Protein AF-0000000085929470 (afdb_homodimer)

InterPro domains:
  IPR002510 Metalloprotease TldD/E, N-terminal domain [PF01523] (22-83)
  IPR025502 TldD [PIRSF004919] (3-453)
  IPR035068 Metalloprotease TldD/PmbA, N-terminal [G3DSA:3.30.2290.10] (1-217)
  IPR036059 Metalloprotease TldD/PmbA superfamily [SSF111283] (1-449)
  IPR045569 Metalloprotease TldD/E, C-terminal domain [PF19289] (222-448)
  IPR045570 Metalloprotease TldD/E, central domain [PF19290] (109-215)
  IPR051463 Peptidase U62 metalloprotease [PTHR30624] (4-451)

Foldseek 3Di:
DDPVVLVVLLVVLCVVLVFQKKKKKKKWKWKWKWKDKLNRTPDTDTDIFIKMKMWTAQQDIFIFMDRDVVCSSVRSNRRSVRNVVPHHNFFFALDDADEEEEEQDAPAACVPPDPVNVVVVVSVLSVLLDDPQWPMKMKMWMKMWMWMWMDMSSHHTYIYIFIKIKIKMKIWGDDDHDIAMFMDMFMFRYHCVRVVPDPSNVVSVVRNVLRVQQSVFAWDDFWKFKEKEAFQVQFQLCCFLPVVLQALVCLVVLQAPCNPQAFHQLFAQQKWKKFAQCDRGHFLHDQAAPNRHGAGIDTCDHRRGRHHGQDHGRSCVVVVHHHRGQFHAQDNRGGTGRHTGEMEIAADADDPLNLLQVGAWHKYFYHWPDKHHRRRQQKIKTAGSWMFTRHNSDTDTIHGQKMWMDGSSQFRHFWDDGHNDWDWTDWDWDDDPHIGIHITTGHITIGMTTIDTPD/DDPVVLVVLLVVLCVVLVFQKKKKKKKWKWKWKWKDKLNRTPDTDTDIFIKMKMWTAQQDIFIFMDRDVVCSSVRSNRRSVRNVVPHHNFFFALDDADEEEEEQDAPAACVPPDPVNVVVVVSVLSVLLDDPQWPMKMKMWMKMWMWMWMDMSSHHTYIYIWIKIKIKMKIWGDDDHDIAMFMDMFMFRYHCVRVVPDPSNVVSVVRNVLRVQQSVFAWDDFWKFKEKEAFQVQFQLCCFLPVVLQALVCLVVLQAPCNPQAFHQLFAQQKWKKFFQCDRGHFLHDQAAPNRHGAGIDTCDHRRGRHHGQDHGRSCVVVVHHHRGQFHAQDNRGGTGRHTGEMEIAADADDPLNLLQVGAWHKYFYHWPDKHARRRQQKIKTAGSWMFTRHNSDTDTIHGQKMWMDGSSQFRHFWDDGHNDWDWTDWDWDDDPHIDIHITTGHITIGMTTIDTPD

Structure (mmCIF, N/CA/C/O backbone):
data_AF-0000000085929470-model_v1
#
loop_
_entity.id
_entity.type
_entity.pdbx_description
1 polymer 'TldD/PmbA family protein'
#
loop_
_atom_site.group_PDB
_atom_site.id
_atom_site.type_symbol
_atom_site.label_atom_id
_atom_site.label_alt_id
_atom_site.label_comp_id
_atom_site.label_asym_id
_atom_site.label_entity_id
_atom_site.label_seq_id
_atom_site.pdbx_PDB_ins_code
_atom_site.Cartn_x
_atom_site.Cartn_y
_atom_site.Cartn_z
_atom_site.occupancy
_atom_site.B_iso_or_equiv
_atom_site.auth_seq_id
_atom_site.auth_comp_id
_atom_site.auth_asym_id
_atom_site.auth_atom_id
_atom_site.pdbx_PDB_model_num
ATOM 1 N N . MET A 1 1 ? 0.248 8.227 -33.75 1 55.25 1 MET A N 1
ATOM 2 C CA . MET A 1 1 ? 0.555 6.98 -34.438 1 55.25 1 MET A CA 1
ATOM 3 C C . MET A 1 1 ? -0.706 6.152 -34.656 1 55.25 1 MET A C 1
ATOM 5 O O . MET A 1 1 ? -1.513 5.992 -33.719 1 55.25 1 MET A O 1
ATOM 9 N N . GLU A 1 2 ? -0.896 5.797 -35.781 1 75.62 2 GLU A N 1
ATOM 10 C CA . GLU A 1 2 ? -2.043 4.988 -36.188 1 75.62 2 GLU A CA 1
ATOM 11 C C . GLU A 1 2 ? -1.924 3.562 -35.656 1 75.62 2 GLU A C 1
ATOM 13 O O . GLU A 1 2 ? -0.854 2.955 -35.719 1 75.62 2 GLU A O 1
ATOM 18 N N . ILE A 1 3 ? -2.883 3.08 -34.938 1 83.31 3 ILE A N 1
ATOM 19 C CA . ILE A 1 3 ? -2.967 1.756 -34.312 1 83.31 3 ILE A CA 1
ATOM 20 C C . ILE A 1 3 ? -2.602 0.69 -35.344 1 83.31 3 ILE A C 1
ATOM 22 O O . ILE A 1 3 ? -1.865 -0.251 -35.062 1 83.31 3 ILE A O 1
ATOM 26 N N . GLU A 1 4 ? -3.012 0.877 -36.531 1 87.19 4 GLU A N 1
ATOM 27 C CA . GLU A 1 4 ? -2.748 -0.082 -37.625 1 87.19 4 GLU A CA 1
ATOM 28 C C . GLU A 1 4 ? -1.253 -0.187 -37.906 1 87.19 4 GLU A C 1
ATOM 30 O O . GLU A 1 4 ? -0.737 -1.281 -38.156 1 87.19 4 GLU A O 1
ATOM 35 N N . THR A 1 5 ? -0.691 0.941 -37.875 1 90.44 5 THR A N 1
ATOM 36 C CA . THR A 1 5 ? 0.749 0.977 -38.094 1 90.44 5 THR A CA 1
ATOM 37 C C . THR A 1 5 ? 1.491 0.246 -36.969 1 90.44 5 THR A C 1
ATOM 39 O O . THR A 1 5 ? 2.457 -0.476 -37.25 1 90.44 5 THR A O 1
ATOM 42 N N . LEU A 1 6 ? 1.005 0.439 -35.844 1 91.25 6 LEU A N 1
ATOM 43 C CA . LEU A 1 6 ? 1.645 -0.2 -34.688 1 91.25 6 LEU A CA 1
ATOM 44 C C . LEU A 1 6 ? 1.482 -1.716 -34.75 1 91.25 6 LEU A C 1
ATOM 46 O O . LEU A 1 6 ? 2.414 -2.457 -34.438 1 91.25 6 LEU A O 1
ATOM 50 N N . VAL A 1 7 ? 0.384 -2.17 -35.188 1 92.44 7 VAL A N 1
ATOM 51 C CA . VAL A 1 7 ? 0.115 -3.6 -35.312 1 92.44 7 VAL A CA 1
ATOM 52 C C . VAL A 1 7 ? 1.059 -4.215 -36.344 1 92.44 7 VAL A C 1
ATOM 54 O O . VAL A 1 7 ? 1.65 -5.27 -36.094 1 92.44 7 VAL A O 1
ATOM 57 N N . ARG A 1 8 ? 1.237 -3.578 -37.375 1 92.88 8 ARG A N 1
ATOM 58 C CA . ARG A 1 8 ? 2.117 -4.059 -38.438 1 92.88 8 ARG A CA 1
ATOM 59 C C . ARG A 1 8 ? 3.566 -4.109 -37.969 1 92.88 8 ARG A C 1
ATOM 61 O O . ARG A 1 8 ? 4.297 -5.051 -38.281 1 92.88 8 ARG A O 1
ATOM 68 N N . LYS A 1 9 ? 3.855 -3.074 -37.312 1 93.12 9 LYS A N 1
ATOM 69 C CA . LYS A 1 9 ? 5.215 -3.025 -36.781 1 93.12 9 LYS A CA 1
ATOM 70 C C . LYS A 1 9 ? 5.461 -4.164 -35.781 1 93.12 9 LYS A C 1
ATOM 72 O O . LYS A 1 9 ? 6.539 -4.766 -35.781 1 93.12 9 LYS A O 1
ATOM 77 N N . ALA A 1 10 ? 4.5 -4.383 -34.969 1 94.69 10 ALA A N 1
ATOM 78 C CA . ALA A 1 10 ? 4.613 -5.473 -34 1 94.69 10 ALA A CA 1
ATOM 79 C C . ALA A 1 10 ? 4.777 -6.816 -34.719 1 94.69 10 ALA A C 1
ATOM 81 O O . ALA A 1 10 ? 5.598 -7.641 -34.312 1 94.69 10 ALA A O 1
ATOM 82 N N . GLU A 1 11 ? 4.098 -6.984 -35.75 1 94.56 11 GLU A N 1
ATOM 83 C CA . GLU A 1 11 ? 4.168 -8.227 -36.531 1 94.56 11 GLU A CA 1
ATOM 84 C C . GLU A 1 11 ? 5.539 -8.398 -37.188 1 94.56 11 GLU A C 1
ATOM 86 O O . GLU A 1 11 ? 6.109 -9.484 -37.156 1 94.56 11 GLU A O 1
ATOM 91 N N . LYS A 1 12 ? 5.992 -7.375 -37.719 1 94.94 12 LYS A N 1
ATOM 92 C CA . LYS A 1 12 ? 7.301 -7.402 -38.375 1 94.94 12 LYS A CA 1
ATOM 93 C C . LYS A 1 12 ? 8.406 -7.73 -37.375 1 94.94 12 LYS A C 1
ATOM 95 O O . LYS A 1 12 ? 9.281 -8.547 -37.656 1 94.94 12 LYS A O 1
ATOM 100 N N . LEU A 1 13 ? 8.312 -7.027 -36.312 1 94.25 13 LEU A N 1
ATOM 101 C CA . LEU A 1 13 ? 9.328 -7.258 -35.281 1 94.25 13 LEU A CA 1
ATOM 102 C C . LEU A 1 13 ? 9.234 -8.68 -34.719 1 94.25 13 LEU A C 1
ATOM 104 O O . LEU A 1 13 ? 10.258 -9.305 -34.438 1 94.25 13 LEU A O 1
ATOM 108 N N . ALA A 1 14 ? 8.023 -9.141 -34.531 1 94.5 14 ALA A N 1
ATOM 109 C CA . ALA A 1 14 ? 7.832 -10.508 -34.062 1 94.5 14 ALA A CA 1
ATOM 110 C C . ALA A 1 14 ? 8.461 -11.523 -35 1 94.5 14 ALA A C 1
ATOM 112 O O . ALA A 1 14 ? 9.023 -12.523 -34.562 1 94.5 14 ALA A O 1
ATOM 113 N N . THR A 1 15 ? 8.367 -11.266 -36.219 1 94 15 THR A N 1
ATOM 114 C CA . THR A 1 15 ? 8.977 -12.133 -37.219 1 94 15 THR A CA 1
ATOM 115 C C . THR A 1 15 ? 10.5 -12.055 -37.156 1 94 15 THR A C 1
ATOM 117 O O . THR A 1 15 ? 11.18 -13.078 -37.188 1 94 15 THR A O 1
ATOM 120 N N . LYS A 1 16 ? 10.922 -10.875 -37.031 1 93.44 16 LYS A N 1
ATOM 121 C CA . LYS A 1 16 ? 12.359 -10.641 -36.969 1 93.44 16 LYS A CA 1
ATOM 122 C C . LYS A 1 16 ? 12.984 -11.367 -35.781 1 93.44 16 LYS A C 1
ATOM 124 O O . LYS A 1 16 ? 14.047 -11.984 -35.906 1 93.44 16 LYS A O 1
ATOM 129 N N . TYR A 1 17 ? 12.328 -11.312 -34.688 1 92 17 TYR A N 1
ATOM 130 C CA . TYR A 1 17 ? 12.891 -11.867 -33.438 1 92 17 TYR A CA 1
ATOM 131 C C . TYR A 1 17 ? 12.383 -13.281 -33.219 1 92 17 TYR A C 1
ATOM 133 O O . TYR A 1 17 ? 12.727 -13.906 -32.219 1 92 17 TYR A O 1
ATOM 141 N N . LYS A 1 18 ? 11.508 -13.805 -34.062 1 92.06 18 LYS A N 1
ATOM 142 C CA . LYS A 1 18 ? 10.961 -15.164 -34 1 92.06 18 LYS A CA 1
ATOM 143 C C . LYS A 1 18 ? 10.195 -15.383 -32.719 1 92.06 18 LYS A C 1
ATOM 145 O O . LYS A 1 18 ? 10.438 -16.359 -31.984 1 92.06 18 LYS A O 1
ATOM 150 N N . VAL A 1 19 ? 9.367 -14.438 -32.438 1 91.12 19 VAL A N 1
ATOM 151 C CA . VAL A 1 19 ? 8.5 -14.516 -31.266 1 91.12 19 VAL A CA 1
ATOM 152 C C . VAL A 1 19 ? 7.113 -14.992 -31.672 1 91.12 19 VAL A C 1
ATOM 154 O O . VAL A 1 19 ? 6.551 -14.516 -32.656 1 91.12 19 VAL A O 1
ATOM 157 N N . LYS A 1 20 ? 6.625 -15.906 -30.875 1 90.19 20 LYS A N 1
ATOM 158 C CA . LYS A 1 20 ? 5.336 -16.484 -31.234 1 90.19 20 LYS A CA 1
ATOM 159 C C . LYS A 1 20 ? 4.188 -15.719 -30.578 1 90.19 20 LYS A C 1
ATOM 161 O O . LYS A 1 20 ? 3.074 -15.688 -31.094 1 90.19 20 LYS A O 1
ATOM 166 N N . TYR A 1 21 ? 4.434 -15.18 -29.391 1 96.31 21 TYR A N 1
ATOM 167 C CA . TYR A 1 21 ? 3.352 -14.5 -28.688 1 96.31 21 TYR A CA 1
ATOM 168 C C . TYR A 1 21 ? 3.799 -13.125 -28.203 1 96.31 21 TYR A C 1
ATOM 170 O O . TYR A 1 21 ? 4.871 -12.992 -27.609 1 96.31 21 TYR A O 1
ATOM 178 N N . TYR A 1 22 ? 3.002 -12.133 -28.453 1 97.31 22 TYR A N 1
ATOM 179 C CA . TYR A 1 22 ? 3.131 -10.797 -27.875 1 97.31 22 TYR A CA 1
ATOM 180 C C . TYR A 1 22 ? 1.761 -10.188 -27.609 1 97.31 22 TYR A C 1
ATOM 182 O O . TYR A 1 22 ? 0.767 -10.586 -28.219 1 97.31 22 TYR A O 1
ATOM 190 N N . GLU A 1 23 ? 1.671 -9.336 -26.703 1 97.81 23 GLU A N 1
ATOM 191 C CA . GLU A 1 23 ? 0.482 -8.531 -26.438 1 97.81 23 GLU A CA 1
ATOM 192 C C . GLU A 1 23 ? 0.854 -7.086 -26.125 1 97.81 23 GLU A C 1
ATOM 194 O O . GLU A 1 23 ? 1.905 -6.824 -25.531 1 97.81 23 GLU A O 1
ATOM 199 N N . VAL A 1 24 ? -0.003 -6.191 -26.547 1 97.62 24 VAL A N 1
ATOM 200 C CA . VAL A 1 24 ? 0.227 -4.758 -26.406 1 97.62 24 VAL A CA 1
ATOM 201 C C . VAL A 1 24 ? -1.009 -4.094 -25.797 1 97.62 24 VAL A C 1
ATOM 203 O O . VAL A 1 24 ? -2.137 -4.379 -26.203 1 97.62 24 VAL A O 1
ATOM 206 N N . ARG A 1 25 ? -0.779 -3.312 -24.812 1 97.56 25 ARG A N 1
ATOM 207 C CA . ARG A 1 25 ? -1.811 -2.461 -24.234 1 97.56 25 ARG A CA 1
ATOM 208 C C . ARG A 1 25 ? -1.469 -0.986 -24.406 1 97.56 25 ARG A C 1
ATOM 210 O O . ARG A 1 25 ? -0.392 -0.54 -24 1 97.56 25 ARG A O 1
ATOM 217 N N . ILE A 1 26 ? -2.328 -0.277 -24.984 1 96.5 26 ILE A N 1
ATOM 218 C CA . ILE A 1 26 ? -2.258 1.179 -25.062 1 96.5 26 ILE A CA 1
ATOM 219 C C . ILE A 1 26 ? -3.389 1.79 -24.234 1 96.5 26 ILE A C 1
ATOM 221 O O . ILE A 1 26 ? -4.566 1.567 -24.531 1 96.5 26 ILE A O 1
ATOM 225 N N . ALA A 1 27 ? -2.975 2.537 -23.281 1 95.69 27 ALA A N 1
ATOM 226 C CA . ALA A 1 27 ? -3.984 3.068 -22.375 1 95.69 27 ALA A CA 1
ATOM 227 C C . ALA A 1 27 ? -3.936 4.594 -22.328 1 95.69 27 ALA A C 1
ATOM 229 O O . ALA A 1 27 ? -2.854 5.188 -22.359 1 95.69 27 ALA A O 1
ATOM 230 N N . ARG A 1 28 ? -5.051 5.16 -22.375 1 93.81 28 ARG A N 1
ATOM 231 C CA . ARG A 1 28 ? -5.262 6.578 -22.109 1 93.81 28 ARG A CA 1
ATOM 232 C C . ARG A 1 28 ? -6.164 6.785 -20.891 1 93.81 28 ARG A C 1
ATOM 234 O O . ARG A 1 28 ? -7.277 6.254 -20.844 1 93.81 28 ARG A O 1
ATOM 241 N N . VAL A 1 29 ? -5.637 7.539 -19.953 1 93.25 29 VAL A N 1
ATOM 242 C CA . VAL A 1 29 ? -6.395 7.758 -18.719 1 93.25 29 VAL A CA 1
ATOM 243 C C . VAL A 1 29 ? -6.531 9.258 -18.453 1 93.25 29 VAL A C 1
ATOM 245 O O . VAL A 1 29 ? -5.543 9.992 -18.469 1 93.25 29 VAL A O 1
ATOM 248 N N . ASN A 1 30 ? -7.699 9.719 -18.297 1 91.38 30 ASN A N 1
ATOM 249 C CA . ASN A 1 30 ? -8.031 11.047 -17.797 1 91.38 30 ASN A CA 1
ATOM 250 C C . ASN A 1 30 ? -8.656 10.984 -16.406 1 91.38 30 ASN A C 1
ATOM 252 O O . ASN A 1 30 ? -9.68 10.312 -16.203 1 91.38 30 ASN A O 1
ATOM 256 N N . ALA A 1 31 ? -7.996 11.68 -15.508 1 93.5 31 ALA A N 1
ATOM 257 C CA . ALA A 1 31 ? -8.469 11.531 -14.133 1 93.5 31 ALA A CA 1
ATOM 258 C C . ALA A 1 31 ? -8.5 12.875 -13.414 1 93.5 31 ALA A C 1
ATOM 260 O O . ALA A 1 31 ? -7.711 13.773 -13.719 1 93.5 31 ALA A O 1
ATOM 261 N N . THR A 1 32 ? -9.438 13.07 -12.523 1 92.75 32 THR A N 1
ATOM 262 C CA . THR A 1 32 ? -9.562 14.203 -11.617 1 92.75 32 THR A CA 1
ATOM 263 C C . THR A 1 32 ? -9.484 13.75 -10.164 1 92.75 32 THR A C 1
ATOM 265 O O . THR A 1 32 ? -10.031 12.703 -9.805 1 92.75 32 THR A O 1
ATOM 268 N N . HIS A 1 33 ? -8.758 14.477 -9.398 1 94 33 HIS A N 1
ATOM 269 C CA . HIS A 1 33 ? -8.633 14.203 -7.973 1 94 33 HIS A CA 1
ATOM 270 C C .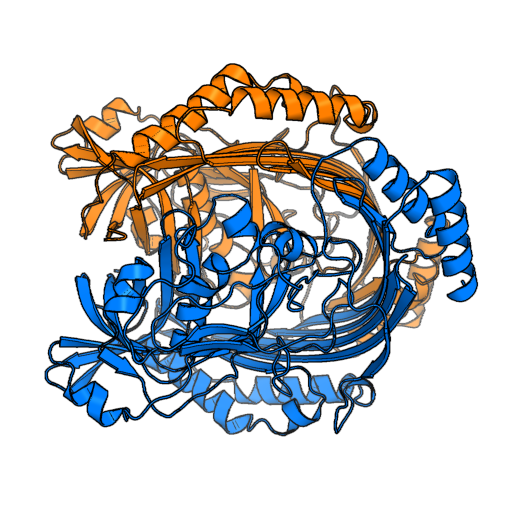 HIS A 1 33 ? -8.758 15.484 -7.156 1 94 33 HIS A C 1
ATOM 272 O O . HIS A 1 33 ? -8.172 16.516 -7.5 1 94 33 HIS A O 1
ATOM 278 N N . ILE A 1 34 ? -9.555 15.484 -6.164 1 93.69 34 ILE A N 1
ATOM 279 C CA . ILE A 1 34 ? -9.758 16.625 -5.277 1 93.69 34 ILE A CA 1
ATOM 280 C C . ILE A 1 34 ? -9.664 16.172 -3.822 1 93.69 34 ILE A C 1
ATOM 282 O O . ILE A 1 34 ? -10.297 15.18 -3.438 1 93.69 34 ILE A O 1
ATOM 286 N N . GLU A 1 35 ? -8.914 16.844 -3.064 1 93.5 35 GLU A N 1
ATOM 287 C CA . GLU A 1 35 ? -8.82 16.594 -1.628 1 93.5 35 GLU A CA 1
ATOM 288 C C . GLU A 1 35 ? -9.07 17.875 -0.835 1 93.5 35 GLU A C 1
ATOM 290 O O . GLU A 1 35 ? -8.43 18.891 -1.082 1 93.5 35 GLU A O 1
ATOM 295 N N . ILE A 1 36 ? -9.977 17.828 0.08 1 92.88 36 ILE A N 1
ATOM 296 C CA . ILE A 1 36 ? -10.305 18.938 0.968 1 92.88 36 ILE A CA 1
ATOM 297 C C . ILE A 1 36 ? -10.078 18.516 2.42 1 92.88 36 ILE A C 1
ATOM 299 O O . ILE A 1 36 ? -10.484 17.422 2.828 1 92.88 36 ILE A O 1
ATOM 303 N N . GLN A 1 37 ? -9.453 19.328 3.125 1 92.38 37 GLN A N 1
ATOM 304 C CA . GLN A 1 37 ? -9.297 19.141 4.562 1 92.38 37 GLN A CA 1
ATOM 305 C C . GLN A 1 37 ? -9.617 20.422 5.328 1 92.38 37 GLN A C 1
ATOM 307 O O . GLN A 1 37 ? -9 21.453 5.105 1 92.38 37 GLN A O 1
ATOM 312 N N . ASN A 1 38 ? -10.578 20.328 6.223 1 92.38 38 ASN A N 1
ATOM 313 C CA . ASN A 1 38 ? -10.992 21.469 7.027 1 92.38 38 ASN A CA 1
ATOM 314 C C . ASN A 1 38 ? -11.211 22.703 6.168 1 92.38 38 ASN A C 1
ATOM 316 O O . ASN A 1 38 ? -10.68 23.781 6.461 1 92.38 38 ASN A O 1
ATOM 320 N N . SER A 1 39 ? -11.891 22.531 5.098 1 90 39 SER A N 1
ATOM 321 C CA . SER A 1 39 ? -12.336 23.578 4.191 1 90 39 SER A CA 1
ATOM 322 C C . SER A 1 39 ? -11.18 24.125 3.354 1 90 39 SER A C 1
ATOM 324 O O . SER A 1 39 ? -11.312 25.156 2.695 1 90 39 SER A O 1
ATOM 326 N N . HIS A 1 40 ? -10.078 23.438 3.465 1 87.5 40 HIS A N 1
ATOM 327 C CA . HIS A 1 40 ? -8.922 23.812 2.66 1 87.5 40 HIS A CA 1
ATOM 328 C C . HIS A 1 40 ? -8.664 22.781 1.56 1 87.5 40 HIS A C 1
ATOM 330 O O . HIS A 1 40 ? -8.609 21.578 1.825 1 87.5 40 HIS A O 1
ATOM 336 N N . PHE A 1 41 ? -8.5 23.281 0.355 1 86.56 41 PHE A N 1
ATOM 337 C CA . PHE A 1 41 ? -8.156 22.406 -0.758 1 86.56 41 PHE A CA 1
ATOM 338 C C . PHE A 1 41 ? -6.68 22.016 -0.705 1 86.56 41 PHE A C 1
ATOM 340 O O . PHE A 1 41 ? -5.809 22.812 -1.04 1 86.56 41 PHE A O 1
ATOM 347 N N . GLU A 1 42 ? -6.48 20.766 -0.333 1 82.25 42 GLU A N 1
ATOM 348 C CA . GLU A 1 42 ? -5.113 20.266 -0.248 1 82.25 42 GLU A CA 1
ATOM 349 C C . GLU A 1 42 ? -4.586 19.859 -1.623 1 82.25 42 GLU A C 1
ATOM 351 O O . GLU A 1 42 ? -3.385 19.953 -1.883 1 82.25 42 GLU A O 1
ATOM 356 N N . ASP A 1 43 ? -5.504 19.344 -2.404 1 83.5 43 ASP A N 1
ATOM 357 C CA . ASP A 1 43 ? -5.125 18.875 -3.734 1 83.5 43 ASP A CA 1
ATOM 358 C C . ASP A 1 43 ? -6.285 19.016 -4.715 1 83.5 43 ASP A C 1
ATOM 360 O O . ASP A 1 43 ? -7.414 18.625 -4.414 1 83.5 43 ASP A O 1
ATOM 364 N N . ILE A 1 44 ? -6.055 19.688 -5.746 1 84.62 44 ILE A N 1
ATOM 365 C CA . ILE A 1 44 ? -6.887 19.609 -6.945 1 84.62 44 ILE A CA 1
ATOM 366 C C . ILE A 1 44 ? -6.012 19.312 -8.164 1 84.62 44 ILE A C 1
ATOM 368 O O . ILE A 1 44 ? -5.133 20.094 -8.516 1 84.62 44 ILE A O 1
ATOM 372 N N . SER A 1 45 ? -6.316 18.125 -8.711 1 87.75 45 SER A N 1
ATOM 373 C CA . SER A 1 45 ? -5.441 17.719 -9.805 1 87.75 45 SER A CA 1
ATOM 374 C C . SER A 1 45 ? -6.242 17.219 -11.008 1 87.75 45 SER A C 1
ATOM 376 O O . SER A 1 45 ? -7.324 16.656 -10.844 1 87.75 45 SER A O 1
ATOM 378 N N . SER A 1 46 ? -5.805 17.547 -12.141 1 84.25 46 SER A N 1
ATOM 379 C CA . SER A 1 46 ? -6.227 17 -13.422 1 84.25 46 SER A CA 1
ATOM 380 C C . SER A 1 46 ? -5.051 16.375 -14.172 1 84.25 46 SER A C 1
ATOM 382 O O . SER A 1 46 ? -4.078 17.078 -14.492 1 84.25 46 SER A O 1
ATOM 384 N N . ASN A 1 47 ? -5.148 15.086 -14.438 1 86.5 47 ASN A N 1
ATOM 385 C CA . ASN A 1 47 ? -4.023 14.367 -15.031 1 86.5 47 ASN A CA 1
ATOM 386 C C . ASN A 1 47 ? -4.43 13.641 -16.312 1 86.5 47 ASN A C 1
ATOM 388 O O . ASN A 1 47 ? -5.539 13.117 -16.406 1 86.5 47 ASN A O 1
ATOM 392 N N . MET A 1 48 ? -3.686 13.68 -17.281 1 84.56 48 MET A N 1
ATOM 393 C CA . MET A 1 48 ? -3.842 12.898 -18.516 1 84.56 48 MET A CA 1
ATOM 394 C C . MET A 1 48 ? -2.584 12.086 -18.797 1 84.56 48 MET A C 1
ATOM 396 O O . MET A 1 48 ? -1.484 12.641 -18.859 1 84.56 48 MET A O 1
ATOM 400 N N . GLU A 1 49 ? -2.795 10.844 -18.953 1 88.44 49 GLU A N 1
ATOM 401 C CA . GLU A 1 49 ? -1.665 9.953 -19.219 1 88.44 49 GLU A CA 1
ATOM 402 C C . GLU A 1 49 ? -1.949 9.031 -20.391 1 88.44 49 GLU A C 1
ATOM 404 O O . GLU A 1 49 ? -3.078 8.562 -20.562 1 88.44 49 GLU A O 1
ATOM 409 N N . ILE A 1 50 ? -1.007 8.883 -21.203 1 89.88 50 ILE A N 1
ATOM 410 C CA . ILE A 1 50 ? -1.042 7.891 -22.281 1 89.88 50 ILE A CA 1
ATOM 411 C C . ILE A 1 50 ? 0.228 7.043 -22.234 1 89.88 50 ILE A C 1
ATOM 413 O O . ILE A 1 50 ? 1.314 7.555 -21.953 1 89.88 50 ILE A O 1
ATOM 417 N N . GLY A 1 51 ? 0.058 5.785 -22.422 1 92.69 51 GLY A N 1
ATOM 418 C CA . GLY A 1 51 ? 1.231 4.926 -22.422 1 92.69 51 GLY A CA 1
ATOM 419 C C . GLY A 1 51 ? 0.997 3.594 -23.109 1 92.69 51 GLY A C 1
ATOM 420 O O . GLY A 1 51 ? -0.132 3.275 -23.484 1 92.69 51 GLY A O 1
ATOM 421 N N . ILE A 1 52 ? 2.104 2.953 -23.359 1 94.44 52 ILE A N 1
ATOM 422 C CA . ILE A 1 52 ? 2.08 1.649 -24.016 1 94.44 52 ILE A CA 1
ATOM 423 C C . ILE A 1 52 ? 2.848 0.634 -23.172 1 94.44 52 ILE A C 1
ATOM 425 O O . ILE A 1 52 ? 3.889 0.958 -22.594 1 94.44 52 ILE A O 1
ATOM 429 N N . GLY A 1 53 ? 2.232 -0.503 -22.938 1 95.81 53 GLY A N 1
ATOM 430 C CA . GLY A 1 53 ? 2.879 -1.669 -22.344 1 95.81 53 GLY A CA 1
ATOM 431 C C . GLY A 1 53 ? 2.928 -2.857 -23.297 1 95.81 53 GLY A C 1
ATOM 432 O O . GLY A 1 53 ? 1.945 -3.158 -23.969 1 95.81 53 GLY A O 1
ATOM 433 N N . VAL A 1 54 ? 4.137 -3.459 -23.391 1 96.56 54 VAL A N 1
ATOM 434 C CA . VAL A 1 54 ? 4.344 -4.598 -24.281 1 96.56 54 VAL A CA 1
ATOM 435 C C . VAL A 1 54 ? 4.836 -5.797 -23.469 1 96.56 54 VAL A C 1
ATOM 437 O O . VAL A 1 54 ? 5.785 -5.688 -22.703 1 96.56 54 VAL A O 1
ATOM 440 N N . ARG A 1 55 ? 4.16 -6.832 -23.625 1 96.12 55 ARG A N 1
ATOM 441 C CA . ARG A 1 55 ? 4.598 -8.094 -23.031 1 96.12 55 ARG A CA 1
ATOM 442 C C . ARG A 1 55 ? 4.816 -9.156 -24.094 1 96.12 55 ARG A C 1
ATOM 444 O O . ARG A 1 55 ? 4.027 -9.273 -25.031 1 96.12 55 ARG A O 1
ATOM 451 N N . VAL A 1 56 ? 5.898 -9.867 -24.031 1 95.56 56 VAL A N 1
ATOM 452 C CA . VAL A 1 56 ? 6.27 -10.914 -24.969 1 95.56 56 VAL A CA 1
ATOM 453 C C . VAL A 1 56 ? 6.562 -12.211 -24.203 1 95.56 56 VAL A C 1
ATOM 455 O O . VAL A 1 56 ? 7.129 -12.172 -23.109 1 95.56 56 VAL A O 1
ATOM 458 N N . PHE A 1 57 ? 6.113 -13.32 -24.812 1 94.81 57 PHE A N 1
ATOM 459 C CA . PHE A 1 57 ? 6.289 -14.586 -24.125 1 94.81 57 PHE A CA 1
ATOM 460 C C . PHE A 1 57 ? 7.121 -15.555 -24.953 1 94.81 57 PHE A C 1
ATOM 462 O O . PHE A 1 57 ? 6.805 -15.805 -26.125 1 94.81 57 PHE A O 1
ATOM 469 N N . ASP A 1 58 ? 8.172 -16.031 -24.453 1 92.38 58 ASP A N 1
ATOM 470 C CA . ASP A 1 58 ? 9 -17.094 -25.016 1 92.38 58 ASP A CA 1
ATOM 471 C C . ASP A 1 58 ? 9.492 -18.031 -23.922 1 92.38 58 ASP A C 1
ATOM 473 O O . ASP A 1 58 ? 10.703 -18.172 -23.703 1 92.38 58 ASP A O 1
ATOM 477 N N . GLY A 1 59 ? 8.516 -18.703 -23.344 1 91.69 59 GLY A N 1
ATOM 478 C CA . GLY A 1 59 ? 8.82 -19.531 -22.188 1 91.69 59 GLY A CA 1
ATOM 479 C C . GLY A 1 59 ? 8.93 -18.766 -20.891 1 91.69 59 GLY A C 1
ATOM 480 O O . GLY A 1 59 ? 8.891 -19.344 -19.812 1 91.69 59 GLY A O 1
ATOM 481 N N . SER A 1 60 ? 9.164 -17.547 -21.031 1 90.19 60 SER A N 1
ATOM 482 C CA . SER A 1 60 ? 9.133 -16.547 -19.953 1 90.19 60 SER A CA 1
ATOM 483 C C . SER A 1 60 ? 8.68 -15.188 -20.469 1 90.19 60 SER A C 1
ATOM 485 O O . SER A 1 60 ? 8.688 -14.945 -21.688 1 90.19 60 SER A O 1
ATOM 487 N N . TRP A 1 61 ? 8.289 -14.352 -19.562 1 92 61 TRP A N 1
ATOM 488 C CA . TRP A 1 61 ? 7.754 -13.062 -19.969 1 92 61 TRP A CA 1
ATOM 489 C C . TRP A 1 61 ? 8.867 -12.023 -20.094 1 92 61 TRP A C 1
ATOM 491 O O . TRP A 1 61 ? 9.766 -11.969 -19.25 1 92 61 TRP A O 1
ATOM 501 N N . GLY A 1 62 ? 8.891 -11.273 -21.141 1 92.25 62 GLY A N 1
ATOM 502 C CA . GLY A 1 62 ? 9.562 -9.984 -21.266 1 92.25 62 GLY A CA 1
ATOM 503 C C . GLY A 1 62 ? 8.594 -8.812 -21.312 1 92.25 62 GLY A C 1
ATOM 504 O O . GLY A 1 62 ? 7.562 -8.875 -21.984 1 92.25 62 GLY A O 1
ATOM 505 N N . PHE A 1 63 ? 8.883 -7.766 -20.625 1 94.25 63 PHE A N 1
ATOM 506 C CA . PHE A 1 63 ? 7.973 -6.633 -20.547 1 94.25 63 PHE A CA 1
ATOM 507 C C . PHE A 1 63 ? 8.727 -5.316 -20.719 1 94.25 63 PHE A C 1
ATOM 509 O O . PHE A 1 63 ? 9.844 -5.168 -20.219 1 94.25 63 PHE A O 1
ATOM 516 N N . SER A 1 64 ? 8.164 -4.41 -21.453 1 93.81 64 SER A N 1
ATOM 517 C CA . SER A 1 64 ? 8.664 -3.049 -21.609 1 93.81 64 SER A CA 1
ATOM 518 C C . SER A 1 64 ? 7.516 -2.053 -21.75 1 93.81 64 SER A C 1
ATOM 520 O O . SER A 1 64 ? 6.422 -2.418 -22.188 1 93.81 64 SER A O 1
ATOM 522 N N . SER A 1 65 ? 7.734 -0.865 -21.281 1 93.94 65 SER A N 1
ATOM 523 C CA . SER A 1 65 ? 6.707 0.165 -21.391 1 93.94 65 SER A CA 1
ATOM 524 C C . SER A 1 65 ? 7.316 1.52 -21.734 1 93.94 65 SER A C 1
ATOM 526 O O . SER A 1 65 ? 8.523 1.714 -21.609 1 93.94 65 SER A O 1
ATOM 528 N N . ALA A 1 66 ? 6.504 2.367 -22.312 1 89.94 66 ALA A N 1
ATOM 529 C CA . ALA A 1 66 ? 6.855 3.75 -22.625 1 89.94 66 ALA A CA 1
ATOM 530 C C . ALA A 1 66 ? 5.641 4.664 -22.5 1 89.94 66 ALA A C 1
ATOM 532 O O . ALA A 1 66 ? 4.504 4.238 -22.719 1 89.94 66 ALA A O 1
ATOM 533 N N . ASN A 1 67 ? 5.875 5.836 -22.109 1 88.12 67 ASN A N 1
ATOM 534 C CA . ASN A 1 67 ? 4.773 6.785 -21.984 1 88.12 67 ASN A CA 1
ATOM 535 C C . ASN A 1 67 ? 4.734 7.742 -23.172 1 88.12 67 ASN A C 1
ATOM 537 O O . ASN A 1 67 ? 4.195 8.852 -23.062 1 88.12 67 ASN A O 1
ATOM 541 N N . ASP A 1 68 ? 5.426 7.367 -24.203 1 82.94 68 ASP A N 1
ATOM 542 C CA . ASP A 1 68 ? 5.426 8.055 -25.484 1 82.94 68 ASP A CA 1
ATOM 543 C C . ASP A 1 68 ? 5.234 7.066 -26.641 1 82.94 68 ASP A C 1
ATOM 545 O O . ASP A 1 68 ? 6.086 6.203 -26.859 1 82.94 68 ASP A O 1
ATOM 549 N N . LEU A 1 69 ? 4.184 7.312 -27.312 1 86.25 69 LEU A N 1
ATOM 550 C CA . LEU A 1 69 ? 3.867 6.375 -28.375 1 86.25 69 LEU A CA 1
ATOM 551 C C . LEU A 1 69 ? 4.918 6.438 -29.484 1 86.25 69 LEU A C 1
ATOM 553 O O . LEU A 1 69 ? 5.027 5.516 -30.297 1 86.25 69 LEU A O 1
ATOM 557 N N . ARG A 1 70 ? 5.754 7.5 -29.578 1 84.31 70 ARG A N 1
ATOM 558 C CA . ARG A 1 70 ? 6.852 7.582 -30.531 1 84.31 70 ARG A CA 1
ATOM 559 C C . ARG A 1 70 ? 7.926 6.543 -30.219 1 84.31 70 ARG A C 1
ATOM 561 O O . ARG A 1 70 ? 8.742 6.211 -31.094 1 84.31 70 ARG A O 1
ATOM 568 N N . ARG A 1 71 ? 7.816 6.043 -28.938 1 87.94 71 ARG A N 1
ATOM 569 C CA . ARG A 1 71 ? 8.797 5.055 -28.5 1 87.94 71 ARG A CA 1
ATOM 570 C C . ARG A 1 71 ? 8.195 3.654 -28.484 1 87.94 71 ARG A C 1
ATOM 572 O O . ARG A 1 71 ? 8.781 2.729 -27.922 1 87.94 71 ARG A O 1
ATOM 579 N N . ALA A 1 72 ? 7.047 3.531 -29.094 1 91 72 ALA A N 1
ATOM 580 C CA . ALA A 1 72 ? 6.344 2.252 -29.094 1 91 72 ALA A CA 1
ATOM 581 C C . ALA A 1 72 ? 7.199 1.152 -29.719 1 91 72 ALA A C 1
ATOM 583 O O . ALA A 1 72 ? 7.27 0.04 -29.188 1 91 72 ALA A O 1
ATOM 584 N N . GLU A 1 73 ? 7.859 1.463 -30.766 1 91.12 73 GLU A N 1
ATOM 585 C CA . GLU A 1 73 ? 8.688 0.475 -31.453 1 91.12 73 GLU A CA 1
ATOM 586 C C . GLU A 1 73 ? 9.852 0.034 -30.562 1 91.12 73 GLU A C 1
ATOM 588 O O . GLU A 1 73 ? 10.211 -1.146 -30.547 1 91.12 73 GLU A O 1
ATOM 593 N N . LYS A 1 74 ? 10.43 0.976 -29.922 1 91.31 74 LYS A N 1
ATOM 594 C CA . LYS A 1 74 ? 11.531 0.658 -29.016 1 91.31 74 LYS A CA 1
ATOM 595 C C . LYS A 1 74 ? 11.055 -0.229 -27.875 1 91.31 74 LYS A C 1
ATOM 597 O O . LYS A 1 74 ? 11.781 -1.129 -27.438 1 91.31 74 LYS A O 1
ATOM 602 N N . ALA A 1 75 ? 9.867 0.087 -27.375 1 92.5 75 ALA A N 1
ATOM 603 C CA . ALA A 1 75 ? 9.289 -0.739 -26.328 1 92.5 75 ALA A CA 1
ATOM 604 C C . ALA A 1 75 ? 9.055 -2.166 -26.812 1 92.5 75 ALA A C 1
ATOM 606 O O . ALA A 1 75 ? 9.32 -3.127 -26.078 1 92.5 75 ALA A O 1
ATOM 607 N N . LEU A 1 76 ? 8.594 -2.279 -28.016 1 94.38 76 LEU A N 1
ATOM 608 C CA . LEU A 1 76 ? 8.375 -3.584 -28.625 1 94.38 76 LEU A CA 1
ATOM 609 C C . LEU A 1 76 ? 9.68 -4.363 -28.75 1 94.38 76 LEU A C 1
ATOM 611 O O . LEU A 1 76 ? 9.758 -5.52 -28.328 1 94.38 76 LEU A O 1
ATOM 615 N N . GLU A 1 77 ? 10.672 -3.709 -29.219 1 93.56 77 GLU A N 1
ATOM 616 C CA . GLU A 1 77 ? 11.969 -4.348 -29.422 1 93.56 77 GLU A CA 1
ATOM 617 C C . GLU A 1 77 ? 12.586 -4.766 -28.078 1 93.56 77 GLU A C 1
ATOM 619 O O . GLU A 1 77 ? 13.141 -5.859 -27.969 1 93.56 77 GLU A O 1
ATOM 624 N N . ALA A 1 78 ? 12.469 -3.889 -27.219 1 91.69 78 ALA A N 1
ATOM 625 C CA . ALA A 1 78 ? 13.023 -4.176 -25.891 1 91.69 78 ALA A CA 1
ATOM 626 C C . ALA A 1 78 ? 12.359 -5.402 -25.281 1 91.69 78 ALA A C 1
ATOM 628 O O . ALA A 1 78 ? 13.039 -6.285 -24.75 1 91.69 78 ALA A O 1
ATOM 629 N N . ALA A 1 79 ? 11.031 -5.457 -25.328 1 93.75 79 ALA A N 1
ATOM 630 C CA . ALA A 1 79 ? 10.305 -6.59 -24.766 1 93.75 79 ALA A CA 1
ATOM 631 C C . ALA A 1 79 ? 10.695 -7.891 -25.453 1 93.75 79 ALA A C 1
ATOM 633 O O . ALA A 1 79 ? 10.852 -8.93 -24.812 1 93.75 79 ALA A O 1
ATOM 634 N N . MET A 1 80 ? 10.891 -7.859 -26.719 1 93.69 80 MET A N 1
ATOM 635 C CA . MET A 1 80 ? 11.258 -9.047 -27.484 1 93.69 80 MET A CA 1
ATOM 636 C C . MET A 1 80 ? 12.664 -9.508 -27.125 1 93.69 80 MET A C 1
ATOM 638 O O . MET A 1 80 ? 12.898 -10.703 -26.938 1 93.69 80 MET A O 1
ATOM 642 N N . LYS A 1 81 ? 13.539 -8.586 -27.016 1 90.38 81 LYS A N 1
ATOM 643 C CA . LYS A 1 81 ? 14.914 -8.914 -26.656 1 90.38 81 LYS A CA 1
ATOM 644 C C . LYS A 1 81 ? 14.984 -9.531 -25.25 1 90.38 81 LYS A C 1
ATOM 646 O O . LYS A 1 81 ? 15.703 -10.5 -25.031 1 90.38 81 LYS A O 1
ATOM 651 N N . ILE A 1 82 ? 14.203 -9 -24.391 1 89.56 82 ILE A N 1
ATOM 652 C CA . ILE A 1 82 ? 14.172 -9.492 -23.016 1 89.56 82 ILE A CA 1
ATOM 653 C C . ILE A 1 82 ? 13.633 -10.914 -22.984 1 89.56 82 ILE A C 1
ATOM 655 O O . ILE A 1 82 ? 14.211 -11.797 -22.344 1 89.56 82 ILE A O 1
ATOM 659 N N . ALA A 1 83 ? 12.555 -11.141 -23.672 1 89.94 83 ALA A N 1
ATOM 660 C CA . ALA A 1 83 ? 11.945 -12.469 -23.703 1 89.94 83 ALA A CA 1
ATOM 661 C C . ALA A 1 83 ? 12.914 -13.492 -24.281 1 89.94 83 ALA A C 1
ATOM 663 O O . ALA A 1 83 ? 12.984 -14.625 -23.797 1 89.94 83 ALA A O 1
ATOM 664 N N . LYS A 1 84 ? 13.664 -13.094 -25.219 1 88.12 84 LYS A N 1
ATOM 665 C CA . LYS A 1 84 ? 14.602 -14 -25.891 1 88.12 84 LYS A CA 1
ATOM 666 C C . LYS A 1 84 ? 15.797 -14.305 -24.984 1 88.12 84 LYS A C 1
ATOM 668 O O . LYS A 1 84 ? 16.344 -15.406 -25.031 1 88.12 84 LYS A O 1
ATOM 673 N N . THR A 1 85 ? 16.141 -13.305 -24.25 1 83.19 85 THR A N 1
ATOM 674 C CA . THR A 1 85 ? 17.297 -13.461 -23.375 1 83.19 85 THR A CA 1
ATOM 675 C C . THR A 1 85 ? 16.938 -14.289 -22.141 1 83.19 85 THR A C 1
ATOM 677 O O . THR A 1 85 ? 17.797 -14.961 -21.578 1 83.19 85 THR A O 1
ATOM 680 N N . SER A 1 86 ? 15.664 -14.281 -21.734 1 80.81 86 SER A N 1
ATOM 681 C CA . SER A 1 86 ? 15.211 -14.953 -20.516 1 80.81 86 SER A CA 1
ATOM 682 C C . SER A 1 86 ? 14.453 -16.234 -20.859 1 80.81 86 SER A C 1
ATOM 684 O O . SER A 1 86 ? 13.43 -16.547 -20.234 1 80.81 86 SER A O 1
ATOM 686 N N . LYS A 1 87 ? 14.969 -16.922 -21.719 1 77.19 87 LYS A N 1
ATOM 687 C CA . LYS A 1 87 ? 14.266 -18.125 -22.156 1 77.19 87 LYS A CA 1
ATOM 688 C C . LYS A 1 87 ? 13.844 -18.984 -20.984 1 77.19 87 LYS A C 1
ATOM 690 O O . LYS A 1 87 ? 14.562 -19.078 -19.984 1 77.19 87 LYS A O 1
ATOM 695 N N . GLY A 1 88 ? 12.555 -19.406 -21.078 1 84.56 88 GLY A N 1
ATOM 696 C CA . GLY A 1 88 ? 11.984 -20.266 -20.062 1 84.56 88 GLY A CA 1
ATOM 697 C C . GLY A 1 88 ? 11.211 -21.438 -20.625 1 84.56 88 GLY A C 1
ATOM 698 O O . GLY A 1 88 ? 11.312 -21.734 -21.812 1 84.56 88 GLY A O 1
ATOM 699 N N . ASN A 1 89 ? 10.617 -22.203 -19.719 1 87.69 89 ASN A N 1
ATOM 700 C CA . ASN A 1 89 ? 9.914 -23.406 -20.172 1 87.69 89 ASN A CA 1
ATOM 701 C C . ASN A 1 89 ? 8.438 -23.359 -19.781 1 87.69 89 ASN A C 1
ATOM 703 O O . ASN A 1 89 ? 7.746 -24.375 -19.891 1 87.69 89 ASN A O 1
ATOM 707 N N . SER A 1 90 ? 7.961 -22.234 -19.484 1 91.5 90 SER A N 1
ATOM 708 C CA . SER A 1 90 ? 6.555 -22.094 -19.125 1 91.5 90 SER A CA 1
ATOM 709 C C . SER A 1 90 ? 5.668 -22.047 -20.359 1 91.5 90 SER A C 1
ATOM 711 O O . SER A 1 90 ? 6.164 -21.938 -21.484 1 91.5 90 SER A O 1
ATOM 713 N N . LYS A 1 91 ? 4.391 -22.266 -20.109 1 94.81 91 LYS A N 1
ATOM 714 C CA . LYS A 1 91 ? 3.375 -22.172 -21.156 1 94.81 91 LYS A CA 1
ATOM 715 C C . LYS A 1 91 ? 2.312 -21.141 -20.797 1 94.81 91 LYS A C 1
ATOM 717 O O . LYS A 1 91 ? 2.227 -20.703 -19.656 1 94.81 91 LYS A O 1
ATOM 722 N N . ILE A 1 92 ? 1.536 -20.703 -21.797 1 96.12 92 ILE A N 1
ATOM 723 C CA . ILE A 1 92 ? 0.429 -19.781 -21.562 1 96.12 92 ILE A CA 1
ATOM 724 C C . ILE A 1 92 ? -0.808 -20.25 -22.312 1 96.12 92 ILE A C 1
ATOM 726 O O . ILE A 1 92 ? -0.697 -20.984 -23.297 1 96.12 92 ILE A O 1
ATOM 730 N N . TYR A 1 93 ? -1.952 -19.953 -21.797 1 96.88 93 TYR A N 1
ATOM 731 C CA . TYR A 1 93 ? -3.223 -20.188 -22.469 1 96.88 93 TYR A CA 1
ATOM 732 C C . TYR A 1 93 ? -3.342 -19.312 -23.719 1 96.88 93 TYR A C 1
ATOM 734 O O . TYR A 1 93 ? -3.219 -18.094 -23.641 1 96.88 93 TYR A O 1
ATOM 742 N N . LEU A 1 94 ? -3.57 -19.859 -24.922 1 95.56 94 LEU A N 1
ATOM 743 C CA . LEU A 1 94 ? -3.549 -19.141 -26.188 1 95.56 94 LEU A CA 1
ATOM 744 C C . LEU A 1 94 ? -4.949 -19.047 -26.781 1 95.56 94 LEU A C 1
ATOM 746 O O . LEU A 1 94 ? -5.109 -18.719 -27.969 1 95.56 94 LEU A O 1
ATOM 750 N N . GLY A 1 95 ? -5.914 -19.25 -26 1 89.62 95 GLY A N 1
ATOM 751 C CA . GLY A 1 95 ? -7.27 -19.281 -26.531 1 89.62 95 GLY A CA 1
ATOM 752 C C . GLY A 1 95 ? -7.98 -17.938 -26.406 1 89.62 95 GLY A C 1
ATOM 753 O O . GLY A 1 95 ? -7.41 -16.969 -25.891 1 89.62 95 GLY A O 1
ATOM 754 N N . ASP A 1 96 ? -9.109 -17.906 -27.172 1 86.31 96 ASP A N 1
ATOM 755 C CA . ASP A 1 96 ? -10.133 -16.875 -27.047 1 86.31 96 ASP A CA 1
ATOM 756 C C . ASP A 1 96 ? -9.695 -15.57 -27.703 1 86.31 96 ASP A C 1
ATOM 758 O O . ASP A 1 96 ? -9.82 -14.492 -27.109 1 86.31 96 ASP A O 1
ATOM 762 N N . PRO A 1 97 ? -9.07 -15.703 -28.906 1 92.94 97 PRO A N 1
ATOM 763 C CA . PRO A 1 97 ? -8.859 -14.445 -29.625 1 92.94 97 PRO A CA 1
ATOM 764 C C . PRO A 1 97 ? -10.156 -13.828 -30.125 1 92.94 97 PRO A C 1
ATOM 766 O O . PRO A 1 97 ? -11.055 -14.547 -30.562 1 92.94 97 PRO A O 1
ATOM 769 N N . LEU A 1 98 ? -10.32 -12.547 -29.922 1 94.88 98 LEU A N 1
ATOM 770 C CA . LEU A 1 98 ? -11.555 -11.922 -30.391 1 94.88 98 LEU A CA 1
ATOM 771 C C . LEU A 1 98 ? -11.328 -10.438 -30.672 1 94.88 98 LEU A C 1
ATOM 773 O O . LEU A 1 98 ? -10.32 -9.859 -30.25 1 94.88 98 LEU A O 1
ATOM 777 N N . THR A 1 99 ? -12.188 -9.898 -31.5 1 97 99 THR A N 1
ATOM 778 C CA . THR A 1 99 ? -12.258 -8.461 -31.75 1 97 99 THR A CA 1
ATOM 779 C C . THR A 1 99 ? -13.523 -7.867 -31.141 1 97 99 THR A C 1
ATOM 781 O O . THR A 1 99 ? -14.625 -8.391 -31.344 1 97 99 THR A O 1
ATOM 784 N N . ASP A 1 100 ? -13.305 -6.871 -30.344 1 97.38 100 ASP A N 1
ATOM 785 C CA . ASP A 1 100 ? -14.461 -6.309 -29.656 1 97.38 100 ASP A CA 1
ATOM 786 C C . ASP A 1 100 ? -14.219 -4.848 -29.281 1 97.38 100 ASP A C 1
ATOM 788 O O . ASP A 1 100 ? -13.07 -4.395 -29.234 1 97.38 100 ASP A O 1
ATOM 792 N N . GLU A 1 101 ? -15.227 -4.082 -29.312 1 97.5 101 GLU A N 1
ATOM 793 C CA . GLU A 1 101 ? -15.289 -2.754 -28.703 1 97.5 101 GLU A CA 1
ATOM 794 C C . GLU A 1 101 ? -16.359 -2.693 -27.609 1 97.5 101 GLU A C 1
ATOM 796 O O . GLU A 1 101 ? -17.547 -2.877 -27.906 1 97.5 101 GLU A O 1
ATOM 801 N N . ALA A 1 102 ? -15.898 -2.518 -26.406 1 97.25 102 ALA A N 1
ATOM 802 C CA . ALA A 1 102 ? -16.828 -2.607 -25.281 1 97.25 102 ALA A CA 1
ATOM 803 C C . ALA A 1 102 ? -16.672 -1.414 -24.344 1 97.25 102 ALA A C 1
ATOM 805 O O . ALA A 1 102 ? -15.555 -0.92 -24.141 1 97.25 102 ALA A O 1
ATOM 806 N N . GLU A 1 103 ? -17.781 -0.962 -23.844 1 97.44 103 GLU A N 1
ATOM 807 C CA . GLU A 1 103 ? -17.812 0.182 -22.938 1 97.44 103 GLU A CA 1
ATOM 808 C C . GLU A 1 103 ? -18.781 -0.052 -21.781 1 97.44 103 GLU A C 1
ATOM 810 O O . GLU A 1 103 ? -19.859 -0.606 -21.969 1 97.44 103 GLU A O 1
ATOM 815 N N . ILE A 1 104 ? -18.344 0.261 -20.578 1 97.62 104 ILE A N 1
ATOM 816 C CA . ILE A 1 104 ? -19.297 0.36 -19.469 1 97.62 104 ILE A CA 1
ATOM 817 C C . ILE A 1 104 ? -20 1.714 -19.5 1 97.62 104 ILE A C 1
ATOM 819 O O . ILE A 1 104 ? -19.391 2.748 -19.219 1 97.62 104 ILE A O 1
ATOM 823 N N . LYS A 1 105 ? -21.219 1.679 -19.766 1 96.75 105 LYS A N 1
ATOM 824 C CA . LYS A 1 105 ? -22 2.896 -19.953 1 96.75 105 LYS A CA 1
ATOM 825 C C . LYS A 1 105 ? -22.453 3.473 -18.609 1 96.75 105 LYS A C 1
ATOM 827 O O . LYS A 1 105 ? -22.656 2.73 -17.656 1 96.75 105 LYS A O 1
ATOM 832 N N . VAL A 1 106 ? -22.547 4.766 -18.625 1 97.12 106 VAL A N 1
ATOM 833 C CA . VAL A 1 106 ? -23.016 5.461 -17.422 1 97.12 106 VAL A CA 1
ATOM 834 C C . VAL A 1 106 ? -24.234 6.309 -17.766 1 97.12 106 VAL A C 1
ATOM 836 O O . VAL A 1 106 ? -24.484 6.621 -18.938 1 97.12 106 VAL A O 1
ATOM 839 N N . LYS A 1 107 ? -25.031 6.645 -16.828 1 96.5 107 LYS A N 1
ATOM 840 C CA . LYS A 1 107 ? -26.203 7.484 -17.047 1 96.5 107 LYS A CA 1
ATOM 841 C C . LYS A 1 107 ? -25.812 8.953 -17.203 1 96.5 107 LYS A C 1
ATOM 843 O O . LYS A 1 107 ? -26.344 9.648 -18.078 1 96.5 107 LYS A O 1
ATOM 848 N N . LYS A 1 108 ? -24.906 9.438 -16.391 1 97 108 LYS A N 1
ATOM 849 C CA . LYS A 1 108 ? -24.375 10.797 -16.422 1 97 108 LYS A CA 1
ATOM 850 C C . LYS A 1 108 ? -22.859 10.797 -16.344 1 97 108 LYS A C 1
ATOM 852 O O . LYS A 1 108 ? -22.281 10.453 -15.305 1 97 108 LYS A O 1
ATOM 857 N N . SER A 1 109 ? -22.281 11.297 -17.391 1 96.81 109 SER A N 1
ATOM 858 C CA . SER A 1 109 ? -20.812 11.305 -17.422 1 96.81 109 SER A CA 1
ATOM 859 C C . SER A 1 109 ? -20.25 12.383 -16.516 1 96.81 109 SER A C 1
ATOM 861 O O . SER A 1 109 ? -20.719 13.523 -16.516 1 96.81 109 SER A O 1
ATOM 863 N N . PHE A 1 110 ? -19.234 12.008 -15.758 1 96 110 PHE A N 1
ATOM 864 C CA . PHE A 1 110 ? -18.578 13.016 -14.914 1 96 110 PHE A CA 1
ATOM 865 C C . PHE A 1 110 ? -17.719 13.938 -15.758 1 96 110 PHE A C 1
ATOM 867 O O . PHE A 1 110 ? -17.25 14.977 -15.273 1 96 110 PHE A O 1
ATOM 874 N N . LEU A 1 111 ? -17.5 13.641 -17 1 93.31 111 LEU A N 1
ATOM 875 C CA . LEU A 1 111 ? -16.797 14.523 -17.922 1 93.31 111 LEU A CA 1
ATOM 876 C C . LEU A 1 111 ? -17.656 15.734 -18.281 1 93.31 111 LEU A C 1
ATOM 878 O O . LEU A 1 111 ? -17.125 16.766 -18.703 1 93.31 111 LEU A O 1
ATOM 882 N N . ASP A 1 112 ? -18.906 15.578 -18.094 1 94.44 112 ASP A N 1
ATOM 883 C CA . ASP A 1 112 ? -19.859 16.641 -18.422 1 94.44 112 ASP A CA 1
ATOM 884 C C . ASP A 1 112 ? -20.125 17.531 -17.219 1 94.44 112 ASP A C 1
ATOM 886 O O . ASP A 1 112 ? -20.969 18.438 -17.281 1 94.44 112 ASP A O 1
ATOM 890 N N . VAL A 1 113 ? -19.5 17.25 -16.125 1 95.06 113 VAL A N 1
ATOM 891 C CA . VAL A 1 113 ? -19.641 18.031 -14.906 1 95.06 113 VAL A CA 1
ATOM 892 C C . VAL A 1 113 ? -18.422 18.938 -14.719 1 95.06 113 VAL A C 1
ATOM 894 O O . VAL A 1 113 ? -17.281 18.438 -14.625 1 95.06 113 VAL A O 1
ATOM 897 N N . ASP A 1 114 ? -18.688 20.188 -14.664 1 90.81 114 ASP A N 1
ATOM 898 C CA . ASP A 1 114 ? -17.578 21.125 -14.555 1 90.81 114 ASP A CA 1
ATOM 899 C C . ASP A 1 114 ? -16.906 21.016 -13.188 1 90.81 114 ASP A C 1
ATOM 901 O O . ASP A 1 114 ? -17.531 20.609 -12.203 1 90.81 114 ASP A O 1
ATOM 905 N N . LEU A 1 115 ? -15.68 21.391 -13.203 1 88.62 115 LEU A N 1
ATOM 906 C CA . LEU A 1 115 ? -14.891 21.344 -11.977 1 88.62 115 LEU A CA 1
ATOM 907 C C . LEU A 1 115 ? -15.539 22.172 -10.875 1 88.62 115 LEU A C 1
ATOM 909 O O . LEU A 1 115 ? -15.547 21.766 -9.711 1 88.62 115 LEU A O 1
ATOM 913 N N . GLU A 1 116 ? -16.094 23.266 -11.234 1 89.19 116 GLU A N 1
ATOM 914 C CA . GLU A 1 116 ? -16.75 24.141 -10.266 1 89.19 116 GLU A CA 1
ATOM 915 C C . GLU A 1 116 ? -17.906 23.438 -9.578 1 89.19 116 GLU A C 1
ATOM 917 O O . GLU A 1 116 ? -18.109 23.594 -8.367 1 89.19 116 GLU A O 1
ATOM 922 N N . GLU A 1 117 ? -18.641 22.703 -10.352 1 93.25 117 GLU A N 1
ATOM 923 C CA . GLU A 1 117 ? -19.766 21.953 -9.789 1 93.25 117 GLU A CA 1
ATOM 924 C C . GLU A 1 117 ? -19.281 20.891 -8.82 1 93.25 117 GLU A C 1
ATOM 926 O O . GLU A 1 117 ? -19.875 20.688 -7.758 1 93.25 117 GLU A O 1
ATOM 931 N N . LYS A 1 118 ? -18.281 20.156 -9.219 1 94.69 118 LYS A N 1
ATOM 932 C CA . LYS A 1 118 ? -17.688 19.172 -8.328 1 94.69 118 LYS A CA 1
ATOM 933 C C . LYS A 1 118 ? -17.219 19.812 -7.02 1 94.69 118 LYS A C 1
ATOM 935 O O . LYS A 1 118 ? -17.516 19.312 -5.938 1 94.69 118 LYS A O 1
ATOM 940 N N . ILE A 1 119 ? -16.594 20.922 -7.137 1 91.38 119 ILE A N 1
ATOM 941 C CA . ILE A 1 119 ? -16.062 21.656 -5.992 1 91.38 119 ILE A CA 1
ATOM 942 C C . ILE A 1 119 ? -17.203 22.094 -5.082 1 91.38 119 ILE A C 1
ATOM 944 O O . ILE A 1 119 ? -17.109 21.969 -3.857 1 91.38 119 ILE A O 1
ATOM 948 N N . GLU A 1 120 ? -18.281 22.609 -5.645 1 93.69 120 GLU A N 1
ATOM 949 C CA . GLU A 1 120 ? -19.422 23.062 -4.863 1 93.69 120 GLU A CA 1
ATOM 950 C C . GLU A 1 120 ? -20.047 21.922 -4.062 1 93.69 120 GLU A C 1
ATOM 952 O O . GLU A 1 120 ? -20.422 22.109 -2.9 1 93.69 120 GLU A O 1
ATOM 957 N N . LEU A 1 121 ? -20.141 20.844 -4.719 1 95.88 121 LEU A N 1
ATOM 958 C CA . LEU A 1 121 ? -20.672 19.672 -4.02 1 95.88 121 LEU A CA 1
ATOM 959 C C . LEU A 1 121 ? -19.797 19.297 -2.832 1 95.88 121 LEU A C 1
ATOM 961 O O . LEU A 1 121 ? -20.297 19.016 -1.745 1 95.88 121 LEU A O 1
ATOM 965 N N . LEU A 1 122 ? -18.547 19.281 -3.025 1 96.25 122 LEU A N 1
ATOM 966 C CA . LEU A 1 122 ? -17.609 18.891 -1.978 1 96.25 122 LEU A CA 1
ATOM 967 C C . LEU A 1 122 ? -17.578 19.922 -0.854 1 96.25 122 LEU A C 1
ATOM 969 O O . LEU A 1 122 ? -17.422 19.562 0.316 1 96.25 122 LEU A O 1
ATOM 973 N N . LYS A 1 123 ? -17.766 21.188 -1.222 1 94.62 123 LYS A N 1
ATOM 974 C CA . LYS A 1 123 ? -17.875 22.234 -0.208 1 94.62 123 LYS A CA 1
ATOM 975 C C . LYS A 1 123 ? -19.125 22.031 0.644 1 94.62 123 LYS A C 1
ATOM 977 O O . LYS A 1 123 ? -19.094 22.25 1.856 1 94.62 123 LYS A O 1
ATOM 982 N N . THR A 1 124 ? -20.172 21.719 -0.039 1 96.94 124 THR A N 1
ATOM 983 C CA . THR A 1 124 ? -21.406 21.422 0.682 1 96.94 124 THR A CA 1
ATOM 984 C C . THR A 1 124 ? -21.188 20.281 1.667 1 96.94 124 THR A C 1
ATOM 986 O O . THR A 1 124 ? -21.609 20.375 2.824 1 96.94 124 THR A O 1
ATOM 989 N N . LEU A 1 125 ? -20.594 19.203 1.194 1 98.06 125 LEU A N 1
ATOM 990 C CA . LEU A 1 125 ? -20.297 18.078 2.061 1 98.06 125 LEU A CA 1
ATOM 991 C C . LEU A 1 125 ? -19.422 18.5 3.232 1 98.06 125 LEU A C 1
ATOM 993 O O . LEU A 1 125 ? -19.656 18.109 4.375 1 98.06 125 LEU A O 1
ATOM 997 N N . ASP A 1 126 ? -18.453 19.281 2.957 1 97.31 126 ASP A N 1
ATOM 998 C CA . ASP A 1 126 ? -17.578 19.797 4 1 97.31 126 ASP A CA 1
ATOM 999 C C . ASP A 1 126 ? -18.359 20.562 5.066 1 97.31 126 ASP A C 1
ATOM 1001 O O . ASP A 1 126 ? -18.125 20.391 6.262 1 97.31 126 ASP A O 1
ATOM 1005 N N . SER A 1 127 ? -19.281 21.375 4.602 1 97.5 127 SER A N 1
ATOM 1006 C CA . SER A 1 127 ? -20.125 22.141 5.516 1 97.5 127 SER A CA 1
ATOM 1007 C C . SER A 1 127 ? -20.969 21.234 6.391 1 97.5 127 SER A C 1
ATOM 1009 O O . SER A 1 127 ? -21.172 21.516 7.574 1 97.5 127 SER A O 1
ATOM 1011 N N . LEU A 1 128 ? -21.453 20.203 5.758 1 98.25 128 LEU A N 1
ATOM 1012 C CA . LEU A 1 128 ? -22.297 19.25 6.488 1 98.25 128 LEU A CA 1
ATOM 1013 C C . LEU A 1 128 ? -21.484 18.516 7.543 1 98.25 128 LEU A C 1
ATOM 1015 O O . LEU A 1 128 ? -22.016 18.062 8.555 1 98.25 128 LEU A O 1
ATOM 1019 N N . LEU A 1 129 ? -20.172 18.344 7.375 1 98.31 129 LEU A N 1
ATOM 1020 C CA . LEU A 1 129 ? -19.312 17.562 8.258 1 98.31 129 LEU A CA 1
ATOM 1021 C C . LEU A 1 129 ? -18.812 18.422 9.422 1 98.31 129 LEU A C 1
ATOM 1023 O O . LEU A 1 129 ? -18.219 17.906 10.367 1 98.31 129 LEU A O 1
ATOM 1027 N N . LYS A 1 130 ? -19.078 19.656 9.344 1 96.56 130 LYS A N 1
ATOM 1028 C CA . LYS A 1 130 ? -18.672 20.547 10.438 1 96.56 130 LYS A CA 1
ATOM 1029 C C . LYS A 1 130 ? -19.406 20.188 11.727 1 96.56 130 LYS A C 1
ATOM 1031 O O . LYS A 1 130 ? -20.578 19.797 11.695 1 96.56 130 LYS A O 1
ATOM 1036 N N . GLY A 1 131 ? -18.734 20.25 12.773 1 93.38 131 GLY A N 1
ATOM 1037 C CA . GLY A 1 131 ? -19.328 20.016 14.086 1 93.38 131 GLY A CA 1
ATOM 1038 C C . GLY A 1 131 ? -18.406 20.422 15.227 1 93.38 131 GLY A C 1
ATOM 1039 O O . GLY A 1 131 ? -17.219 20.672 15.023 1 93.38 131 GLY A O 1
ATOM 1040 N N . ASP A 1 132 ? -19.094 20.406 16.406 1 90.69 132 ASP A N 1
ATOM 1041 C CA . ASP A 1 132 ? -18.328 20.688 17.609 1 90.69 132 ASP A CA 1
ATOM 1042 C C . ASP A 1 132 ? -17.375 19.547 17.938 1 90.69 132 ASP A C 1
ATOM 1044 O O . ASP A 1 132 ? -17.719 18.375 17.781 1 90.69 132 ASP A O 1
ATOM 1048 N N . HIS A 1 133 ? -16.203 19.812 18.328 1 93.38 133 HIS A N 1
ATOM 1049 C CA . HIS A 1 133 ? -15.195 18.844 18.75 1 93.38 133 HIS A CA 1
ATOM 1050 C C . HIS A 1 133 ? -14.734 17.969 17.594 1 93.38 133 HIS A C 1
ATOM 1052 O O . HIS A 1 133 ? -14.438 16.797 17.766 1 93.38 133 HIS A O 1
ATOM 1058 N N . ILE A 1 134 ? -14.891 18.469 16.406 1 95.75 134 ILE A N 1
ATOM 1059 C CA . ILE A 1 134 ? -14.398 17.812 15.203 1 95.75 134 ILE A CA 1
ATOM 1060 C C . ILE A 1 134 ? -13.234 18.609 14.609 1 95.75 134 ILE A C 1
ATOM 1062 O O . ILE A 1 134 ? -13.43 19.422 13.695 1 95.75 134 ILE A O 1
ATOM 1066 N N . PRO A 1 135 ? -12.078 18.344 15.055 1 93.31 135 PRO A N 1
ATOM 1067 C CA . PRO A 1 135 ? -10.93 19.125 14.602 1 93.31 135 PRO A CA 1
ATOM 1068 C C . PRO A 1 135 ? -10.523 18.812 13.164 1 93.31 135 PRO A C 1
ATOM 1070 O O . PRO A 1 135 ? -9.773 19.578 12.555 1 93.31 135 PRO A O 1
ATOM 1073 N N . ASN A 1 136 ? -11.008 17.719 12.633 1 95.19 136 ASN A N 1
ATOM 1074 C CA . ASN A 1 136 ? -10.586 17.375 11.281 1 95.19 136 ASN A CA 1
ATOM 1075 C C . ASN A 1 136 ? -11.742 16.828 10.453 1 95.19 136 ASN A C 1
ATOM 1077 O O . ASN A 1 136 ? -12.547 16.031 10.953 1 95.19 136 ASN A O 1
ATOM 1081 N N . ARG A 1 137 ? -11.82 17.266 9.289 1 97.25 137 ARG A N 1
ATOM 1082 C CA . ARG A 1 137 ? -12.688 16.781 8.227 1 97.25 137 ARG A CA 1
ATOM 1083 C C . ARG A 1 137 ? -11.906 16.578 6.93 1 97.25 137 ARG A C 1
ATOM 1085 O O . ARG A 1 137 ? -11.156 17.469 6.512 1 97.25 137 ARG A O 1
ATOM 1092 N N . LYS A 1 138 ? -12.047 15.414 6.355 1 96.81 138 LYS A N 1
ATOM 1093 C CA . LYS A 1 138 ? -11.328 15.117 5.117 1 96.81 138 LYS A CA 1
ATOM 1094 C C . LYS A 1 138 ? -12.273 14.594 4.047 1 96.81 138 LYS A C 1
ATOM 1096 O O . LYS A 1 138 ? -13.133 13.75 4.324 1 96.81 138 LYS A O 1
ATOM 1101 N N . ILE A 1 139 ? -12.188 15.117 2.908 1 97.75 139 ILE A N 1
ATOM 1102 C CA . ILE A 1 139 ? -12.953 14.672 1.75 1 97.75 139 ILE A CA 1
ATOM 1103 C C . ILE A 1 139 ? -12.008 14.383 0.585 1 97.75 139 ILE A C 1
ATOM 1105 O O . ILE A 1 139 ? -11.125 15.188 0.287 1 97.75 139 ILE A O 1
ATOM 1109 N N . THR A 1 140 ? -12.133 13.266 -0.024 1 97.06 140 THR A N 1
ATOM 1110 C CA . THR A 1 140 ? -11.375 12.906 -1.22 1 97.06 140 THR A CA 1
ATOM 1111 C C . THR A 1 140 ? -12.312 12.461 -2.338 1 97.06 140 THR A C 1
ATOM 1113 O O . THR A 1 140 ? -13.148 11.578 -2.141 1 97.06 140 THR A O 1
ATOM 1116 N N . TYR A 1 141 ? -12.164 13.117 -3.393 1 97.38 141 TYR A N 1
ATOM 1117 C CA . TYR A 1 141 ? -12.922 12.797 -4.598 1 97.38 141 TYR A CA 1
ATOM 1118 C C . TYR A 1 141 ? -11.992 12.43 -5.746 1 97.38 141 TYR A C 1
ATOM 1120 O O . TYR A 1 141 ? -10.938 13.047 -5.922 1 97.38 141 TYR A O 1
ATOM 1128 N N . GLY A 1 142 ? -12.43 11.375 -6.484 1 97.06 142 GLY A N 1
ATOM 1129 C CA . GLY A 1 142 ? -11.703 11.008 -7.688 1 97.06 142 GLY A CA 1
ATOM 1130 C C . GLY A 1 142 ? -12.594 10.43 -8.766 1 97.06 142 GLY A C 1
ATOM 1131 O O . GLY A 1 142 ? -13.539 9.695 -8.469 1 97.06 142 GLY A O 1
ATOM 1132 N N . ASP A 1 143 ? -12.32 10.82 -9.969 1 97.62 143 ASP A N 1
ATOM 1133 C CA . ASP A 1 143 ? -12.938 10.188 -11.125 1 97.62 143 ASP A CA 1
ATOM 1134 C C . ASP A 1 143 ? -11.93 9.984 -12.25 1 97.62 143 ASP A C 1
ATOM 1136 O O . ASP A 1 143 ? -10.875 10.625 -12.266 1 97.62 143 ASP A O 1
ATOM 1140 N N . GLY A 1 144 ? -12.242 8.984 -13.094 1 96.69 144 GLY A N 1
ATOM 1141 C CA . GLY A 1 144 ? -11.359 8.734 -14.219 1 96.69 144 GLY A CA 1
ATOM 1142 C C . GLY A 1 144 ? -11.984 7.82 -15.266 1 96.69 144 GLY A C 1
ATOM 1143 O O . GLY A 1 144 ? -12.859 7.016 -14.953 1 96.69 144 GLY A O 1
ATOM 1144 N N . ILE A 1 145 ? -11.5 8.055 -16.453 1 97.19 145 ILE A N 1
ATOM 1145 C CA . ILE A 1 145 ? -11.867 7.191 -17.562 1 97.19 145 ILE A CA 1
ATOM 1146 C C . ILE A 1 145 ? -10.609 6.547 -18.156 1 97.19 145 ILE A C 1
ATOM 1148 O O . ILE A 1 145 ? -9.648 7.242 -18.469 1 97.19 145 ILE A O 1
ATOM 1152 N N . LYS A 1 146 ? -10.664 5.254 -18.219 1 97.12 146 LYS A N 1
ATOM 1153 C CA . LYS A 1 146 ? -9.586 4.508 -18.859 1 97.12 146 LYS A CA 1
ATOM 1154 C C . LYS A 1 146 ? -10.031 3.977 -20.219 1 97.12 146 LYS A C 1
ATOM 1156 O O . LYS A 1 146 ? -10.953 3.17 -20.312 1 97.12 146 LYS A O 1
ATOM 1161 N N . GLU A 1 147 ? -9.406 4.453 -21.234 1 97.25 147 GLU A N 1
ATOM 1162 C CA . GLU A 1 147 ? -9.508 3.885 -22.578 1 97.25 147 GLU A CA 1
ATOM 1163 C C . GLU A 1 147 ? -8.312 2.996 -22.891 1 97.25 147 GLU A C 1
ATOM 1165 O O . GLU A 1 147 ? -7.164 3.434 -22.797 1 97.25 147 GLU A O 1
ATOM 1170 N N . GLN A 1 148 ? -8.617 1.781 -23.266 1 97.31 148 GLN A N 1
ATOM 1171 C CA . GLN A 1 148 ? -7.52 0.865 -23.547 1 97.31 148 GLN A CA 1
ATOM 1172 C C . GLN A 1 148 ? -7.723 0.142 -24.875 1 97.31 148 GLN A C 1
ATOM 1174 O O . GLN A 1 148 ? -8.836 -0.291 -25.188 1 97.31 148 GLN A O 1
ATOM 1179 N N . PHE A 1 149 ? -6.746 0.137 -25.688 1 97.12 149 PHE A N 1
ATOM 1180 C CA . PHE A 1 149 ? -6.664 -0.713 -26.859 1 97.12 149 PHE A CA 1
ATOM 1181 C C . PHE A 1 149 ? -5.676 -1.854 -26.641 1 97.12 149 PHE A C 1
ATOM 1183 O O . PHE A 1 149 ? -4.516 -1.62 -26.297 1 97.12 149 PHE A O 1
ATOM 1190 N N . TYR A 1 150 ? -6.18 -3.014 -26.797 1 97.69 150 TYR A N 1
ATOM 1191 C CA . TYR A 1 150 ? -5.398 -4.23 -26.594 1 97.69 150 TYR A CA 1
ATOM 1192 C C . TYR A 1 150 ? -5.344 -5.055 -27.875 1 97.69 150 TYR A C 1
ATOM 1194 O O . TYR A 1 150 ? -6.359 -5.23 -28.562 1 97.69 150 TYR A O 1
ATOM 1202 N N . PHE A 1 151 ? -4.152 -5.539 -28.188 1 97.56 151 PHE A N 1
ATOM 1203 C CA . PHE A 1 151 ? -4.059 -6.531 -29.25 1 97.56 151 PHE A CA 1
ATOM 1204 C C . PHE A 1 151 ? -2.938 -7.523 -28.969 1 97.56 151 PHE A C 1
ATOM 1206 O O . PHE A 1 151 ? -2.041 -7.246 -28.172 1 97.56 151 PHE A O 1
ATOM 1213 N N . ASN A 1 152 ? -3.07 -8.688 -29.531 1 97.5 152 ASN A N 1
ATOM 1214 C CA . ASN A 1 152 ? -2.033 -9.695 -29.328 1 97.5 152 ASN A CA 1
ATOM 1215 C C . ASN A 1 152 ? -1.766 -10.477 -30.625 1 97.5 152 ASN A C 1
ATOM 1217 O O . ASN A 1 152 ? -2.396 -10.227 -31.641 1 97.5 152 ASN A O 1
ATOM 1221 N N . SER A 1 153 ? -0.781 -11.336 -30.594 1 96.75 153 SER A N 1
ATOM 1222 C CA . SER A 1 153 ? -0.321 -12.07 -31.766 1 96.75 153 SER A CA 1
ATOM 1223 C C . SER A 1 153 ? -1.317 -13.156 -32.156 1 96.75 153 SER A C 1
ATOM 1225 O O . SER A 1 153 ? -1.188 -13.758 -33.219 1 96.75 153 SER A O 1
ATOM 1227 N N . LEU A 1 154 ? -2.334 -13.391 -31.328 1 96.06 154 LEU A N 1
ATOM 1228 C CA . LEU A 1 154 ? -3.326 -14.422 -31.609 1 96.06 154 LEU A CA 1
ATOM 1229 C C . LEU A 1 154 ? -4.473 -13.859 -32.438 1 96.06 154 LEU A C 1
ATOM 1231 O O . LEU A 1 154 ? -5.297 -14.617 -32.969 1 96.06 154 LEU A O 1
ATOM 1235 N N . GLY A 1 155 ? -4.516 -12.578 -32.531 1 94.94 155 GLY A N 1
ATOM 1236 C CA . GLY A 1 155 ? -5.535 -11.969 -33.344 1 94.94 155 GLY A CA 1
ATOM 1237 C C . GLY A 1 155 ? -6.551 -11.164 -32.562 1 94.94 155 GLY A C 1
ATOM 1238 O O . GLY A 1 155 ? -7.488 -10.609 -33.156 1 94.94 155 GLY A O 1
ATOM 1239 N N . SER A 1 156 ? -6.352 -11.039 -31.297 1 96.94 156 SER A N 1
ATOM 1240 C CA . SER A 1 156 ? -7.27 -10.227 -30.5 1 96.94 156 SER A CA 1
ATOM 1241 C C . SER A 1 156 ? -7.055 -8.742 -30.75 1 96.94 156 SER A C 1
ATOM 1243 O O . SER A 1 156 ? -5.918 -8.281 -30.891 1 96.94 156 SER A O 1
ATOM 1245 N N . GLU A 1 157 ? -8.086 -7.988 -30.875 1 97.06 157 GLU A N 1
ATOM 1246 C CA . GLU A 1 157 ? -8.148 -6.531 -30.906 1 97.06 157 GLU A CA 1
ATOM 1247 C C . GLU A 1 157 ? -9.344 -6.016 -30.125 1 97.06 157 GLU A C 1
ATOM 1249 O O . GLU A 1 157 ? -10.484 -6.082 -30.594 1 97.06 157 GLU A O 1
ATOM 1254 N N . ILE A 1 158 ? -9.062 -5.457 -28.984 1 97.88 158 ILE A N 1
ATOM 1255 C CA . ILE A 1 158 ? -10.141 -5.117 -28.062 1 97.88 158 ILE A CA 1
ATOM 1256 C C . ILE A 1 158 ? -10 -3.658 -27.625 1 97.88 158 ILE A C 1
ATOM 1258 O O . ILE A 1 158 ? -8.922 -3.225 -27.219 1 97.88 158 ILE A O 1
ATOM 1262 N N . LYS A 1 159 ? -11 -2.902 -27.766 1 97.75 159 LYS A N 1
ATOM 1263 C CA . LYS A 1 159 ? -11.094 -1.55 -27.219 1 97.75 159 LYS A CA 1
ATOM 1264 C C . LYS A 1 159 ? -12.078 -1.493 -26.062 1 97.75 159 LYS A C 1
ATOM 1266 O O . LYS A 1 159 ? -13.203 -1.987 -26.172 1 97.75 159 LYS A O 1
ATOM 1271 N N . THR A 1 160 ? -11.633 -0.987 -24.953 1 98.06 160 THR A N 1
ATOM 1272 C CA . THR A 1 160 ? -12.523 -0.872 -23.797 1 98.06 160 THR A CA 1
ATOM 1273 C C . THR A 1 160 ? -12.523 0.555 -23.266 1 98.06 160 THR A C 1
ATOM 1275 O O . THR A 1 160 ? -11.531 1.273 -23.375 1 98.06 160 THR A O 1
ATOM 1278 N N . ILE A 1 161 ? -13.602 1.021 -22.766 1 98 161 ILE A N 1
ATOM 1279 C CA . ILE A 1 161 ? -13.766 2.268 -22.031 1 98 161 ILE A CA 1
ATOM 1280 C C . ILE A 1 161 ? -14.398 1.982 -20.672 1 98 161 ILE A C 1
ATOM 1282 O O . ILE A 1 161 ? -15.531 1.49 -20.594 1 98 161 ILE A O 1
ATOM 1286 N N . VAL A 1 162 ? -13.719 2.254 -19.625 1 98.19 162 VAL A N 1
ATOM 1287 C CA . VAL A 1 162 ? -14.18 1.941 -18.266 1 98.19 162 VAL A CA 1
ATOM 1288 C C . VAL A 1 162 ? -14.109 3.189 -17.391 1 98.19 162 VAL A C 1
ATOM 1290 O O . VAL A 1 162 ? -13.023 3.727 -17.156 1 98.19 162 VAL A O 1
ATOM 1293 N N . PRO A 1 163 ? -15.25 3.703 -16.922 1 98.25 163 PRO A N 1
ATOM 1294 C CA . PRO A 1 163 ? -15.273 4.82 -15.969 1 98.25 163 PRO A CA 1
ATOM 1295 C C . PRO A 1 163 ? -15.219 4.359 -14.516 1 98.25 163 PRO A C 1
ATOM 1297 O O . PRO A 1 163 ? -15.781 3.316 -14.172 1 98.25 163 PRO A O 1
ATOM 1300 N N . LYS A 1 164 ? -14.57 5.102 -13.703 1 98.25 164 LYS A N 1
ATOM 1301 C CA . LYS A 1 164 ? -14.578 4.871 -12.266 1 98.25 164 LYS A CA 1
ATOM 1302 C C . LYS A 1 164 ? -14.703 6.184 -11.5 1 98.25 164 LYS A C 1
ATOM 1304 O O . LYS A 1 164 ? -14.148 7.207 -11.914 1 98.25 164 LYS A O 1
ATOM 1309 N N . ILE A 1 165 ? -15.406 6.16 -10.453 1 98.25 165 ILE A N 1
ATOM 1310 C CA . ILE A 1 165 ? -15.602 7.324 -9.594 1 98.25 165 ILE A CA 1
ATOM 1311 C C . ILE A 1 165 ? -15.617 6.895 -8.133 1 98.25 165 ILE A C 1
ATOM 1313 O O . ILE A 1 165 ? -16 5.766 -7.812 1 98.25 165 ILE A O 1
ATOM 1317 N N . ARG A 1 166 ? -15.117 7.723 -7.246 1 97.94 166 ARG A N 1
ATOM 1318 C CA . ARG A 1 166 ? -15.055 7.398 -5.824 1 97.94 166 ARG A CA 1
ATOM 1319 C C . ARG A 1 166 ? -15.133 8.664 -4.973 1 97.94 166 ARG A C 1
ATOM 1321 O O . ARG A 1 166 ? -14.57 9.695 -5.332 1 97.94 166 ARG A O 1
ATOM 1328 N N . LEU A 1 167 ? -15.844 8.617 -3.947 1 98.31 167 LEU A N 1
ATOM 1329 C CA . LEU A 1 167 ? -15.961 9.664 -2.936 1 98.31 167 LEU A CA 1
ATOM 1330 C C . LEU A 1 167 ? -15.773 9.086 -1.536 1 98.31 167 LEU A C 1
ATOM 1332 O O . LEU A 1 167 ? -16.438 8.117 -1.166 1 98.31 167 LEU A O 1
ATOM 1336 N N . SER A 1 168 ? -14.875 9.609 -0.889 1 98 168 SER A N 1
ATOM 1337 C CA . SER A 1 168 ? -14.664 9.227 0.502 1 98 168 SER A CA 1
ATOM 1338 C C . SER A 1 168 ? -14.602 10.445 1.411 1 98 168 SER A C 1
ATOM 1340 O O . SER A 1 168 ? -14.117 11.508 1.003 1 98 168 SER A O 1
ATOM 1342 N N . PHE A 1 169 ? -15.062 10.359 2.561 1 98.19 169 PHE A N 1
ATOM 1343 C CA . PHE A 1 169 ? -14.922 11.43 3.549 1 98.19 169 PHE A CA 1
ATOM 1344 C C . PHE A 1 169 ? -14.828 10.852 4.957 1 98.19 169 PHE A C 1
ATOM 1346 O O . PHE A 1 169 ? -15.289 9.734 5.207 1 98.19 169 PHE A O 1
ATOM 1353 N N . SER A 1 170 ? -14.195 11.562 5.809 1 97.56 170 SER A N 1
ATOM 1354 C CA . SER A 1 170 ? -13.961 11.148 7.188 1 97.56 170 SER A CA 1
ATOM 1355 C C . SER A 1 170 ? -13.953 12.344 8.133 1 97.56 170 SER A C 1
ATOM 1357 O O . SER A 1 170 ? -13.773 13.484 7.703 1 97.56 170 SER A O 1
ATOM 1359 N N . VAL A 1 171 ? -14.242 12.078 9.352 1 97.44 171 VAL A N 1
ATOM 1360 C CA . VAL A 1 171 ? -14.125 13.07 10.406 1 97.44 171 VAL A CA 1
ATOM 1361 C C . VAL A 1 171 ? -13.359 12.484 11.594 1 97.44 171 VAL A C 1
ATOM 1363 O O . VAL A 1 171 ? -13.406 11.273 11.828 1 97.44 171 VAL A O 1
ATOM 1366 N N . THR A 1 172 ? -12.617 13.297 12.219 1 96.44 172 THR A N 1
ATOM 1367 C CA . THR A 1 172 ? -11.977 12.984 13.484 1 96.44 172 THR A CA 1
ATOM 1368 C C . THR A 1 172 ? -12.602 13.789 14.625 1 96.44 172 THR A C 1
ATOM 1370 O O . THR A 1 172 ? -12.609 15.023 14.586 1 96.44 172 THR A O 1
ATOM 1373 N N . ALA A 1 173 ? -13.117 13.102 15.562 1 96.62 173 ALA A N 1
ATOM 1374 C CA . ALA A 1 173 ? -13.648 13.742 16.766 1 96.62 173 ALA A CA 1
ATOM 1375 C C . ALA A 1 173 ? -12.602 13.75 17.891 1 96.62 173 ALA A C 1
ATOM 1377 O O . ALA A 1 173 ? -11.742 12.867 17.938 1 96.62 173 ALA A O 1
ATOM 1378 N N . LYS A 1 174 ? -12.734 14.766 18.688 1 95.38 174 LYS A N 1
ATOM 1379 C CA . LYS A 1 174 ? -11.75 14.898 19.766 1 95.38 174 LYS A CA 1
ATOM 1380 C C . LYS A 1 174 ? -12.414 15.32 21.078 1 95.38 174 LYS A C 1
ATOM 1382 O O . LYS A 1 174 ? -13.305 16.172 21.078 1 95.38 174 LYS A O 1
ATOM 1387 N N . GLU A 1 175 ? -12.07 14.648 22.094 1 92.5 175 GLU A N 1
ATOM 1388 C CA . GLU A 1 175 ? -12.398 15.016 23.469 1 92.5 175 GLU A CA 1
ATOM 1389 C C . GLU A 1 175 ? -11.211 14.781 24.391 1 92.5 175 GLU A C 1
ATOM 1391 O O . GLU A 1 175 ? -10.75 13.641 24.547 1 92.5 175 GLU A O 1
ATOM 1396 N N . ASN A 1 176 ? -10.758 15.859 25.031 1 87 176 ASN A N 1
ATOM 1397 C CA . ASN A 1 176 ? -9.539 15.789 25.828 1 87 176 ASN A CA 1
ATOM 1398 C C . ASN A 1 176 ? -8.367 15.242 25.031 1 87 176 ASN A C 1
ATOM 1400 O O . ASN A 1 176 ? -8.047 15.766 23.953 1 87 176 ASN A O 1
ATOM 1404 N N . ASP A 1 177 ? -7.84 14.156 25.422 1 82.62 177 ASP A N 1
ATOM 1405 C CA . ASP A 1 177 ? -6.66 13.633 24.734 1 82.62 177 ASP A CA 1
ATOM 1406 C C . ASP A 1 177 ? -7.016 12.43 23.859 1 82.62 177 ASP A C 1
ATOM 1408 O O . ASP A 1 177 ? -6.133 11.727 23.359 1 82.62 177 ASP A O 1
ATOM 1412 N N . ASP A 1 178 ? -8.305 12.32 23.656 1 88.75 178 ASP A N 1
ATOM 1413 C CA . ASP A 1 178 ? -8.742 11.188 22.844 1 88.75 178 ASP A CA 1
ATOM 1414 C C . ASP A 1 178 ? -9.273 11.656 21.5 1 88.75 178 ASP A C 1
ATOM 1416 O O . ASP A 1 178 ? -9.977 12.664 21.406 1 88.75 178 ASP A O 1
ATOM 1420 N N . MET A 1 179 ? -8.82 10.953 20.469 1 93.19 179 MET A N 1
ATOM 1421 C CA . MET A 1 179 ? -9.305 11.227 19.109 1 93.19 179 MET A CA 1
ATOM 1422 C C . MET A 1 179 ? -9.789 9.945 18.438 1 93.19 179 MET A C 1
ATOM 1424 O O . MET A 1 179 ? -9.156 8.898 18.562 1 93.19 179 MET A O 1
ATOM 1428 N N . GLN A 1 180 ? -10.906 10.023 17.781 1 93.81 180 GLN A N 1
ATOM 1429 C CA . GLN A 1 180 ? -11.484 8.906 17.047 1 93.81 180 GLN A CA 1
ATOM 1430 C C . GLN A 1 180 ? -11.922 9.344 15.648 1 93.81 180 GLN A C 1
ATOM 1432 O O . GLN A 1 180 ? -12.461 10.438 15.477 1 93.81 180 GLN A O 1
ATOM 1437 N N . THR A 1 181 ? -11.641 8.539 14.664 1 94.88 181 THR A N 1
ATOM 1438 C CA . THR A 1 181 ? -11.984 8.852 13.281 1 94.88 181 THR A CA 1
ATOM 1439 C C . THR A 1 181 ? -13.008 7.855 12.742 1 94.88 181 THR A C 1
ATOM 1441 O O . THR A 1 181 ? -12.977 6.672 13.086 1 94.88 181 THR A O 1
ATOM 1444 N N . TYR A 1 182 ? -13.891 8.273 11.969 1 96.81 182 TYR A N 1
ATOM 1445 C CA . TYR A 1 182 ? -14.844 7.453 11.227 1 96.81 182 TYR A CA 1
ATOM 1446 C C . TYR A 1 182 ? -14.969 7.934 9.781 1 96.81 182 TYR A C 1
ATOM 1448 O O . TYR A 1 182 ? -14.609 9.07 9.469 1 96.81 182 TYR A O 1
ATOM 1456 N N . TRP A 1 183 ? -15.391 7.035 8.844 1 97.38 183 TRP A N 1
ATOM 1457 C CA . TRP A 1 183 ? -15.383 7.43 7.441 1 97.38 183 TRP A CA 1
ATOM 1458 C C . TRP A 1 183 ? -16.391 6.617 6.641 1 97.38 183 TRP A C 1
ATOM 1460 O O . TRP A 1 183 ? -16.938 5.629 7.137 1 97.38 183 TRP A O 1
ATOM 1470 N N . LYS A 1 184 ? -16.656 7.066 5.508 1 97.88 184 LYS A N 1
ATOM 1471 C CA . LYS A 1 184 ? -17.516 6.41 4.516 1 97.88 184 LYS A CA 1
ATOM 1472 C C . LYS A 1 184 ? -16.938 6.566 3.111 1 97.88 184 LYS A C 1
ATOM 1474 O O . LYS A 1 184 ? -16.344 7.598 2.789 1 97.88 184 LYS A O 1
ATOM 1479 N N . VAL A 1 185 ? -17.078 5.5 2.326 1 97.5 185 VAL A N 1
ATOM 1480 C CA . VAL A 1 185 ? -16.578 5.512 0.957 1 97.5 185 VAL A CA 1
ATOM 1481 C C . VAL A 1 185 ? -17.688 5.078 -0.004 1 97.5 185 VAL A C 1
ATOM 1483 O O . VAL A 1 185 ? -18.438 4.152 0.289 1 97.5 185 VAL A O 1
ATOM 1486 N N . PHE A 1 186 ? -17.781 5.777 -1.045 1 97.81 186 PHE A N 1
ATOM 1487 C CA . PHE A 1 186 ? -18.641 5.438 -2.168 1 97.81 186 PHE A CA 1
ATOM 1488 C C . PHE A 1 186 ? -17.844 5.328 -3.457 1 97.81 186 PHE A C 1
ATOM 1490 O O . PHE A 1 186 ? -16.766 5.906 -3.572 1 97.81 186 PHE A O 1
ATOM 1497 N N . GLY A 1 187 ? -18.375 4.531 -4.375 1 96.25 187 GLY A N 1
ATOM 1498 C CA . GLY A 1 187 ? -17.719 4.48 -5.672 1 96.25 187 GLY A CA 1
ATOM 1499 C C . GLY A 1 187 ? -18.094 3.262 -6.488 1 96.25 187 GLY A C 1
ATOM 1500 O O . GLY A 1 187 ? -18.859 2.414 -6.027 1 96.25 187 GLY A O 1
ATOM 1501 N N . GLY A 1 188 ? -17.594 3.188 -7.664 1 97.88 188 GLY A N 1
ATOM 1502 C CA . GLY A 1 188 ? -17.859 2.1 -8.594 1 97.88 188 GLY A CA 1
ATOM 1503 C C . GLY A 1 188 ? -17.484 2.432 -10.023 1 97.88 188 GLY A C 1
ATOM 1504 O O . GLY A 1 188 ? -16.797 3.418 -10.273 1 97.88 188 GLY A O 1
ATOM 1505 N N . THR A 1 189 ? -17.734 1.489 -10.859 1 98.25 189 THR A N 1
ATOM 1506 C CA . THR A 1 189 ? -17.672 1.736 -12.297 1 98.25 189 THR A CA 1
ATOM 1507 C C . THR A 1 189 ? -18.953 2.391 -12.789 1 98.25 189 THR A C 1
ATOM 1509 O O . THR A 1 189 ? -19.734 1.771 -13.523 1 98.25 189 THR A O 1
ATOM 1512 N N . THR A 1 190 ? -19.125 3.639 -12.383 1 97.44 190 THR A N 1
ATOM 1513 C CA . THR A 1 190 ? -20.328 4.426 -12.625 1 97.44 190 THR A CA 1
ATOM 1514 C C . THR A 1 190 ? -19.969 5.875 -12.945 1 97.44 190 THR A C 1
ATOM 1516 O O . THR A 1 190 ? -18.781 6.238 -12.969 1 97.44 190 THR A O 1
ATOM 1519 N N . GLY A 1 191 ? -21.047 6.609 -13.344 1 97.62 191 GLY A N 1
ATOM 1520 C CA . GLY A 1 191 ? -20.859 8.023 -13.625 1 97.62 191 GLY A CA 1
ATOM 1521 C C . GLY A 1 191 ? -21.234 8.922 -12.461 1 97.62 191 GLY A C 1
ATOM 1522 O O . GLY A 1 191 ? -21.25 8.477 -11.305 1 97.62 191 GLY A O 1
ATOM 1523 N N . TRP A 1 192 ? -21.484 10.156 -12.727 1 97.69 192 TRP A N 1
ATOM 1524 C CA . TRP A 1 192 ? -21.781 11.195 -11.758 1 97.69 192 TRP A CA 1
ATOM 1525 C C . TRP A 1 192 ? -23.078 10.898 -11.023 1 97.69 192 TRP A C 1
ATOM 1527 O O . TRP A 1 192 ? -23.281 11.359 -9.891 1 97.69 192 TRP A O 1
ATOM 1537 N N . GLU A 1 193 ? -23.953 10.055 -11.633 1 96.94 193 GLU A N 1
ATOM 1538 C CA . GLU A 1 193 ? -25.234 9.703 -11.031 1 96.94 193 GLU A CA 1
ATOM 1539 C C . GLU A 1 193 ? -25.047 9.078 -9.656 1 96.94 193 GLU A C 1
ATOM 1541 O O . GLU A 1 193 ? -25.875 9.25 -8.766 1 96.94 193 GLU A O 1
ATOM 1546 N N . SER A 1 194 ? -23.969 8.352 -9.508 1 95.81 194 SER A N 1
ATOM 1547 C CA . SER A 1 194 ? -23.75 7.664 -8.242 1 95.81 194 SER A CA 1
ATOM 1548 C C . SER A 1 194 ? -23.422 8.656 -7.125 1 95.81 194 SER A C 1
ATOM 1550 O O . SER A 1 194 ? -23.672 8.375 -5.949 1 95.81 194 SER A O 1
ATOM 1552 N N . ILE A 1 195 ? -22.844 9.773 -7.457 1 96.38 195 ILE A N 1
ATOM 1553 C CA . ILE A 1 195 ? -22.547 10.82 -6.488 1 96.38 195 ILE A CA 1
ATOM 1554 C C . ILE A 1 195 ? -23.812 11.586 -6.141 1 96.38 195 ILE A C 1
ATOM 1556 O O . ILE A 1 195 ? -24.062 11.883 -4.969 1 96.38 195 ILE A O 1
ATOM 1560 N N . GLU A 1 196 ? -24.594 11.836 -7.137 1 93.56 196 GLU A N 1
ATOM 1561 C CA . GLU A 1 196 ? -25.828 12.594 -6.953 1 93.56 196 GLU A CA 1
ATOM 1562 C C . GLU A 1 196 ? -26.828 11.828 -6.082 1 93.56 196 GLU A C 1
ATOM 1564 O O . GLU A 1 196 ? -27.625 12.43 -5.367 1 93.56 196 GLU A O 1
ATOM 1569 N N . ASP A 1 197 ? -26.75 10.578 -6.137 1 94.44 197 ASP A N 1
ATOM 1570 C CA . ASP A 1 197 ? -27.719 9.719 -5.453 1 94.44 197 ASP A CA 1
ATOM 1571 C C . ASP A 1 197 ? -27.375 9.594 -3.969 1 94.44 197 ASP A C 1
ATOM 1573 O O . ASP A 1 197 ? -28.172 9.078 -3.186 1 94.44 197 ASP A O 1
ATOM 1577 N N . ILE A 1 198 ? -26.297 10.109 -3.602 1 96.88 198 ILE A N 1
ATOM 1578 C CA . ILE A 1 198 ? -25.875 9.961 -2.213 1 96.88 198 ILE A CA 1
ATOM 1579 C C . ILE A 1 198 ? -26.656 10.93 -1.329 1 96.88 198 ILE A C 1
ATOM 1581 O O . ILE A 1 198 ? -26.75 12.125 -1.633 1 96.88 198 ILE A O 1
ATOM 1585 N N . ASP A 1 199 ? -27.281 10.453 -0.318 1 97.88 199 ASP A N 1
ATOM 1586 C CA . ASP A 1 199 ? -27.859 11.305 0.716 1 97.88 199 ASP A CA 1
ATOM 1587 C C . ASP A 1 199 ? -26.766 11.891 1.619 1 97.88 199 ASP A C 1
ATOM 1589 O O . ASP A 1 199 ? -26.531 11.383 2.717 1 97.88 199 ASP A O 1
ATOM 1593 N N . LEU A 1 200 ? -26.219 13 1.188 1 97.81 200 LEU A N 1
ATOM 1594 C CA . LEU A 1 200 ? -25.062 13.586 1.853 1 97.81 200 LEU A CA 1
ATOM 1595 C C . LEU A 1 200 ? -25.391 13.992 3.283 1 97.81 200 LEU A C 1
ATOM 1597 O O . LEU A 1 200 ? -24.578 13.844 4.188 1 97.81 200 LEU A O 1
ATOM 1601 N N . GLU A 1 201 ? -26.578 14.492 3.498 1 97.94 201 GLU A N 1
ATOM 1602 C CA . GLU A 1 201 ? -26.984 14.922 4.832 1 97.94 201 GLU A CA 1
ATOM 1603 C C . GLU A 1 201 ? -27.016 13.742 5.801 1 97.94 201 GLU A C 1
ATOM 1605 O O . GLU A 1 201 ? -26.484 13.836 6.918 1 97.94 201 GLU A O 1
ATOM 1610 N N . TYR A 1 202 ? -27.547 12.742 5.32 1 98.31 202 TYR A N 1
ATOM 1611 C CA . TYR A 1 202 ? -27.641 11.555 6.164 1 98.31 202 TYR A CA 1
ATOM 1612 C C . TYR A 1 202 ? -26.25 11.023 6.508 1 98.31 202 TYR A C 1
ATOM 1614 O O . TYR A 1 202 ? -25.953 10.789 7.68 1 98.31 202 TYR A O 1
ATOM 1622 N N . TRP A 1 203 ? -25.469 10.812 5.531 1 98.12 203 TRP A N 1
ATOM 1623 C CA . TRP A 1 203 ? -24.188 10.156 5.742 1 98.12 203 TRP A CA 1
ATOM 1624 C C . TRP A 1 203 ? -23.234 11.062 6.512 1 98.12 203 TRP A C 1
ATOM 1626 O O . TRP A 1 203 ? -22.406 10.578 7.297 1 98.12 203 TRP A O 1
ATOM 1636 N N . ALA A 1 204 ? -23.281 12.352 6.215 1 98.5 204 ALA A N 1
ATOM 1637 C CA . ALA A 1 204 ? -22.469 13.281 7 1 98.5 204 ALA A CA 1
ATOM 1638 C C . ALA A 1 204 ? -22.812 13.195 8.484 1 98.5 204 ALA A C 1
ATOM 1640 O O . ALA A 1 204 ? -21.922 13.109 9.336 1 98.5 204 ALA A O 1
ATOM 1641 N N . SER A 1 205 ? -24.125 13.195 8.758 1 98.25 205 SER A N 1
ATOM 1642 C CA . SER A 1 205 ? -24.578 13.07 10.141 1 98.25 205 SER A CA 1
ATOM 1643 C C . SER A 1 205 ? -24.156 11.734 10.734 1 98.25 205 SER A C 1
ATOM 1645 O O . SER A 1 205 ? -23.766 11.664 11.898 1 98.25 205 SER A O 1
ATOM 1647 N N . PHE A 1 206 ? -24.266 10.766 9.961 1 98.12 206 PHE A N 1
ATOM 1648 C CA . PHE A 1 206 ? -23.922 9.414 10.398 1 98.12 206 PHE A CA 1
ATOM 1649 C C . PHE A 1 206 ? -22.453 9.336 10.805 1 98.12 206 PHE A C 1
ATOM 1651 O O . PHE A 1 206 ? -22.141 8.859 11.898 1 98.12 206 PHE A O 1
ATOM 1658 N N . VAL A 1 207 ? -21.531 9.773 9.984 1 98.06 207 VAL A N 1
ATOM 1659 C CA . VAL A 1 207 ? -20.094 9.695 10.203 1 98.06 207 VAL A CA 1
ATOM 1660 C C . VAL A 1 207 ? -19.703 10.547 11.414 1 98.06 207 VAL A C 1
ATOM 1662 O O . VAL A 1 207 ? -18.891 10.125 12.242 1 98.06 207 VAL A O 1
ATOM 1665 N N . LYS A 1 208 ? -20.312 11.711 11.547 1 98 208 LYS A N 1
ATOM 1666 C CA . LYS A 1 208 ? -20.031 12.578 12.688 1 98 208 LYS A CA 1
ATOM 1667 C C . LYS A 1 208 ? -20.484 11.93 13.992 1 98 208 LYS A C 1
ATOM 1669 O O . LYS A 1 208 ? -19.734 11.914 14.969 1 98 208 LYS A O 1
ATOM 1674 N N . ASN A 1 209 ? -21.656 11.383 13.953 1 97.81 209 ASN A N 1
ATOM 1675 C CA . ASN A 1 209 ? -22.203 10.75 15.148 1 97.81 209 ASN A CA 1
ATOM 1676 C C . ASN A 1 209 ? -21.375 9.539 15.562 1 97.81 209 ASN A C 1
ATOM 1678 O O . ASN A 1 209 ? -21.141 9.32 16.75 1 97.81 209 ASN A O 1
ATOM 1682 N N . LYS A 1 210 ? -20.953 8.805 14.594 1 97.56 210 LYS A N 1
ATOM 1683 C CA . LYS A 1 210 ? -20.156 7.617 14.891 1 97.56 210 LYS A CA 1
ATOM 1684 C C . LYS A 1 210 ? -18.797 8 15.461 1 97.56 210 LYS A C 1
ATOM 1686 O O . LYS A 1 210 ? -18.328 7.406 16.438 1 97.56 210 LYS A O 1
ATOM 1691 N N . ALA A 1 211 ? -18.125 8.961 14.828 1 96.75 211 ALA A N 1
ATOM 1692 C CA . ALA A 1 211 ? -16.828 9.414 15.336 1 96.75 211 ALA A CA 1
ATOM 1693 C C . ALA A 1 211 ? -16.953 9.891 16.781 1 96.75 211 ALA A C 1
ATOM 1695 O O . ALA A 1 211 ? -16.109 9.562 17.625 1 96.75 211 ALA A O 1
ATOM 1696 N N . THR A 1 212 ? -18.031 10.594 17.094 1 96.69 212 THR A N 1
ATOM 1697 C CA . THR A 1 212 ? -18.266 11.117 18.438 1 96.69 212 THR A CA 1
ATOM 1698 C C . THR A 1 212 ? -18.578 9.992 19.422 1 96.69 212 THR A C 1
ATOM 1700 O O . THR A 1 212 ? -18.094 9.984 20.547 1 96.69 212 THR A O 1
ATOM 1703 N N . SER A 1 213 ? -19.344 9.055 18.969 1 96.69 213 SER A N 1
ATOM 1704 C CA . SER A 1 213 ? -19.734 7.957 19.844 1 96.69 213 SER A CA 1
ATOM 1705 C C . SER A 1 213 ? -18.547 7.086 20.219 1 96.69 213 SER A C 1
ATOM 1707 O O . SER A 1 213 ? -18.5 6.512 21.312 1 96.69 213 SER A O 1
ATOM 1709 N N . LEU A 1 214 ? -17.594 6.992 19.344 1 95.88 214 LEU A N 1
ATOM 1710 C CA . LEU A 1 214 ? -16.406 6.168 19.578 1 95.88 214 LEU A CA 1
ATOM 1711 C C . LEU A 1 214 ? -15.578 6.719 20.734 1 95.88 214 LEU A C 1
ATOM 1713 O O . LEU A 1 214 ? -14.836 5.977 21.391 1 95.88 214 LEU A O 1
ATOM 1717 N N . LEU A 1 215 ? -15.727 8.016 20.969 1 95.06 215 LEU A N 1
ATOM 1718 C CA . LEU A 1 215 ? -14.977 8.633 22.047 1 95.06 215 LEU A CA 1
ATOM 1719 C C . LEU A 1 215 ? -15.398 8.062 23.406 1 95.06 215 LEU A C 1
ATOM 1721 O O . LEU A 1 215 ? -14.617 8.086 24.359 1 95.06 215 LEU A O 1
ATOM 1725 N N . GLN A 1 216 ? -16.562 7.547 23.453 1 95.25 216 GLN A N 1
ATOM 1726 C CA . GLN A 1 216 ? -17.094 7.027 24.703 1 95.25 216 GLN A CA 1
ATOM 1727 C C . GLN A 1 216 ? -17.047 5.5 24.734 1 95.25 216 GLN A C 1
ATOM 1729 O O . GLN A 1 216 ? -17.406 4.883 25.734 1 95.25 216 GLN A O 1
ATOM 1734 N N . ALA A 1 217 ? -16.609 4.906 23.625 1 95.12 217 ALA A N 1
ATOM 1735 C CA . ALA A 1 217 ? -16.594 3.449 23.531 1 95.12 217 ALA A CA 1
ATOM 1736 C C . ALA A 1 217 ? -15.5 2.852 24.406 1 95.12 217 ALA A C 1
ATOM 1738 O O . ALA A 1 217 ? -14.5 3.51 24.703 1 95.12 217 ALA A O 1
ATOM 1739 N N . LYS A 1 218 ? -15.727 1.644 24.797 1 92.31 218 LYS A N 1
ATOM 1740 C CA . LYS A 1 218 ? -14.789 0.948 25.672 1 92.31 218 LYS A CA 1
ATOM 1741 C C . LYS A 1 218 ? -13.773 0.148 24.859 1 92.31 218 LYS A C 1
ATOM 1743 O O . LYS A 1 218 ? -13.938 -0.027 23.656 1 92.31 218 LYS A O 1
ATOM 1748 N N . LEU A 1 219 ? -12.711 -0.253 25.531 1 87.25 219 LEU A N 1
ATOM 1749 C CA . LEU A 1 219 ? -11.734 -1.148 24.906 1 87.25 219 LEU A CA 1
ATOM 1750 C C . LEU A 1 219 ? -12.266 -2.578 24.875 1 87.25 219 LEU A C 1
ATOM 1752 O O . LEU A 1 219 ? -13.023 -2.99 25.75 1 87.25 219 LEU A O 1
ATOM 1756 N N . PRO A 1 220 ? -11.828 -3.246 23.844 1 86.81 220 PRO A N 1
ATOM 1757 C CA . PRO A 1 220 ? -12.32 -4.617 23.703 1 86.81 220 PRO A CA 1
ATOM 1758 C C . PRO A 1 220 ? -11.648 -5.582 24.688 1 86.81 220 PRO A C 1
ATOM 1760 O O . PRO A 1 220 ? -10.547 -5.312 25.172 1 86.81 220 PRO A O 1
ATOM 1763 N N . PRO A 1 221 ? -12.367 -6.684 24.953 1 84.31 221 PRO A N 1
ATOM 1764 C CA . PRO A 1 221 ? -11.695 -7.77 25.672 1 84.31 221 PRO A CA 1
ATOM 1765 C C . PRO A 1 221 ? -10.656 -8.492 24.812 1 84.31 221 PRO A C 1
ATOM 1767 O O . PRO A 1 221 ? -10.57 -8.25 23.594 1 84.31 221 PRO A O 1
ATOM 1770 N N . SER A 1 222 ? -9.82 -9.25 25.422 1 82.69 222 SER A N 1
ATOM 1771 C CA . SER A 1 222 ? -8.82 -10.031 24.703 1 82.69 222 SER A CA 1
ATOM 1772 C C . SER A 1 222 ? -9.07 -11.531 24.859 1 82.69 222 SER A C 1
ATOM 1774 O O . SER A 1 222 ? -9.445 -11.992 25.938 1 82.69 222 SER A O 1
ATOM 1776 N N . GLY A 1 223 ? -8.977 -12.266 23.766 1 82.69 223 GLY A N 1
ATOM 1777 C CA . GLY A 1 223 ? -9.172 -13.711 23.75 1 82.69 223 GLY A CA 1
ATOM 1778 C C . GLY A 1 223 ? -9.938 -14.203 22.547 1 82.69 223 GLY A C 1
ATOM 1779 O O . GLY A 1 223 ? -10.039 -13.5 21.531 1 82.69 223 GLY A O 1
ATOM 1780 N N . GLU A 1 224 ? -10.297 -15.477 22.578 1 86.81 224 GLU A N 1
ATOM 1781 C CA . GLU A 1 224 ? -11.117 -16.047 21.531 1 86.81 224 GLU A CA 1
ATOM 1782 C C . GLU A 1 224 ? -12.602 -15.812 21.797 1 86.81 224 GLU A C 1
ATOM 1784 O O . GLU A 1 224 ? -13.086 -16.062 22.906 1 86.81 224 GLU A O 1
ATOM 1789 N N . PHE A 1 225 ? -13.305 -15.352 20.75 1 90.81 225 PHE A N 1
ATOM 1790 C CA . PHE A 1 225 ? -14.703 -15 20.938 1 90.81 225 PHE A CA 1
ATOM 1791 C C . PHE A 1 225 ? -15.531 -15.43 19.719 1 90.81 225 PHE A C 1
ATOM 1793 O O . PHE A 1 225 ? -14.984 -15.617 18.641 1 90.81 225 PHE A O 1
ATOM 1800 N N . ASP A 1 226 ? -16.781 -15.594 20.016 1 95.25 226 ASP A N 1
ATOM 1801 C CA . ASP A 1 226 ? -17.734 -15.57 18.906 1 95.25 226 ASP A CA 1
ATOM 1802 C C . ASP A 1 226 ? -17.844 -14.164 18.328 1 95.25 226 ASP A C 1
ATOM 1804 O O . ASP A 1 226 ? -17.984 -13.188 19.062 1 95.25 226 ASP A O 1
ATOM 1808 N N . ILE A 1 227 ? -17.812 -14.141 16.984 1 95.81 227 ILE A N 1
ATOM 1809 C CA . ILE A 1 227 ? -17.797 -12.828 16.344 1 95.81 227 ILE A CA 1
ATOM 1810 C C . ILE A 1 227 ? -18.875 -12.781 15.258 1 95.81 227 ILE A C 1
ATOM 1812 O O . ILE A 1 227 ? -19 -13.719 14.461 1 95.81 227 ILE A O 1
ATOM 1816 N N . ILE A 1 228 ? -19.656 -11.734 15.305 1 97.94 228 ILE A N 1
ATOM 1817 C CA . ILE A 1 228 ? -20.5 -11.398 14.172 1 97.94 228 ILE A CA 1
ATOM 1818 C C . ILE A 1 228 ? -19.859 -10.266 13.359 1 97.94 228 ILE A C 1
ATOM 1820 O O . ILE A 1 228 ? -19.562 -9.203 13.906 1 97.94 228 ILE A O 1
ATOM 1824 N N . MET A 1 229 ? -19.641 -10.508 12.094 1 97.12 229 MET A N 1
ATOM 1825 C CA . MET A 1 229 ? -19.094 -9.484 11.211 1 97.12 229 MET A CA 1
ATOM 1826 C C . MET A 1 229 ? -20.188 -8.883 10.328 1 97.12 229 MET A C 1
ATOM 1828 O O . MET A 1 229 ? -21.016 -9.609 9.773 1 97.12 229 MET A O 1
ATOM 1832 N N . ASP A 1 230 ? -20.172 -7.547 10.234 1 98.12 230 ASP A N 1
ATOM 1833 C CA . ASP A 1 230 ? -21.109 -6.918 9.305 1 98.12 230 ASP A CA 1
ATOM 1834 C C . ASP A 1 230 ? -20.656 -7.125 7.855 1 98.12 230 ASP A C 1
ATOM 1836 O O . ASP A 1 230 ? -19.562 -7.637 7.602 1 98.12 230 ASP A O 1
ATOM 1840 N N . PRO A 1 231 ? -21.469 -6.762 6.922 1 98.06 231 PRO A N 1
ATOM 1841 C CA . PRO A 1 231 ? -21.156 -7.008 5.516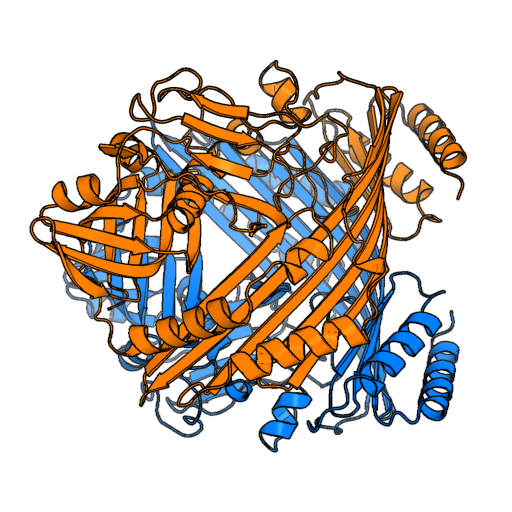 1 98.06 231 PRO A CA 1
ATOM 1842 C C . PRO A 1 231 ? -19.812 -6.41 5.094 1 98.06 231 PRO A C 1
ATOM 1844 O O . PRO A 1 231 ? -19.062 -7.035 4.34 1 98.06 231 PRO A O 1
ATOM 1847 N N . GLU A 1 232 ? -19.484 -5.223 5.578 1 97 232 GLU A N 1
ATOM 1848 C CA . GLU A 1 232 ? -18.234 -4.57 5.211 1 97 232 GLU A CA 1
ATOM 1849 C C . GLU A 1 232 ? -17.031 -5.355 5.727 1 97 232 GLU A C 1
ATOM 1851 O O . GLU A 1 232 ? -16.094 -5.633 4.977 1 97 232 GLU A O 1
ATOM 1856 N N . LEU A 1 233 ? -17.047 -5.688 6.961 1 96.19 233 LEU A N 1
ATOM 1857 C CA . LEU A 1 233 ? -15.953 -6.445 7.543 1 96.19 233 LEU A CA 1
ATOM 1858 C C . LEU A 1 233 ? -15.859 -7.84 6.93 1 96.19 233 LEU A C 1
ATOM 1860 O O . LEU A 1 233 ? -14.766 -8.375 6.746 1 96.19 233 LEU A O 1
ATOM 1864 N N . THR A 1 234 ? -17 -8.438 6.664 1 96.5 234 THR A N 1
ATOM 1865 C CA . THR A 1 234 ? -17.031 -9.727 5.988 1 96.5 234 THR A CA 1
ATOM 1866 C C . THR A 1 234 ? -16.312 -9.656 4.652 1 96.5 234 THR A C 1
ATOM 1868 O O . THR A 1 234 ? -15.586 -10.586 4.281 1 96.5 234 THR A O 1
ATOM 1871 N N . GLY A 1 235 ? -16.531 -8.602 3.965 1 96.06 235 GLY A N 1
ATOM 1872 C CA . GLY A 1 235 ? -15.859 -8.414 2.695 1 96.06 235 GLY A CA 1
ATOM 1873 C C . GLY A 1 235 ? -14.344 -8.414 2.822 1 96.06 235 GLY A C 1
ATOM 1874 O O . GLY A 1 235 ? -13.656 -9.109 2.082 1 96.06 235 GLY A O 1
ATOM 1875 N N . VAL A 1 236 ? -13.875 -7.652 3.74 1 92.56 236 VAL A N 1
ATOM 1876 C CA . VAL A 1 236 ? -12.43 -7.562 3.941 1 92.56 236 VAL A CA 1
ATOM 1877 C C . VAL A 1 236 ? -11.891 -8.906 4.422 1 92.56 236 VAL A C 1
ATOM 1879 O O . VAL A 1 236 ? -10.82 -9.344 3.982 1 92.56 236 VAL A O 1
ATOM 1882 N N . PHE A 1 237 ? -12.602 -9.516 5.277 1 90.44 237 PHE A N 1
ATOM 1883 C CA . PHE A 1 237 ? -12.227 -10.82 5.809 1 90.44 237 PHE A CA 1
ATOM 1884 C C . PHE A 1 237 ? -12.031 -11.828 4.684 1 90.44 237 PHE A C 1
ATOM 1886 O O . PHE A 1 237 ? -10.992 -12.492 4.609 1 90.44 237 PHE A O 1
ATOM 1893 N N . ILE A 1 238 ? -12.969 -11.898 3.801 1 95.12 238 ILE A N 1
ATOM 1894 C CA . ILE A 1 238 ? -12.898 -12.93 2.779 1 95.12 238 ILE A CA 1
ATOM 1895 C C . ILE A 1 238 ? -11.875 -12.547 1.716 1 95.12 238 ILE A C 1
ATOM 1897 O O . ILE A 1 238 ? -11.195 -13.414 1.155 1 95.12 238 ILE A O 1
ATOM 1901 N N . HIS A 1 239 ? -11.773 -11.297 1.419 1 93.31 239 HIS A N 1
ATOM 1902 C CA . HIS A 1 239 ? -10.75 -10.797 0.507 1 93.31 239 HIS A CA 1
ATOM 1903 C C . HIS A 1 239 ? -9.359 -11.188 0.978 1 93.31 239 HIS A C 1
ATOM 1905 O O . HIS A 1 239 ? -8.547 -11.688 0.193 1 93.31 239 HIS A O 1
ATOM 1911 N N . GLU A 1 240 ? -9.094 -10.977 2.258 1 85.31 240 GLU A N 1
ATOM 1912 C CA . GLU A 1 240 ? -7.785 -11.258 2.834 1 85.31 240 GLU A CA 1
ATOM 1913 C C . GLU A 1 240 ? -7.605 -12.75 3.092 1 85.31 240 GLU A C 1
ATOM 1915 O O . GLU A 1 240 ? -6.562 -13.32 2.762 1 85.31 240 GLU A O 1
ATOM 1920 N N . ALA A 1 241 ? -8.586 -13.383 3.693 1 81.5 241 ALA A N 1
ATOM 1921 C CA . ALA A 1 241 ? -8.477 -14.766 4.156 1 81.5 241 ALA A CA 1
ATOM 1922 C C . ALA A 1 241 ? -8.414 -15.734 2.979 1 81.5 241 ALA A C 1
ATOM 1924 O O . ALA A 1 241 ? -7.672 -16.719 3.016 1 81.5 241 ALA A O 1
ATOM 1925 N N . LEU A 1 242 ? -9.141 -15.445 1.938 1 92.31 242 LEU A N 1
ATOM 1926 C CA . LEU A 1 242 ? -9.281 -16.453 0.892 1 92.31 242 LEU A CA 1
ATOM 1927 C C . LEU A 1 242 ? -8.867 -15.891 -0.463 1 92.31 242 LEU A C 1
ATOM 1929 O O . LEU A 1 242 ? -8.211 -16.578 -1.249 1 92.31 242 LEU A O 1
ATOM 1933 N N . GLY A 1 243 ? -9.289 -14.688 -0.745 1 94.19 243 GLY A N 1
ATOM 1934 C CA . GLY A 1 243 ? -9.086 -14.109 -2.061 1 94.19 243 GLY A CA 1
ATOM 1935 C C . GLY A 1 243 ? -7.645 -14.203 -2.533 1 94.19 243 GLY A C 1
ATOM 1936 O O . GLY A 1 243 ? -7.363 -14.797 -3.574 1 94.19 243 GLY A O 1
ATOM 1937 N N . HIS A 1 244 ? -6.754 -13.727 -1.753 1 93.81 244 HIS A N 1
ATOM 1938 C CA . HIS A 1 244 ? -5.344 -13.727 -2.119 1 93.81 244 HIS A CA 1
ATOM 1939 C C . HIS A 1 244 ? -4.793 -15.148 -2.205 1 93.81 244 HIS A C 1
ATOM 1941 O O . HIS A 1 244 ? -4.012 -15.461 -3.107 1 93.81 244 HIS A O 1
ATOM 1947 N N . ALA A 1 245 ? -5.203 -15.961 -1.311 1 94.75 245 ALA A N 1
ATOM 1948 C CA . ALA A 1 245 ? -4.727 -17.344 -1.282 1 94.75 245 ALA A CA 1
ATOM 1949 C C . ALA A 1 245 ? -5.219 -18.109 -2.5 1 94.75 245 ALA A C 1
ATOM 1951 O O . ALA A 1 245 ? -4.613 -19.109 -2.895 1 94.75 245 ALA A O 1
ATOM 1952 N N . ALA A 1 246 ? -6.25 -17.609 -3.098 1 97.19 246 ALA A N 1
ATOM 1953 C CA . ALA A 1 246 ? -6.863 -18.328 -4.211 1 97.19 246 ALA A CA 1
ATOM 1954 C C . ALA A 1 246 ? -6.352 -17.797 -5.551 1 97.19 246 ALA A C 1
ATOM 1956 O O . ALA A 1 246 ? -6.773 -18.266 -6.609 1 97.19 246 ALA A O 1
ATOM 1957 N N . GLU A 1 247 ? -5.484 -16.875 -5.562 1 97.38 247 GLU A N 1
ATOM 1958 C CA . GLU A 1 247 ? -4.875 -16.391 -6.801 1 97.38 247 GLU A CA 1
ATOM 1959 C C . GLU A 1 247 ? -3.932 -17.438 -7.387 1 97.38 247 GLU A C 1
ATOM 1961 O O . GLU A 1 247 ? -3.018 -17.906 -6.703 1 97.38 247 GLU A O 1
ATOM 1966 N N . GLY A 1 248 ? -4.09 -17.734 -8.625 1 97.38 248 GLY A N 1
ATOM 1967 C CA . GLY A 1 248 ? -3.424 -18.844 -9.273 1 97.38 248 GLY A CA 1
ATOM 1968 C C . GLY A 1 248 ? -1.911 -18.75 -9.227 1 97.38 248 GLY A C 1
ATOM 1969 O O . GLY A 1 248 ? -1.217 -19.766 -9.18 1 97.38 248 GLY A O 1
ATOM 1970 N N . ASP A 1 249 ? -1.375 -17.578 -9.32 1 95.06 249 ASP A N 1
ATOM 1971 C CA . ASP A 1 249 ? 0.075 -17.422 -9.281 1 95.06 249 ASP A CA 1
ATOM 1972 C C . ASP A 1 249 ? 0.635 -17.781 -7.914 1 95.06 249 ASP A C 1
ATOM 1974 O O . ASP A 1 249 ? 1.722 -18.359 -7.812 1 95.06 249 ASP A O 1
ATOM 1978 N N . ALA A 1 250 ? -0.122 -17.516 -6.863 1 94.06 250 ALA A N 1
ATOM 1979 C CA . ALA A 1 250 ? 0.307 -17.906 -5.527 1 94.06 250 ALA A CA 1
ATOM 1980 C C . ALA A 1 250 ? 0.354 -19.438 -5.398 1 94.06 250 ALA A C 1
ATOM 1982 O O . ALA A 1 250 ? 1.268 -19.984 -4.781 1 94.06 250 ALA A O 1
ATOM 1983 N N . ILE A 1 251 ? -0.601 -20.078 -5.977 1 94.5 251 ILE A N 1
ATOM 1984 C CA . ILE A 1 251 ? -0.666 -21.547 -5.941 1 94.5 251 ILE A CA 1
ATOM 1985 C C . ILE A 1 251 ? 0.471 -22.125 -6.773 1 94.5 251 ILE A C 1
ATOM 1987 O O . ILE A 1 251 ? 1.211 -23 -6.305 1 94.5 251 ILE A O 1
ATOM 1991 N N . LYS A 1 252 ? 0.588 -21.641 -7.961 1 94 252 LYS A N 1
ATOM 1992 C CA . LYS A 1 252 ? 1.626 -22.094 -8.883 1 94 252 LYS A CA 1
ATOM 1993 C C . LYS A 1 252 ? 3.01 -22 -8.242 1 94 252 LYS A C 1
ATOM 1995 O O . LYS A 1 252 ? 3.846 -22.891 -8.414 1 94 252 LYS A O 1
ATOM 2000 N N . ASN A 1 253 ? 3.189 -20.953 -7.512 1 92.56 253 ASN A N 1
ATOM 2001 C CA . ASN A 1 253 ? 4.52 -20.641 -6.988 1 92.56 253 ASN A CA 1
ATOM 2002 C C . ASN A 1 253 ? 4.75 -21.297 -5.633 1 92.56 253 ASN A C 1
ATOM 2004 O O . ASN A 1 253 ? 5.844 -21.219 -5.074 1 92.56 253 ASN A O 1
ATOM 2008 N N . GLY A 1 254 ? 3.766 -21.969 -5.074 1 91.81 254 GLY A N 1
ATOM 2009 C CA . GLY A 1 254 ? 3.914 -22.656 -3.801 1 91.81 254 GLY A CA 1
ATOM 2010 C C . GLY A 1 254 ? 3.885 -21.719 -2.611 1 91.81 254 GLY A C 1
ATOM 2011 O O . GLY A 1 254 ? 4.574 -21.938 -1.615 1 91.81 254 GLY A O 1
ATOM 2012 N N . GLU A 1 255 ? 3.072 -20.672 -2.746 1 91.94 255 GLU A N 1
ATOM 2013 C CA . GLU A 1 255 ? 3.014 -19.641 -1.714 1 91.94 255 GLU A CA 1
ATOM 2014 C C . GLU A 1 255 ? 1.678 -19.672 -0.977 1 91.94 255 GLU A C 1
ATOM 2016 O O . GLU A 1 255 ? 1.423 -18.844 -0.104 1 91.94 255 GLU A O 1
ATOM 2021 N N . SER A 1 256 ? 0.849 -20.578 -1.334 1 93.69 256 SER A N 1
ATOM 2022 C CA . SER A 1 256 ? -0.504 -20.562 -0.787 1 93.69 256 SER A CA 1
ATOM 2023 C C . SER A 1 256 ? -0.806 -21.812 0.011 1 93.69 256 SER A C 1
ATOM 2025 O O . SER A 1 256 ? -0.472 -22.922 -0.417 1 93.69 256 SER A O 1
ATOM 2027 N N . ILE A 1 257 ? -1.489 -21.594 1.071 1 91.5 257 ILE A N 1
ATOM 2028 C CA . ILE A 1 257 ? -1.919 -22.703 1.924 1 91.5 257 ILE A CA 1
ATOM 2029 C C . ILE A 1 257 ? -2.959 -23.547 1.19 1 91.5 257 ILE A C 1
ATOM 2031 O O . ILE A 1 257 ? -3.279 -24.656 1.62 1 91.5 257 ILE A O 1
ATOM 2035 N N . LEU A 1 258 ? -3.443 -23.094 0.061 1 94.06 258 LEU A N 1
ATOM 2036 C CA . LEU A 1 258 ? -4.5 -23.781 -0.664 1 94.06 258 LEU A CA 1
ATOM 2037 C C . LEU A 1 258 ? -3.916 -24.734 -1.703 1 94.06 258 LEU A C 1
ATOM 2039 O O . LEU A 1 258 ? -4.656 -25.438 -2.391 1 94.06 258 LEU A O 1
ATOM 2043 N N . GLU A 1 259 ? -2.643 -24.719 -1.773 1 92.31 259 GLU A N 1
ATOM 2044 C CA . GLU A 1 259 ? -1.988 -25.609 -2.725 1 92.31 259 GLU A CA 1
ATOM 2045 C C . GLU A 1 259 ? -2.438 -27.062 -2.525 1 92.31 259 GLU A C 1
ATOM 2047 O O . GLU A 1 259 ? -2.412 -27.578 -1.406 1 92.31 259 GLU A O 1
ATOM 2052 N N . GLY A 1 260 ? -2.898 -27.688 -3.602 1 91.5 260 GLY A N 1
ATOM 2053 C CA . GLY A 1 260 ? -3.264 -29.094 -3.57 1 91.5 260 GLY A CA 1
ATOM 2054 C C . GLY A 1 260 ? -4.637 -29.344 -2.979 1 91.5 260 GLY A C 1
ATOM 2055 O O . GLY A 1 260 ? -5.035 -30.484 -2.779 1 91.5 260 GLY A O 1
ATOM 2056 N N . LYS A 1 261 ? -5.383 -28.359 -2.793 1 94.56 261 LYS A N 1
ATOM 2057 C CA . LYS A 1 261 ? -6.637 -28.547 -2.074 1 94.56 261 LYS A CA 1
ATOM 2058 C C . LYS A 1 261 ? -7.836 -28.391 -3.008 1 94.56 261 LYS A C 1
ATOM 2060 O O . LYS A 1 261 ? -8.984 -28.453 -2.566 1 94.56 261 LYS A O 1
ATOM 2065 N N . LEU A 1 262 ? -7.566 -28.172 -4.254 1 96.25 262 LEU A N 1
ATOM 2066 C CA . LEU A 1 262 ? -8.664 -28.078 -5.211 1 96.25 262 LEU A CA 1
ATOM 2067 C C . LEU A 1 262 ? -9.555 -29.312 -5.145 1 96.25 262 LEU A C 1
ATOM 2069 O O . LEU A 1 262 ? -9.062 -30.438 -5.164 1 96.25 262 LEU A O 1
ATOM 2073 N N . GLY A 1 263 ? -10.812 -29.094 -4.988 1 97.38 263 GLY A N 1
ATOM 2074 C CA . GLY A 1 263 ? -11.773 -30.188 -4.922 1 97.38 263 GLY A CA 1
ATOM 2075 C C . GLY A 1 263 ? -11.992 -30.703 -3.51 1 97.38 263 GLY A C 1
ATOM 2076 O O . GLY A 1 263 ? -12.859 -31.547 -3.281 1 97.38 263 GLY A O 1
ATOM 2077 N N . GLN A 1 264 ? -11.312 -30.156 -2.576 1 97.38 264 GLN A N 1
ATOM 2078 C CA . GLN A 1 264 ? -11.445 -30.594 -1.188 1 97.38 264 GLN A CA 1
ATOM 2079 C C . GLN A 1 264 ? -12.398 -29.672 -0.422 1 97.38 264 GLN A C 1
ATOM 2081 O O . GLN A 1 264 ? -12.547 -28.5 -0.765 1 97.38 264 GLN A O 1
ATOM 2086 N N . ASN A 1 265 ? -13.008 -30.266 0.596 1 97.88 265 ASN A N 1
ATOM 2087 C CA . ASN A 1 265 ? -13.812 -29.484 1.532 1 97.88 265 ASN A CA 1
ATOM 2088 C C . ASN A 1 265 ? -12.93 -28.703 2.508 1 97.88 265 ASN A C 1
ATOM 2090 O O . ASN A 1 265 ? -12.273 -29.297 3.367 1 97.88 265 ASN A O 1
ATOM 2094 N N . ILE A 1 266 ? -12.914 -27.391 2.352 1 96.19 266 ILE A N 1
ATOM 2095 C CA . ILE A 1 266 ? -12.008 -26.609 3.18 1 96.19 266 ILE A CA 1
ATOM 2096 C C . ILE A 1 266 ? -12.812 -25.672 4.086 1 96.19 266 ILE A C 1
ATOM 2098 O O . ILE A 1 266 ? -12.234 -24.891 4.852 1 96.19 266 ILE A O 1
ATOM 2102 N N . ALA A 1 267 ? -14.109 -25.625 3.998 1 97.25 267 ALA A N 1
ATOM 2103 C CA . ALA A 1 267 ? -14.992 -24.734 4.75 1 97.25 267 ALA A CA 1
ATOM 2104 C C . ALA A 1 267 ? -16.312 -25.438 5.086 1 97.25 267 ALA A C 1
ATOM 2106 O O . ALA A 1 267 ? -16.484 -26.609 4.773 1 97.25 267 ALA A O 1
ATOM 2107 N N . VAL A 1 268 ? -17.172 -24.75 5.809 1 97.88 268 VAL A N 1
ATOM 2108 C CA . VAL A 1 268 ? -18.5 -25.281 6.086 1 97.88 268 VAL A CA 1
ATOM 2109 C C . VAL A 1 268 ? -19.281 -25.453 4.781 1 97.88 268 VAL A C 1
ATOM 2111 O O . VAL A 1 268 ? -19.078 -24.688 3.834 1 97.88 268 VAL A O 1
ATOM 2114 N N . ASP A 1 269 ? -20.234 -26.328 4.809 1 97.56 269 ASP A N 1
ATOM 2115 C CA . ASP A 1 269 ? -20.938 -26.703 3.592 1 97.56 269 ASP A CA 1
ATOM 2116 C C . ASP A 1 269 ? -21.766 -25.547 3.057 1 97.56 269 ASP A C 1
ATOM 2118 O O . ASP A 1 269 ? -22 -25.438 1.851 1 97.56 269 ASP A O 1
ATOM 2122 N N . GLU A 1 270 ? -22.156 -24.672 3.834 1 97.44 270 GLU A N 1
ATOM 2123 C CA . GLU A 1 270 ? -23.062 -23.594 3.449 1 97.44 270 GLU A CA 1
ATOM 2124 C C . GLU A 1 270 ? -22.297 -22.453 2.762 1 97.44 270 GLU A C 1
ATOM 2126 O O . GLU A 1 270 ? -22.906 -21.578 2.133 1 97.44 270 GLU A O 1
ATOM 2131 N N . LEU A 1 271 ? -21.062 -22.484 2.789 1 98.31 271 LEU A N 1
ATOM 2132 C CA . LEU A 1 271 ? -20.281 -21.328 2.371 1 98.31 271 LEU A CA 1
ATOM 2133 C C . LEU A 1 271 ? -20.016 -21.359 0.87 1 98.31 271 LEU A C 1
ATOM 2135 O O . LEU A 1 271 ? -19.484 -22.359 0.355 1 98.31 271 LEU A O 1
ATOM 2139 N N . THR A 1 272 ? -20.359 -20.359 0.187 1 98.75 272 THR A N 1
ATOM 2140 C CA . THR A 1 272 ? -19.984 -20.094 -1.192 1 98.75 272 THR A CA 1
ATOM 2141 C C . THR A 1 272 ? -19.328 -18.719 -1.313 1 98.75 272 THR A C 1
ATOM 2143 O O . THR A 1 272 ? -19.906 -17.719 -0.888 1 98.75 272 THR A O 1
ATOM 2146 N N . VAL A 1 273 ? -18.141 -18.703 -1.809 1 98.69 273 VAL A N 1
ATOM 2147 C CA . VAL A 1 273 ? -17.391 -17.469 -2.02 1 98.69 273 VAL A CA 1
ATOM 2148 C C . VAL A 1 273 ? -17.156 -17.266 -3.514 1 98.69 273 VAL A C 1
ATOM 2150 O O . VAL A 1 273 ? -16.719 -18.172 -4.215 1 98.69 273 VAL A O 1
ATOM 2153 N N . VAL A 1 274 ? -17.406 -16.016 -3.922 1 98.5 274 VAL A N 1
ATOM 2154 C CA . VAL A 1 274 ? -17.344 -15.703 -5.348 1 98.5 274 VAL A CA 1
ATOM 2155 C C . VAL A 1 274 ? -16.453 -14.492 -5.586 1 98.5 274 VAL A C 1
ATOM 2157 O O . VAL A 1 274 ? -16.344 -13.617 -4.719 1 98.5 274 VAL A O 1
ATOM 2160 N N . ASP A 1 275 ? -15.766 -14.508 -6.719 1 98.81 275 ASP A N 1
ATOM 2161 C CA . ASP A 1 275 ? -15.188 -13.312 -7.328 1 98.81 275 ASP A CA 1
ATOM 2162 C C . ASP A 1 275 ? -15.82 -13.039 -8.695 1 98.81 275 ASP A C 1
ATOM 2164 O O . ASP A 1 275 ? -15.75 -13.875 -9.594 1 98.81 275 ASP A O 1
ATOM 2168 N N . ASP A 1 276 ? -16.438 -11.852 -8.82 1 98.69 276 ASP A N 1
ATOM 2169 C CA . ASP A 1 276 ? -17.234 -11.617 -10.023 1 98.69 276 ASP A CA 1
ATOM 2170 C C . ASP A 1 276 ? -16.938 -10.242 -10.617 1 98.69 276 ASP A C 1
ATOM 2172 O O . ASP A 1 276 ? -17.578 -9.258 -10.258 1 98.69 276 ASP A O 1
ATOM 2176 N N . PRO A 1 277 ? -16.078 -10.188 -11.633 1 98.38 277 PRO A N 1
ATOM 2177 C CA . PRO A 1 277 ? -15.773 -8.914 -12.281 1 98.38 277 PRO A CA 1
ATOM 2178 C C . PRO A 1 277 ? -16.938 -8.375 -13.102 1 98.38 277 PRO A C 1
ATOM 2180 O O . PRO A 1 277 ? -16.906 -7.23 -13.562 1 98.38 277 PRO A O 1
ATOM 2183 N N . THR A 1 278 ? -17.969 -9.094 -13.281 1 98.06 278 THR A N 1
ATOM 2184 C CA . THR A 1 278 ? -19.047 -8.703 -14.188 1 98.06 278 THR A CA 1
ATOM 2185 C C . THR A 1 278 ? -20.172 -8 -13.422 1 98.06 278 THR A C 1
ATOM 2187 O O . THR A 1 278 ? -21.141 -7.523 -14.023 1 98.06 278 THR A O 1
ATOM 2190 N N . LEU A 1 279 ? -20.031 -7.949 -12.102 1 97.88 279 LEU A N 1
ATOM 2191 C CA . LEU A 1 279 ? -21.062 -7.242 -11.336 1 97.88 279 LEU A CA 1
ATOM 2192 C C . LEU A 1 279 ? -21.188 -5.793 -11.805 1 97.88 279 LEU A C 1
ATOM 2194 O O . LEU A 1 279 ? -20.172 -5.094 -11.938 1 97.88 279 LEU A O 1
ATOM 2198 N N . LYS A 1 280 ? -22.359 -5.391 -12.031 1 96.62 280 LYS A N 1
ATOM 2199 C CA . LYS A 1 280 ? -22.578 -4.039 -12.547 1 96.62 280 LYS A CA 1
ATOM 2200 C C . LYS A 1 280 ? -22.266 -2.988 -11.484 1 96.62 280 LYS A C 1
ATOM 2202 O O . LYS A 1 280 ? -22.594 -3.172 -10.305 1 96.62 280 LYS A O 1
ATOM 2207 N N . LYS A 1 281 ? -21.562 -1.983 -11.883 1 97.31 281 LYS A N 1
ATOM 2208 C CA . LYS A 1 281 ? -21.375 -0.737 -11.148 1 97.31 281 LYS A CA 1
ATOM 2209 C C . LYS A 1 281 ? -20.391 -0.92 -10 1 97.31 281 LYS A C 1
ATOM 2211 O O . LYS A 1 281 ? -20.141 0.008 -9.227 1 97.31 281 LYS A O 1
ATOM 2216 N N . LYS A 1 282 ? -19.812 -2.096 -9.82 1 98.44 282 LYS A N 1
ATOM 2217 C CA . LYS A 1 282 ? -18.891 -2.314 -8.711 1 98.44 282 LYS A CA 1
ATOM 2218 C C . LYS A 1 282 ? -17.484 -1.828 -9.047 1 98.44 282 LYS A C 1
ATOM 2220 O O . LYS A 1 282 ? -17.078 -1.87 -10.211 1 98.44 282 LYS A O 1
ATOM 2225 N N . PHE A 1 283 ? -16.797 -1.438 -8.102 1 98.44 283 PHE A N 1
ATOM 2226 C CA . PHE A 1 283 ? -15.523 -0.748 -8.266 1 98.44 283 PHE A CA 1
ATOM 2227 C C . PHE A 1 283 ? -14.477 -1.678 -8.875 1 98.44 283 PHE A C 1
ATOM 2229 O O . PHE A 1 283 ? -13.547 -1.225 -9.547 1 98.44 283 PHE A O 1
ATOM 2236 N N . GLY A 1 284 ? -14.625 -2.965 -8.656 1 98.31 284 GLY A N 1
ATOM 2237 C CA . GLY A 1 284 ? -13.688 -3.938 -9.188 1 98.31 284 GLY A CA 1
ATOM 2238 C C . GLY A 1 284 ? -14.117 -4.52 -10.523 1 98.31 284 GLY A C 1
ATOM 2239 O O . GLY A 1 284 ? -13.5 -5.461 -11.023 1 98.31 284 GLY A O 1
ATOM 2240 N N . SER A 1 285 ? -15.125 -3.969 -11.141 1 98.56 285 SER A N 1
ATOM 2241 C CA . SER A 1 285 ? -15.703 -4.566 -12.336 1 98.56 285 SER A CA 1
ATOM 2242 C C . SER A 1 285 ? -14.938 -4.145 -13.594 1 98.56 285 SER A C 1
ATOM 2244 O O . SER A 1 285 ? -14.406 -3.035 -13.656 1 98.56 285 SER A O 1
ATOM 2246 N N . TYR A 1 286 ? -14.883 -4.992 -14.57 1 98.19 286 TYR A N 1
ATOM 2247 C CA . TYR A 1 286 ? -14.32 -4.781 -15.898 1 98.19 286 TYR A CA 1
ATOM 2248 C C . TYR A 1 286 ? -14.898 -5.773 -16.906 1 98.19 286 TYR A C 1
ATOM 2250 O O . TYR A 1 286 ? -15.57 -6.734 -16.516 1 98.19 286 TYR A O 1
ATOM 2258 N N . ILE A 1 287 ? -14.664 -5.527 -18.188 1 97.94 287 ILE A N 1
ATOM 2259 C CA . ILE A 1 287 ? -15.234 -6.359 -19.25 1 97.94 287 ILE A CA 1
ATOM 2260 C C . ILE A 1 287 ? -14.211 -7.402 -19.688 1 97.94 287 ILE A C 1
ATOM 2262 O O . ILE A 1 287 ? -14.547 -8.578 -19.859 1 97.94 287 ILE A O 1
ATOM 2266 N N . TYR A 1 288 ? -13.008 -6.996 -19.906 1 98.19 288 TYR A N 1
ATOM 2267 C CA . TYR A 1 288 ? -11.859 -7.836 -20.219 1 98.19 288 TYR A CA 1
ATOM 2268 C C . TYR A 1 288 ? -10.719 -7.586 -19.234 1 98.19 288 TYR A C 1
ATOM 2270 O O . TYR A 1 288 ? -10.516 -6.457 -18.781 1 98.19 288 TYR A O 1
ATOM 2278 N N . ASP A 1 289 ? -10.094 -8.641 -18.875 1 98 289 ASP A N 1
ATOM 2279 C CA . ASP A 1 289 ? -8.898 -8.391 -18.078 1 98 289 ASP A CA 1
ATOM 2280 C C . ASP A 1 289 ? -7.777 -7.809 -18.922 1 98 289 ASP A C 1
ATOM 2282 O O . ASP A 1 289 ? -7.969 -7.531 -20.109 1 98 289 ASP A O 1
ATOM 2286 N N . ASP A 1 290 ? -6.652 -7.57 -18.391 1 98 290 ASP A N 1
ATOM 2287 C CA . ASP A 1 290 ? -5.582 -6.855 -19.078 1 98 290 ASP A CA 1
ATOM 2288 C C . ASP A 1 290 ? -4.785 -7.797 -19.984 1 98 290 ASP A C 1
ATOM 2290 O O . ASP A 1 290 ? -3.773 -7.398 -20.562 1 98 290 ASP A O 1
ATOM 2294 N N . GLU A 1 291 ? -5.289 -9.039 -20.094 1 97.75 291 GLU A N 1
ATOM 2295 C CA . GLU A 1 291 ? -4.715 -9.984 -21.047 1 97.75 291 GLU A CA 1
ATOM 2296 C C . GLU A 1 291 ? -5.68 -10.266 -22.203 1 97.75 291 GLU A C 1
ATOM 2298 O O . GLU A 1 291 ? -5.445 -11.164 -23.016 1 97.75 291 GLU A O 1
ATOM 2303 N N . GLY A 1 292 ? -6.742 -9.523 -22.188 1 97.12 292 GLY A N 1
ATOM 2304 C CA . GLY A 1 292 ? -7.691 -9.625 -23.281 1 97.12 292 GLY A CA 1
ATOM 2305 C C . GLY A 1 292 ? -8.648 -10.789 -23.141 1 97.12 292 GLY A C 1
ATOM 2306 O O . GLY A 1 292 ? -9.234 -11.25 -24.125 1 97.12 292 GLY A O 1
ATOM 2307 N N . ILE A 1 293 ? -8.742 -11.289 -22 1 98 293 ILE A N 1
ATOM 2308 C CA . ILE A 1 293 ? -9.672 -12.383 -21.734 1 98 293 ILE A CA 1
ATOM 2309 C C . ILE A 1 293 ? -10.984 -11.82 -21.188 1 98 293 ILE A C 1
ATOM 2311 O O . ILE A 1 293 ? -10.977 -10.969 -20.297 1 98 293 ILE A O 1
ATOM 2315 N N . LYS A 1 294 ? -12.094 -12.281 -21.719 1 97.5 294 LYS A N 1
ATOM 2316 C CA . LYS A 1 294 ? -13.391 -11.828 -21.234 1 97.5 294 LYS A CA 1
ATOM 2317 C C . LYS A 1 294 ? -13.602 -12.234 -19.781 1 97.5 294 LYS A C 1
ATOM 2319 O O . LYS A 1 294 ? -13.375 -13.391 -19.406 1 97.5 294 LYS A O 1
ATOM 2324 N N . ALA A 1 295 ? -14.031 -11.281 -19 1 95.75 295 ALA A N 1
ATOM 2325 C CA . ALA A 1 295 ? -14.227 -11.523 -17.578 1 95.75 295 ALA A CA 1
ATOM 2326 C C . ALA A 1 295 ? -15.391 -12.484 -17.328 1 95.75 295 ALA A C 1
ATOM 2328 O O . ALA A 1 295 ? -16.375 -12.477 -18.078 1 95.75 295 ALA A O 1
ATOM 2329 N N . ARG A 1 296 ? -15.266 -13.242 -16.266 1 97 296 ARG A N 1
ATOM 2330 C CA . ARG A 1 296 ? -16.375 -14.109 -15.867 1 97 296 ARG A CA 1
ATOM 2331 C C . ARG A 1 296 ? -16.375 -14.344 -14.367 1 97 296 ARG A C 1
ATOM 2333 O O . ARG A 1 296 ? -15.344 -14.203 -13.703 1 97 296 ARG A O 1
ATOM 2340 N N . LYS A 1 297 ? -17.578 -14.727 -13.938 1 98.31 297 LYS A N 1
ATOM 2341 C CA . LYS A 1 297 ? -17.75 -15.078 -12.531 1 98.31 297 LYS A CA 1
ATOM 2342 C C . LYS A 1 297 ? -16.984 -16.359 -12.18 1 98.31 297 LYS A C 1
ATOM 2344 O O . LYS A 1 297 ? -16.984 -17.312 -12.953 1 98.31 297 LYS A O 1
ATOM 2349 N N . VAL A 1 298 ? -16.281 -16.297 -11.039 1 98.62 298 VAL A N 1
ATOM 2350 C CA . VAL A 1 298 ? -15.555 -17.469 -10.523 1 98.62 298 VAL A CA 1
ATOM 2351 C C . VAL A 1 298 ? -16.078 -17.828 -9.133 1 98.62 298 VAL A C 1
ATOM 2353 O O . VAL A 1 298 ? -16.156 -16.969 -8.25 1 98.62 298 VAL A O 1
ATOM 2356 N N . GLU A 1 299 ? -16.484 -19.062 -8.977 1 98.62 299 GLU A N 1
ATOM 2357 C CA . GLU A 1 299 ? -16.812 -19.578 -7.652 1 98.62 299 GLU A CA 1
ATOM 2358 C C . GLU A 1 299 ? -15.602 -20.219 -6.988 1 98.62 299 GLU A C 1
ATOM 2360 O O . GLU A 1 299 ? -15.344 -21.422 -7.164 1 98.62 299 GLU A O 1
ATOM 2365 N N . ILE A 1 300 ? -14.953 -19.453 -6.199 1 98.56 300 ILE A N 1
ATOM 2366 C CA . ILE A 1 300 ? -13.742 -19.938 -5.539 1 98.56 300 ILE A CA 1
ATOM 2367 C C . ILE A 1 300 ? -14.094 -21.094 -4.621 1 98.56 300 ILE A C 1
ATOM 2369 O O . ILE A 1 300 ? -13.5 -22.172 -4.719 1 98.56 300 ILE A O 1
ATOM 2373 N N . ILE A 1 301 ? -14.977 -20.844 -3.713 1 98.69 301 ILE A N 1
ATOM 2374 C CA . ILE A 1 301 ? -15.57 -21.906 -2.898 1 98.69 301 ILE A CA 1
ATOM 2375 C C . ILE A 1 301 ? -17.031 -22.125 -3.312 1 98.69 301 ILE A C 1
ATOM 2377 O O . ILE A 1 301 ? -17.797 -21.156 -3.436 1 98.69 301 ILE A O 1
ATOM 2381 N N . LYS A 1 302 ? -17.375 -23.312 -3.574 1 98.62 302 LYS A N 1
ATOM 2382 C CA . LYS A 1 302 ? -18.75 -23.719 -3.822 1 98.62 302 LYS A CA 1
ATOM 2383 C C . LYS A 1 302 ? -19.219 -24.766 -2.814 1 98.62 302 LYS A C 1
ATOM 2385 O O . LYS A 1 302 ? -18.734 -25.906 -2.828 1 98.62 302 LYS A O 1
ATOM 2390 N N . ASP A 1 303 ? -20.141 -24.391 -1.97 1 98.12 303 ASP A N 1
ATOM 2391 C CA . ASP A 1 303 ? -20.703 -25.281 -0.971 1 98.12 303 ASP A CA 1
ATOM 2392 C C . ASP A 1 303 ? -19.609 -25.953 -0.146 1 98.12 303 ASP A C 1
ATOM 2394 O O . ASP A 1 303 ? -19.594 -27.172 -0.009 1 98.12 303 ASP A O 1
ATOM 2398 N N . GLY A 1 304 ? -18.703 -25.125 0.257 1 98.19 304 GLY A N 1
ATOM 2399 C CA . GLY A 1 304 ? -17.672 -25.562 1.183 1 98.19 304 GLY A CA 1
ATOM 2400 C C . GLY A 1 304 ? -16.453 -26.156 0.489 1 98.19 304 GLY A C 1
ATOM 2401 O O . GLY A 1 304 ? -15.422 -26.375 1.118 1 98.19 304 GLY A O 1
ATOM 2402 N N . VAL A 1 305 ? -16.516 -26.359 -0.774 1 98.5 305 VAL A N 1
ATOM 2403 C CA . VAL A 1 305 ? -15.461 -27.031 -1.521 1 98.5 305 VAL A CA 1
ATOM 2404 C C . VAL A 1 305 ? -14.656 -26 -2.316 1 98.5 305 VAL A C 1
ATOM 2406 O O . VAL A 1 305 ? -15.234 -25.141 -2.98 1 98.5 305 VAL A O 1
ATOM 2409 N N . LEU A 1 306 ? -13.359 -26.078 -2.166 1 98.25 306 LEU A N 1
ATOM 2410 C CA . LEU A 1 306 ? -12.531 -25.266 -3.051 1 98.25 306 LEU A CA 1
ATOM 2411 C C . LEU A 1 306 ? -12.719 -25.672 -4.508 1 98.25 306 LEU A C 1
ATOM 2413 O O . LEU A 1 306 ? -12.352 -26.781 -4.898 1 98.25 306 LEU A O 1
ATOM 2417 N N . ASN A 1 307 ? -13.188 -24.766 -5.289 1 98.25 307 ASN A N 1
ATOM 2418 C CA . ASN A 1 307 ? -13.734 -25.125 -6.59 1 98.25 307 ASN A CA 1
ATOM 2419 C C . ASN A 1 307 ? -12.883 -24.578 -7.73 1 98.25 307 ASN A C 1
ATOM 2421 O O . ASN A 1 307 ? -12.703 -25.234 -8.758 1 98.25 307 ASN A O 1
ATOM 2425 N N . GLU A 1 308 ? -12.477 -23.359 -7.648 1 98.06 308 GLU A N 1
ATOM 2426 C CA . GLU A 1 308 ? -11.742 -22.734 -8.734 1 98.06 308 GLU A CA 1
ATOM 2427 C C . GLU A 1 308 ? -10.773 -21.672 -8.195 1 98.06 308 GLU A C 1
ATOM 2429 O O . GLU A 1 308 ? -11.039 -21.047 -7.176 1 98.06 308 GLU A O 1
ATOM 2434 N N . TYR A 1 309 ? -9.648 -21.5 -8.898 1 98.19 309 TYR A N 1
ATOM 2435 C CA . TYR A 1 309 ? -8.703 -20.422 -8.633 1 98.19 309 TYR A CA 1
ATOM 2436 C C . TYR A 1 309 ? -8.938 -19.25 -9.57 1 98.19 309 TYR A C 1
ATOM 2438 O O . TYR A 1 309 ? -9.617 -19.375 -10.586 1 98.19 309 TYR A O 1
ATOM 2446 N N . LEU A 1 310 ? -8.508 -18.141 -9.219 1 98.62 310 LEU A N 1
ATOM 2447 C CA . LEU A 1 310 ? -8.414 -17.016 -10.148 1 98.62 310 LEU A CA 1
ATOM 2448 C C . LEU A 1 310 ? -7.195 -17.172 -11.062 1 98.62 310 LEU A C 1
ATOM 2450 O O . LEU A 1 310 ? -6.09 -17.438 -10.586 1 98.62 310 LEU A O 1
ATOM 2454 N N . LEU A 1 311 ? -7.387 -16.969 -12.328 1 98.44 311 LEU A N 1
ATOM 2455 C CA . LEU A 1 311 ? -6.316 -17.391 -13.234 1 98.44 311 LEU A CA 1
ATOM 2456 C C . LEU A 1 311 ? -6.066 -16.328 -14.297 1 98.44 311 LEU A C 1
ATOM 2458 O O . LEU A 1 311 ? -7.004 -15.672 -14.766 1 98.44 311 LEU A O 1
ATOM 2462 N N . ASP A 1 312 ? -4.84 -16.188 -14.656 1 97.69 312 ASP A N 1
ATOM 2463 C CA . ASP A 1 312 ? -4.434 -15.516 -15.883 1 97.69 312 ASP A CA 1
ATOM 2464 C C . ASP A 1 312 ? -3.99 -16.516 -16.953 1 97.69 312 ASP A C 1
ATOM 2466 O O . ASP A 1 312 ? -4.191 -17.719 -16.797 1 97.69 312 ASP A O 1
ATOM 2470 N N . ARG A 1 313 ? -3.428 -16.078 -18.047 1 97.38 313 ARG A N 1
ATOM 2471 C CA . ARG A 1 313 ? -3.059 -16.953 -19.156 1 97.38 313 ARG A CA 1
ATOM 2472 C C . ARG A 1 313 ? -2.016 -17.984 -18.719 1 97.38 313 ARG A C 1
ATOM 2474 O O . ARG A 1 313 ? -2.102 -19.156 -19.062 1 97.38 313 ARG A O 1
ATOM 2481 N N . GLU A 1 314 ? -1.061 -17.531 -17.969 1 95.94 314 GLU A N 1
ATOM 2482 C CA . GLU A 1 314 ? 0.029 -18.422 -17.578 1 95.94 314 GLU A CA 1
ATOM 2483 C C . GLU A 1 314 ? -0.452 -19.469 -16.578 1 95.94 314 GLU A C 1
ATOM 2485 O O . GLU A 1 314 ? -0.141 -20.656 -16.719 1 95.94 314 GLU A O 1
ATOM 2490 N N . THR A 1 315 ? -1.205 -19.016 -15.562 1 97 315 THR A N 1
ATOM 2491 C CA . THR A 1 315 ? -1.663 -19.953 -14.547 1 97 315 THR A CA 1
ATOM 2492 C C . THR A 1 315 ? -2.727 -20.891 -15.125 1 97 315 THR A C 1
ATOM 2494 O O . THR A 1 315 ? -2.812 -22.062 -14.734 1 97 315 THR A O 1
ATOM 2497 N N . ALA A 1 316 ? -3.508 -20.422 -16.016 1 97.88 316 ALA A N 1
ATOM 2498 C CA . ALA A 1 316 ? -4.457 -21.297 -16.703 1 97.88 316 ALA A CA 1
ATOM 2499 C C . ALA A 1 316 ? -3.738 -22.453 -17.391 1 97.88 316 ALA A C 1
ATOM 2501 O O . ALA A 1 316 ? -4.133 -23.609 -17.266 1 97.88 316 ALA A O 1
ATOM 2502 N N . ALA A 1 317 ? -2.697 -22.156 -18.125 1 97.38 317 ALA A N 1
ATOM 2503 C CA . ALA A 1 317 ? -1.911 -23.188 -18.797 1 97.38 317 ALA A CA 1
ATOM 2504 C C . ALA A 1 317 ? -1.286 -24.141 -17.797 1 97.38 317 ALA A C 1
ATOM 2506 O O . ALA A 1 317 ? -1.251 -25.359 -18.016 1 97.38 317 ALA A O 1
ATOM 2507 N N . PHE A 1 318 ? -0.789 -23.594 -16.719 1 95.44 318 PHE A N 1
ATOM 2508 C CA . PHE A 1 318 ? -0.156 -24.391 -15.672 1 95.44 318 PHE A CA 1
ATOM 2509 C C . PHE A 1 318 ? -1.127 -25.422 -15.117 1 95.44 318 PHE A C 1
ATOM 2511 O O . PHE A 1 318 ? -0.753 -26.562 -14.891 1 95.44 318 PHE A O 1
ATOM 2518 N N . PHE A 1 319 ? -2.361 -25 -14.938 1 96.25 319 PHE A N 1
ATOM 2519 C CA . PHE A 1 319 ? -3.357 -25.891 -14.344 1 96.25 319 PHE A CA 1
ATOM 2520 C C . PHE A 1 319 ? -4.098 -26.672 -15.43 1 96.25 319 PHE A C 1
ATOM 2522 O O . PHE A 1 319 ? -4.988 -27.453 -15.125 1 96.25 319 PHE A O 1
ATOM 2529 N N . GLY A 1 320 ? -3.785 -26.422 -16.641 1 96.31 320 GLY A N 1
ATOM 2530 C CA . GLY A 1 320 ? -4.402 -27.141 -17.75 1 96.31 320 GLY A CA 1
ATOM 2531 C C . GLY A 1 320 ? -5.852 -26.75 -17.969 1 96.31 320 GLY A C 1
ATOM 2532 O O . GLY A 1 320 ? -6.684 -27.594 -18.281 1 96.31 320 GLY A O 1
ATOM 2533 N N . THR A 1 321 ? -6.133 -25.5 -17.703 1 96.25 321 THR A N 1
ATOM 2534 C CA . THR A 1 321 ? -7.488 -24.984 -17.875 1 96.25 321 THR A CA 1
ATOM 2535 C C . THR A 1 321 ? -7.488 -23.734 -18.734 1 96.25 321 THR A C 1
ATOM 2537 O O . THR A 1 321 ? -6.453 -23.344 -19.281 1 96.25 321 THR A O 1
ATOM 2540 N N . GLU A 1 322 ? -8.656 -23.188 -18.938 1 96.69 322 GLU A N 1
ATOM 2541 C CA . GLU A 1 322 ? -8.789 -21.906 -19.594 1 96.69 322 GLU A CA 1
ATOM 2542 C C . GLU A 1 322 ? -8.594 -20.75 -18.609 1 96.69 322 GLU A C 1
ATOM 2544 O O . GLU A 1 322 ? -8.852 -20.906 -17.422 1 96.69 322 GLU A O 1
ATOM 2549 N N . SER A 1 323 ? -8.086 -19.672 -19.156 1 97.31 323 SER A N 1
ATOM 2550 C CA . SER A 1 323 ? -8.031 -18.469 -18.328 1 97.31 323 SER A CA 1
ATOM 2551 C C . SER A 1 323 ? -9.438 -17.984 -17.984 1 97.31 323 SER A C 1
ATOM 2553 O O . SER A 1 323 ? -10.359 -18.109 -18.797 1 97.31 323 SER A O 1
ATOM 2555 N N . ASN A 1 324 ? -9.562 -17.453 -16.75 1 97.56 324 ASN A N 1
ATOM 2556 C CA . ASN A 1 324 ? -10.898 -17.016 -16.359 1 97.56 324 ASN A CA 1
ATOM 2557 C C . ASN A 1 324 ? -10.969 -15.5 -16.203 1 97.56 324 ASN A C 1
ATOM 2559 O O . ASN A 1 324 ? -11.852 -14.984 -15.523 1 97.56 324 ASN A O 1
ATOM 2563 N N . GLY A 1 325 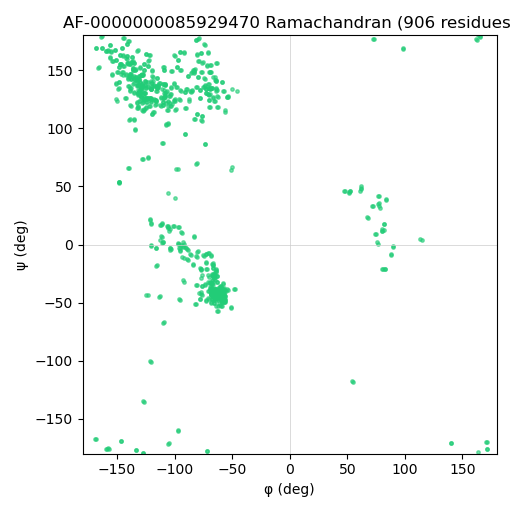? -9.977 -14.758 -16.766 1 97.81 325 GLY A N 1
ATOM 2564 C CA . GLY A 1 325 ? -10.07 -13.312 -16.938 1 97.81 325 GLY A CA 1
ATOM 2565 C C . GLY A 1 325 ? -9.688 -12.531 -15.695 1 97.81 325 GLY A C 1
ATOM 2566 O O . GLY A 1 325 ? -10.289 -11.5 -15.391 1 97.81 325 GLY A O 1
ATOM 2567 N N . HIS A 1 326 ? -8.688 -12.984 -14.992 1 98.62 326 HIS A N 1
ATOM 2568 C CA . HIS A 1 326 ? -8.305 -12.289 -13.766 1 98.62 326 HIS A CA 1
ATOM 2569 C C . HIS A 1 326 ? -6.855 -11.82 -13.836 1 98.62 326 HIS A C 1
ATOM 2571 O O . HIS A 1 326 ? -6.203 -11.656 -12.797 1 98.62 326 HIS A O 1
ATOM 2577 N N . GLY A 1 327 ? -6.266 -11.664 -15.039 1 98.12 327 GLY A N 1
ATOM 2578 C CA . GLY A 1 327 ? -4.992 -10.977 -15.211 1 98.12 327 GLY A CA 1
ATOM 2579 C C . GLY A 1 327 ? -5.129 -9.469 -15.281 1 98.12 327 GLY A C 1
ATOM 2580 O O . GLY A 1 327 ? -5.57 -8.93 -16.297 1 98.12 327 GLY A O 1
ATOM 2581 N N . ARG A 1 328 ? -4.719 -8.781 -14.258 1 98.19 328 ARG A N 1
ATOM 2582 C CA . ARG A 1 328 ? -4.949 -7.344 -14.188 1 98.19 328 ARG A CA 1
ATOM 2583 C C . ARG A 1 328 ? -3.645 -6.594 -13.938 1 98.19 328 ARG A C 1
ATOM 2585 O O . ARG A 1 328 ? -2.734 -7.121 -13.289 1 98.19 328 ARG A O 1
ATOM 2592 N N . ALA A 1 329 ? -3.537 -5.375 -14.43 1 96.94 329 ALA A N 1
ATOM 2593 C CA . ALA A 1 329 ? -2.402 -4.48 -14.227 1 96.94 329 ALA A CA 1
ATOM 2594 C C . ALA A 1 329 ? -2.863 -3.113 -13.727 1 96.94 329 ALA A C 1
ATOM 2596 O O . ALA A 1 329 ? -3.934 -2.635 -14.109 1 96.94 329 ALA A O 1
ATOM 2597 N N . GLN A 1 330 ? -2.045 -2.52 -12.891 1 94.31 330 GLN A N 1
ATOM 2598 C CA . GLN A 1 330 ? -2.355 -1.192 -12.375 1 94.31 330 GLN A CA 1
ATOM 2599 C C . GLN A 1 330 ? -2.459 -0.168 -13.5 1 94.31 330 GLN A C 1
ATOM 2601 O O . GLN A 1 330 ? -3.324 0.71 -13.469 1 94.31 330 GLN A O 1
ATOM 2606 N N . SER A 1 331 ? -1.575 -0.196 -14.406 1 94.38 331 SER A N 1
ATOM 2607 C CA . SER A 1 331 ? -1.464 0.735 -15.531 1 94.38 331 SER A CA 1
ATOM 2608 C C . SER A 1 331 ? -0.654 0.132 -16.672 1 94.38 331 SER A C 1
ATOM 2610 O O . SER A 1 331 ? -0.264 -1.036 -16.609 1 94.38 331 SER A O 1
ATOM 2612 N N . TYR A 1 332 ? -0.432 0.908 -17.672 1 93.12 332 TYR A N 1
ATOM 2613 C CA . TYR A 1 332 ? 0.228 0.42 -18.875 1 93.12 332 TYR A CA 1
ATOM 2614 C C . TYR A 1 332 ? 1.648 -0.039 -18.578 1 93.12 332 TYR A C 1
ATOM 2616 O O . TYR A 1 332 ? 2.188 -0.906 -19.266 1 93.12 332 TYR A O 1
ATOM 2624 N N . ASN A 1 333 ? 2.242 0.507 -17.594 1 92.25 333 ASN A N 1
ATOM 2625 C CA . ASN A 1 333 ? 3.662 0.267 -17.359 1 92.25 333 ASN A CA 1
ATOM 2626 C C . ASN A 1 333 ? 3.875 -0.842 -16.328 1 92.25 333 ASN A C 1
ATOM 2628 O O . ASN A 1 333 ? 4.969 -0.981 -15.781 1 92.25 333 ASN A O 1
ATOM 2632 N N . TYR A 1 334 ? 2.797 -1.595 -16.078 1 92.75 334 TYR A N 1
ATOM 2633 C CA . TYR A 1 334 ? 2.875 -2.766 -15.211 1 92.75 334 TYR A CA 1
ATOM 2634 C C . TYR A 1 334 ? 2.484 -4.031 -15.961 1 92.75 334 TYR A C 1
ATOM 2636 O O . TYR A 1 334 ? 1.604 -3.998 -16.828 1 92.75 334 TYR A O 1
ATOM 2644 N N . GLN A 1 335 ? 3.092 -5.121 -15.516 1 93.88 335 GLN A N 1
ATOM 2645 C CA . GLN A 1 335 ? 2.641 -6.414 -16.031 1 93.88 335 GLN A CA 1
ATOM 2646 C C . GLN A 1 335 ? 1.369 -6.871 -15.32 1 93.88 335 GLN A C 1
ATOM 2648 O O . GLN A 1 335 ? 1.221 -6.676 -14.109 1 93.88 335 GLN A O 1
ATOM 2653 N N . PRO A 1 336 ? 0.475 -7.539 -16.094 1 96.19 336 PRO A N 1
ATOM 2654 C CA . PRO A 1 336 ? -0.684 -8.133 -15.422 1 96.19 336 PRO A CA 1
ATOM 2655 C C . PRO A 1 336 ? -0.297 -9.234 -14.445 1 96.19 336 PRO A C 1
ATOM 2657 O O . PRO A 1 336 ? 0.619 -10.016 -14.719 1 96.19 336 PRO A O 1
ATOM 2660 N N . LEU A 1 337 ? -0.97 -9.25 -13.398 1 96.25 337 LEU A N 1
ATOM 2661 C CA . LEU A 1 337 ? -0.908 -10.312 -12.406 1 96.25 337 LEU A CA 1
ATOM 2662 C C . LEU A 1 337 ? -2.295 -10.891 -12.141 1 96.25 337 LEU A C 1
ATOM 2664 O O . LEU A 1 337 ? -3.305 -10.281 -12.492 1 96.25 337 LEU A O 1
ATOM 2668 N N . VAL A 1 338 ? -2.268 -12.055 -11.531 1 97.75 338 VAL A N 1
ATOM 2669 C CA . VAL A 1 338 ? -3.547 -12.594 -11.078 1 97.75 338 VAL A CA 1
ATOM 2670 C C . VAL A 1 338 ? -4.078 -11.75 -9.922 1 97.75 338 VAL A C 1
ATOM 2672 O O . VAL A 1 338 ? -3.418 -11.617 -8.891 1 97.75 338 VAL A O 1
ATOM 2675 N N . ARG A 1 339 ? -5.238 -11.156 -10.141 1 98.06 339 ARG A N 1
ATOM 2676 C CA . ARG A 1 339 ? -5.793 -10.273 -9.117 1 98.06 339 ARG A CA 1
ATOM 2677 C C . ARG A 1 339 ? -7.293 -10.5 -8.953 1 98.06 339 ARG A C 1
ATOM 2679 O O . ARG A 1 339 ? -7.977 -10.875 -9.914 1 98.06 339 ARG A O 1
ATOM 2686 N N . MET A 1 340 ? -7.766 -10.125 -7.793 1 98.25 340 MET A N 1
ATOM 2687 C CA . MET A 1 340 ? -9.195 -10.172 -7.5 1 98.25 340 MET A CA 1
ATOM 2688 C C . MET A 1 340 ? -9.93 -9.008 -8.164 1 98.25 340 MET A C 1
ATOM 2690 O O . MET A 1 340 ? -9.297 -8.062 -8.641 1 98.25 340 MET A O 1
ATOM 2694 N N . SER A 1 341 ? -11.266 -9.148 -8.227 1 98.5 341 SER A N 1
ATOM 2695 C CA . SER A 1 341 ? -12.18 -8.117 -8.688 1 98.5 341 SER A CA 1
ATOM 2696 C C . SER A 1 341 ? -13.195 -7.746 -7.613 1 98.5 341 SER A C 1
ATOM 2698 O O . SER A 1 341 ? -12.867 -7.027 -6.664 1 98.5 341 SER A O 1
ATOM 2700 N N . ASN A 1 342 ? -14.438 -8.289 -7.707 1 98.69 342 ASN A N 1
ATOM 2701 C CA . ASN A 1 342 ? -15.445 -8.188 -6.66 1 98.69 342 ASN A CA 1
ATOM 2702 C C . ASN A 1 342 ? -15.617 -9.5 -5.906 1 98.69 342 ASN A C 1
ATOM 2704 O O . ASN A 1 342 ? -16.25 -10.43 -6.406 1 98.69 342 ASN A O 1
ATOM 2708 N N . THR A 1 343 ? -15.086 -9.578 -4.723 1 98.69 343 THR A N 1
ATOM 2709 C CA . THR A 1 343 ? -15.078 -10.805 -3.934 1 98.69 343 THR A CA 1
ATOM 2710 C C . THR A 1 343 ? -16.109 -10.734 -2.814 1 98.69 343 THR A C 1
ATOM 2712 O O . THR A 1 343 ? -16.141 -9.773 -2.041 1 98.69 343 THR A O 1
ATOM 2715 N N . TYR A 1 344 ? -16.953 -11.734 -2.725 1 98.62 344 TYR A N 1
ATOM 2716 C CA . TYR A 1 344 ? -17.984 -11.68 -1.684 1 98.62 344 TYR A CA 1
ATOM 2717 C C . TYR A 1 344 ? -18.469 -13.078 -1.325 1 98.62 344 TYR A C 1
ATOM 2719 O O . TYR A 1 344 ? -18.203 -14.039 -2.057 1 98.62 344 TYR A O 1
ATOM 2727 N N . ILE A 1 345 ? -19.078 -13.172 -0.163 1 98.62 345 ILE A N 1
ATOM 2728 C CA . ILE A 1 345 ? -19.75 -14.383 0.292 1 98.62 345 ILE A CA 1
ATOM 2729 C C . ILE A 1 345 ? -21.203 -14.352 -0.132 1 98.62 345 ILE A C 1
ATOM 2731 O O . ILE A 1 345 ? -21.891 -13.344 0.048 1 98.62 345 ILE A O 1
ATOM 2735 N N . GLU A 1 346 ? -21.641 -15.445 -0.717 1 98.62 346 GLU A N 1
ATOM 2736 C CA . GLU A 1 346 ? -23.047 -15.531 -1.08 1 98.62 346 GLU A CA 1
ATOM 2737 C C . GLU A 1 346 ? -23.938 -15.656 0.159 1 98.62 346 GLU A C 1
ATOM 2739 O O . GLU A 1 346 ? -23.547 -16.281 1.145 1 98.62 346 GLU A O 1
ATOM 2744 N N . PRO A 1 347 ? -25.156 -15.109 0.044 1 98.62 347 PRO A N 1
ATOM 2745 C CA . PRO A 1 347 ? -26.016 -15.102 1.22 1 98.62 347 PRO A CA 1
ATOM 2746 C C . PRO A 1 347 ? -26.703 -16.438 1.462 1 98.62 347 PRO A C 1
ATOM 2748 O O . PRO A 1 347 ? -26.719 -17.297 0.572 1 98.62 347 PRO A O 1
ATOM 2751 N N . ARG A 1 348 ? -27.109 -16.641 2.678 1 98.31 348 ARG A N 1
ATOM 2752 C CA . ARG A 1 348 ? -27.969 -17.734 3.102 1 98.31 348 ARG A CA 1
ATOM 2753 C C . ARG A 1 348 ? -29.188 -17.219 3.871 1 98.31 348 ARG A C 1
ATOM 2755 O O . ARG A 1 348 ? -29.828 -16.25 3.455 1 98.31 348 ARG A O 1
ATOM 2762 N N . ASP A 1 349 ? -29.547 -17.875 5.039 1 97.19 349 ASP A N 1
ATOM 2763 C CA . ASP A 1 349 ? -30.906 -17.625 5.488 1 97.19 349 ASP A CA 1
ATOM 2764 C C . ASP A 1 349 ? -30.906 -17 6.883 1 97.19 349 ASP A C 1
ATOM 2766 O O . ASP A 1 349 ? -31.953 -16.578 7.371 1 97.19 349 ASP A O 1
ATOM 2770 N N . TRP A 1 350 ? -29.797 -16.766 7.539 1 97.25 350 TRP A N 1
ATOM 2771 C CA . TRP A 1 350 ? -29.812 -16.234 8.891 1 97.25 350 TRP A CA 1
ATOM 2772 C C . TRP A 1 350 ? -30.188 -14.75 8.883 1 97.25 350 TRP A C 1
ATOM 2774 O O . TRP A 1 350 ? -29.828 -14.023 7.961 1 97.25 350 TRP A O 1
ATOM 2784 N N . ASN A 1 351 ? -30.953 -14.406 9.914 1 96.44 351 ASN A N 1
ATOM 2785 C CA . ASN A 1 351 ? -31.109 -12.977 10.156 1 96.44 351 ASN A CA 1
ATOM 2786 C C . ASN A 1 351 ? -30.188 -12.492 11.273 1 96.44 351 ASN A C 1
ATOM 2788 O O . ASN A 1 351 ? -29.703 -13.289 12.078 1 96.44 351 ASN A O 1
ATOM 2792 N N . PHE A 1 352 ? -30.031 -11.195 11.258 1 97.06 352 PHE A N 1
ATOM 2793 C CA . PHE A 1 352 ? -29.109 -10.578 12.219 1 97.06 352 PHE A CA 1
ATOM 2794 C C . PHE A 1 352 ? -29.547 -10.859 13.648 1 97.06 352 PHE A C 1
ATOM 2796 O O . PHE A 1 352 ? -28.734 -11.188 14.5 1 97.06 352 PHE A O 1
ATOM 2803 N N . GLU A 1 353 ? -30.797 -10.797 13.898 1 96.5 353 GLU A N 1
ATOM 2804 C CA . GLU A 1 353 ? -31.328 -10.992 15.242 1 96.5 353 GLU A CA 1
ATOM 2805 C C . GLU A 1 353 ? -31.078 -12.414 15.727 1 96.5 353 GLU A C 1
ATOM 2807 O O . GLU A 1 353 ? -30.75 -12.633 16.891 1 96.5 353 GLU A O 1
ATOM 2812 N N . GLU A 1 354 ? -31.219 -13.344 14.875 1 96.19 354 GLU A N 1
ATOM 2813 C CA . GLU A 1 354 ? -30.953 -14.742 15.195 1 96.19 354 GLU A CA 1
ATOM 2814 C C . GLU A 1 354 ? -29.484 -14.953 15.562 1 96.19 354 GLU A C 1
ATOM 2816 O O . GLU A 1 354 ? -29.172 -15.734 16.469 1 96.19 354 GLU A O 1
ATOM 2821 N N . MET A 1 355 ? -28.594 -14.281 14.859 1 97 355 MET A N 1
ATOM 2822 C CA . MET A 1 355 ? -27.156 -14.406 15.125 1 97 355 MET A CA 1
ATOM 2823 C C . MET A 1 355 ? -26.828 -13.875 16.516 1 97 355 MET A C 1
ATOM 2825 O O . MET A 1 355 ? -26.062 -14.508 17.266 1 97 355 MET A O 1
ATOM 2829 N N . ILE A 1 356 ? -27.422 -12.734 16.797 1 97.38 356 ILE A N 1
ATOM 2830 C CA . ILE A 1 356 ? -27.156 -12.117 18.094 1 97.38 356 ILE A CA 1
ATOM 2831 C C . ILE A 1 356 ? -27.641 -13.047 19.203 1 97.38 356 ILE A C 1
ATOM 2833 O O . ILE A 1 356 ? -26.922 -13.266 20.188 1 97.38 356 ILE A O 1
ATOM 2837 N N . GLU A 1 357 ? -28.766 -13.625 19.047 1 96.5 357 GLU A N 1
ATOM 2838 C CA . GLU A 1 357 ? -29.344 -14.5 20.062 1 96.5 357 GLU A CA 1
ATOM 2839 C C . GLU A 1 357 ? -28.5 -15.75 20.266 1 96.5 357 GLU A C 1
ATOM 2841 O O . GLU A 1 357 ? -28.453 -16.297 21.375 1 96.5 357 GLU A O 1
ATOM 2846 N N . GLU A 1 358 ? -27.828 -16.094 19.281 1 95.44 358 GLU A N 1
ATOM 2847 C CA . GLU A 1 358 ? -27.016 -17.297 19.312 1 95.44 358 GLU A CA 1
ATOM 2848 C C . GLU A 1 358 ? -25.719 -17.078 20.094 1 95.44 358 GLU A C 1
ATOM 2850 O O . GLU A 1 358 ? -25.125 -18.016 20.625 1 95.44 358 GLU A O 1
ATOM 2855 N N . VAL A 1 359 ? -25.281 -15.836 20.234 1 96.62 359 VAL A N 1
ATOM 2856 C CA . VAL A 1 359 ? -23.984 -15.516 20.812 1 96.62 359 VAL A CA 1
ATOM 2857 C C . VAL A 1 359 ? -24.125 -15.336 22.328 1 96.62 359 VAL A C 1
ATOM 2859 O O . VAL A 1 359 ? -24.875 -14.477 22.781 1 96.62 359 VAL A O 1
ATOM 2862 N N . LYS A 1 360 ? -23.484 -16.156 23.141 1 93.81 360 LYS A N 1
ATOM 2863 C CA . LYS A 1 360 ? -23.484 -16.031 24.594 1 93.81 360 LYS A CA 1
ATOM 2864 C C . LYS A 1 360 ? -22.453 -15.008 25.062 1 93.81 360 LYS A C 1
ATOM 2866 O O . LYS A 1 360 ? -22.75 -14.156 25.906 1 93.81 360 LYS A O 1
ATOM 2871 N N . ASN A 1 361 ? -21.328 -15.172 24.609 1 93.5 361 ASN A N 1
ATOM 2872 C CA . ASN A 1 361 ? -20.219 -14.258 24.844 1 93.5 361 ASN A CA 1
ATOM 2873 C C . ASN A 1 361 ? -19.438 -13.984 23.562 1 93.5 361 ASN A C 1
ATOM 2875 O O . ASN A 1 361 ? -18.75 -14.867 23.062 1 93.5 361 ASN A O 1
ATOM 2879 N N . GLY A 1 362 ? -19.641 -12.758 23.047 1 96.12 362 GLY A N 1
ATOM 2880 C CA . GLY A 1 362 ? -18.969 -12.461 21.781 1 96.12 362 GLY A CA 1
ATOM 2881 C C . GLY A 1 362 ? -19.016 -10.992 21.406 1 96.12 362 GLY A C 1
ATOM 2882 O O . GLY A 1 362 ? -19.203 -10.133 22.281 1 96.12 362 GLY A O 1
ATOM 2883 N N . LEU A 1 363 ? -18.656 -10.766 20.188 1 96.69 363 LEU A N 1
ATOM 2884 C CA . LEU A 1 363 ? -18.562 -9.391 19.703 1 96.69 363 LEU A CA 1
ATOM 2885 C C . LEU A 1 363 ? -19.281 -9.242 18.359 1 96.69 363 LEU A C 1
ATOM 2887 O O . LEU A 1 363 ? -19.297 -10.164 17.547 1 96.69 363 LEU A O 1
ATOM 2891 N N . TYR A 1 364 ? -19.953 -8.109 18.203 1 97.62 364 TYR A N 1
ATOM 2892 C CA . TYR A 1 364 ? -20.422 -7.645 16.906 1 97.62 364 TYR A CA 1
ATOM 2893 C C . TYR A 1 364 ? -19.484 -6.586 16.328 1 97.62 364 TYR A C 1
ATOM 2895 O O . TYR A 1 364 ? -19.312 -5.512 16.922 1 97.62 364 TYR A O 1
ATOM 2903 N N . LEU A 1 365 ? -18.844 -6.926 15.188 1 96.62 365 LEU A N 1
ATOM 2904 C CA . LEU A 1 365 ? -17.812 -6.059 14.633 1 96.62 365 LEU A CA 1
ATOM 2905 C C . LEU A 1 365 ? -18.281 -5.449 13.312 1 96.62 365 LEU A C 1
ATOM 2907 O O . LEU A 1 365 ? -18.875 -6.137 12.484 1 96.62 365 LEU A O 1
ATOM 2911 N N . ILE A 1 366 ? -17.922 -4.137 13.227 1 96.81 366 ILE A N 1
ATOM 2912 C CA . ILE A 1 366 ? -18.453 -3.373 12.102 1 96.81 366 ILE A CA 1
ATOM 2913 C C . ILE A 1 366 ? -17.312 -2.641 11.391 1 96.81 366 ILE A C 1
ATOM 2915 O O . ILE A 1 366 ? -16.484 -1.996 12.039 1 96.81 366 ILE A O 1
ATOM 2919 N N . GLY A 1 367 ? -17.359 -2.764 10.047 1 95.06 367 GLY A N 1
ATOM 2920 C CA . GLY A 1 367 ? -16.406 -2.008 9.25 1 95.06 367 GLY A CA 1
ATOM 2921 C C . GLY A 1 367 ? -15 -2.559 9.328 1 95.06 367 GLY A C 1
ATOM 2922 O O . GLY A 1 367 ? -14.734 -3.51 10.07 1 95.06 367 GLY A O 1
ATOM 2923 N N . ASP A 1 368 ? -14.125 -1.863 8.492 1 89.94 368 ASP A N 1
ATOM 2924 C CA . ASP A 1 368 ? -12.75 -2.352 8.445 1 89.94 368 ASP A CA 1
ATOM 2925 C C . ASP A 1 368 ? -11.75 -1.198 8.547 1 89.94 368 ASP A C 1
ATOM 2927 O O . ASP A 1 368 ? -12 -0.107 8.039 1 89.94 368 ASP A O 1
ATOM 2931 N N . LYS A 1 369 ? -10.688 -1.441 9.258 1 85.62 369 LYS A N 1
ATOM 2932 C CA . LYS A 1 369 ? -9.57 -0.497 9.328 1 85.62 369 LYS A CA 1
ATOM 2933 C C . LYS A 1 369 ? -8.383 -0.987 8.508 1 85.62 369 LYS A C 1
ATOM 2935 O O . LYS A 1 369 ? -7.254 -0.53 8.711 1 85.62 369 LYS A O 1
ATOM 2940 N N . GLY A 1 370 ? -8.609 -1.915 7.672 1 77.38 370 GLY A N 1
ATOM 2941 C CA . GLY A 1 370 ? -7.523 -2.506 6.906 1 77.38 370 GLY A CA 1
ATOM 2942 C C . GLY A 1 370 ? -7.02 -3.811 7.496 1 77.38 370 GLY A C 1
ATOM 2943 O O . GLY A 1 370 ? -7.43 -4.203 8.594 1 77.38 370 GLY A O 1
ATOM 2944 N N . GLY A 1 371 ? -6.203 -4.539 6.766 1 77.12 371 GLY A N 1
ATOM 2945 C CA . GLY A 1 371 ? -5.715 -5.832 7.215 1 77.12 371 GLY A CA 1
ATOM 2946 C C . GLY A 1 371 ? -4.496 -6.309 6.445 1 77.12 371 GLY A C 1
ATOM 2947 O O . GLY A 1 371 ? -3.975 -5.59 5.594 1 77.12 371 GLY A O 1
ATOM 2948 N N . GLN A 1 372 ? -3.947 -7.305 6.977 1 78.31 372 GLN A N 1
ATOM 2949 C CA . GLN A 1 372 ? -2.816 -7.988 6.355 1 78.31 372 GLN A CA 1
ATOM 2950 C C . GLN A 1 372 ? -2.982 -9.5 6.434 1 78.31 372 GLN A C 1
ATOM 2952 O O . GLN A 1 372 ? -3.627 -10.016 7.348 1 78.31 372 GLN A O 1
ATOM 2957 N N . VAL A 1 373 ? -2.395 -10.195 5.391 1 84.19 373 VAL A N 1
ATOM 2958 C CA . VAL A 1 373 ? -2.488 -11.648 5.328 1 84.19 373 VAL A CA 1
ATOM 2959 C C . VAL A 1 373 ? -1.119 -12.242 5.008 1 84.19 373 VAL A C 1
ATOM 2961 O O . VAL A 1 373 ? -0.29 -11.594 4.363 1 84.19 373 VAL A O 1
ATOM 2964 N N . ASP A 1 374 ? -0.863 -13.336 5.578 1 86.88 374 ASP A N 1
ATOM 2965 C CA . ASP A 1 374 ? 0.201 -14.25 5.164 1 86.88 374 ASP A CA 1
ATOM 2966 C C . ASP A 1 374 ? -0.372 -15.492 4.496 1 86.88 374 ASP A C 1
ATOM 2968 O O . ASP A 1 374 ? -0.772 -16.438 5.18 1 86.88 374 ASP A O 1
ATOM 2972 N N . ILE A 1 375 ? -0.279 -15.516 3.203 1 88.94 375 ILE A N 1
ATOM 2973 C CA . ILE A 1 375 ? -0.993 -16.547 2.459 1 88.94 375 ILE A CA 1
ATOM 2974 C C . ILE A 1 375 ? -0.244 -17.875 2.562 1 88.94 375 ILE A C 1
ATOM 2976 O O . ILE A 1 375 ? -0.802 -18.922 2.27 1 88.94 375 ILE A O 1
ATOM 2980 N N . ALA A 1 376 ? 1.026 -17.766 2.885 1 86.62 376 ALA A N 1
ATOM 2981 C CA . ALA A 1 376 ? 1.803 -19 3.025 1 86.62 376 ALA A CA 1
ATOM 2982 C C . ALA A 1 376 ? 1.424 -19.75 4.301 1 86.62 376 ALA A C 1
ATOM 2984 O O . ALA A 1 376 ? 1.132 -20.938 4.266 1 86.62 376 ALA A O 1
ATOM 2985 N N . ASN A 1 377 ? 1.375 -19.047 5.363 1 85.56 377 ASN A N 1
ATOM 2986 C CA . ASN A 1 377 ? 1.037 -19.719 6.605 1 85.56 377 ASN A CA 1
ATOM 2987 C C . ASN A 1 377 ? -0.459 -19.656 6.898 1 85.56 377 ASN A C 1
ATOM 2989 O O . ASN A 1 377 ? -0.956 -20.344 7.789 1 85.56 377 ASN A O 1
ATOM 2993 N N . GLY A 1 378 ? -1.109 -18.844 6.133 1 86.62 378 GLY A N 1
ATOM 2994 C CA . GLY A 1 378 ? -2.561 -18.797 6.207 1 86.62 378 GLY A CA 1
ATOM 2995 C C . GLY A 1 378 ? -3.068 -18 7.402 1 86.62 378 GLY A C 1
ATOM 2996 O O . GLY A 1 378 ? -4.094 -18.359 7.992 1 86.62 378 GLY A O 1
ATOM 2997 N N . THR A 1 379 ? -2.342 -17.016 7.785 1 84.81 379 THR A N 1
ATOM 2998 C CA . THR A 1 379 ? -2.771 -16.172 8.898 1 84.81 379 THR A CA 1
ATOM 2999 C C . THR A 1 379 ? -3.189 -14.797 8.406 1 84.81 379 THR A C 1
ATOM 3001 O O . THR A 1 379 ? -2.723 -14.336 7.363 1 84.81 379 THR A O 1
ATOM 3004 N N . PHE A 1 380 ? -4.109 -14.195 9.117 1 82.75 380 PHE A N 1
ATOM 3005 C CA . PHE A 1 380 ? -4.559 -12.844 8.781 1 82.75 380 PHE A CA 1
ATOM 3006 C C . PHE A 1 380 ? -4.691 -11.992 10.039 1 82.75 380 PHE A C 1
ATOM 3008 O O . PHE A 1 380 ? -4.801 -12.523 11.148 1 82.75 380 PHE A O 1
ATOM 3015 N N . MET A 1 381 ? -4.629 -10.672 9.875 1 81.44 381 MET A N 1
ATOM 3016 C CA . MET A 1 381 ? -4.918 -9.672 10.898 1 81.44 381 MET A CA 1
ATOM 3017 C C . MET A 1 381 ? -5.629 -8.461 10.297 1 81.44 381 MET A C 1
ATOM 3019 O O . MET A 1 381 ? -5.25 -7.98 9.234 1 81.44 381 MET A O 1
ATOM 3023 N N . PHE A 1 382 ? -6.762 -8.102 10.852 1 82.94 382 PHE A N 1
ATOM 3024 C CA . PHE A 1 382 ? -7.402 -6.871 10.406 1 82.94 382 PHE A CA 1
ATOM 3025 C C . PHE A 1 382 ? -8.094 -6.168 11.57 1 82.94 382 PHE A C 1
ATOM 3027 O O . PHE A 1 382 ? -8.242 -6.746 12.648 1 82.94 382 PHE A O 1
ATOM 3034 N N . GLY A 1 383 ? -8.398 -4.961 11.445 1 84.88 383 GLY A N 1
ATOM 3035 C CA . GLY A 1 383 ? -9.094 -4.164 12.445 1 84.88 383 GLY A CA 1
ATOM 3036 C C . GLY A 1 383 ? -10.516 -3.82 12.047 1 84.88 383 GLY A C 1
ATOM 3037 O O . GLY A 1 383 ? -10.836 -3.771 10.859 1 84.88 383 GLY A O 1
ATOM 3038 N N . ALA A 1 384 ? -11.32 -3.637 13.078 1 91.62 384 ALA A N 1
ATOM 3039 C CA . ALA A 1 384 ? -12.688 -3.17 12.844 1 91.62 384 ALA A CA 1
ATOM 3040 C C . ALA A 1 384 ? -12.82 -1.685 13.164 1 91.62 384 ALA A C 1
ATOM 3042 O O . ALA A 1 384 ? -12.164 -1.177 14.078 1 91.62 384 ALA A O 1
ATOM 3043 N N . LYS A 1 385 ? -13.703 -1.002 12.469 1 93.25 385 LYS A N 1
ATOM 3044 C CA . LYS A 1 385 ? -13.969 0.41 12.734 1 93.25 385 LYS A CA 1
ATOM 3045 C C . LYS A 1 385 ? -14.594 0.604 14.109 1 93.25 385 LYS A C 1
ATOM 3047 O O . LYS A 1 385 ? -14.305 1.586 14.797 1 93.25 385 LYS A O 1
ATOM 3052 N N . GLU A 1 386 ? -15.508 -0.254 14.406 1 95.69 386 GLU A N 1
ATOM 3053 C CA . GLU A 1 386 ? -16.219 -0.265 15.688 1 95.69 386 GLU A CA 1
ATOM 3054 C C . GLU A 1 386 ? -16.766 -1.652 16 1 95.69 386 GLU A C 1
ATOM 3056 O O . GLU A 1 386 ? -16.688 -2.561 15.172 1 95.69 386 GLU A O 1
ATOM 3061 N N . GLY A 1 387 ? -17.25 -1.738 17.219 1 96.31 387 GLY A N 1
ATOM 3062 C CA . GLY A 1 387 ? -17.906 -2.988 17.594 1 96.31 387 GLY A CA 1
ATOM 3063 C C . GLY A 1 387 ? -18.766 -2.873 18.828 1 96.31 387 GLY A C 1
ATOM 3064 O O . GLY A 1 387 ? -18.891 -1.788 19.406 1 96.31 387 GLY A O 1
ATOM 3065 N N . TYR A 1 388 ? -19.359 -3.998 19.141 1 97.44 388 TYR A N 1
ATOM 3066 C CA . TYR A 1 388 ? -20.172 -4.109 20.344 1 97.44 388 TYR A CA 1
ATOM 3067 C C . TYR A 1 388 ? -19.938 -5.441 21.047 1 97.44 388 TYR A C 1
ATOM 3069 O O . TYR A 1 388 ? -19.766 -6.473 20.391 1 97.44 388 TYR A O 1
ATOM 3077 N N . LEU A 1 389 ? -19.984 -5.316 22.312 1 96.44 389 LEU A N 1
ATOM 3078 C CA . LEU A 1 389 ? -19.953 -6.539 23.109 1 96.44 389 LEU A CA 1
ATOM 3079 C C . LEU A 1 389 ? -21.344 -7.18 23.172 1 96.44 389 LEU A C 1
ATOM 3081 O O . LEU A 1 389 ? -22.344 -6.48 23.312 1 96.44 389 LEU A O 1
ATOM 3085 N N . ILE A 1 390 ? -21.328 -8.461 22.984 1 97.31 390 ILE A N 1
ATOM 3086 C CA . ILE A 1 390 ? -22.578 -9.227 23.109 1 97.31 390 ILE A CA 1
ATOM 3087 C C . ILE A 1 390 ? -22.5 -10.133 24.344 1 97.31 390 ILE A C 1
ATOM 3089 O O . ILE A 1 390 ? -21.547 -10.898 24.484 1 97.31 390 ILE A O 1
ATOM 3093 N N . GLU A 1 391 ? -23.438 -10.047 25.188 1 96.19 391 GLU A N 1
ATOM 3094 C CA . GLU A 1 391 ? -23.578 -10.922 26.344 1 96.19 391 GLU A CA 1
ATOM 3095 C C . GLU A 1 391 ? -24.984 -11.539 26.406 1 96.19 391 GLU A C 1
ATOM 3097 O O . GLU A 1 391 ? -25.984 -10.812 26.5 1 96.19 391 GLU A O 1
ATOM 3102 N N . ASN A 1 392 ? -25.016 -12.797 26.406 1 95.88 392 ASN A N 1
ATOM 3103 C CA . ASN A 1 392 ? -26.25 -13.562 26.516 1 95.88 392 ASN A CA 1
ATOM 3104 C C . ASN A 1 392 ? -27.281 -13.094 25.484 1 95.88 392 ASN A C 1
ATOM 3106 O O . ASN A 1 392 ? -28.422 -12.805 25.844 1 95.88 392 ASN A O 1
ATOM 3110 N N . GLY A 1 393 ? -26.828 -12.906 24.312 1 95.62 393 GLY A N 1
ATOM 3111 C CA . GLY A 1 393 ? -27.719 -12.633 23.188 1 95.62 393 GLY A CA 1
ATOM 3112 C C . GLY A 1 393 ? -28.141 -11.172 23.109 1 95.62 393 GLY A C 1
ATOM 3113 O O . GLY A 1 393 ? -29.109 -10.844 22.422 1 95.62 393 GLY A O 1
ATOM 3114 N N . LYS A 1 394 ? -27.469 -10.367 23.875 1 96.69 394 LYS A N 1
ATOM 3115 C CA . LYS A 1 394 ? -27.812 -8.945 23.859 1 96.69 394 LYS A CA 1
ATOM 3116 C C . LYS A 1 394 ? -26.578 -8.078 23.672 1 96.69 394 LYS A C 1
ATOM 3118 O O . LYS A 1 394 ? -25.516 -8.375 24.219 1 96.69 394 LYS A O 1
ATOM 3123 N N . ILE A 1 395 ? -26.781 -7.051 22.875 1 96.5 395 ILE A N 1
ATOM 3124 C CA . ILE A 1 395 ? -25.719 -6.07 22.719 1 96.5 395 ILE A CA 1
ATOM 3125 C C . ILE A 1 395 ? -25.562 -5.258 24 1 96.5 395 ILE A C 1
ATOM 3127 O O . ILE A 1 395 ? -26.547 -4.707 24.516 1 96.5 395 ILE A O 1
ATOM 3131 N N . LYS A 1 396 ? -24.391 -5.137 24.547 1 93.75 396 LYS A N 1
ATOM 3132 C CA . LYS A 1 396 ? -24.188 -4.504 25.844 1 93.75 396 LYS A CA 1
ATOM 3133 C C . LYS A 1 396 ? -23.484 -3.162 25.688 1 93.75 396 LYS A C 1
ATOM 3135 O O . LYS A 1 396 ? -24.047 -2.115 26 1 93.75 396 LYS A O 1
ATOM 3140 N N . TYR A 1 397 ? -22.219 -3.195 25.25 1 94.06 397 TYR A N 1
ATOM 3141 C CA . TYR A 1 397 ? -21.516 -1.916 25.203 1 94.06 397 TYR A CA 1
ATOM 3142 C C . TYR A 1 397 ? -20.734 -1.766 23.906 1 94.06 397 TYR A C 1
ATOM 3144 O O . TYR A 1 397 ? -20.328 -2.76 23.297 1 94.06 397 TYR A O 1
ATOM 3152 N N . HIS A 1 398 ? -20.609 -0.485 23.547 1 96.75 398 HIS A N 1
ATOM 3153 C CA . HIS A 1 398 ? -19.844 -0.042 22.391 1 96.75 398 HIS A CA 1
ATOM 3154 C C . HIS A 1 398 ? -18.344 -0.168 22.641 1 96.75 398 HIS A C 1
ATOM 3156 O O . HIS A 1 398 ? -17.844 0.188 23.719 1 96.75 398 HIS A O 1
ATOM 3162 N N . ILE A 1 399 ? -17.641 -0.82 21.641 1 94.56 399 ILE A N 1
ATOM 3163 C CA . ILE A 1 399 ? -16.203 -0.981 21.812 1 94.56 399 ILE A CA 1
ATOM 3164 C C . ILE A 1 399 ? -15.484 -0.426 20.578 1 94.56 399 ILE A C 1
ATOM 3166 O O . ILE A 1 399 ? -16.062 -0.305 19.5 1 94.56 399 ILE A O 1
ATOM 3170 N N . ARG A 1 400 ? -14.234 -0.037 20.781 1 91.56 400 ARG A N 1
ATOM 3171 C CA . ARG A 1 400 ? -13.375 0.507 19.719 1 91.56 400 ARG A CA 1
ATOM 3172 C C . ARG A 1 400 ? -12.008 -0.163 19.734 1 91.56 400 ARG A C 1
ATOM 3174 O O . ARG A 1 400 ? -11.695 -0.941 20.641 1 91.56 400 ARG A O 1
ATOM 3181 N N . ASP A 1 401 ? -11.273 0.068 18.672 1 84 401 ASP A N 1
ATOM 3182 C CA . ASP A 1 401 ? -9.883 -0.372 18.609 1 84 401 ASP A CA 1
ATOM 3183 C C . ASP A 1 401 ? -9.781 -1.892 18.703 1 84 401 ASP A C 1
ATOM 3185 O O . ASP A 1 401 ? -9 -2.414 19.5 1 84 401 ASP A O 1
ATOM 3189 N N . VAL A 1 402 ? -10.602 -2.549 17.875 1 86 402 VAL A N 1
ATOM 3190 C CA . VAL A 1 402 ? -10.633 -4.008 17.891 1 86 402 VAL A CA 1
ATOM 3191 C C . VAL A 1 402 ? -9.711 -4.559 16.812 1 86 402 VAL A C 1
ATOM 3193 O O . VAL A 1 402 ? -9.797 -4.164 15.648 1 86 402 VAL A O 1
ATOM 3196 N N . ALA A 1 403 ? -8.805 -5.371 17.188 1 82.38 403 ALA A N 1
ATOM 3197 C CA . ALA A 1 403 ? -7.949 -6.121 16.266 1 82.38 403 ALA A CA 1
ATOM 3198 C C . ALA A 1 403 ? -8.344 -7.594 16.234 1 82.38 403 ALA A C 1
ATOM 3200 O O . ALA A 1 403 ? -8.578 -8.203 17.281 1 82.38 403 ALA A O 1
ATOM 3201 N N . LEU A 1 404 ? -8.484 -8.117 15 1 84 404 LEU A N 1
ATOM 3202 C CA . LEU A 1 404 ? -8.812 -9.523 14.789 1 84 404 LEU A CA 1
ATOM 3203 C C . LEU A 1 404 ? -7.664 -10.258 14.109 1 84 404 LEU A C 1
ATOM 3205 O O . LEU A 1 404 ? -7.027 -9.719 13.203 1 84 404 LEU A O 1
ATOM 3209 N N . SER A 1 405 ? -7.402 -11.422 14.578 1 83.81 405 SER A N 1
ATOM 3210 C CA . SER A 1 405 ? -6.414 -12.281 13.93 1 83.81 405 SER A CA 1
ATOM 3211 C C . SER A 1 405 ? -6.852 -13.742 13.953 1 83.81 405 SER A C 1
ATOM 3213 O O . SER A 1 405 ? -7.75 -14.117 14.711 1 83.81 405 SER A O 1
ATOM 3215 N N . GLY A 1 406 ? -6.285 -14.555 13.078 1 82.12 406 GLY A N 1
ATOM 3216 C CA . GLY A 1 406 ? -6.609 -15.977 13.039 1 82.12 406 GLY A CA 1
ATOM 3217 C C . GLY A 1 406 ? -6.016 -16.688 11.844 1 82.12 406 GLY A C 1
ATOM 3218 O O . GLY A 1 406 ? -5.18 -16.141 11.133 1 82.12 406 GLY A O 1
ATOM 3219 N N . LYS A 1 407 ? -6.402 -17.953 11.789 1 86.75 407 LYS A N 1
ATOM 3220 C CA . LYS A 1 407 ? -6.023 -18.797 10.664 1 86.75 407 LYS A CA 1
ATOM 3221 C C . LYS A 1 407 ? -7.172 -18.938 9.664 1 86.75 407 LYS A C 1
ATOM 3223 O O . LYS A 1 407 ? -8.312 -19.172 10.055 1 86.75 407 LYS A O 1
ATOM 3228 N N . ILE A 1 408 ? -6.816 -18.875 8.438 1 87.69 408 ILE A N 1
ATOM 3229 C CA . ILE A 1 408 ? -7.793 -18.828 7.352 1 87.69 408 ILE A CA 1
ATOM 3230 C C . ILE A 1 408 ? -8.68 -20.062 7.402 1 87.69 408 ILE A C 1
ATOM 3232 O O . ILE A 1 408 ? -9.906 -19.953 7.484 1 87.69 408 ILE A O 1
ATOM 3236 N N . LEU A 1 409 ? -8.078 -21.219 7.422 1 90.62 409 LEU A N 1
ATOM 3237 C CA . LEU A 1 409 ? -8.844 -22.469 7.324 1 90.62 409 LEU A CA 1
ATOM 3238 C C . LEU A 1 409 ? -9.672 -22.688 8.578 1 90.62 409 LEU A C 1
ATOM 3240 O O . LEU A 1 409 ? -10.797 -23.203 8.508 1 90.62 409 LEU A O 1
ATOM 3244 N N . ASP A 1 410 ? -9.203 -22.281 9.711 1 89.5 410 ASP A N 1
ATOM 3245 C CA . ASP A 1 410 ? -9.938 -22.422 10.961 1 89.5 410 ASP A CA 1
ATOM 3246 C C . ASP A 1 410 ? -11.188 -21.547 10.969 1 89.5 410 ASP A C 1
ATOM 3248 O O . ASP A 1 410 ? -12.266 -21.984 11.359 1 89.5 410 ASP A O 1
ATOM 3252 N N . ILE A 1 411 ? -11.023 -20.406 10.547 1 90.5 411 ILE A N 1
ATOM 3253 C CA . ILE A 1 411 ? -12.133 -19.453 10.586 1 90.5 411 ILE A CA 1
ATOM 3254 C C . ILE A 1 411 ? -13.234 -19.922 9.625 1 90.5 411 ILE A C 1
ATOM 3256 O O . ILE A 1 411 ? -14.422 -19.781 9.922 1 90.5 411 ILE A O 1
ATOM 3260 N N . LEU A 1 412 ? -12.836 -20.406 8.43 1 94.94 412 LEU A N 1
ATOM 3261 C CA . LEU A 1 412 ? -13.805 -20.875 7.445 1 94.94 412 LEU A CA 1
ATOM 3262 C C . LEU A 1 412 ? -14.586 -22.078 7.977 1 94.94 412 LEU A C 1
ATOM 3264 O O . LEU A 1 412 ? -15.789 -22.188 7.746 1 94.94 412 LEU A O 1
ATOM 3268 N N . LYS A 1 413 ? -13.945 -22.844 8.766 1 95 413 LYS A N 1
ATOM 3269 C CA . LYS A 1 413 ? -14.57 -24.047 9.297 1 95 413 LYS A CA 1
ATOM 3270 C C . LYS A 1 413 ? -15.414 -23.734 10.531 1 95 413 LYS A C 1
ATOM 3272 O O . LYS A 1 413 ? -16.25 -24.547 10.93 1 95 413 LYS A O 1
ATOM 3277 N N . ASN A 1 414 ? -15.172 -22.609 11.086 1 94.56 414 ASN A N 1
ATOM 3278 C CA . ASN A 1 414 ? -15.875 -22.234 12.32 1 94.56 414 ASN A CA 1
ATOM 3279 C C . ASN A 1 414 ? -17.109 -21.391 12.031 1 94.56 414 ASN A C 1
ATOM 3281 O O . ASN A 1 414 ? -17.828 -21 12.953 1 94.56 414 ASN A O 1
ATOM 3285 N N . ILE A 1 415 ? -17.344 -21.125 10.773 1 96.81 415 ILE A N 1
ATOM 3286 C CA . ILE A 1 415 ? -18.531 -20.359 10.438 1 96.81 415 ILE A CA 1
ATOM 3287 C C . ILE A 1 415 ? -19.781 -21.125 10.852 1 96.81 415 ILE A C 1
ATOM 3289 O O . ILE A 1 415 ? -19.969 -22.281 10.469 1 96.81 415 ILE A O 1
ATOM 3293 N N . ARG A 1 416 ? -20.641 -20.422 11.641 1 95.94 416 ARG A N 1
ATOM 3294 C CA . ARG A 1 416 ? -21.844 -21.078 12.164 1 95.94 416 ARG A CA 1
ATOM 3295 C C . ARG A 1 416 ? -23.109 -20.438 11.602 1 95.94 416 ARG A C 1
ATOM 3297 O O . ARG A 1 416 ? -24.188 -21.016 11.68 1 95.94 416 ARG A O 1
ATOM 3304 N N . GLY A 1 417 ? -22.984 -19.266 11.078 1 97.44 417 GLY A N 1
ATOM 3305 C CA . GLY A 1 417 ? -24.141 -18.547 10.531 1 97.44 417 GLY A CA 1
ATOM 3306 C C . GLY A 1 417 ? -23.781 -17.641 9.367 1 97.44 417 GLY A C 1
ATOM 3307 O O . GLY A 1 417 ? -22.781 -16.922 9.414 1 97.44 417 GLY A O 1
ATOM 3308 N N . ILE A 1 418 ? -24.547 -17.703 8.344 1 98.56 418 ILE A N 1
ATOM 3309 C CA . ILE A 1 418 ? -24.422 -16.828 7.188 1 98.56 418 ILE A CA 1
ATOM 3310 C C . ILE A 1 418 ? -25.75 -16.109 6.953 1 98.56 418 ILE A C 1
ATOM 3312 O O . ILE A 1 418 ? -26.797 -16.75 6.777 1 98.56 418 ILE A O 1
ATOM 3316 N N . GLY A 1 419 ? -25.688 -14.836 6.898 1 98.56 419 GLY A N 1
ATOM 3317 C CA . GLY A 1 419 ? -26.891 -14.023 6.812 1 98.56 419 GLY A CA 1
ATOM 3318 C C . GLY A 1 419 ? -27.469 -13.969 5.414 1 98.56 419 GLY A C 1
ATOM 3319 O O . GLY A 1 419 ? -26.891 -14.516 4.473 1 98.56 419 GLY A O 1
ATOM 3320 N N . LYS A 1 420 ? -28.672 -13.25 5.266 1 98.06 420 LYS A N 1
ATOM 3321 C CA . LYS A 1 420 ? -29.359 -13.094 3.984 1 98.06 420 LYS A CA 1
ATOM 3322 C C . LYS A 1 420 ? -29.125 -11.703 3.404 1 98.06 420 LYS A C 1
ATOM 3324 O O . LYS A 1 420 ? -29.516 -11.422 2.27 1 98.06 420 LYS A O 1
ATOM 3329 N N . ASP A 1 421 ? -28.5 -10.844 4.027 1 97.94 421 ASP A N 1
ATOM 3330 C CA . ASP A 1 421 ? -28.406 -9.422 3.723 1 97.94 421 ASP A CA 1
ATOM 3331 C C . ASP A 1 421 ? -27.109 -9.102 2.973 1 97.94 421 ASP A C 1
ATOM 3333 O O . ASP A 1 421 ? -26.328 -8.25 3.398 1 97.94 421 ASP A O 1
ATOM 3337 N N . LEU A 1 422 ? -26.938 -9.586 1.815 1 97.88 422 LEU A N 1
ATOM 3338 C CA . LEU A 1 422 ? -25.734 -9.406 1.007 1 97.88 422 LEU A CA 1
ATOM 3339 C C . LEU A 1 422 ? -25.578 -7.945 0.593 1 97.88 422 LEU A C 1
ATOM 3341 O O . LEU A 1 422 ? -26.516 -7.336 0.074 1 97.88 422 LEU A O 1
ATOM 3345 N N . LYS A 1 423 ? -24.5 -7.395 0.846 1 97.5 423 LYS A N 1
ATOM 3346 C CA . LYS A 1 423 ? -24.062 -6.105 0.322 1 97.5 423 LYS A CA 1
ATOM 3347 C C . LYS A 1 423 ? -22.656 -6.199 -0.27 1 97.5 423 LYS A C 1
ATOM 3349 O O . LYS A 1 423 ? -21.75 -6.75 0.357 1 97.5 423 LYS A O 1
ATOM 3354 N N . VAL A 1 424 ? -22.531 -5.719 -1.521 1 97 424 VAL A N 1
ATOM 3355 C CA . VAL A 1 424 ? -21.234 -5.617 -2.176 1 97 424 VAL A CA 1
ATOM 3356 C C . VAL A 1 424 ? -20.984 -4.172 -2.607 1 97 424 VAL A C 1
ATOM 3358 O O . VAL A 1 424 ? -21.203 -3.82 -3.771 1 97 424 VAL A O 1
ATOM 3361 N N . ASN A 1 425 ? -20.672 -3.307 -1.715 1 94.69 425 ASN A N 1
ATOM 3362 C CA . ASN A 1 425 ? -20.5 -1.89 -2.016 1 94.69 425 ASN A CA 1
ATOM 3363 C C . ASN A 1 425 ? -19.453 -1.25 -1.107 1 94.69 425 ASN A C 1
ATOM 3365 O O . ASN A 1 425 ? -19.734 -0.243 -0.453 1 94.69 425 ASN A O 1
ATOM 3369 N N . PHE A 1 426 ? -18.391 -1.87 -1.136 1 95.44 426 PHE A N 1
ATOM 3370 C CA . PHE A 1 426 ? -17.281 -1.384 -0.33 1 95.44 426 PHE A CA 1
ATOM 3371 C C . PHE A 1 426 ? -16.031 -1.239 -1.177 1 95.44 426 PHE A C 1
ATOM 3373 O O . PHE A 1 426 ? -15.07 -1.996 -1.009 1 95.44 426 PHE A O 1
ATOM 3380 N N . PRO A 1 427 ? -16.062 -0.169 -2.027 1 97 427 PRO A N 1
ATOM 3381 C CA . PRO A 1 427 ? -14.984 0.034 -2.992 1 97 427 PRO A CA 1
ATOM 3382 C C . PRO A 1 427 ? -13.633 0.297 -2.32 1 97 427 PRO A C 1
ATOM 3384 O O . PRO A 1 427 ? -13.562 1.049 -1.344 1 97 427 PRO A O 1
ATOM 3387 N N . GLY A 1 428 ? -12.609 -0.388 -2.818 1 94.69 428 GLY A N 1
ATOM 3388 C CA . GLY A 1 428 ? -11.258 -0.192 -2.324 1 94.69 428 GLY A CA 1
ATOM 3389 C C . GLY A 1 428 ? -10.195 -0.605 -3.322 1 94.69 428 GLY A C 1
ATOM 3390 O O . GLY A 1 428 ? -10.492 -0.844 -4.496 1 94.69 428 GLY A O 1
ATOM 3391 N N . TYR A 1 429 ? -8.977 -0.518 -2.861 1 93.25 429 TYR A N 1
ATOM 3392 C CA . TYR A 1 429 ? -7.832 -0.933 -3.67 1 93.25 429 TYR A CA 1
ATOM 3393 C C . TYR A 1 429 ? -7.078 -2.074 -2.998 1 93.25 429 TYR A C 1
ATOM 3395 O O . TYR A 1 429 ? -6.992 -2.135 -1.77 1 93.25 429 TYR A O 1
ATOM 3403 N N . CYS A 1 430 ? -6.602 -2.916 -3.805 1 92 430 CYS A N 1
ATOM 3404 C CA . CYS A 1 430 ? -5.801 -4.039 -3.334 1 92 430 CYS A CA 1
ATOM 3405 C C . CYS A 1 430 ? -4.375 -3.951 -3.859 1 92 430 CYS A C 1
ATOM 3407 O O . CYS A 1 430 ? -4.16 -3.686 -5.043 1 92 430 CYS A O 1
ATOM 3409 N N . GLY A 1 431 ? -3.467 -4.211 -2.969 1 87 431 GLY A N 1
ATOM 3410 C CA . GLY A 1 431 ? -2.066 -4.09 -3.34 1 87 431 GLY A CA 1
ATOM 3411 C C . GLY A 1 431 ? -1.352 -5.426 -3.424 1 87 431 GLY A C 1
ATOM 3412 O O . GLY A 1 431 ? -1.592 -6.316 -2.607 1 87 431 GLY A O 1
ATOM 3413 N N . LYS A 1 432 ? -0.501 -5.676 -4.418 1 85.94 432 LYS A N 1
ATOM 3414 C CA . LYS A 1 432 ? 0.432 -6.777 -4.637 1 85.94 432 LYS A CA 1
ATOM 3415 C C . LYS A 1 432 ? 1.661 -6.309 -5.41 1 85.94 432 LYS A C 1
ATOM 3417 O O . LYS A 1 432 ? 2.023 -6.902 -6.43 1 85.94 432 LYS A O 1
ATOM 3422 N N . GLY A 1 433 ? 2.326 -5.285 -4.941 1 76.75 433 GLY A N 1
ATOM 3423 C CA . GLY A 1 433 ? 3.359 -4.598 -5.695 1 76.75 433 GLY A CA 1
ATOM 3424 C C . GLY A 1 433 ? 2.807 -3.564 -6.664 1 76.75 433 GLY A C 1
ATOM 3425 O O . GLY A 1 433 ? 3.527 -2.668 -7.102 1 76.75 433 GLY A O 1
ATOM 3426 N N . GLN A 1 434 ? 1.619 -3.688 -7.004 1 87.94 434 GLN A N 1
ATOM 3427 C CA . GLN A 1 434 ? 0.812 -2.752 -7.781 1 87.94 434 GLN A CA 1
ATOM 3428 C C . GLN A 1 434 ? -0.618 -2.691 -7.254 1 87.94 434 GLN A C 1
ATOM 3430 O O . GLN A 1 434 ? -1.037 -3.555 -6.48 1 87.94 434 GLN A O 1
ATOM 3435 N N . TRP A 1 435 ? -1.339 -1.661 -7.605 1 91.88 435 TRP A N 1
ATOM 3436 C CA . TRP A 1 435 ? -2.686 -1.44 -7.09 1 91.88 435 TRP A CA 1
ATOM 3437 C C . TRP A 1 435 ? -3.732 -1.695 -8.172 1 91.88 435 TRP A C 1
ATOM 3439 O O . TRP A 1 435 ? -3.545 -1.314 -9.328 1 91.88 435 TRP A O 1
ATOM 3449 N N . VAL A 1 436 ? -4.805 -2.354 -7.738 1 96.12 436 VAL A N 1
ATOM 3450 C CA . VAL A 1 436 ? -5.965 -2.475 -8.617 1 96.12 436 VAL A CA 1
ATOM 3451 C C . VAL A 1 436 ? -7.242 -2.205 -7.828 1 96.12 436 VAL A C 1
ATOM 3453 O O . VAL A 1 436 ? -7.285 -2.422 -6.613 1 96.12 436 VAL A O 1
ATOM 3456 N N . SER A 1 437 ? -8.266 -1.724 -8.484 1 97.69 437 SER A N 1
ATOM 3457 C CA . SER A 1 437 ? -9.562 -1.482 -7.859 1 97.69 437 SER A CA 1
ATOM 3458 C C . SER A 1 437 ? -10.289 -2.793 -7.574 1 97.69 437 SER A C 1
ATOM 3460 O O . SER A 1 437 ? -10.336 -3.684 -8.43 1 97.69 437 SER A O 1
ATOM 3462 N N . VAL A 1 438 ? -10.797 -2.9 -6.465 1 98.19 438 VAL A N 1
ATOM 3463 C CA . VAL A 1 438 ? -11.578 -4.066 -6.066 1 98.19 438 VAL A CA 1
ATOM 3464 C C . VAL A 1 438 ? -12.82 -3.619 -5.301 1 98.19 438 VAL A C 1
ATOM 3466 O O . VAL A 1 438 ? -12.914 -2.467 -4.871 1 98.19 438 VAL A O 1
ATOM 3469 N N . ASP A 1 439 ? -13.758 -4.477 -5.219 1 98.19 439 ASP A N 1
ATOM 3470 C CA . ASP A 1 439 ? -14.891 -4.391 -4.301 1 98.19 439 ASP A CA 1
ATOM 3471 C C . ASP A 1 439 ? -15.078 -5.699 -3.535 1 98.19 439 ASP A C 1
ATOM 3473 O O . ASP A 1 439 ? -14.516 -6.734 -3.916 1 98.19 439 ASP A O 1
ATOM 3477 N N . ASP A 1 440 ? -15.617 -5.582 -2.385 1 97.62 440 ASP A N 1
ATOM 3478 C CA . ASP A 1 440 ? -15.859 -6.789 -1.603 1 97.62 440 ASP A CA 1
ATOM 3479 C C . ASP A 1 440 ? -17.141 -6.66 -0.774 1 97.62 440 ASP A C 1
ATOM 3481 O O . ASP A 1 440 ? -17.828 -5.645 -0.847 1 97.62 440 ASP A O 1
ATOM 3485 N N . GLY A 1 441 ? -17.578 -7.773 -0.201 1 97.81 441 GLY A N 1
ATOM 3486 C CA . GLY A 1 441 ? -18.766 -7.75 0.619 1 97.81 441 GLY A CA 1
ATOM 3487 C C . GLY A 1 441 ? -19.25 -9.133 1.022 1 97.81 441 GLY A C 1
ATOM 3488 O O . GLY A 1 441 ? -18.484 -10.102 0.96 1 97.81 441 GLY A O 1
ATOM 3489 N N . GLY A 1 442 ? -20.344 -9.141 1.55 1 98.31 442 GLY A N 1
ATOM 3490 C CA . GLY A 1 442 ? -21.016 -10.328 2.037 1 98.31 442 GLY A CA 1
ATOM 3491 C C . GLY A 1 442 ? -22.188 -10.016 2.949 1 98.31 442 GLY A C 1
ATOM 3492 O O . GLY A 1 442 ? -22.547 -8.852 3.121 1 98.31 442 GLY A O 1
ATOM 3493 N N . PRO A 1 443 ? -22.844 -11.094 3.398 1 98.56 443 PRO A N 1
ATOM 3494 C CA . PRO A 1 443 ? -23.812 -10.922 4.484 1 98.56 443 PRO A CA 1
ATOM 3495 C C . PRO A 1 443 ? -23.156 -10.875 5.863 1 98.56 443 PRO A C 1
ATOM 3497 O O . PRO A 1 443 ? -21.922 -10.969 5.965 1 98.56 443 PRO A O 1
ATOM 3500 N N . HIS A 1 444 ? -24.031 -10.641 6.844 1 98.5 444 HIS A N 1
ATOM 3501 C CA . HIS A 1 444 ? -23.516 -10.883 8.188 1 98.5 444 HIS A CA 1
ATOM 3502 C C . HIS A 1 444 ? -23.062 -12.328 8.352 1 98.5 444 HIS A C 1
ATOM 3504 O O . HIS A 1 444 ? -23.719 -13.25 7.852 1 98.5 444 HIS A O 1
ATOM 3510 N N . ILE A 1 445 ? -21.953 -12.484 9.031 1 97.94 445 ILE A N 1
ATOM 3511 C CA . ILE A 1 445 ? -21.406 -13.812 9.266 1 97.94 445 ILE A CA 1
ATOM 3512 C C . ILE A 1 445 ? -21.109 -14 10.75 1 97.94 445 ILE A C 1
ATOM 3514 O O . ILE A 1 445 ? -20.609 -13.094 11.414 1 97.94 445 ILE A O 1
ATOM 3518 N N . LEU A 1 446 ? -21.516 -15.156 11.273 1 98 446 LEU A N 1
ATOM 3519 C CA . LEU A 1 446 ? -21.172 -15.57 12.625 1 98 446 LEU A CA 1
ATOM 3520 C C . LEU A 1 446 ? -20.078 -16.625 12.609 1 98 446 LEU A C 1
ATOM 3522 O O . LEU A 1 446 ? -20.25 -17.688 12.016 1 98 446 LEU A O 1
ATOM 3526 N N . THR A 1 447 ? -18.969 -16.297 13.227 1 95.75 447 THR A N 1
ATOM 3527 C CA . THR A 1 447 ? -17.828 -17.203 13.297 1 95.75 447 THR A CA 1
ATOM 3528 C C . THR A 1 447 ? -17.094 -17.031 14.617 1 95.75 447 THR A C 1
ATOM 3530 O O . THR A 1 447 ? -17.672 -16.562 15.602 1 95.75 447 THR A O 1
ATOM 3533 N N . ARG A 1 448 ? -15.922 -17.625 14.719 1 92.44 448 ARG A N 1
ATOM 3534 C CA . ARG A 1 448 ? -15.047 -17.516 15.883 1 92.44 448 ARG A CA 1
ATOM 3535 C C . ARG A 1 448 ? -13.656 -17.031 15.484 1 92.44 448 ARG A C 1
ATOM 3537 O O . ARG A 1 448 ? -13.125 -17.453 14.453 1 92.44 448 ARG A O 1
ATOM 3544 N N . ALA A 1 449 ? -13.125 -16.094 16.219 1 86.56 449 ALA A N 1
ATOM 3545 C CA . ALA A 1 449 ? -11.789 -15.578 15.93 1 86.56 449 ALA A CA 1
ATOM 3546 C C . ALA A 1 449 ? -11.109 -15.07 17.203 1 86.56 449 ALA A C 1
ATOM 3548 O O . ALA A 1 449 ? -11.734 -14.977 18.25 1 86.56 449 ALA A O 1
ATOM 3549 N N . LEU A 1 450 ? -9.836 -14.844 17.062 1 84.25 450 LEU A N 1
ATOM 3550 C CA . LEU A 1 450 ? -9.047 -14.25 18.141 1 84.25 450 LEU A CA 1
ATOM 3551 C C . LEU A 1 450 ? -9.125 -12.727 18.094 1 84.25 450 LEU A C 1
ATOM 3553 O O . LEU A 1 450 ? -8.977 -12.125 17.031 1 84.25 450 LEU A O 1
ATOM 3557 N N . VAL A 1 451 ? -9.414 -12.242 19.281 1 78.56 451 VAL A N 1
ATOM 3558 C CA . VAL A 1 451 ? -9.523 -10.789 19.406 1 78.56 451 VAL A CA 1
ATOM 3559 C C . VAL A 1 451 ? -8.422 -10.273 20.344 1 78.56 451 VAL A C 1
ATOM 3561 O O . VAL A 1 451 ? -8.125 -10.891 21.375 1 78.56 451 VAL A O 1
ATOM 3564 N N . GLY A 1 452 ? -7.555 -9.359 19.953 1 70.5 452 GLY A N 1
ATOM 3565 C CA . GLY A 1 452 ? -6.668 -8.602 20.828 1 70.5 452 GLY A CA 1
ATOM 3566 C C . GLY A 1 452 ? -7.102 -7.164 21.016 1 70.5 452 GLY A C 1
ATOM 3567 O O . GLY A 1 452 ? -7.727 -6.574 20.125 1 70.5 452 GLY A O 1
ATOM 3568 N N . GLY A 1 453 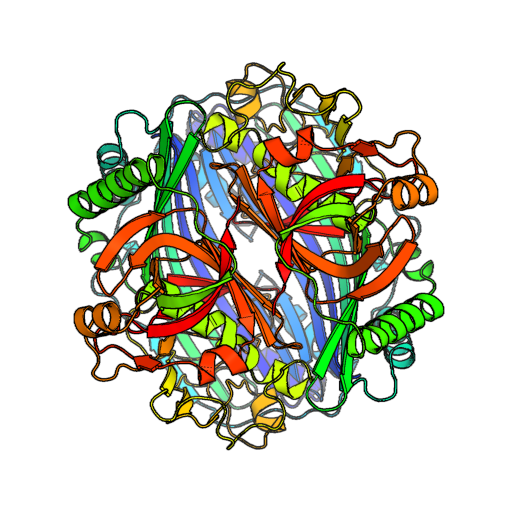? -7.418 -6.742 22.422 1 54.72 453 GLY A N 1
ATOM 3569 C CA . GLY A 1 453 ? -7.617 -5.324 22.688 1 54.72 453 GLY A CA 1
ATOM 3570 C C . GLY A 1 453 ? -6.438 -4.469 22.266 1 54.72 453 GLY A C 1
ATOM 3571 O O . GLY A 1 453 ? -5.297 -4.941 22.234 1 54.72 453 GLY A O 1
ATOM 3572 N N . LEU A 1 454 ? -6.477 -3.533 21.266 1 46.06 454 LEU A N 1
ATOM 3573 C CA . LEU A 1 454 ? -5.465 -2.482 21.328 1 46.06 454 LEU A CA 1
ATOM 3574 C C . LEU A 1 454 ? -5.434 -1.854 22.719 1 46.06 454 LEU A C 1
ATOM 3576 O O . LEU A 1 454 ? -6.445 -1.317 23.188 1 46.06 454 LEU A O 1
ATOM 3580 N N . LEU A 1 455 ? -5.02 -2.566 23.906 1 36.94 455 LEU A N 1
ATOM 3581 C CA . LEU A 1 455 ? -5.125 -2.01 25.25 1 36.94 455 LEU A CA 1
ATOM 3582 C C . LEU A 1 455 ? -4.758 -0.531 25.266 1 36.94 455 LEU A C 1
ATOM 3584 O O . LEU A 1 455 ? -3.838 -0.112 24.547 1 36.94 455 LEU A O 1
ATOM 3588 N N . MET B 1 1 ? 12.227 19.938 -25.625 1 55.38 1 MET B N 1
ATOM 3589 C CA . MET B 1 1 ? 11.961 21.297 -25.188 1 55.38 1 MET B CA 1
ATOM 3590 C C . MET B 1 1 ? 13.07 21.797 -24.281 1 55.38 1 MET B C 1
ATOM 3592 O O . MET B 1 1 ? 13.508 21.094 -23.359 1 55.38 1 MET B O 1
ATOM 3596 N N . GLU B 1 2 ? 13.562 22.859 -24.609 1 75.75 2 GLU B N 1
ATOM 3597 C CA . GLU B 1 2 ? 14.633 23.5 -23.844 1 75.75 2 GLU B CA 1
ATOM 3598 C C . GLU B 1 2 ? 14.117 24.031 -22.516 1 75.75 2 GLU B C 1
ATOM 3600 O O . GLU B 1 2 ? 13.047 24.641 -22.453 1 75.75 2 GLU B O 1
ATOM 3605 N N . ILE B 1 3 ? 14.703 23.641 -21.406 1 83.44 3 ILE B N 1
ATOM 3606 C CA . ILE B 1 3 ? 14.375 24.016 -20.031 1 83.44 3 ILE B CA 1
ATOM 3607 C C . ILE B 1 3 ? 14.203 25.531 -19.938 1 83.44 3 ILE B C 1
ATOM 3609 O O . ILE B 1 3 ? 13.273 26.016 -19.297 1 83.44 3 ILE B O 1
ATOM 3613 N N . GLU B 1 4 ? 15.008 26.25 -20.641 1 87.38 4 GLU B N 1
ATOM 3614 C CA . GLU B 1 4 ? 14.961 27.719 -20.609 1 87.38 4 GLU B CA 1
ATOM 3615 C C . GLU B 1 4 ? 13.648 28.234 -21.188 1 87.38 4 GLU B C 1
ATOM 3617 O O . GLU B 1 4 ? 13.078 29.188 -20.656 1 87.38 4 GLU B O 1
ATOM 3622 N N . THR B 1 5 ? 13.289 27.578 -22.203 1 90.5 5 THR B N 1
ATOM 3623 C CA . THR B 1 5 ? 12.023 27.953 -22.828 1 90.5 5 THR B CA 1
ATOM 3624 C C . THR B 1 5 ? 10.852 27.688 -21.891 1 90.5 5 THR B C 1
ATOM 3626 O O . THR B 1 5 ? 9.922 28.5 -21.797 1 90.5 5 THR B O 1
ATOM 3629 N N . LEU B 1 6 ? 10.969 26.641 -21.219 1 91.44 6 LEU B N 1
ATOM 3630 C CA . LEU B 1 6 ? 9.898 26.297 -20.297 1 91.44 6 LEU B CA 1
ATOM 3631 C C . LEU B 1 6 ? 9.836 27.281 -19.125 1 91.44 6 LEU B C 1
ATOM 3633 O O . LEU B 1 6 ? 8.742 27.656 -18.688 1 91.44 6 LEU B O 1
ATOM 3637 N N . VAL B 1 7 ? 10.922 27.719 -18.672 1 92.62 7 VAL B N 1
ATOM 3638 C CA . VAL B 1 7 ? 10.992 28.688 -17.578 1 92.62 7 VAL B CA 1
ATOM 3639 C C . VAL B 1 7 ? 10.359 30 -18.016 1 92.62 7 VAL B C 1
ATOM 3641 O O . VAL B 1 7 ? 9.562 30.578 -17.266 1 92.62 7 VAL B O 1
ATOM 3644 N N . ARG B 1 8 ? 10.633 30.406 -19.156 1 92.94 8 ARG B N 1
ATOM 3645 C CA . ARG B 1 8 ? 10.086 31.641 -19.688 1 92.94 8 ARG B CA 1
ATOM 3646 C C . ARG B 1 8 ? 8.57 31.547 -19.844 1 92.94 8 ARG B C 1
ATOM 3648 O O . ARG B 1 8 ? 7.852 32.5 -19.562 1 92.94 8 ARG B O 1
ATOM 3655 N N . LYS B 1 9 ? 8.234 30.438 -20.344 1 93.12 9 LYS B N 1
ATOM 3656 C CA . LYS B 1 9 ? 6.805 30.234 -20.516 1 93.12 9 LYS B CA 1
ATOM 3657 C C . LYS B 1 9 ? 6.074 30.25 -19.172 1 93.12 9 LYS B C 1
ATOM 3659 O O . LYS B 1 9 ? 4.977 30.812 -19.078 1 93.12 9 LYS B O 1
ATOM 3664 N N . ALA B 1 10 ? 6.684 29.625 -18.234 1 94.75 10 ALA B N 1
ATOM 3665 C CA . ALA B 1 10 ? 6.094 29.609 -16.891 1 94.75 10 ALA B CA 1
ATOM 3666 C C . ALA B 1 10 ? 5.961 31.031 -16.344 1 94.75 10 ALA B C 1
ATOM 3668 O O . ALA B 1 10 ? 4.938 31.391 -15.75 1 94.75 10 ALA B O 1
ATOM 3669 N N . GLU B 1 11 ? 6.91 31.828 -16.594 1 94.56 11 GLU B N 1
ATOM 3670 C CA . GLU B 1 11 ? 6.902 33.219 -16.109 1 94.56 11 GLU B CA 1
ATOM 3671 C C . GLU B 1 11 ? 5.812 34.031 -16.812 1 94.56 11 GLU B C 1
ATOM 3673 O O . GLU B 1 11 ? 5.105 34.781 -16.156 1 94.56 11 GLU B O 1
ATOM 3678 N N . LYS B 1 12 ? 5.719 33.812 -18.031 1 94.88 12 LYS B N 1
ATOM 3679 C CA . LYS B 1 12 ? 4.707 34.531 -18.812 1 94.88 12 LYS B CA 1
ATOM 3680 C C . LYS B 1 12 ? 3.301 34.156 -18.344 1 94.88 12 LYS B C 1
ATOM 3682 O O . LYS B 1 12 ? 2.445 35.031 -18.188 1 94.88 12 LYS B O 1
ATOM 3687 N N . LEU B 1 13 ? 3.146 32.906 -18.234 1 94.25 13 LEU B N 1
ATOM 3688 C CA . LEU B 1 13 ? 1.834 32.438 -17.797 1 94.25 13 LEU B CA 1
ATOM 3689 C C . LEU B 1 13 ? 1.52 32.938 -16.391 1 94.25 13 LEU B C 1
ATOM 3691 O O . LEU B 1 13 ? 0.377 33.281 -16.094 1 94.25 13 LEU B O 1
ATOM 3695 N N . ALA B 1 14 ? 2.518 32.906 -15.539 1 94.5 14 ALA B N 1
ATOM 3696 C CA . ALA B 1 14 ? 2.326 33.375 -14.172 1 94.5 14 ALA B CA 1
ATOM 3697 C C . ALA B 1 14 ? 1.896 34.844 -14.156 1 94.5 14 ALA B C 1
ATOM 3699 O O . ALA B 1 14 ? 1.074 35.25 -13.328 1 94.5 14 ALA B O 1
ATOM 3700 N N . THR B 1 15 ? 2.416 35.594 -15.016 1 94 15 THR B N 1
ATOM 3701 C CA . THR B 1 15 ? 2.045 37 -15.141 1 94 15 THR B CA 1
ATOM 3702 C C . THR B 1 15 ? 0.613 37.125 -15.648 1 94 15 THR B C 1
ATOM 3704 O O . THR B 1 15 ? -0.174 37.906 -15.109 1 94 15 THR B O 1
ATOM 3707 N N . LYS B 1 16 ? 0.347 36.312 -16.594 1 93.31 16 LYS B N 1
ATOM 3708 C CA . LYS B 1 16 ? -0.979 36.344 -17.203 1 93.31 16 LYS B CA 1
ATOM 3709 C C . LYS B 1 16 ? -2.061 36.031 -16.188 1 93.31 16 LYS B C 1
ATOM 3711 O O . LYS B 1 16 ? -3.104 36.688 -16.141 1 93.31 16 LYS B O 1
ATOM 3716 N N . TYR B 1 17 ? -1.795 35.062 -15.375 1 91.94 17 TYR B N 1
ATOM 3717 C CA . TYR B 1 17 ? -2.805 34.562 -14.438 1 91.94 17 TYR B CA 1
ATOM 3718 C C . TYR B 1 17 ? -2.627 35.219 -13.07 1 91.94 17 TYR B C 1
ATOM 3720 O O . TYR B 1 17 ? -3.379 34.906 -12.133 1 91.94 17 TYR B O 1
ATOM 3728 N N . LYS B 1 18 ? -1.61 36.062 -12.875 1 92 18 LYS B N 1
ATOM 3729 C CA . LYS B 1 18 ? -1.337 36.781 -11.641 1 92 18 LYS B CA 1
ATOM 3730 C C . LYS B 1 18 ? -1.076 35.844 -10.477 1 92 18 LYS B C 1
ATOM 3732 O O . LYS B 1 18 ? -1.692 35.969 -9.414 1 92 18 LYS B O 1
ATOM 3737 N N . VAL B 1 19 ? -0.249 34.875 -10.773 1 91 19 VAL B N 1
ATOM 3738 C CA . VAL B 1 19 ? 0.161 33.906 -9.758 1 91 19 VAL B CA 1
ATOM 3739 C C . VAL B 1 19 ? 1.518 34.312 -9.18 1 91 19 VAL B C 1
ATOM 3741 O O . VAL B 1 19 ? 2.432 34.688 -9.922 1 91 19 VAL B O 1
ATOM 3744 N N . LYS B 1 20 ? 1.572 34.219 -7.887 1 89.94 20 LYS B N 1
ATOM 3745 C CA . LYS B 1 20 ? 2.807 34.656 -7.242 1 89.94 20 LYS B CA 1
ATOM 3746 C C . LYS B 1 20 ? 3.777 33.5 -7.062 1 89.94 20 LYS B C 1
ATOM 3748 O O . LYS B 1 20 ? 4.992 33.688 -7.012 1 89.94 20 LYS B O 1
ATOM 3753 N N . TYR B 1 21 ? 3.246 32.281 -6.883 1 96.25 21 TYR B N 1
ATOM 3754 C CA . TYR B 1 21 ? 4.137 31.156 -6.645 1 96.25 21 TYR B CA 1
ATOM 3755 C C . TYR B 1 21 ? 3.773 29.984 -7.543 1 96.25 21 TYR B C 1
ATOM 3757 O O . TYR B 1 21 ? 2.6 29.625 -7.664 1 96.25 21 TYR B O 1
ATOM 3765 N N . TYR B 1 22 ? 4.75 29.406 -8.172 1 97.25 22 TYR B N 1
ATOM 3766 C CA . TYR B 1 22 ? 4.648 28.141 -8.891 1 97.25 22 TYR B CA 1
ATOM 3767 C C . TYR B 1 22 ? 5.934 27.344 -8.758 1 97.25 22 TYR B C 1
ATOM 3769 O O . TYR B 1 22 ? 7 27.891 -8.484 1 97.25 22 TYR B O 1
ATOM 3777 N N . GLU B 1 23 ? 5.852 26.094 -8.852 1 97.88 23 GLU B N 1
ATOM 3778 C CA . GLU B 1 23 ? 7.004 25.203 -8.922 1 97.88 23 GLU B CA 1
ATOM 3779 C C . GLU B 1 23 ? 6.773 24.094 -9.953 1 97.88 23 GLU B C 1
ATOM 3781 O O . GLU B 1 23 ? 5.645 23.656 -10.156 1 97.88 23 GLU B O 1
ATOM 3786 N N . VAL B 1 24 ? 7.855 23.703 -10.586 1 97.56 24 VAL B N 1
ATOM 3787 C CA . VAL B 1 24 ? 7.82 22.719 -11.656 1 97.56 24 VAL B CA 1
ATOM 3788 C C . VAL B 1 24 ? 8.875 21.656 -11.414 1 97.56 24 VAL B C 1
ATOM 3790 O O . VAL B 1 24 ? 10.016 21.969 -11.062 1 97.56 24 VAL B O 1
ATOM 3793 N N . ARG B 1 25 ? 8.453 20.438 -11.523 1 97.56 25 ARG B N 1
ATOM 3794 C CA . ARG B 1 25 ? 9.359 19.297 -11.5 1 97.56 25 ARG B CA 1
ATOM 3795 C C . ARG B 1 25 ? 9.32 18.547 -12.828 1 97.56 25 ARG B C 1
ATOM 3797 O O . ARG B 1 25 ? 8.258 18.125 -13.281 1 97.56 25 ARG B O 1
ATOM 3804 N N . ILE B 1 26 ? 10.43 18.391 -13.414 1 96.5 26 ILE B N 1
ATOM 3805 C CA . ILE B 1 26 ? 10.609 17.531 -14.57 1 96.5 26 ILE B CA 1
ATOM 3806 C C . ILE B 1 26 ? 11.492 16.344 -14.195 1 96.5 26 ILE B C 1
ATOM 3808 O O . ILE B 1 26 ? 12.648 16.516 -13.805 1 96.5 26 ILE B O 1
ATOM 3812 N N . ALA B 1 27 ? 10.914 15.203 -14.359 1 95.75 27 ALA B N 1
ATOM 3813 C CA . ALA B 1 27 ? 11.641 14.023 -13.914 1 95.75 27 ALA B CA 1
ATOM 3814 C C . ALA B 1 27 ? 11.82 13.023 -15.055 1 95.75 27 ALA B C 1
ATOM 3816 O O . ALA B 1 27 ? 10.906 12.828 -15.859 1 95.75 27 ALA B O 1
ATOM 3817 N N . ARG B 1 28 ? 12.953 12.523 -15.133 1 93.81 28 ARG B N 1
ATOM 3818 C CA . ARG B 1 28 ? 13.281 11.383 -15.984 1 93.81 28 ARG B CA 1
ATOM 3819 C C . ARG B 1 28 ? 13.766 10.195 -15.148 1 93.81 28 ARG B C 1
ATOM 3821 O O . ARG B 1 28 ? 14.703 10.328 -14.359 1 93.81 28 ARG B O 1
ATOM 3828 N N . VAL B 1 29 ? 13.086 9.078 -15.359 1 93.25 29 VAL B N 1
ATOM 3829 C CA . VAL B 1 29 ? 13.422 7.895 -14.578 1 93.25 29 VAL B CA 1
ATOM 3830 C C . VAL B 1 29 ? 13.703 6.719 -15.508 1 93.25 29 VAL B C 1
ATOM 3832 O O . VAL B 1 29 ? 12.898 6.414 -16.391 1 93.25 29 VAL B O 1
ATOM 3835 N N . ASN B 1 30 ? 14.812 6.121 -15.383 1 91.44 30 ASN B N 1
ATOM 3836 C CA . ASN B 1 30 ? 15.172 4.844 -15.984 1 91.44 30 ASN B CA 1
ATOM 3837 C C . ASN B 1 30 ? 15.281 3.74 -14.938 1 91.44 30 ASN B C 1
ATOM 3839 O O . ASN B 1 30 ? 16.062 3.859 -13.984 1 91.44 30 ASN B O 1
ATOM 3843 N N . ALA B 1 31 ? 14.484 2.707 -15.172 1 93.69 31 ALA B N 1
ATOM 3844 C CA . ALA B 1 31 ? 14.445 1.695 -14.117 1 93.69 31 ALA B CA 1
ATOM 3845 C C . ALA B 1 31 ? 14.453 0.289 -14.711 1 93.69 31 ALA B C 1
ATOM 3847 O O . ALA B 1 31 ? 13.961 0.074 -15.82 1 93.69 31 ALA B O 1
ATOM 3848 N N . THR B 1 32 ? 15.07 -0.65 -14.031 1 93.06 32 THR B N 1
ATOM 3849 C CA . THR B 1 32 ? 15.062 -2.078 -14.328 1 93.06 32 THR B CA 1
ATOM 3850 C C . THR B 1 32 ? 14.438 -2.867 -13.18 1 93.06 32 THR B C 1
ATOM 3852 O O . THR B 1 32 ? 14.672 -2.555 -12.008 1 93.06 32 THR B O 1
ATOM 3855 N N . HIS B 1 33 ? 13.633 -3.809 -13.531 1 94.19 33 HIS B N 1
ATOM 3856 C CA . HIS B 1 33 ? 13.008 -4.691 -12.555 1 94.19 33 HIS B CA 1
ATOM 3857 C C . HIS B 1 33 ? 13.062 -6.145 -13 1 94.19 33 HIS B C 1
ATOM 3859 O O . HIS B 1 33 ? 12.773 -6.453 -14.164 1 94.19 33 HIS B O 1
ATOM 3865 N N . ILE B 1 34 ? 13.484 -7.023 -12.172 1 94.12 34 ILE B N 1
ATOM 3866 C CA . ILE B 1 34 ? 13.562 -8.453 -12.461 1 94.12 34 ILE B CA 1
ATOM 3867 C C . ILE B 1 34 ? 12.938 -9.242 -11.312 1 94.12 34 ILE B C 1
ATOM 3869 O O . ILE B 1 34 ? 13.242 -8.992 -10.141 1 94.12 34 ILE B O 1
ATOM 3873 N N . GLU B 1 35 ? 12.094 -10.125 -11.625 1 93.88 35 GLU B N 1
ATOM 3874 C CA . GLU B 1 35 ? 11.508 -11.039 -10.648 1 93.88 35 GLU B CA 1
ATOM 3875 C C . GLU B 1 35 ? 11.68 -12.492 -11.078 1 93.88 35 GLU B C 1
ATOM 3877 O O . GLU B 1 35 ? 11.32 -12.867 -12.195 1 93.88 35 GLU B O 1
ATOM 3882 N N . ILE B 1 36 ? 12.219 -13.289 -10.211 1 93.38 36 ILE B N 1
ATOM 3883 C CA . ILE B 1 36 ? 12.414 -14.719 -10.43 1 93.38 36 ILE B CA 1
ATOM 3884 C C . ILE B 1 36 ? 11.672 -15.508 -9.359 1 93.38 36 ILE B C 1
ATOM 3886 O O . ILE B 1 36 ? 11.75 -15.18 -8.172 1 93.38 36 ILE B O 1
ATOM 3890 N N . GLN B 1 37 ? 10.992 -16.469 -9.781 1 92.75 37 GLN B N 1
ATOM 3891 C CA . GLN B 1 37 ? 10.352 -17.406 -8.859 1 92.75 37 GLN B CA 1
ATOM 3892 C C . GLN B 1 37 ? 10.617 -18.859 -9.273 1 92.75 37 GLN B C 1
ATOM 3894 O O . GLN B 1 37 ? 10.273 -19.25 -10.391 1 92.75 37 GLN B O 1
ATOM 3899 N N . ASN B 1 38 ? 11.195 -19.625 -8.383 1 92.56 38 ASN B N 1
ATOM 3900 C CA . ASN B 1 38 ? 11.5 -21.016 -8.648 1 92.56 38 ASN B CA 1
ATOM 3901 C C . ASN B 1 38 ? 12.172 -21.203 -10 1 92.56 38 ASN B C 1
ATOM 3903 O O . ASN B 1 38 ? 11.742 -22.016 -10.812 1 92.56 38 ASN B O 1
ATOM 3907 N N . SER B 1 39 ? 13.125 -20.391 -10.266 1 90.44 39 SER B N 1
ATOM 3908 C CA . SER B 1 39 ? 13.992 -20.453 -11.438 1 90.44 39 SER B CA 1
ATOM 3909 C C . SER B 1 39 ? 13.266 -19.984 -12.688 1 90.44 39 SER B C 1
ATOM 3911 O O . SER B 1 39 ? 13.758 -20.172 -13.805 1 90.44 39 SER B O 1
ATOM 3913 N N . HIS B 1 40 ? 12.102 -19.453 -12.469 1 88.19 40 HIS B N 1
ATOM 3914 C CA . HIS B 1 40 ? 11.336 -18.906 -13.586 1 88.19 40 HIS B CA 1
ATOM 3915 C C . HIS B 1 40 ? 11.297 -17.391 -13.523 1 88.19 40 HIS B C 1
ATOM 3917 O O . HIS B 1 40 ? 10.969 -16.812 -12.484 1 88.19 40 HIS B O 1
ATOM 3923 N N . PHE B 1 41 ? 11.609 -16.766 -14.648 1 87.31 41 PHE B N 1
ATOM 3924 C CA . PHE B 1 41 ? 11.516 -15.32 -14.742 1 87.31 41 PHE B CA 1
ATOM 3925 C C . PHE B 1 41 ? 10.062 -14.883 -14.891 1 87.31 41 PHE B C 1
ATOM 3927 O O . PHE B 1 41 ? 9.484 -15 -15.977 1 87.31 41 PHE B O 1
ATOM 3934 N N . GLU B 1 42 ? 9.555 -14.336 -13.797 1 83.31 42 GLU B N 1
ATOM 3935 C CA . GLU B 1 42 ? 8.172 -13.867 -13.812 1 83.31 42 GLU B CA 1
ATOM 3936 C C . GLU B 1 42 ? 8.062 -12.5 -14.477 1 83.31 42 GLU B C 1
ATOM 3938 O O . GLU B 1 42 ? 7.035 -12.18 -15.086 1 83.31 42 GLU B O 1
ATOM 3943 N N . ASP B 1 43 ? 9.094 -11.719 -14.258 1 84.19 43 ASP B N 1
ATOM 3944 C CA . ASP B 1 43 ? 9.094 -10.359 -14.797 1 84.19 43 ASP B CA 1
ATOM 3945 C C . ASP B 1 43 ? 10.516 -9.883 -15.078 1 84.19 43 ASP B C 1
ATOM 3947 O O . ASP B 1 43 ? 11.406 -10.031 -14.242 1 84.19 43 ASP B O 1
ATOM 3951 N N . ILE B 1 44 ? 10.75 -9.484 -16.234 1 85.75 44 ILE B N 1
ATOM 3952 C CA . ILE B 1 44 ? 11.898 -8.664 -16.609 1 85.75 44 ILE B CA 1
ATOM 3953 C C . ILE B 1 44 ? 11.43 -7.418 -17.359 1 85.75 44 ILE B C 1
ATOM 3955 O O . ILE B 1 44 ? 10.836 -7.523 -18.438 1 85.75 44 ILE B O 1
ATOM 3959 N N . SER B 1 45 ? 11.703 -6.281 -16.688 1 88.5 45 SER B N 1
ATOM 3960 C CA . SER B 1 45 ? 11.172 -5.062 -17.297 1 88.5 45 SER B CA 1
ATOM 3961 C C . SER B 1 45 ? 12.234 -3.967 -17.344 1 88.5 45 SER B C 1
ATOM 3963 O O . SER B 1 45 ? 13.109 -3.898 -16.484 1 88.5 45 SER B O 1
ATOM 3965 N N . SER B 1 46 ? 12.234 -3.244 -18.375 1 84.94 46 SER B N 1
ATOM 3966 C CA . SER B 1 46 ? 12.961 -1.989 -18.562 1 84.94 46 SER B CA 1
ATOM 3967 C C . SER B 1 46 ? 12.008 -0.847 -18.906 1 84.94 46 SER B C 1
ATOM 3969 O O . SER B 1 46 ? 11.305 -0.9 -19.906 1 84.94 46 SER B O 1
ATOM 3971 N N . ASN B 1 47 ? 12 0.17 -18.047 1 86.94 47 ASN B N 1
ATOM 3972 C CA . ASN B 1 47 ? 11.031 1.251 -18.188 1 86.94 47 ASN B CA 1
ATOM 3973 C C . ASN B 1 47 ? 11.711 2.613 -18.25 1 86.94 47 ASN B C 1
ATOM 3975 O O . ASN B 1 47 ? 12.711 2.842 -17.562 1 86.94 47 ASN B O 1
ATOM 3979 N N . MET B 1 48 ? 11.344 3.443 -19.078 1 84.81 48 MET B N 1
ATOM 3980 C CA . MET B 1 48 ? 11.766 4.836 -19.141 1 84.81 48 MET B CA 1
ATOM 3981 C C . MET B 1 48 ? 10.562 5.773 -19.109 1 84.81 48 MET B C 1
ATOM 3983 O O . MET B 1 48 ? 9.648 5.641 -19.922 1 84.81 48 MET B O 1
ATOM 3987 N N . GLU B 1 49 ? 10.617 6.66 -18.203 1 88.69 49 GLU B N 1
ATOM 3988 C CA . GLU B 1 49 ? 9.508 7.598 -18.047 1 88.69 49 GLU B CA 1
ATOM 3989 C C . GLU B 1 49 ? 10.016 9.031 -17.938 1 88.69 49 GLU B C 1
ATOM 3991 O O . GLU B 1 49 ? 11.055 9.281 -17.328 1 88.69 49 GLU B O 1
ATOM 3996 N N . ILE B 1 50 ? 9.375 9.898 -18.594 1 90.12 50 ILE B N 1
ATOM 3997 C CA . ILE B 1 50 ? 9.602 11.336 -18.438 1 90.12 50 ILE B CA 1
ATOM 3998 C C . ILE B 1 50 ? 8.273 12.047 -18.188 1 90.12 50 ILE B C 1
ATOM 4000 O O . ILE B 1 50 ? 7.246 11.68 -18.766 1 90.12 50 ILE B O 1
ATOM 4004 N N . GLY B 1 51 ? 8.297 12.969 -17.281 1 92.75 51 GLY B N 1
ATOM 4005 C CA . GLY B 1 51 ? 7.066 13.695 -17.016 1 92.75 51 GLY B CA 1
AT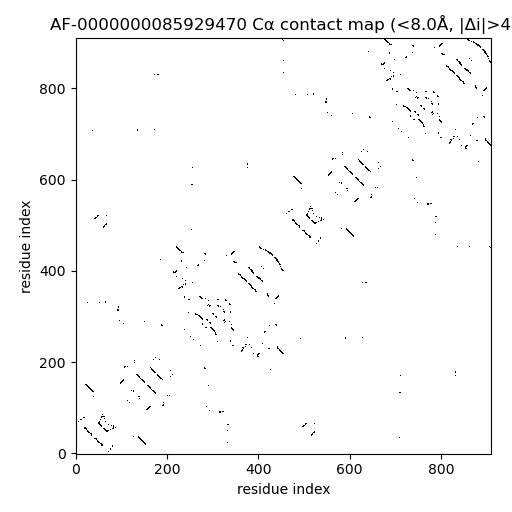OM 4006 C C . GLY B 1 51 ? 7.301 15.023 -16.328 1 92.75 51 GLY B C 1
ATOM 4007 O O . GLY B 1 51 ? 8.43 15.336 -15.938 1 92.75 51 GLY B O 1
ATOM 4008 N N . ILE B 1 52 ? 6.258 15.797 -16.344 1 94.44 52 ILE B N 1
ATOM 4009 C CA . ILE B 1 52 ? 6.293 17.125 -15.727 1 94.44 52 ILE B CA 1
ATOM 4010 C C . ILE B 1 52 ? 5.145 17.25 -14.727 1 94.44 52 ILE B C 1
ATOM 4012 O O . ILE B 1 52 ? 4.039 16.766 -14.977 1 94.44 52 ILE B O 1
ATOM 4016 N N . GLY B 1 53 ? 5.465 17.703 -13.531 1 95.69 53 GLY B N 1
ATOM 4017 C CA . GLY B 1 53 ? 4.492 18.109 -12.531 1 95.69 53 GLY B CA 1
ATOM 4018 C C . GLY B 1 53 ? 4.57 19.578 -12.195 1 95.69 53 GLY B C 1
ATOM 4019 O O . GLY B 1 53 ? 5.66 20.141 -12.039 1 95.69 53 GLY B O 1
ATOM 4020 N N . VAL B 1 54 ? 3.387 20.234 -12.188 1 96.44 54 VAL B N 1
ATOM 4021 C CA . VAL B 1 54 ? 3.307 21.672 -11.906 1 96.44 54 VAL B CA 1
ATOM 4022 C C . VAL B 1 54 ? 2.4 21.906 -10.695 1 96.44 54 VAL B C 1
ATOM 4024 O O . VAL B 1 54 ? 1.277 21.406 -10.648 1 96.44 54 VAL B O 1
ATOM 4027 N N . ARG B 1 55 ? 2.92 22.578 -9.781 1 96 55 ARG B N 1
ATOM 4028 C CA . ARG B 1 55 ? 2.121 23 -8.633 1 96 55 ARG B CA 1
ATOM 4029 C C . ARG B 1 55 ? 2.098 24.516 -8.508 1 96 55 ARG B C 1
ATOM 4031 O O . ARG B 1 55 ? 3.123 25.172 -8.695 1 96 55 ARG B O 1
ATOM 4038 N N . VAL B 1 56 ? 0.959 25.094 -8.297 1 95.38 56 VAL B N 1
ATOM 4039 C CA . VAL B 1 56 ? 0.759 26.531 -8.156 1 95.38 56 VAL B CA 1
ATOM 4040 C C . VAL B 1 56 ? 0.033 26.828 -6.844 1 95.38 56 VAL B C 1
ATOM 4042 O O . VAL B 1 56 ? -0.847 26.062 -6.43 1 95.38 56 VAL B O 1
ATOM 4045 N N . PHE B 1 57 ? 0.485 27.922 -6.215 1 94.69 57 PHE B N 1
ATOM 4046 C CA . PHE B 1 57 ? -0.101 28.234 -4.918 1 94.69 57 PHE B CA 1
ATOM 4047 C C . PHE B 1 57 ? -0.754 29.609 -4.941 1 94.69 57 PHE B C 1
ATOM 4049 O O . PHE B 1 57 ? -0.121 30.594 -5.32 1 94.69 57 PHE B O 1
ATOM 4056 N N . ASP B 1 58 ? -1.976 29.703 -4.641 1 92.06 58 ASP B N 1
ATOM 4057 C CA . ASP B 1 58 ? -2.727 30.938 -4.418 1 92.06 58 ASP B CA 1
ATOM 4058 C C . ASP B 1 58 ? -3.691 30.781 -3.244 1 92.06 58 ASP B C 1
ATOM 4060 O O . ASP B 1 58 ? -4.906 30.891 -3.414 1 92.06 58 ASP B O 1
ATOM 4064 N N . GLY B 1 59 ? -3.074 30.609 -2.092 1 91.38 59 GLY B N 1
ATOM 4065 C CA . GLY B 1 59 ? -3.861 30.328 -0.903 1 91.38 59 GLY B CA 1
ATOM 4066 C C . GLY B 1 59 ? -4.273 28.875 -0.795 1 91.38 59 GLY B C 1
ATOM 4067 O O . GLY B 1 59 ? -4.68 28.422 0.274 1 91.38 59 GLY B O 1
ATOM 4068 N N . SER B 1 60 ? -4.262 28.25 -1.87 1 89.75 60 SER B N 1
ATOM 4069 C CA . SER B 1 60 ? -4.438 26.797 -2 1 89.75 60 SER B CA 1
ATOM 4070 C C . SER B 1 60 ? -3.629 26.25 -3.172 1 89.75 60 SER B C 1
ATOM 4072 O O . SER B 1 60 ? -3.201 27 -4.047 1 89.75 60 SER B O 1
ATOM 4074 N N . TRP B 1 61 ? -3.439 24.969 -3.156 1 91.69 61 TRP B N 1
ATOM 4075 C CA . TRP B 1 61 ? -2.6 24.375 -4.188 1 91.69 61 TRP B CA 1
ATOM 4076 C C . TRP B 1 61 ? -3.432 23.969 -5.402 1 91.69 61 TRP B C 1
ATOM 4078 O O . TRP B 1 61 ? -4.543 23.453 -5.262 1 91.69 61 TRP B O 1
ATOM 4088 N N . GLY B 1 62 ? -2.984 24.281 -6.562 1 91.88 62 GLY B N 1
ATOM 4089 C CA . GLY B 1 62 ? -3.365 23.672 -7.824 1 91.88 62 GLY B CA 1
ATOM 4090 C C . GLY B 1 62 ? -2.271 22.797 -8.422 1 91.88 62 GLY B C 1
ATOM 4091 O O . GLY B 1 62 ? -1.1 23.188 -8.422 1 91.88 62 GLY B O 1
ATOM 4092 N N . PHE B 1 63 ? -2.613 21.656 -8.93 1 93.94 63 PHE B N 1
ATOM 4093 C CA . PHE B 1 63 ? -1.614 20.719 -9.438 1 93.94 63 PHE B CA 1
ATOM 4094 C C . PHE B 1 63 ? -2.057 20.125 -10.773 1 93.94 63 PHE B C 1
ATOM 4096 O O . PHE B 1 63 ? -3.238 19.844 -10.969 1 93.94 63 PHE B O 1
ATOM 4103 N N . SER B 1 64 ? -1.138 20.016 -11.672 1 93.44 64 SER B N 1
ATOM 4104 C CA . SER B 1 64 ? -1.337 19.344 -12.953 1 93.44 64 SER B CA 1
ATOM 4105 C C . SER B 1 64 ? -0.066 18.641 -13.414 1 93.44 64 SER B C 1
ATOM 4107 O O . SER B 1 64 ? 1.039 19.031 -13.031 1 93.44 64 SER B O 1
ATOM 4109 N N . SER B 1 65 ? -0.251 17.562 -14.109 1 93.69 65 SER B N 1
ATOM 4110 C CA . SER B 1 65 ? 0.905 16.828 -14.617 1 93.69 65 SER B CA 1
ATOM 4111 C C . SER B 1 65 ? 0.661 16.312 -16.031 1 93.69 65 SER B C 1
ATOM 4113 O O . SER B 1 65 ? -0.481 16.281 -16.5 1 93.69 65 SER B O 1
ATOM 4115 N N . ALA B 1 66 ? 1.74 16.094 -16.734 1 89.56 66 ALA B N 1
ATOM 4116 C CA . ALA B 1 66 ? 1.731 15.508 -18.078 1 89.56 66 ALA B CA 1
ATOM 4117 C C . ALA B 1 66 ? 2.955 14.617 -18.297 1 89.56 66 ALA B C 1
ATOM 4119 O O . ALA B 1 66 ? 4.027 14.883 -17.734 1 89.56 66 ALA B O 1
ATOM 4120 N N . ASN B 1 67 ? 2.785 13.609 -19.016 1 88 67 ASN B N 1
ATOM 4121 C CA . ASN B 1 67 ? 3.914 12.734 -19.312 1 88 67 ASN B CA 1
ATOM 4122 C C . ASN B 1 67 ? 4.488 13 -20.703 1 88 67 ASN B C 1
ATOM 4124 O O . ASN B 1 67 ? 5.141 12.141 -21.297 1 88 67 ASN B O 1
ATOM 4128 N N . ASP B 1 68 ? 4.117 14.125 -21.234 1 82.75 68 ASP B N 1
ATOM 4129 C CA . ASP B 1 68 ? 4.645 14.656 -22.484 1 82.75 68 ASP B CA 1
ATOM 4130 C C . ASP B 1 68 ? 5.043 16.125 -22.344 1 82.75 68 ASP B C 1
ATOM 4132 O O . ASP B 1 68 ? 4.195 16.984 -22.094 1 82.75 68 ASP B O 1
ATOM 4136 N N . LEU B 1 69 ? 6.277 16.297 -22.562 1 86.25 69 LEU B N 1
ATOM 4137 C CA . LEU B 1 69 ? 6.781 17.656 -22.359 1 86.25 69 LEU B CA 1
ATOM 4138 C C . LEU B 1 69 ? 6.18 18.609 -23.391 1 86.25 69 LEU B C 1
ATOM 4140 O O . LEU B 1 69 ? 6.203 19.828 -23.188 1 86.25 69 LEU B O 1
ATOM 4144 N N . ARG B 1 70 ? 5.586 18.141 -24.5 1 83.94 70 ARG B N 1
ATOM 4145 C CA . ARG B 1 70 ? 4.895 18.984 -25.469 1 83.94 70 ARG B CA 1
ATOM 4146 C C . ARG B 1 70 ? 3.637 19.594 -24.875 1 83.94 70 ARG B C 1
ATOM 4148 O O . ARG B 1 70 ? 3.115 20.594 -25.375 1 83.94 70 ARG B O 1
ATOM 4155 N N . ARG B 1 71 ? 3.244 18.938 -23.719 1 87.69 71 ARG B N 1
ATOM 4156 C CA . ARG B 1 71 ? 2.035 19.391 -23.047 1 87.69 71 ARG B CA 1
ATOM 4157 C C . ARG B 1 71 ? 2.375 20.188 -21.781 1 87.69 71 ARG B C 1
ATOM 4159 O O . ARG B 1 71 ? 1.502 20.438 -20.953 1 87.69 71 ARG B O 1
ATOM 4166 N N . ALA B 1 72 ? 3.629 20.531 -21.656 1 91 72 ALA B N 1
ATOM 4167 C CA . ALA B 1 72 ? 4.086 21.234 -20.469 1 91 72 ALA B CA 1
ATOM 4168 C C . ALA B 1 72 ? 3.318 22.547 -20.266 1 91 72 ALA B C 1
ATOM 4170 O O . ALA B 1 72 ? 2.912 22.859 -19.156 1 91 72 ALA B O 1
ATOM 4171 N N . GLU B 1 73 ? 3.096 23.234 -21.312 1 91.12 73 GLU B N 1
ATOM 4172 C CA . GLU B 1 73 ? 2.391 24.516 -21.234 1 91.12 73 GLU B CA 1
ATOM 4173 C C . GLU B 1 73 ? 0.947 24.312 -20.781 1 91.12 73 GLU B C 1
ATOM 4175 O O . GLU B 1 73 ? 0.423 25.109 -20 1 91.12 73 GLU B O 1
ATOM 4180 N N . LYS B 1 74 ? 0.342 23.312 -21.297 1 91.19 74 LYS B N 1
ATOM 4181 C CA . LYS B 1 74 ? -1.027 23.016 -20.906 1 91.19 74 LYS B CA 1
ATOM 4182 C C . LYS B 1 74 ? -1.096 22.641 -19.422 1 91.19 74 LYS B C 1
ATOM 4184 O O . LYS B 1 74 ? -2.051 23 -18.734 1 91.19 74 LYS B O 1
ATOM 4189 N N . ALA B 1 75 ? -0.089 21.891 -19 1 92.19 75 ALA B N 1
ATOM 4190 C CA . ALA B 1 75 ? -0.022 21.531 -17.594 1 92.19 75 ALA B CA 1
ATOM 4191 C C . ALA B 1 75 ? 0.134 22.781 -16.719 1 92.19 75 ALA B C 1
ATOM 4193 O O . ALA B 1 75 ? -0.501 22.891 -15.664 1 92.19 75 ALA B O 1
ATOM 4194 N N . LEU B 1 76 ? 0.935 23.688 -17.172 1 94.25 76 LEU B N 1
ATOM 4195 C CA . LEU B 1 76 ? 1.139 24.938 -16.453 1 94.25 76 LEU B CA 1
ATOM 4196 C C . LEU B 1 76 ? -0.163 25.734 -16.375 1 94.25 76 LEU B C 1
ATOM 4198 O O . LEU B 1 76 ? -0.552 26.172 -15.281 1 94.25 76 LEU B O 1
ATOM 4202 N N . GLU B 1 77 ? -0.837 25.812 -17.453 1 93.38 77 GLU B N 1
ATOM 4203 C CA . GLU B 1 77 ? -2.084 26.562 -17.5 1 93.38 77 GLU B CA 1
ATOM 4204 C C . GLU B 1 77 ? -3.158 25.922 -16.625 1 93.38 77 GLU B C 1
ATOM 4206 O O . GLU B 1 77 ? -3.891 26.625 -15.93 1 93.38 77 GLU B O 1
ATOM 4211 N N . ALA B 1 78 ? -3.193 24.703 -16.75 1 91.19 78 ALA B N 1
ATOM 4212 C CA . ALA B 1 78 ? -4.184 23.969 -15.953 1 91.19 78 ALA B CA 1
ATOM 4213 C C . ALA B 1 78 ? -3.959 24.188 -14.461 1 91.19 78 ALA B C 1
ATOM 4215 O O . ALA B 1 78 ? -4.906 24.453 -13.719 1 91.19 78 ALA B O 1
ATOM 4216 N N . ALA B 1 79 ? -2.717 24.062 -14.023 1 93.5 79 ALA B N 1
ATOM 4217 C CA . ALA B 1 79 ? -2.395 24.25 -12.609 1 93.5 79 ALA B CA 1
ATOM 4218 C C . ALA B 1 79 ? -2.738 25.656 -12.156 1 93.5 79 ALA B C 1
ATOM 4220 O O . ALA B 1 79 ? -3.256 25.859 -11.055 1 93.5 79 ALA B O 1
ATOM 4221 N N . MET B 1 80 ? -2.498 26.625 -12.961 1 93.5 80 MET B N 1
ATOM 4222 C CA . MET B 1 80 ? -2.777 28.016 -12.625 1 93.5 80 MET B CA 1
ATOM 4223 C C . MET B 1 80 ? -4.277 28.266 -12.531 1 93.5 80 MET B C 1
ATOM 4225 O O . MET B 1 80 ? -4.746 28.922 -11.594 1 93.5 80 MET B O 1
ATOM 4229 N N . LYS B 1 81 ? -4.988 27.719 -13.445 1 89.94 81 LYS B N 1
ATOM 4230 C CA . LYS B 1 81 ? -6.441 27.859 -13.438 1 89.94 81 LYS B CA 1
ATOM 4231 C C . LYS B 1 81 ? -7.055 27.219 -12.195 1 89.94 81 LYS B C 1
ATOM 4233 O O . LYS B 1 81 ? -7.953 27.781 -11.578 1 89.94 81 LYS B O 1
ATOM 4238 N N . ILE B 1 82 ? -6.52 26.109 -11.844 1 88.75 82 ILE B N 1
ATOM 4239 C CA . ILE B 1 82 ? -7.02 25.375 -10.68 1 88.75 82 ILE B CA 1
ATOM 4240 C C . ILE B 1 82 ? -6.746 26.188 -9.414 1 88.75 82 ILE B C 1
ATOM 4242 O O . ILE B 1 82 ? -7.633 26.344 -8.57 1 88.75 82 ILE B O 1
ATOM 4246 N N . ALA B 1 83 ? -5.547 26.672 -9.289 1 89.5 83 ALA B N 1
ATOM 4247 C CA . ALA B 1 83 ? -5.176 27.438 -8.109 1 89.5 83 ALA B CA 1
ATOM 4248 C C . ALA B 1 83 ? -6.051 28.688 -7.977 1 89.5 83 ALA B C 1
ATOM 4250 O O . ALA B 1 83 ? -6.457 29.047 -6.867 1 89.5 83 ALA B O 1
ATOM 4251 N N . LYS B 1 84 ? -6.383 29.266 -9.062 1 87.88 84 LYS B N 1
ATOM 4252 C CA . LYS B 1 84 ? -7.18 30.484 -9.055 1 87.88 84 LYS B CA 1
ATOM 4253 C C . LYS B 1 84 ? -8.633 30.188 -8.703 1 87.88 84 LYS B C 1
ATOM 4255 O O . LYS B 1 84 ? -9.305 31.016 -8.07 1 87.88 84 LYS B O 1
ATOM 4260 N N . THR B 1 85 ? -9.031 29.047 -9.148 1 82.31 85 THR B N 1
ATOM 4261 C CA . THR B 1 85 ? -10.422 28.672 -8.906 1 82.31 85 THR B CA 1
ATOM 4262 C C . THR B 1 85 ? -10.617 28.219 -7.461 1 82.31 85 THR B C 1
ATOM 4264 O O . THR B 1 85 ? -11.695 28.391 -6.895 1 82.31 85 THR B O 1
ATOM 4267 N N . SER B 1 86 ? -9.57 27.656 -6.836 1 79.94 86 SER B N 1
ATOM 4268 C CA . SER B 1 86 ? -9.641 27.109 -5.492 1 79.94 86 SER B CA 1
ATOM 4269 C C . SER B 1 86 ? -9.078 28.078 -4.457 1 79.94 86 SER B C 1
ATOM 4271 O O . SER B 1 86 ? -8.422 27.656 -3.504 1 79.94 86 SER B O 1
ATOM 4273 N N . LYS B 1 87 ? -9.344 29.25 -4.621 1 76.69 87 LYS B N 1
ATOM 4274 C CA . LYS B 1 87 ? -8.758 30.266 -3.74 1 76.69 87 LYS B CA 1
ATOM 4275 C C . LYS B 1 87 ? -8.859 29.844 -2.279 1 76.69 87 LYS B C 1
ATOM 4277 O O . LYS B 1 87 ? -9.852 29.219 -1.874 1 76.69 87 LYS B O 1
ATOM 4282 N N . GLY B 1 88 ? -7.695 29.984 -1.594 1 83.88 88 GLY B N 1
ATOM 4283 C CA . GLY B 1 88 ? -7.629 29.672 -0.177 1 83.88 88 GLY B CA 1
ATOM 4284 C C . GLY B 1 88 ? -6.918 30.734 0.64 1 83.88 88 GLY B C 1
ATOM 4285 O O . GLY B 1 88 ? -6.684 31.844 0.158 1 83.88 88 GLY B O 1
ATOM 4286 N N . ASN B 1 89 ? -6.777 30.453 1.91 1 87.44 89 ASN B N 1
ATOM 4287 C CA . ASN B 1 89 ? -6.168 31.438 2.791 1 87.44 89 ASN B CA 1
ATOM 4288 C C . ASN B 1 89 ? -4.914 30.891 3.463 1 87.44 89 ASN B C 1
ATOM 4290 O O . ASN B 1 89 ? -4.391 31.5 4.398 1 87.44 89 ASN B O 1
ATOM 4294 N N . SER B 1 90 ? -4.391 29.859 2.93 1 91.31 90 SER B N 1
ATOM 4295 C CA . SER B 1 90 ? -3.174 29.281 3.494 1 91.31 90 SER B CA 1
ATOM 4296 C C . SER B 1 90 ? -1.936 30.062 3.045 1 91.31 90 SER B C 1
ATOM 4298 O O . SER B 1 90 ? -2.016 30.906 2.16 1 91.31 90 SER B O 1
ATOM 4300 N N . LYS B 1 91 ? -0.853 29.812 3.758 1 94.69 91 LYS B N 1
ATOM 4301 C CA . LYS B 1 91 ? 0.45 30.375 3.428 1 94.69 91 LYS B CA 1
ATOM 4302 C C . LYS B 1 91 ? 1.486 29.281 3.195 1 94.69 91 LYS B C 1
ATOM 4304 O O . LYS B 1 91 ? 1.258 28.125 3.541 1 94.69 91 LYS B O 1
ATOM 4309 N N . ILE B 1 92 ? 2.6 29.641 2.553 1 96.06 92 ILE B N 1
ATOM 4310 C CA . ILE B 1 92 ? 3.699 28.703 2.354 1 96.06 92 ILE B CA 1
ATOM 4311 C C . ILE B 1 92 ? 5.027 29.375 2.68 1 96.06 92 ILE B C 1
ATOM 4313 O O . ILE B 1 92 ? 5.129 30.609 2.633 1 96.06 92 ILE B O 1
ATOM 4317 N N . TYR B 1 93 ? 5.973 28.609 3.129 1 96.81 93 TYR B N 1
ATOM 4318 C CA . TYR B 1 93 ? 7.34 29.062 3.326 1 96.81 93 TYR B CA 1
ATOM 4319 C C . TYR B 1 93 ? 7.992 29.422 1.997 1 96.81 93 TYR B C 1
ATOM 4321 O O . TYR B 1 93 ? 8.039 28.609 1.079 1 96.81 93 TYR B O 1
ATOM 4329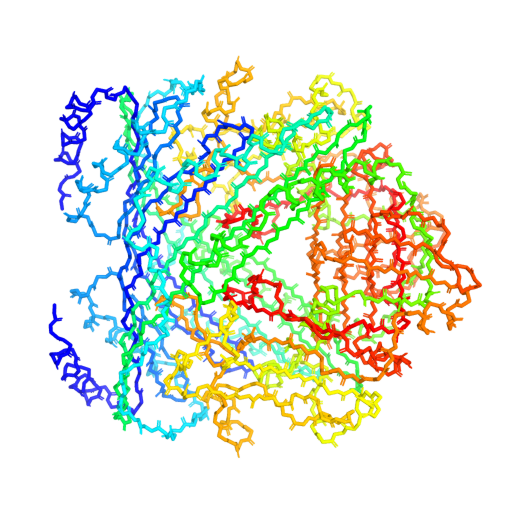 N N . LEU B 1 94 ? 8.516 30.641 1.79 1 95.62 94 LEU B N 1
ATOM 4330 C CA . LEU B 1 94 ? 9.023 31.141 0.519 1 95.62 94 LEU B CA 1
ATOM 4331 C C . LEU B 1 94 ? 10.539 31.312 0.569 1 95.62 94 LEU B C 1
ATOM 4333 O O . LEU B 1 94 ? 11.125 31.969 -0.301 1 95.62 94 LEU B O 1
ATOM 4337 N N . GLY B 1 95 ? 11.148 30.703 1.479 1 89.94 95 GLY B N 1
ATOM 4338 C CA . GLY B 1 95 ? 12.586 30.906 1.637 1 89.94 95 GLY B CA 1
ATOM 4339 C C . GLY B 1 95 ? 13.414 29.859 0.927 1 89.94 95 GLY B C 1
ATOM 4340 O O . GLY B 1 95 ? 12.867 28.938 0.301 1 89.94 95 GLY B O 1
ATOM 4341 N N . ASP B 1 96 ? 14.727 30.234 0.823 1 86.56 96 ASP B N 1
ATOM 4342 C CA . ASP B 1 96 ? 15.805 29.312 0.453 1 86.56 96 ASP B CA 1
ATOM 4343 C C . ASP B 1 96 ? 15.812 29.047 -1.052 1 86.56 96 ASP B C 1
ATOM 4345 O O . ASP B 1 96 ? 15.906 27.906 -1.485 1 86.56 96 ASP B O 1
ATOM 4349 N N . PRO B 1 97 ? 15.594 30.141 -1.823 1 92.94 97 PRO B N 1
ATOM 4350 C CA . PRO B 1 97 ? 15.82 29.922 -3.252 1 92.94 97 PRO B CA 1
ATOM 4351 C C . PRO B 1 97 ? 17.297 29.703 -3.582 1 92.94 97 PRO B C 1
ATOM 4353 O O . PRO B 1 97 ? 18.172 30.359 -3 1 92.94 97 PRO B O 1
ATOM 4356 N N . LEU B 1 98 ? 17.578 28.703 -4.395 1 94.94 98 LEU B N 1
ATOM 4357 C CA . LEU B 1 98 ? 18.984 28.453 -4.73 1 94.94 98 LEU B CA 1
ATOM 4358 C C . LEU B 1 98 ? 19.094 27.75 -6.078 1 94.94 98 LEU B C 1
ATOM 4360 O O . LEU B 1 98 ? 18.109 27.219 -6.594 1 94.94 98 LEU B O 1
ATOM 4364 N N . THR B 1 99 ? 20.25 27.891 -6.672 1 97 99 THR B N 1
ATOM 4365 C CA . THR B 1 99 ? 20.625 27.156 -7.875 1 97 99 THR B CA 1
ATOM 4366 C C . THR B 1 99 ? 21.703 26.125 -7.566 1 97 99 THR B C 1
ATOM 4368 O O . THR B 1 99 ? 22.703 26.438 -6.934 1 97 99 THR B O 1
ATOM 4371 N N . ASP B 1 100 ? 21.391 24.922 -7.938 1 97.38 100 ASP B N 1
ATOM 4372 C CA . ASP B 1 100 ? 22.328 23.859 -7.59 1 97.38 100 ASP B CA 1
ATOM 4373 C C . ASP B 1 100 ? 22.203 22.688 -8.555 1 97.38 100 ASP B C 1
ATOM 4375 O O . ASP B 1 100 ? 21.188 22.547 -9.25 1 97.38 100 ASP B O 1
ATOM 4379 N N . GLU B 1 101 ? 23.266 22.047 -8.82 1 97.56 101 GLU B N 1
ATOM 4380 C CA . GLU B 1 101 ? 23.344 20.734 -9.453 1 97.56 101 GLU B CA 1
ATOM 4381 C C . GLU B 1 101 ? 24 19.719 -8.531 1 97.56 101 GLU B C 1
ATOM 4383 O O . GLU B 1 101 ? 25.172 19.859 -8.172 1 97.56 101 GLU B O 1
ATOM 4388 N N . ALA B 1 102 ? 23.203 18.766 -8.133 1 97.25 102 ALA B N 1
ATOM 4389 C CA . ALA B 1 102 ? 23.688 17.828 -7.125 1 97.25 102 ALA B CA 1
ATOM 4390 C C . ALA B 1 102 ? 23.422 16.391 -7.547 1 97.25 102 ALA B C 1
ATOM 4392 O O . ALA B 1 102 ? 22.391 16.094 -8.164 1 97.25 102 ALA B O 1
ATOM 4393 N N . GLU B 1 103 ? 24.359 15.539 -7.234 1 97.44 103 GLU B N 1
ATOM 4394 C CA . GLU B 1 103 ? 24.266 14.125 -7.57 1 97.44 103 GLU B CA 1
ATOM 4395 C C . GLU B 1 103 ? 24.75 13.25 -6.422 1 97.44 103 GLU B C 1
ATOM 4397 O O . GLU B 1 103 ? 25.75 13.57 -5.762 1 97.44 103 GLU B O 1
ATOM 4402 N N . ILE B 1 104 ? 24.016 12.211 -6.105 1 97.62 104 ILE B N 1
ATOM 4403 C CA . ILE B 1 104 ? 24.547 11.164 -5.242 1 97.62 104 ILE B CA 1
ATOM 4404 C C . ILE B 1 104 ? 25.422 10.219 -6.059 1 97.62 104 ILE B C 1
ATOM 4406 O O . ILE B 1 104 ? 24.922 9.445 -6.875 1 97.62 104 ILE B O 1
ATOM 4410 N N . LYS B 1 105 ? 26.641 10.25 -5.789 1 96.75 105 LYS B N 1
ATOM 4411 C CA . LYS B 1 105 ? 27.625 9.492 -6.566 1 96.75 105 LYS B CA 1
ATOM 4412 C C . LYS B 1 105 ? 27.703 8.047 -6.086 1 96.75 105 LYS B C 1
ATOM 4414 O O . LYS B 1 105 ? 27.469 7.762 -4.91 1 96.75 105 LYS B O 1
ATOM 4419 N N . VAL B 1 106 ? 27.984 7.207 -7.035 1 97.06 106 VAL B N 1
ATOM 4420 C CA . VAL B 1 106 ? 28.156 5.789 -6.723 1 97.06 106 VAL B CA 1
ATOM 4421 C C . VAL B 1 106 ? 29.531 5.312 -7.164 1 97.06 106 VAL B C 1
ATOM 4423 O O . VAL B 1 106 ? 30.188 5.957 -7.988 1 97.06 106 VAL B O 1
ATOM 4426 N N . LYS B 1 107 ? 30 4.266 -6.625 1 96.38 107 LYS B N 1
ATOM 4427 C CA . LYS B 1 107 ? 31.297 3.705 -7 1 96.38 107 LYS B CA 1
ATOM 4428 C C . LYS B 1 107 ? 31.219 2.959 -8.328 1 96.38 107 LYS B C 1
ATOM 4430 O O . LYS B 1 107 ? 32.094 3.078 -9.172 1 96.38 107 LYS B O 1
ATOM 4435 N N . LYS B 1 108 ? 30.188 2.168 -8.523 1 96.88 108 LYS B N 1
ATOM 4436 C CA . LYS B 1 108 ? 29.922 1.411 -9.734 1 96.88 108 LYS B CA 1
ATOM 4437 C C . LYS B 1 108 ? 28.469 1.594 -10.18 1 96.88 108 LYS B C 1
ATOM 4439 O O . LYS B 1 108 ? 27.547 1.113 -9.523 1 96.88 108 LYS B O 1
ATOM 4444 N N . SER B 1 109 ? 28.344 2.158 -11.344 1 96.75 109 SER B N 1
ATOM 4445 C CA . SER B 1 109 ? 27 2.408 -11.836 1 96.75 109 SER B CA 1
ATOM 4446 C C . SER B 1 109 ? 26.328 1.118 -12.312 1 96.75 109 SER B C 1
ATOM 4448 O O . SER B 1 109 ? 26.953 0.318 -13.016 1 96.75 109 SER B O 1
ATOM 4450 N N . PHE B 1 110 ? 25.078 0.942 -11.93 1 95.94 110 PHE B N 1
ATOM 4451 C CA . PHE B 1 110 ? 24.359 -0.227 -12.414 1 95.94 110 PHE B CA 1
ATOM 4452 C C . PHE B 1 110 ? 23.953 -0.05 -13.875 1 95.94 110 PHE B C 1
ATOM 4454 O O . PHE B 1 110 ? 23.531 -1.004 -14.531 1 95.94 110 PHE B O 1
ATOM 4461 N N . LEU B 1 111 ? 24.125 1.113 -14.422 1 93.25 111 LEU B N 1
ATOM 4462 C CA . LEU B 1 111 ? 23.891 1.352 -15.844 1 93.25 111 LEU B CA 1
ATOM 4463 C C . LEU B 1 111 ? 25 0.72 -16.688 1 93.25 111 LEU B C 1
ATOM 4465 O O . LEU B 1 111 ? 24.812 0.461 -17.875 1 93.25 111 LEU B O 1
ATOM 4469 N N . ASP B 1 112 ? 26.094 0.486 -16.062 1 94.44 112 ASP B N 1
ATOM 4470 C CA . ASP B 1 112 ? 27.25 -0.091 -16.75 1 94.44 112 ASP B CA 1
ATOM 4471 C C . ASP B 1 112 ? 27.25 -1.613 -16.625 1 94.44 112 ASP B C 1
ATOM 4473 O O . ASP B 1 112 ? 28.188 -2.273 -17.078 1 94.44 112 ASP B O 1
ATOM 4477 N N . VAL B 1 113 ? 26.266 -2.158 -16 1 95.06 113 VAL B N 1
ATOM 4478 C CA . VAL B 1 113 ? 26.125 -3.604 -15.852 1 95.06 113 VAL B CA 1
ATOM 4479 C C . VAL B 1 113 ? 25.062 -4.129 -16.812 1 95.06 113 VAL B C 1
ATOM 4481 O O . VAL B 1 113 ? 23.906 -3.713 -16.75 1 95.06 113 VAL B O 1
ATOM 4484 N N . ASP B 1 114 ? 25.516 -5.016 -17.625 1 91.19 114 ASP B N 1
ATOM 4485 C CA . ASP B 1 114 ? 24.578 -5.535 -18.625 1 91.19 114 ASP B CA 1
ATOM 4486 C C . ASP B 1 114 ? 23.484 -6.383 -17.984 1 91.19 114 ASP B C 1
ATOM 4488 O O . ASP B 1 114 ? 23.703 -6.969 -16.922 1 91.19 114 ASP B O 1
ATOM 4492 N N . LEU B 1 115 ? 22.406 -6.43 -18.672 1 89.12 115 LEU B N 1
ATOM 4493 C CA . LEU B 1 115 ? 21.266 -7.199 -18.188 1 89.12 115 LEU B CA 1
ATOM 4494 C C . LEU B 1 115 ? 21.641 -8.656 -17.969 1 89.12 115 LEU B C 1
ATOM 4496 O O . LEU B 1 115 ? 21.203 -9.273 -17 1 89.12 115 LEU B O 1
ATOM 4500 N N . GLU B 1 116 ? 22.438 -9.18 -18.828 1 89.62 116 GLU B N 1
ATOM 4501 C CA . GLU B 1 116 ? 22.875 -10.57 -18.719 1 89.62 116 GLU B CA 1
ATOM 4502 C C . GLU B 1 116 ? 23.625 -10.812 -17.406 1 89.62 116 GLU B C 1
ATOM 4504 O O . GLU B 1 116 ? 23.453 -11.859 -16.781 1 89.62 116 GLU B O 1
ATOM 4509 N N . GLU B 1 117 ? 24.453 -9.883 -17.078 1 93.44 117 GLU B N 1
ATOM 4510 C CA . GLU B 1 117 ? 25.203 -10 -15.82 1 93.44 117 GLU B CA 1
ATOM 4511 C C . GLU B 1 117 ? 24.266 -9.961 -14.617 1 93.44 117 GLU B C 1
ATOM 4513 O O . GLU B 1 117 ? 24.453 -10.727 -13.664 1 93.44 117 GLU B O 1
ATOM 4518 N N . LYS B 1 118 ? 23.359 -9.047 -14.633 1 94.81 118 LYS B N 1
ATOM 4519 C CA . LYS B 1 118 ? 22.359 -9 -13.57 1 94.81 118 LYS B CA 1
ATOM 4520 C C . LYS B 1 118 ? 21.609 -10.32 -13.453 1 94.81 118 LYS B C 1
ATOM 4522 O O . LYS B 1 118 ? 21.453 -10.859 -12.352 1 94.81 118 LYS B O 1
ATOM 4527 N N . ILE B 1 119 ? 21.234 -10.852 -14.547 1 91.88 119 ILE B N 1
ATOM 4528 C CA . ILE B 1 119 ? 20.469 -12.094 -14.609 1 91.88 119 ILE B CA 1
ATOM 4529 C C . ILE B 1 119 ? 21.312 -13.242 -14.055 1 91.88 119 ILE B C 1
ATOM 4531 O O . ILE B 1 119 ? 20.812 -14.062 -13.281 1 91.88 119 ILE B O 1
ATOM 4535 N N . GLU B 1 120 ? 22.578 -13.305 -14.414 1 93.94 120 GLU B N 1
ATOM 4536 C CA . GLU B 1 120 ? 23.453 -14.375 -13.953 1 93.94 120 GLU B CA 1
ATOM 4537 C C . GLU B 1 120 ? 23.609 -14.344 -12.43 1 93.94 120 GLU B C 1
ATOM 4539 O O . GLU B 1 120 ? 23.609 -15.391 -11.781 1 93.94 120 GLU B O 1
ATOM 4544 N N . LEU B 1 121 ? 23.75 -13.172 -11.953 1 95.94 121 LEU B N 1
ATOM 4545 C CA . LEU B 1 121 ? 23.844 -13.039 -10.508 1 95.94 121 LEU B CA 1
ATOM 4546 C C . LEU B 1 121 ? 22.578 -13.555 -9.828 1 95.94 121 LEU B C 1
ATOM 4548 O O . LEU B 1 121 ? 22.656 -14.266 -8.828 1 95.94 121 LEU B O 1
ATOM 4552 N N . LEU B 1 122 ? 21.469 -13.195 -10.328 1 96.38 122 LEU B N 1
ATOM 4553 C CA . LEU B 1 122 ? 20.188 -13.594 -9.734 1 96.38 122 LEU B CA 1
ATOM 4554 C C . LEU B 1 122 ? 19.969 -15.094 -9.875 1 96.38 122 LEU B C 1
ATOM 4556 O O . LEU B 1 122 ? 19.375 -15.719 -8.984 1 96.38 122 LEU B O 1
ATOM 4560 N N . LYS B 1 123 ? 20.453 -15.648 -10.977 1 94.88 123 LYS B N 1
ATOM 4561 C CA . LYS B 1 123 ? 20.391 -17.094 -11.148 1 94.88 123 LYS B CA 1
ATOM 4562 C C . LYS B 1 123 ? 21.25 -17.812 -10.109 1 94.88 123 LYS B C 1
ATOM 4564 O O . LYS B 1 123 ? 20.875 -18.859 -9.586 1 94.88 123 LYS B O 1
ATOM 4569 N N . THR B 1 124 ? 22.391 -17.266 -9.93 1 97 124 THR B N 1
ATOM 4570 C CA . THR B 1 124 ? 23.266 -17.812 -8.891 1 97 124 THR B CA 1
ATOM 4571 C C . THR B 1 124 ? 22.562 -17.797 -7.535 1 97 124 THR B C 1
ATOM 4573 O O . THR B 1 124 ? 22.594 -18.781 -6.801 1 97 124 THR B O 1
ATOM 4576 N N . LEU B 1 125 ? 22 -16.656 -7.184 1 98.12 125 LEU B N 1
ATOM 4577 C CA . LEU B 1 125 ? 21.266 -16.531 -5.934 1 98.12 125 LEU B CA 1
ATOM 4578 C C . LEU B 1 125 ? 20.141 -17.562 -5.871 1 98.12 125 LEU B C 1
ATOM 4580 O O . LEU B 1 125 ? 19.922 -18.203 -4.84 1 98.12 125 LEU B O 1
ATOM 4584 N N . ASP B 1 126 ? 19.453 -17.703 -6.93 1 97.44 126 ASP B N 1
ATOM 4585 C CA . ASP B 1 126 ? 18.375 -18.688 -7.008 1 97.44 126 ASP B CA 1
ATOM 4586 C C . ASP B 1 126 ? 18.875 -20.094 -6.707 1 97.44 126 ASP B C 1
ATOM 4588 O O . ASP B 1 126 ? 18.25 -20.844 -5.973 1 97.44 126 ASP B O 1
ATOM 4592 N N . SER B 1 127 ? 20 -20.406 -7.285 1 97.56 127 SER B N 1
ATOM 4593 C CA . SER B 1 127 ? 20.609 -21.719 -7.074 1 97.56 127 SER B CA 1
ATOM 4594 C C . SER B 1 127 ? 20.984 -21.922 -5.609 1 97.56 127 SER B C 1
ATOM 4596 O O . SER B 1 127 ? 20.828 -23.016 -5.074 1 97.56 127 SER B O 1
ATOM 4598 N N . LEU B 1 128 ? 21.484 -20.859 -5.035 1 98.25 128 LEU B N 1
ATOM 4599 C CA . LEU B 1 128 ? 21.875 -20.938 -3.635 1 98.25 128 LEU B CA 1
ATOM 4600 C C . LEU B 1 128 ? 20.656 -21.125 -2.736 1 98.25 128 LEU B C 1
ATOM 4602 O O . LEU B 1 128 ? 20.766 -21.688 -1.643 1 98.25 128 LEU B O 1
ATOM 4606 N N . LEU B 1 129 ? 19.469 -20.688 -3.121 1 98.31 129 LEU B N 1
ATOM 4607 C CA . LEU B 1 129 ? 18.266 -20.734 -2.312 1 98.31 129 LEU B CA 1
ATOM 4608 C C . LEU B 1 129 ? 17.562 -22.078 -2.445 1 98.31 129 LEU B C 1
ATOM 4610 O O . LEU B 1 129 ? 16.625 -22.359 -1.698 1 98.31 129 LEU B O 1
ATOM 4614 N N . LYS B 1 130 ? 18.016 -22.844 -3.34 1 96.69 130 LYS B N 1
ATOM 4615 C CA . LYS B 1 130 ? 17.422 -24.172 -3.506 1 96.69 130 LYS B CA 1
ATOM 4616 C C . LYS B 1 130 ? 17.641 -25.031 -2.266 1 96.69 130 LYS B C 1
ATOM 4618 O O . LYS B 1 130 ? 18.672 -24.938 -1.605 1 96.69 130 LYS B O 1
ATOM 4623 N N . GLY B 1 131 ? 16.688 -25.766 -1.924 1 93.5 131 GLY B N 1
ATOM 4624 C CA . GLY B 1 131 ? 16.766 -26.688 -0.805 1 93.5 131 GLY B CA 1
ATOM 4625 C C . GLY B 1 131 ? 15.609 -27.672 -0.75 1 93.5 131 GLY B C 1
ATOM 4626 O O . GLY B 1 131 ? 14.609 -27.5 -1.449 1 93.5 131 GLY B O 1
ATOM 4627 N N . ASP B 1 132 ? 15.859 -28.641 0.166 1 90.5 132 ASP B N 1
ATOM 4628 C CA . ASP B 1 132 ? 14.789 -29.609 0.389 1 90.5 132 ASP B CA 1
ATOM 4629 C C . ASP B 1 132 ? 13.617 -28.984 1.131 1 90.5 132 ASP B C 1
ATOM 4631 O O . ASP B 1 132 ? 13.812 -28.156 2.025 1 90.5 132 ASP B O 1
ATOM 4635 N N . HIS B 1 133 ? 12.438 -29.25 0.775 1 93.44 133 HIS B N 1
ATOM 4636 C CA . HIS B 1 133 ? 11.211 -28.797 1.419 1 93.44 133 HIS B CA 1
ATOM 4637 C C . HIS B 1 133 ? 11.023 -27.297 1.25 1 93.44 133 HIS B C 1
ATOM 4639 O O . HIS B 1 133 ? 10.508 -26.625 2.15 1 93.44 133 HIS B O 1
ATOM 4645 N N . ILE B 1 134 ? 11.641 -26.75 0.246 1 95.69 134 ILE B N 1
ATOM 4646 C CA . ILE B 1 134 ? 11.469 -25.344 -0.107 1 95.69 134 ILE B CA 1
ATOM 4647 C C . ILE B 1 134 ? 10.695 -25.234 -1.42 1 95.69 134 ILE B C 1
ATOM 4649 O O . ILE B 1 134 ? 11.289 -25.094 -2.488 1 95.69 134 ILE B O 1
ATOM 4653 N N . PRO B 1 135 ? 9.422 -25.219 -1.338 1 93.38 135 PRO B N 1
ATOM 4654 C CA . PRO B 1 135 ? 8.617 -25.219 -2.561 1 93.38 135 PRO B CA 1
ATOM 4655 C C . PRO B 1 135 ? 8.656 -23.875 -3.283 1 93.38 135 PRO B C 1
ATOM 4657 O O . PRO B 1 135 ? 8.273 -23.781 -4.453 1 93.38 135 PRO B O 1
ATOM 4660 N N . ASN B 1 136 ? 9.102 -22.844 -2.598 1 95.25 136 ASN B N 1
ATOM 4661 C CA . ASN B 1 136 ? 9.094 -21.547 -3.262 1 95.25 136 ASN B CA 1
ATOM 4662 C C . ASN B 1 136 ? 10.352 -20.734 -2.939 1 95.25 136 ASN B C 1
ATOM 4664 O O . ASN B 1 136 ? 10.82 -20.734 -1.799 1 95.25 136 ASN B O 1
ATOM 4668 N N . ARG B 1 137 ? 10.883 -20.156 -3.918 1 97.25 137 ARG B N 1
ATOM 4669 C CA . ARG B 1 137 ? 11.953 -19.172 -3.873 1 97.25 137 ARG B CA 1
ATOM 4670 C C . ARG B 1 137 ? 11.617 -17.953 -4.727 1 97.25 137 ARG B C 1
ATOM 4672 O O . ARG B 1 137 ? 11.188 -18.094 -5.875 1 97.25 137 ARG B O 1
ATOM 4679 N N . LYS B 1 138 ? 11.758 -16.797 -4.137 1 96.88 138 LYS B N 1
ATOM 4680 C CA . LYS B 1 138 ? 11.438 -15.562 -4.852 1 96.88 138 LYS B CA 1
ATOM 4681 C C . LYS B 1 138 ? 12.586 -14.562 -4.766 1 96.88 138 LYS B C 1
ATOM 4683 O O . LYS B 1 138 ? 13.164 -14.367 -3.697 1 96.88 138 LYS B O 1
ATOM 4688 N N . ILE B 1 139 ? 12.953 -14.031 -5.844 1 97.81 139 ILE B N 1
ATOM 4689 C CA . ILE B 1 139 ? 13.977 -12.992 -5.926 1 97.81 139 ILE B CA 1
ATOM 4690 C C . ILE B 1 139 ? 13.422 -11.781 -6.684 1 97.81 139 ILE B C 1
ATOM 4692 O O . ILE B 1 139 ? 12.812 -11.938 -7.746 1 97.81 139 ILE B O 1
ATOM 4696 N N . THR B 1 140 ? 13.562 -10.633 -6.16 1 97.12 140 THR B N 1
ATOM 4697 C CA . THR B 1 140 ? 13.188 -9.383 -6.82 1 97.12 140 THR B CA 1
ATOM 4698 C C . THR B 1 140 ? 14.359 -8.398 -6.82 1 97.12 140 THR B C 1
ATOM 4700 O O . THR B 1 140 ? 14.93 -8.109 -5.77 1 97.12 140 THR B O 1
ATOM 4703 N N . TYR B 1 141 ? 14.656 -7.992 -7.953 1 97.44 141 TYR B N 1
ATOM 4704 C CA . TYR B 1 141 ? 15.703 -6.996 -8.156 1 97.44 141 TYR B CA 1
ATOM 4705 C C . TYR B 1 141 ? 15.148 -5.754 -8.844 1 97.44 141 TYR B C 1
ATOM 4707 O O . TYR B 1 141 ? 14.32 -5.852 -9.75 1 97.44 141 TYR B O 1
ATOM 4715 N N . GLY B 1 142 ? 15.633 -4.59 -8.336 1 97.06 142 GLY B N 1
ATOM 4716 C CA . GLY B 1 142 ? 15.281 -3.336 -8.984 1 97.06 142 GLY B CA 1
ATOM 4717 C C . GLY B 1 142 ? 16.375 -2.289 -8.875 1 97.06 142 GLY B C 1
ATOM 4718 O O . GLY B 1 142 ? 17.047 -2.188 -7.848 1 97.06 142 GLY B O 1
ATOM 4719 N N . ASP B 1 143 ? 16.562 -1.59 -9.945 1 97.62 143 ASP B N 1
ATOM 4720 C CA . ASP B 1 143 ? 17.422 -0.41 -9.93 1 97.62 143 ASP B CA 1
ATOM 4721 C C . ASP B 1 143 ? 16.812 0.725 -10.75 1 97.62 143 ASP B C 1
ATOM 4723 O O . ASP B 1 143 ? 15.922 0.494 -11.578 1 97.62 143 ASP B O 1
ATOM 4727 N N . GLY B 1 144 ? 17.219 1.946 -10.383 1 96.69 144 GLY B N 1
ATOM 4728 C CA . GLY B 1 144 ? 16.734 3.098 -11.117 1 96.69 144 GLY B CA 1
ATOM 4729 C C . GLY B 1 144 ? 17.516 4.367 -10.828 1 96.69 144 GLY B C 1
ATOM 4730 O O . GLY B 1 144 ? 18.109 4.508 -9.758 1 96.69 144 GLY B O 1
ATOM 4731 N N . ILE B 1 145 ? 17.484 5.199 -11.836 1 97.19 145 ILE B N 1
ATOM 4732 C CA . ILE B 1 145 ? 18.062 6.531 -11.703 1 97.19 145 ILE B CA 1
ATOM 4733 C C . ILE B 1 145 ? 16.984 7.586 -11.969 1 97.19 145 ILE B C 1
ATOM 4735 O O . ILE B 1 145 ? 16.297 7.539 -12.992 1 97.19 145 ILE B O 1
ATOM 4739 N N . LYS B 1 146 ? 16.859 8.445 -11.016 1 97.12 146 LYS B N 1
ATOM 4740 C CA . LYS B 1 146 ? 15.945 9.578 -11.172 1 97.12 146 LYS B CA 1
ATOM 4741 C C . LYS B 1 146 ? 16.719 10.875 -11.406 1 97.12 146 LYS B C 1
ATOM 4743 O O . LYS B 1 146 ? 17.484 11.305 -10.555 1 97.12 146 LYS B O 1
ATOM 4748 N N . GLU B 1 147 ? 16.531 11.43 -12.539 1 97.25 147 GLU B N 1
ATOM 4749 C CA . GLU B 1 147 ? 16.984 12.789 -12.852 1 97.25 147 GLU B CA 1
ATOM 4750 C C . GLU B 1 147 ? 15.836 13.781 -12.758 1 97.25 147 GLU B C 1
ATOM 4752 O O . GLU B 1 147 ? 14.797 13.609 -13.398 1 97.25 147 GLU B O 1
ATOM 4757 N N . GLN B 1 148 ? 16.047 14.789 -11.953 1 97.31 148 GLN B N 1
ATOM 4758 C CA . GLN B 1 148 ? 14.969 15.75 -11.773 1 97.31 148 GLN B CA 1
ATOM 4759 C C . GLN B 1 148 ? 15.484 17.188 -11.922 1 97.31 148 GLN B C 1
ATOM 4761 O O . GLN B 1 148 ? 16.547 17.516 -11.414 1 97.31 148 GLN B O 1
ATOM 4766 N N . PHE B 1 149 ? 14.836 17.953 -12.688 1 97.19 149 PHE B N 1
ATOM 4767 C CA . PHE B 1 149 ? 15.008 19.406 -12.75 1 97.19 149 PHE B CA 1
ATOM 4768 C C . PHE B 1 149 ? 13.836 20.109 -12.078 1 97.19 149 PHE B C 1
ATOM 4770 O O . PHE B 1 149 ? 12.68 19.875 -12.422 1 97.19 149 PHE B O 1
ATOM 4777 N N . TYR B 1 150 ? 14.18 20.891 -11.133 1 97.75 150 TYR B N 1
ATOM 4778 C CA . TYR B 1 150 ? 13.203 21.641 -10.359 1 97.75 150 TYR B CA 1
ATOM 4779 C C . TYR B 1 150 ? 13.438 23.141 -10.484 1 97.75 150 TYR B C 1
ATOM 4781 O O . TYR B 1 150 ? 14.578 23.609 -10.406 1 97.75 150 TYR B O 1
ATOM 4789 N N . PHE B 1 151 ? 12.352 23.875 -10.672 1 97.56 151 PHE B N 1
ATOM 4790 C CA . PHE B 1 151 ? 12.461 25.328 -10.562 1 97.56 151 PHE B CA 1
ATOM 4791 C C . PHE B 1 151 ? 11.172 25.922 -10.016 1 97.56 151 PHE B C 1
ATOM 4793 O O . PHE B 1 151 ? 10.117 25.281 -10.055 1 97.56 151 PHE B O 1
ATOM 4800 N N . ASN B 1 152 ? 11.281 27.062 -9.414 1 97.5 152 ASN B N 1
ATOM 4801 C CA . ASN B 1 152 ? 10.102 27.734 -8.883 1 97.5 152 ASN B CA 1
ATOM 4802 C C . ASN B 1 152 ? 10.148 29.234 -9.117 1 97.5 152 ASN B C 1
ATOM 4804 O O . ASN B 1 152 ? 11.109 29.75 -9.695 1 97.5 152 ASN B O 1
ATOM 4808 N N . SER B 1 153 ? 9.086 29.906 -8.766 1 96.75 153 SER B N 1
ATOM 4809 C CA . SER B 1 153 ? 8.93 31.328 -9.031 1 96.75 153 SER B CA 1
ATOM 4810 C C . SER B 1 153 ? 9.82 32.188 -8.125 1 96.75 153 SER B C 1
ATOM 4812 O O . SER B 1 153 ? 9.953 33.375 -8.328 1 96.75 153 SER B O 1
ATOM 4814 N N . LEU B 1 154 ? 10.453 31.531 -7.145 1 96.06 154 LEU B N 1
ATOM 4815 C CA . LEU B 1 154 ? 11.312 32.25 -6.211 1 96.06 154 LEU B CA 1
ATOM 4816 C C . LEU B 1 154 ? 12.742 32.344 -6.742 1 96.06 154 LEU B C 1
ATOM 4818 O O . LEU B 1 154 ? 13.562 33.094 -6.207 1 96.06 154 LEU B O 1
ATOM 4822 N N . GLY B 1 155 ? 13.008 31.578 -7.727 1 94.94 155 GLY B N 1
ATOM 4823 C CA . GLY B 1 155 ? 14.328 31.656 -8.336 1 94.94 155 GLY B CA 1
ATOM 4824 C C . GLY B 1 155 ? 15.141 30.391 -8.172 1 94.94 155 GLY B C 1
ATOM 4825 O O . GLY B 1 155 ? 16.297 30.328 -8.617 1 94.94 155 GLY B O 1
ATOM 4826 N N . SER B 1 156 ? 14.57 29.391 -7.605 1 96.94 156 SER B N 1
ATOM 4827 C CA . SER B 1 156 ? 15.289 28.125 -7.461 1 96.94 156 SER B CA 1
ATOM 4828 C C . SER B 1 156 ? 15.398 27.391 -8.797 1 96.94 156 SER B C 1
ATOM 4830 O O . SER B 1 156 ? 14.453 27.391 -9.586 1 96.94 156 SER B O 1
ATOM 4832 N N . GLU B 1 157 ? 16.516 26.859 -9.094 1 97.12 157 GLU B N 1
ATOM 4833 C CA . GLU B 1 157 ? 16.812 25.938 -10.195 1 97.12 157 GLU B CA 1
ATOM 4834 C C . GLU B 1 157 ? 17.75 24.828 -9.742 1 97.12 157 GLU B C 1
ATOM 4836 O O . GLU B 1 157 ? 18.953 25.047 -9.602 1 97.12 157 GLU B O 1
ATOM 4841 N N . ILE B 1 158 ? 17.203 23.656 -9.617 1 97.88 158 ILE B N 1
ATOM 4842 C CA . ILE B 1 158 ? 17.953 22.578 -9 1 97.88 158 ILE B CA 1
ATOM 4843 C C . ILE B 1 158 ? 17.922 21.344 -9.898 1 97.88 158 ILE B C 1
ATOM 4845 O O . ILE B 1 158 ? 16.844 20.922 -10.344 1 97.88 158 ILE B O 1
ATOM 4849 N N . LYS B 1 159 ? 19 20.812 -10.211 1 97.75 159 LYS B N 1
ATOM 4850 C CA . LYS B 1 159 ? 19.125 19.516 -10.891 1 97.75 159 LYS B CA 1
ATOM 4851 C C . LYS B 1 159 ? 19.672 18.453 -9.945 1 97.75 159 LYS B C 1
ATOM 4853 O O . LYS B 1 159 ? 20.688 18.672 -9.273 1 97.75 159 LYS B O 1
ATOM 4858 N N . THR B 1 160 ? 18.969 17.359 -9.852 1 98.06 160 THR B N 1
ATOM 4859 C CA . THR B 1 160 ? 19.438 16.281 -8.984 1 98.06 160 THR B CA 1
ATOM 4860 C C . THR B 1 160 ? 19.5 14.961 -9.758 1 98.06 160 THR B C 1
ATOM 4862 O O . THR B 1 160 ? 18.719 14.75 -10.688 1 98.06 160 THR B O 1
ATOM 4865 N N . ILE B 1 161 ? 20.422 14.125 -9.469 1 98 161 ILE B N 1
ATOM 4866 C CA . ILE B 1 161 ? 20.516 12.742 -9.938 1 98 161 ILE B CA 1
ATOM 4867 C C . ILE B 1 161 ? 20.625 11.805 -8.734 1 98 161 ILE B C 1
ATOM 4869 O O . ILE B 1 161 ? 21.578 11.891 -7.957 1 98 161 ILE B O 1
ATOM 4873 N N . VAL B 1 162 ? 19.688 10.945 -8.57 1 98.19 162 VAL B N 1
ATOM 4874 C CA . VAL B 1 162 ? 19.641 10.062 -7.414 1 98.19 162 VAL B CA 1
ATOM 4875 C C . VAL B 1 162 ? 19.484 8.617 -7.875 1 98.19 162 VAL B C 1
ATOM 4877 O O . VAL B 1 162 ? 18.469 8.266 -8.492 1 98.19 162 VAL B O 1
ATOM 4880 N N . PRO B 1 163 ? 20.469 7.75 -7.617 1 98.25 163 PRO B N 1
ATOM 4881 C CA . PRO B 1 163 ? 20.359 6.316 -7.906 1 98.25 163 PRO B CA 1
ATOM 4882 C C . PRO B 1 163 ? 19.75 5.527 -6.742 1 98.25 163 PRO B C 1
ATOM 4884 O O . PRO B 1 163 ? 20 5.852 -5.578 1 98.25 163 PRO B O 1
ATOM 4887 N N . LYS B 1 164 ? 19 4.543 -7.047 1 98.19 164 LYS B N 1
ATOM 4888 C CA . LYS B 1 164 ? 18.5 3.604 -6.047 1 98.19 164 LYS B CA 1
ATOM 4889 C C . LYS B 1 164 ? 18.578 2.168 -6.559 1 98.19 164 LYS B C 1
ATOM 4891 O O . LYS B 1 164 ? 18.359 1.911 -7.742 1 98.19 164 LYS B O 1
ATOM 4896 N N . ILE B 1 165 ? 18.891 1.279 -5.715 1 98.25 165 ILE B N 1
ATOM 4897 C CA . ILE B 1 165 ? 18.969 -0.14 -6.039 1 98.25 165 ILE B CA 1
ATOM 4898 C C . ILE B 1 165 ? 18.438 -0.97 -4.871 1 98.25 165 ILE B C 1
ATOM 4900 O O . ILE B 1 165 ? 18.516 -0.548 -3.717 1 98.25 165 ILE B O 1
ATOM 4904 N N . ARG B 1 166 ? 17.828 -2.088 -5.148 1 97.88 166 ARG B N 1
ATOM 4905 C CA . ARG B 1 166 ? 17.25 -2.941 -4.113 1 97.88 166 ARG B CA 1
ATOM 4906 C C . ARG B 1 166 ? 17.25 -4.402 -4.551 1 97.88 166 ARG B C 1
ATOM 4908 O O . ARG B 1 166 ? 17 -4.707 -5.719 1 97.88 166 ARG B O 1
ATOM 4915 N N . LEU B 1 167 ? 17.562 -5.262 -3.699 1 98.31 167 LEU B N 1
ATOM 4916 C CA . LEU B 1 167 ? 17.516 -6.711 -3.869 1 98.31 167 LEU B CA 1
ATOM 4917 C C . LEU B 1 167 ? 16.797 -7.367 -2.691 1 98.31 167 LEU B C 1
ATOM 4919 O O . LEU B 1 167 ? 17.156 -7.129 -1.534 1 98.31 167 LEU B O 1
ATOM 4923 N N . SER B 1 168 ? 15.836 -8.055 -3.01 1 98 168 SER B N 1
ATOM 4924 C CA . SER B 1 168 ? 15.133 -8.828 -1.987 1 98 168 SER B CA 1
ATOM 4925 C C . SER B 1 168 ? 14.969 -10.281 -2.41 1 98 168 SER B C 1
ATOM 4927 O O . SER B 1 168 ? 14.812 -10.578 -3.596 1 98 168 SER B O 1
ATOM 4929 N N . PHE B 1 169 ? 15.008 -11.172 -1.536 1 98.19 169 PHE B N 1
ATOM 4930 C CA . PHE B 1 169 ? 14.727 -12.57 -1.813 1 98.19 169 PHE B CA 1
ATOM 4931 C C . PHE B 1 169 ? 14.094 -13.25 -0.603 1 98.19 169 PHE B C 1
ATOM 4933 O O . PHE B 1 169 ? 14.266 -12.789 0.53 1 98.19 169 PHE B O 1
ATOM 4940 N N . SER B 1 170 ? 13.336 -14.25 -0.851 1 97.56 170 SER B N 1
ATOM 4941 C CA . SER B 1 170 ? 12.609 -14.984 0.175 1 97.56 170 SER B CA 1
ATOM 4942 C C . SER B 1 170 ? 12.484 -16.453 -0.182 1 97.56 170 SER B C 1
ATOM 4944 O O . SER B 1 170 ? 12.641 -16.828 -1.347 1 97.56 170 SER B O 1
ATOM 4946 N N . VAL B 1 171 ? 12.32 -17.25 0.808 1 97.44 171 VAL B N 1
ATOM 4947 C CA . VAL B 1 171 ? 12.023 -18.672 0.623 1 97.44 171 VAL B CA 1
ATOM 4948 C C . VAL B 1 171 ? 10.836 -19.062 1.499 1 97.44 171 VAL B C 1
ATOM 4950 O O . VAL B 1 171 ? 10.617 -18.484 2.562 1 97.44 171 VAL B O 1
ATOM 4953 N N . THR B 1 172 ? 10.062 -19.938 1.005 1 96.44 172 THR B N 1
ATOM 4954 C CA . THR B 1 172 ? 9.008 -20.594 1.767 1 96.44 172 THR B CA 1
ATOM 4955 C C . THR B 1 172 ? 9.344 -22.062 2.012 1 96.44 172 THR B C 1
ATOM 4957 O O . THR B 1 172 ? 9.555 -22.828 1.065 1 96.44 172 THR B O 1
ATOM 4960 N N . ALA B 1 173 ? 9.422 -22.406 3.238 1 96.62 173 ALA B N 1
ATOM 4961 C CA . ALA B 1 173 ? 9.625 -23.812 3.623 1 96.62 173 ALA B CA 1
ATOM 4962 C C . ALA B 1 173 ? 8.289 -24.5 3.916 1 96.62 173 ALA B C 1
ATOM 4964 O O . ALA B 1 173 ? 7.332 -23.844 4.332 1 96.62 173 ALA B O 1
ATOM 4965 N N . LYS B 1 174 ? 8.305 -25.766 3.656 1 95.31 174 LYS B N 1
ATOM 4966 C CA . LYS B 1 174 ? 7.059 -26.516 3.848 1 95.31 174 LYS B CA 1
ATOM 4967 C C . LYS B 1 174 ? 7.32 -27.875 4.492 1 95.31 174 LYS B C 1
ATOM 4969 O O . LYS B 1 174 ? 8.281 -28.547 4.145 1 95.31 174 LYS B O 1
ATOM 4974 N N . GLU B 1 175 ? 6.566 -28.156 5.469 1 92.56 175 GLU B N 1
ATOM 4975 C CA . GLU B 1 175 ? 6.48 -29.469 6.09 1 92.56 175 GLU B CA 1
ATOM 4976 C C . GLU B 1 175 ? 5.035 -29.844 6.406 1 92.56 175 GLU B C 1
ATOM 4978 O O . GLU B 1 175 ? 4.375 -29.156 7.191 1 92.56 175 GLU B O 1
ATOM 4983 N N . ASN B 1 176 ? 4.582 -30.938 5.805 1 87.12 176 ASN B N 1
ATOM 4984 C CA . ASN B 1 176 ? 3.174 -31.297 5.918 1 87.12 176 ASN B CA 1
ATOM 4985 C C . ASN B 1 176 ? 2.26 -30.156 5.48 1 87.12 176 ASN B C 1
ATOM 4987 O O . ASN B 1 176 ? 2.4 -29.641 4.375 1 87.12 176 ASN B O 1
ATOM 4991 N N . ASP B 1 177 ? 1.462 -29.672 6.352 1 82.75 177 ASP B N 1
ATOM 4992 C CA . ASP B 1 177 ? 0.507 -28.641 5.969 1 82.75 177 ASP B CA 1
ATOM 4993 C C . ASP B 1 177 ? 0.94 -27.266 6.496 1 82.75 177 ASP B C 1
ATOM 4995 O O . ASP B 1 177 ? 0.182 -26.297 6.422 1 82.75 177 ASP B O 1
ATOM 4999 N N . ASP B 1 178 ? 2.184 -27.266 6.902 1 88.75 178 ASP B N 1
ATOM 5000 C CA . ASP B 1 178 ? 2.68 -26 7.438 1 88.75 178 ASP B CA 1
ATOM 5001 C C . ASP B 1 178 ? 3.689 -25.359 6.488 1 88.75 178 ASP B C 1
ATOM 5003 O O . ASP B 1 178 ? 4.531 -26.047 5.91 1 88.75 178 ASP B O 1
ATOM 5007 N N . MET B 1 179 ? 3.479 -24.062 6.262 1 93.19 179 MET B N 1
ATOM 5008 C CA . MET B 1 179 ? 4.406 -23.297 5.441 1 93.19 179 MET B CA 1
ATOM 5009 C C . MET B 1 179 ? 4.875 -22.047 6.172 1 93.19 179 MET B C 1
ATOM 5011 O O . MET B 1 179 ? 4.082 -21.375 6.836 1 93.19 179 MET B O 1
ATOM 5015 N N . GLN B 1 180 ? 6.152 -21.766 6.109 1 93.81 180 GLN B N 1
ATOM 5016 C CA . GLN B 1 180 ? 6.754 -20.594 6.711 1 93.81 180 GLN B CA 1
ATOM 5017 C C . GLN B 1 180 ? 7.688 -19.891 5.727 1 93.81 180 GLN B C 1
ATOM 5019 O O . GLN B 1 180 ? 8.422 -20.547 4.98 1 93.81 180 GLN B O 1
ATOM 5024 N N . THR B 1 181 ? 7.613 -18.578 5.68 1 94.88 181 THR B N 1
ATOM 5025 C CA . THR B 1 181 ? 8.43 -17.797 4.762 1 94.88 181 THR B CA 1
ATOM 5026 C C . THR B 1 181 ? 9.406 -16.922 5.531 1 94.88 181 THR B C 1
ATOM 5028 O O . THR B 1 181 ? 9.086 -16.422 6.609 1 94.88 181 THR B O 1
ATOM 5031 N N . TYR B 1 182 ? 10.555 -16.734 5.066 1 96.75 182 TYR B N 1
ATOM 5032 C CA . TYR B 1 182 ? 11.547 -15.789 5.562 1 96.75 182 TYR B CA 1
ATOM 5033 C C . TYR B 1 182 ? 12.211 -15.031 4.414 1 96.75 182 TYR B C 1
ATOM 5035 O O . TYR B 1 182 ? 12.148 -15.469 3.262 1 96.75 182 TYR B O 1
ATOM 5043 N N . TRP B 1 183 ? 12.766 -13.82 4.688 1 97.38 183 TRP B N 1
ATOM 5044 C CA . TRP B 1 183 ? 13.273 -13.016 3.58 1 97.38 183 TRP B CA 1
ATOM 5045 C C . TRP B 1 183 ? 14.352 -12.055 4.059 1 97.38 183 TRP B C 1
ATOM 5047 O O . TRP B 1 183 ? 14.547 -11.875 5.266 1 97.38 183 TRP B O 1
ATOM 5057 N N . LYS B 1 184 ? 15.031 -11.523 3.156 1 97.88 184 LYS B N 1
ATOM 5058 C CA . LYS B 1 184 ? 16.047 -10.492 3.357 1 97.88 184 LYS B CA 1
ATOM 5059 C C . LYS B 1 184 ? 15.992 -9.445 2.248 1 97.88 184 LYS B C 1
ATOM 5061 O O . LYS B 1 184 ? 15.695 -9.766 1.095 1 97.88 184 LYS B O 1
ATOM 5066 N N . VAL B 1 185 ? 16.234 -8.195 2.648 1 97.44 185 VAL B N 1
ATOM 5067 C CA . VAL B 1 185 ? 16.203 -7.09 1.693 1 97.44 185 VAL B CA 1
ATOM 5068 C C . VAL B 1 185 ? 17.469 -6.262 1.824 1 97.44 185 VAL B C 1
ATOM 5070 O O . VAL B 1 185 ? 17.938 -6.004 2.936 1 97.44 185 VAL B O 1
ATOM 5073 N N . PHE B 1 186 ? 18 -5.934 0.729 1 97.75 186 PHE B N 1
ATOM 5074 C CA . PHE B 1 186 ? 19.109 -5.004 0.618 1 97.75 186 PHE B CA 1
ATOM 5075 C C . PHE B 1 186 ? 18.75 -3.838 -0.296 1 97.75 186 PHE B C 1
ATOM 5077 O O . PHE B 1 186 ? 17.875 -3.959 -1.15 1 97.75 186 PHE B O 1
ATOM 5084 N N . GLY B 1 187 ? 19.422 -2.711 -0.043 1 96.19 187 GLY B N 1
ATOM 5085 C CA . GLY B 1 187 ? 19.203 -1.598 -0.954 1 96.19 187 GLY B CA 1
ATOM 5086 C C . GLY B 1 187 ? 19.656 -0.266 -0.384 1 96.19 187 GLY B C 1
ATOM 5087 O O . GLY B 1 187 ? 20.094 -0.195 0.763 1 96.19 187 GLY B O 1
ATOM 5088 N N . GLY B 1 188 ? 19.562 0.746 -1.165 1 97.81 188 GLY B N 1
ATOM 5089 C CA . GLY B 1 188 ? 19.953 2.096 -0.792 1 97.81 188 GLY B CA 1
ATOM 5090 C C . GLY B 1 188 ? 20.125 3.02 -1.984 1 97.81 188 GLY B C 1
ATOM 5091 O O . GLY B 1 188 ? 19.719 2.682 -3.098 1 97.81 188 GLY B O 1
ATOM 5092 N N . THR B 1 189 ? 20.469 4.215 -1.679 1 98.19 189 THR B N 1
ATOM 5093 C CA . THR B 1 189 ? 20.906 5.148 -2.709 1 98.19 189 THR B CA 1
ATOM 5094 C C . THR B 1 189 ? 22.375 4.902 -3.072 1 98.19 189 THR B C 1
ATOM 5096 O O . THR B 1 189 ? 23.234 5.727 -2.779 1 98.19 189 THR B O 1
ATOM 5099 N N . THR B 1 190 ? 22.578 3.771 -3.729 1 97.38 190 THR B N 1
ATOM 5100 C CA . THR B 1 190 ? 23.906 3.268 -4.074 1 97.38 190 THR B CA 1
ATOM 5101 C C . THR B 1 190 ? 23.906 2.629 -5.461 1 97.38 190 THR B C 1
ATOM 5103 O O . THR B 1 190 ? 22.859 2.602 -6.129 1 97.38 190 THR B O 1
ATOM 5106 N N . GLY B 1 191 ? 25.156 2.291 -5.887 1 97.56 191 GLY B N 1
ATOM 5107 C CA . GLY B 1 191 ? 25.297 1.628 -7.176 1 97.56 191 GLY B CA 1
ATOM 5108 C C . GLY B 1 191 ? 25.406 0.12 -7.062 1 97.56 191 GLY B C 1
ATOM 5109 O O . GLY B 1 191 ? 24.984 -0.464 -6.059 1 97.56 191 GLY B O 1
ATOM 5110 N N . TRP B 1 192 ? 25.906 -0.505 -8.07 1 97.62 192 TRP B N 1
ATOM 5111 C CA . TRP B 1 192 ? 26.031 -1.952 -8.195 1 97.62 192 TRP B CA 1
ATOM 5112 C C . TRP B 1 192 ? 26.969 -2.514 -7.133 1 97.62 192 TRP B C 1
ATOM 5114 O O . TRP B 1 192 ? 26.875 -3.688 -6.77 1 97.62 192 TRP B O 1
ATOM 5124 N N . GLU B 1 193 ? 27.844 -1.644 -6.566 1 96.81 193 GLU B N 1
ATOM 5125 C CA . GLU B 1 193 ? 28.797 -2.07 -5.543 1 96.81 193 GLU B CA 1
ATOM 5126 C C . GLU B 1 193 ? 28.078 -2.676 -4.344 1 96.81 193 GLU B C 1
ATOM 5128 O O . GLU B 1 193 ? 28.594 -3.584 -3.693 1 96.81 193 GLU B O 1
ATOM 5133 N N . SER B 1 194 ? 26.906 -2.164 -4.059 1 95.69 194 SER B N 1
ATOM 5134 C CA . SER B 1 194 ? 26.188 -2.643 -2.887 1 95.69 194 SER B CA 1
ATOM 5135 C C . SER B 1 194 ? 25.672 -4.062 -3.098 1 95.69 194 SER B C 1
ATOM 5137 O O . SER B 1 194 ? 25.469 -4.801 -2.135 1 95.69 194 SER B O 1
ATOM 5139 N N . ILE B 1 195 ? 25.438 -4.441 -4.32 1 96.31 195 ILE B N 1
ATOM 5140 C CA . ILE B 1 195 ? 24.984 -5.793 -4.652 1 96.31 195 ILE B CA 1
ATOM 5141 C C . ILE B 1 195 ? 26.188 -6.746 -4.625 1 96.31 195 ILE B C 1
ATOM 5143 O O . ILE B 1 195 ? 26.078 -7.855 -4.094 1 96.31 195 ILE B O 1
ATOM 5147 N N . GLU B 1 196 ? 27.25 -6.281 -5.141 1 93.38 196 GLU B N 1
ATOM 5148 C CA . GLU B 1 196 ? 28.469 -7.09 -5.207 1 93.38 196 GLU B CA 1
ATOM 5149 C C . GLU B 1 196 ? 29 -7.41 -3.812 1 93.38 196 GLU B C 1
ATOM 5151 O O . GLU B 1 196 ? 29.609 -8.461 -3.6 1 93.38 196 GLU B O 1
ATOM 5156 N N . ASP B 1 197 ? 28.766 -6.559 -2.93 1 94.19 197 ASP B N 1
ATOM 5157 C CA . ASP B 1 197 ? 29.312 -6.68 -1.584 1 94.19 197 ASP B CA 1
ATOM 5158 C C . ASP B 1 197 ? 28.5 -7.656 -0.742 1 94.19 197 ASP B C 1
ATOM 5160 O O . ASP B 1 197 ? 28.922 -8.047 0.35 1 94.19 197 ASP B O 1
ATOM 5164 N N . ILE B 1 198 ? 27.469 -8.102 -1.262 1 96.81 198 ILE B N 1
ATOM 5165 C CA . ILE B 1 198 ? 26.594 -8.984 -0.488 1 96.81 198 ILE B CA 1
ATOM 5166 C C . ILE B 1 198 ? 27.188 -10.391 -0.456 1 96.81 198 ILE B C 1
ATOM 5168 O O . ILE B 1 198 ? 27.562 -10.945 -1.497 1 96.81 198 ILE B O 1
ATOM 5172 N N . ASP B 1 199 ? 27.375 -10.938 0.684 1 97.88 199 ASP B N 1
ATOM 5173 C CA . ASP B 1 199 ? 27.703 -12.352 0.823 1 97.88 199 ASP B CA 1
ATOM 5174 C C . ASP B 1 199 ? 26.484 -13.234 0.557 1 97.88 199 ASP B C 1
ATOM 5176 O O . ASP B 1 199 ? 25.828 -13.688 1.493 1 97.88 199 ASP B O 1
ATOM 5180 N N . LEU B 1 200 ? 26.281 -13.547 -0.699 1 97.75 200 LEU B N 1
ATOM 5181 C CA . LEU B 1 200 ? 25.078 -14.242 -1.131 1 97.75 200 LEU B CA 1
ATOM 5182 C C . LEU B 1 200 ? 24.984 -15.633 -0.504 1 97.75 200 LEU B C 1
ATOM 5184 O O . LEU B 1 200 ? 23.906 -16.094 -0.141 1 97.75 200 LEU B O 1
ATOM 5188 N N . GLU B 1 201 ? 26.094 -16.297 -0.381 1 97.94 201 GLU B N 1
ATOM 5189 C CA . GLU B 1 201 ? 26.109 -17.641 0.2 1 97.94 201 GLU B CA 1
ATOM 5190 C C . GLU B 1 201 ? 25.625 -17.609 1.651 1 97.94 201 GLU B C 1
ATOM 5192 O O . GLU B 1 201 ? 24.797 -18.438 2.053 1 97.94 201 GLU B O 1
ATOM 5197 N N . TYR B 1 202 ? 26.156 -16.688 2.309 1 98.31 202 TYR B N 1
ATOM 5198 C CA . TYR B 1 202 ? 25.781 -16.578 3.713 1 98.31 202 TYR B CA 1
ATOM 5199 C C . TYR B 1 202 ? 24.297 -16.281 3.855 1 98.31 202 TYR B C 1
ATOM 5201 O O . TYR B 1 202 ? 23.594 -16.969 4.605 1 98.31 202 TYR B O 1
ATOM 5209 N N . TRP B 1 203 ? 23.844 -15.297 3.209 1 98.12 203 TRP B N 1
ATOM 5210 C CA . TRP B 1 203 ? 22.469 -14.828 3.404 1 98.12 203 TRP B CA 1
ATOM 5211 C C . TRP B 1 203 ? 21.469 -15.844 2.857 1 98.12 203 TRP B C 1
ATOM 5213 O O . TRP B 1 203 ? 20.375 -16 3.402 1 98.12 203 TRP B O 1
ATOM 5223 N N . ALA B 1 204 ? 21.812 -16.453 1.733 1 98.44 204 ALA B N 1
ATOM 5224 C CA . ALA B 1 204 ? 20.953 -17.516 1.227 1 98.44 204 ALA B CA 1
ATOM 5225 C C . ALA B 1 204 ? 20.781 -18.625 2.256 1 98.44 204 ALA B C 1
ATOM 5227 O O . ALA B 1 204 ? 19.656 -19.078 2.518 1 98.44 204 ALA B O 1
ATOM 5228 N N . SER B 1 205 ? 21.906 -19.031 2.828 1 98.25 205 SER B N 1
ATOM 5229 C CA . SER B 1 205 ? 21.875 -20.062 3.861 1 98.25 205 SER B CA 1
ATOM 5230 C C . SER B 1 205 ? 21.078 -19.594 5.078 1 98.25 205 SER B C 1
ATOM 5232 O O . SER B 1 205 ? 20.328 -20.359 5.668 1 98.25 205 SER B O 1
ATOM 5234 N N . PHE B 1 206 ? 21.281 -18.406 5.402 1 98.12 206 PHE B N 1
ATOM 5235 C CA . PHE B 1 206 ? 20.609 -17.828 6.559 1 98.12 206 PHE B CA 1
ATOM 5236 C C . PHE B 1 206 ? 19.094 -17.844 6.375 1 98.12 206 PHE B C 1
ATOM 5238 O O . PHE B 1 206 ? 18.375 -18.312 7.254 1 98.12 206 PHE B O 1
ATOM 5245 N N . VAL B 1 207 ? 18.562 -17.375 5.27 1 98.06 207 VAL B N 1
ATOM 5246 C CA . VAL B 1 207 ? 17.141 -17.266 4.996 1 98.06 207 VAL B CA 1
ATOM 5247 C C . VAL B 1 207 ? 16.516 -18.656 4.926 1 98.06 207 VAL B C 1
ATOM 5249 O O . VAL B 1 207 ? 15.422 -18.891 5.449 1 98.06 207 VAL B O 1
ATOM 5252 N N . LYS B 1 208 ? 17.219 -19.609 4.312 1 98 208 LYS B N 1
ATOM 5253 C CA . LYS B 1 208 ? 16.734 -20.969 4.227 1 98 208 LYS B CA 1
ATOM 5254 C C . LYS B 1 208 ? 16.625 -21.609 5.609 1 98 208 LYS B C 1
ATOM 5256 O O . LYS B 1 208 ? 15.609 -22.219 5.941 1 98 208 LYS B O 1
ATOM 5261 N N . ASN B 1 209 ? 17.641 -21.406 6.371 1 97.81 209 ASN B N 1
ATOM 5262 C CA . ASN B 1 209 ? 17.672 -21.984 7.711 1 97.81 209 ASN B CA 1
ATOM 5263 C C . ASN B 1 209 ? 16.578 -21.406 8.594 1 97.81 209 ASN B C 1
ATOM 5265 O O . ASN B 1 209 ? 15.938 -22.125 9.367 1 97.81 209 ASN B O 1
ATOM 5269 N N . LYS B 1 210 ? 16.375 -20.125 8.461 1 97.56 210 LYS B N 1
ATOM 5270 C CA . LYS B 1 210 ? 15.352 -19.469 9.258 1 97.56 210 LYS B CA 1
ATOM 5271 C C . LYS B 1 210 ? 13.961 -19.938 8.859 1 97.56 210 LYS B C 1
ATOM 5273 O O . LYS B 1 210 ? 13.125 -20.219 9.719 1 97.56 210 LYS B O 1
ATOM 5278 N N . ALA B 1 211 ? 13.688 -19.969 7.559 1 96.75 211 ALA B N 1
ATOM 5279 C CA . ALA B 1 211 ? 12.383 -20.438 7.094 1 96.75 211 ALA B CA 1
ATOM 5280 C C . ALA B 1 211 ? 12.102 -21.859 7.598 1 96.75 211 ALA B C 1
ATOM 5282 O O . ALA B 1 211 ? 11 -22.141 8.055 1 96.75 211 ALA B O 1
ATOM 5283 N N . THR B 1 212 ? 13.125 -22.703 7.605 1 96.69 212 THR B N 1
ATOM 5284 C CA . THR B 1 212 ? 12.984 -24.094 8.047 1 96.69 212 THR B CA 1
ATOM 5285 C C . THR B 1 212 ? 12.789 -24.156 9.562 1 96.69 212 THR B C 1
ATOM 5287 O O . THR B 1 212 ? 11.961 -24.938 10.055 1 96.69 212 THR B O 1
ATOM 5290 N N . SER B 1 213 ? 13.492 -23.344 10.25 1 96.69 213 SER B N 1
ATOM 5291 C CA . SER B 1 213 ? 13.406 -23.359 11.703 1 96.69 213 SER B CA 1
ATOM 5292 C C . SER B 1 213 ? 12.031 -22.891 12.188 1 96.69 213 SER B C 1
ATOM 5294 O O . SER B 1 213 ? 11.555 -23.344 13.227 1 96.69 213 SER B O 1
ATOM 5296 N N . LEU B 1 214 ? 11.406 -22.031 11.453 1 95.81 214 LEU B N 1
ATOM 5297 C CA . LEU B 1 214 ? 10.102 -21.5 11.828 1 95.81 214 LEU B CA 1
ATOM 5298 C C . LEU B 1 214 ? 9.039 -22.609 11.805 1 95.81 214 LEU B C 1
ATOM 5300 O O . LEU B 1 214 ? 8.023 -22.5 12.492 1 95.81 214 LEU B O 1
ATOM 5304 N N . LEU B 1 215 ? 9.312 -23.625 11.008 1 95.06 215 LEU B N 1
ATOM 5305 C CA . LEU B 1 215 ? 8.352 -24.719 10.922 1 95.06 215 LEU B CA 1
ATOM 5306 C C . LEU B 1 215 ? 8.219 -25.438 12.258 1 95.06 215 LEU B C 1
ATOM 5308 O O . LEU B 1 215 ? 7.184 -26.047 12.539 1 95.06 215 LEU B O 1
ATOM 5312 N N . GLN B 1 216 ? 9.203 -25.328 13.055 1 95.19 216 GLN B N 1
ATOM 5313 C CA . GLN B 1 216 ? 9.203 -26.016 14.336 1 95.19 216 GLN B CA 1
ATOM 5314 C C . GLN B 1 216 ? 8.922 -25.062 15.484 1 95.19 216 GLN B C 1
ATOM 5316 O O . GLN B 1 216 ? 8.82 -25.469 16.641 1 95.19 216 GLN B O 1
ATOM 5321 N N . ALA B 1 217 ? 8.789 -23.781 15.164 1 95.12 217 ALA B N 1
ATOM 5322 C CA . ALA B 1 217 ? 8.578 -22.766 16.203 1 95.12 217 ALA B CA 1
ATOM 5323 C C . ALA B 1 217 ? 7.176 -22.875 16.797 1 95.12 217 ALA B C 1
ATOM 5325 O O . ALA B 1 217 ? 6.25 -23.359 16.141 1 95.12 217 ALA B O 1
ATOM 5326 N N . LYS B 1 218 ? 7.07 -22.438 18.016 1 92.25 218 LYS B N 1
ATOM 5327 C CA . LYS B 1 218 ? 5.801 -22.516 18.719 1 92.25 218 LYS B CA 1
ATOM 5328 C C . LYS B 1 218 ? 4.992 -21.234 18.531 1 92.25 218 LYS B C 1
ATOM 5330 O O . LYS B 1 218 ? 5.512 -20.234 18.031 1 92.25 218 LYS B O 1
ATOM 5335 N N . LEU B 1 219 ? 3.709 -21.312 18.875 1 87.19 219 LEU B N 1
ATOM 5336 C CA . LEU B 1 219 ? 2.863 -20.125 18.875 1 87.19 219 LEU B CA 1
ATOM 5337 C C . LEU B 1 219 ? 3.146 -19.25 20.094 1 87.19 219 LEU B C 1
ATOM 5339 O O . LEU B 1 219 ? 3.502 -19.766 21.156 1 87.19 219 LEU B O 1
ATOM 5343 N N . PRO B 1 220 ? 2.965 -17.984 19.859 1 86.69 220 PRO B N 1
ATOM 5344 C CA . PRO B 1 220 ? 3.258 -17.078 20.969 1 86.69 220 PRO B CA 1
ATOM 5345 C C . PRO B 1 220 ? 2.17 -17.078 22.047 1 86.69 220 PRO B C 1
ATOM 5347 O O . PRO B 1 220 ? 1.026 -17.453 21.766 1 86.69 220 PRO B O 1
ATOM 5350 N N . PRO B 1 221 ? 2.584 -16.688 23.25 1 84.31 221 PRO B N 1
ATOM 5351 C CA . PRO B 1 221 ? 1.561 -16.438 24.266 1 84.31 221 PRO B CA 1
ATOM 5352 C C . PRO B 1 221 ? 0.755 -15.164 23.984 1 84.31 221 PRO B C 1
ATOM 5354 O O . PRO B 1 221 ? 1.103 -14.398 23.078 1 84.31 221 PRO B O 1
ATOM 5357 N N . SER B 1 222 ? -0.351 -15.031 24.641 1 82.5 222 SER B N 1
ATOM 5358 C CA . SER B 1 222 ? -1.175 -13.828 24.5 1 82.5 222 SER B CA 1
ATOM 5359 C C . SER B 1 222 ? -1.225 -13.031 25.797 1 82.5 222 SER B C 1
ATOM 5361 O O . SER B 1 222 ? -1.291 -13.609 26.875 1 82.5 222 SER B O 1
ATOM 5363 N N . GLY B 1 223 ? -1.071 -11.695 25.688 1 82.44 223 GLY B N 1
ATOM 5364 C CA . GLY B 1 223 ? -1.114 -10.805 26.828 1 82.44 223 GLY B CA 1
ATOM 5365 C C . GLY B 1 223 ? -0.084 -9.695 26.766 1 82.44 223 GLY B C 1
ATOM 5366 O O . GLY B 1 223 ? 0.441 -9.398 25.688 1 82.44 223 GLY B O 1
ATOM 5367 N N . GLU B 1 224 ? 0.036 -8.984 27.859 1 86.62 224 GLU B N 1
ATOM 5368 C CA . GLU B 1 224 ? 1.06 -7.945 27.969 1 86.62 224 GLU B CA 1
ATOM 5369 C C . GLU B 1 224 ? 2.395 -8.531 28.422 1 86.62 224 GLU B C 1
ATOM 5371 O O . GLU B 1 224 ? 2.447 -9.297 29.391 1 86.62 224 GLU B O 1
ATOM 5376 N N . PHE B 1 225 ? 3.457 -8.148 27.703 1 90.56 225 PHE B N 1
ATOM 5377 C CA . PHE B 1 225 ? 4.766 -8.719 27.984 1 90.56 225 PHE B CA 1
ATOM 5378 C C . PHE B 1 225 ? 5.859 -7.664 27.875 1 90.56 225 PHE B C 1
ATOM 5380 O O . PHE B 1 225 ? 5.676 -6.637 27.219 1 90.56 225 PHE B O 1
ATOM 5387 N N . ASP B 1 226 ? 6.91 -7.977 28.594 1 95.19 226 ASP B N 1
ATOM 5388 C CA . ASP B 1 226 ? 8.156 -7.305 28.25 1 95.19 226 ASP B CA 1
ATOM 5389 C C . ASP B 1 226 ? 8.68 -7.781 26.891 1 95.19 226 ASP B C 1
ATOM 5391 O O . ASP B 1 226 ? 8.719 -8.984 26.625 1 95.19 226 ASP B O 1
ATOM 5395 N N . ILE B 1 227 ? 9.078 -6.781 26.094 1 95.75 227 ILE B N 1
ATOM 5396 C CA . ILE B 1 227 ? 9.484 -7.133 24.734 1 95.75 227 ILE B CA 1
ATOM 5397 C C . ILE B 1 227 ? 10.844 -6.512 24.422 1 95.75 227 ILE B C 1
ATOM 5399 O O . ILE B 1 227 ? 11.078 -5.336 24.719 1 95.75 227 ILE B O 1
ATOM 5403 N N . ILE B 1 228 ? 11.719 -7.34 23.922 1 97.94 228 ILE B N 1
ATOM 5404 C CA . ILE B 1 228 ? 12.938 -6.836 23.281 1 97.94 228 ILE B CA 1
ATOM 5405 C C . ILE B 1 228 ? 12.773 -6.852 21.766 1 97.94 228 ILE B C 1
ATOM 5407 O O . ILE B 1 228 ? 12.484 -7.898 21.188 1 97.94 228 ILE B O 1
ATOM 5411 N N . MET B 1 229 ? 12.945 -5.719 21.141 1 97.06 229 MET B N 1
ATOM 5412 C CA . MET B 1 229 ? 12.883 -5.625 19.688 1 97.06 229 MET B CA 1
ATOM 5413 C C . MET B 1 229 ? 14.281 -5.516 19.094 1 97.06 229 MET B C 1
ATOM 5415 O O . MET B 1 229 ? 15.117 -4.762 19.594 1 97.06 229 MET B O 1
ATOM 5419 N N . ASP B 1 230 ? 14.5 -6.285 18.016 1 98.06 230 ASP B N 1
ATOM 5420 C CA . ASP B 1 230 ? 15.773 -6.129 17.312 1 98.06 230 ASP B CA 1
ATOM 5421 C C . ASP B 1 230 ? 15.789 -4.836 16.5 1 98.06 230 ASP B C 1
ATOM 5423 O O . ASP B 1 230 ? 14.773 -4.148 16.391 1 98.06 230 ASP B O 1
ATOM 5427 N N . PRO B 1 231 ? 16.906 -4.492 15.953 1 98.06 231 PRO B N 1
ATOM 5428 C CA . PRO B 1 231 ? 17.031 -3.227 15.227 1 98.06 231 PRO B CA 1
ATOM 5429 C C . PRO B 1 231 ? 16 -3.084 14.102 1 98.06 231 PRO B C 1
ATOM 5431 O O . PRO B 1 231 ? 15.453 -2 13.898 1 98.06 231 PRO B O 1
ATOM 5434 N N . GLU B 1 232 ? 15.727 -4.156 13.383 1 96.94 232 GLU B N 1
ATOM 5435 C CA . GLU B 1 232 ? 14.781 -4.102 12.273 1 96.94 232 GLU B CA 1
ATOM 5436 C C . GLU B 1 232 ? 13.367 -3.803 12.766 1 96.94 232 GLU B C 1
ATOM 5438 O O . GLU B 1 232 ? 12.695 -2.912 12.242 1 96.94 232 GLU B O 1
ATOM 5443 N N . LEU B 1 233 ? 12.938 -4.527 13.727 1 96.12 233 LEU B N 1
ATOM 5444 C CA . LEU B 1 233 ? 11.602 -4.312 14.273 1 96.12 233 LEU B CA 1
ATOM 5445 C C . LEU B 1 233 ? 11.5 -2.945 14.945 1 96.12 233 LEU B C 1
ATOM 5447 O O . LEU B 1 233 ? 10.453 -2.293 14.883 1 96.12 233 LEU B O 1
ATOM 5451 N N . THR B 1 234 ? 12.562 -2.533 15.609 1 96.38 234 THR B N 1
ATOM 5452 C CA . THR B 1 234 ? 12.609 -1.204 16.219 1 96.38 234 THR B CA 1
ATOM 5453 C C . THR B 1 234 ? 12.375 -0.127 15.156 1 96.38 234 THR B C 1
ATOM 5455 O O . THR B 1 234 ? 11.68 0.857 15.406 1 96.38 234 THR B O 1
ATOM 5458 N N . GLY B 1 235 ? 12.984 -0.32 14.047 1 96 235 GLY B N 1
ATOM 5459 C CA . GLY B 1 235 ? 12.797 0.622 12.961 1 96 235 GLY B CA 1
ATOM 5460 C C . GLY B 1 235 ? 11.344 0.759 12.531 1 96 235 GLY B C 1
ATOM 5461 O O . GLY B 1 235 ? 10.828 1.873 12.414 1 96 235 GLY B O 1
ATOM 5462 N N . VAL B 1 236 ? 10.727 -0.346 12.32 1 92.5 236 VAL B N 1
ATOM 5463 C CA . VAL B 1 236 ? 9.336 -0.334 11.898 1 92.5 236 VAL B CA 1
ATOM 5464 C C . VAL B 1 236 ? 8.461 0.248 13 1 92.5 236 VAL B C 1
ATOM 5466 O O . VAL B 1 236 ? 7.535 1.021 12.734 1 92.5 236 VAL B O 1
ATOM 5469 N N . PHE B 1 237 ? 8.734 -0.112 14.188 1 90.44 237 PHE B N 1
ATOM 5470 C CA . PHE B 1 237 ? 8 0.379 15.344 1 90.44 237 PHE B CA 1
ATOM 5471 C C . PHE B 1 237 ? 8.023 1.901 15.398 1 90.44 237 PHE B C 1
ATOM 5473 O O . PHE B 1 237 ? 6.98 2.541 15.508 1 90.44 237 PHE B O 1
ATOM 5480 N N . ILE B 1 238 ? 9.18 2.463 15.258 1 95.06 238 ILE B N 1
ATOM 5481 C CA . ILE B 1 238 ? 9.289 3.906 15.438 1 95.06 238 ILE B CA 1
ATOM 5482 C C . ILE B 1 238 ? 8.742 4.621 14.203 1 95.06 238 ILE B C 1
ATOM 5484 O O . ILE B 1 238 ? 8.164 5.703 14.312 1 95.06 238 ILE B O 1
ATOM 5488 N N . HIS B 1 239 ? 8.953 4.055 13.055 1 93.31 239 HIS B N 1
ATOM 5489 C CA . HIS B 1 239 ? 8.375 4.582 11.828 1 93.31 239 HIS B CA 1
ATOM 5490 C C . HIS B 1 239 ? 6.859 4.695 11.93 1 93.31 239 HIS B C 1
ATOM 5492 O O . HIS B 1 239 ? 6.285 5.734 11.602 1 93.31 239 HIS B O 1
ATOM 5498 N N . GLU B 1 240 ? 6.23 3.637 12.406 1 85.56 240 GLU B N 1
ATOM 5499 C CA . GLU B 1 240 ? 4.773 3.59 12.516 1 85.56 240 GLU B CA 1
ATOM 5500 C C . GLU B 1 240 ? 4.289 4.383 13.727 1 85.56 240 GLU B C 1
ATOM 5502 O O . GLU B 1 240 ? 3.336 5.156 13.625 1 85.56 240 GLU B O 1
ATOM 5507 N N . ALA B 1 241 ? 4.906 4.184 14.883 1 81.44 241 ALA B N 1
ATOM 5508 C CA . ALA B 1 241 ? 4.441 4.742 16.156 1 81.44 241 ALA B CA 1
ATOM 5509 C C . ALA B 1 241 ? 4.613 6.258 16.172 1 81.44 241 ALA B C 1
ATOM 5511 O O . ALA B 1 241 ? 3.752 6.98 16.688 1 81.44 241 ALA B O 1
ATOM 5512 N N . LEU B 1 242 ? 5.684 6.738 15.625 1 92.31 242 LEU B N 1
ATOM 5513 C CA . LEU B 1 242 ? 6 8.148 15.828 1 92.31 242 LEU B CA 1
ATOM 5514 C C . LEU B 1 242 ? 6.141 8.867 14.492 1 92.31 242 LEU B C 1
ATOM 5516 O O . LEU B 1 242 ? 5.688 10.008 14.344 1 92.31 242 LEU B O 1
ATOM 5520 N N . GLY B 1 243 ? 6.805 8.242 13.555 1 94.12 243 GLY B N 1
ATOM 5521 C CA . GLY B 1 243 ? 7.125 8.891 12.297 1 94.12 243 GLY B CA 1
ATOM 5522 C C . GLY B 1 243 ? 5.922 9.531 11.633 1 94.12 243 GLY B C 1
ATOM 5523 O O . GLY B 1 243 ? 5.906 10.742 11.398 1 94.12 243 GLY B O 1
ATOM 5524 N N . HIS B 1 244 ? 4.91 8.781 11.43 1 93.81 244 HIS B N 1
ATOM 5525 C CA . HIS B 1 244 ? 3.713 9.281 10.758 1 93.81 244 HIS B CA 1
ATOM 5526 C C . HIS B 1 244 ? 3.006 10.336 11.602 1 93.81 244 HIS B C 1
ATOM 5528 O O . HIS B 1 244 ? 2.521 11.336 11.07 1 93.81 244 HIS B O 1
ATOM 5534 N N . ALA B 1 245 ? 2.965 10.117 12.867 1 94.75 245 ALA B N 1
ATOM 5535 C CA . ALA B 1 245 ? 2.299 11.047 13.773 1 94.75 245 ALA B CA 1
ATOM 5536 C C . ALA B 1 245 ? 3.033 12.391 13.82 1 94.75 245 ALA B C 1
ATOM 5538 O O . ALA B 1 245 ? 2.439 13.414 14.156 1 94.75 245 ALA B O 1
ATOM 5539 N N . ALA B 1 246 ? 4.27 12.352 13.43 1 97.19 246 ALA B N 1
ATOM 5540 C CA . ALA B 1 246 ? 5.09 13.555 13.539 1 97.19 246 ALA B CA 1
ATOM 5541 C C . ALA B 1 246 ? 5.129 14.312 12.211 1 97.19 246 ALA B C 1
ATOM 5543 O O . ALA B 1 246 ? 5.785 15.352 12.094 1 97.19 246 ALA B O 1
ATOM 5544 N N . GLU B 1 247 ? 4.473 13.852 11.219 1 97.44 247 GLU B N 1
ATOM 5545 C CA . GLU B 1 247 ? 4.379 14.578 9.953 1 97.44 247 GLU B CA 1
ATOM 5546 C C . GLU B 1 247 ? 3.527 15.836 10.102 1 97.44 247 GLU B C 1
ATOM 5548 O O . GLU B 1 247 ? 2.381 15.766 10.555 1 97.44 247 GLU B O 1
ATOM 5553 N N . GLY B 1 248 ? 4.027 16.922 9.664 1 97.44 248 GLY B N 1
ATOM 5554 C CA . GLY B 1 248 ? 3.445 18.234 9.914 1 97.44 248 GLY B CA 1
ATOM 5555 C C . GLY B 1 248 ? 2.033 18.375 9.383 1 97.44 248 GLY B C 1
ATOM 5556 O O . GLY B 1 248 ? 1.211 19.094 9.953 1 97.44 248 GLY B O 1
ATOM 5557 N N . ASP B 1 249 ? 1.747 17.781 8.266 1 95.06 249 ASP B N 1
ATOM 5558 C CA . ASP B 1 249 ? 0.406 17.875 7.699 1 95.06 249 ASP B CA 1
ATOM 5559 C C . ASP B 1 249 ? -0.617 17.156 8.578 1 95.06 249 ASP B C 1
ATOM 5561 O O . ASP B 1 249 ? -1.752 17.625 8.719 1 95.06 249 ASP B O 1
ATOM 5565 N N . ALA B 1 250 ? -0.203 16.078 9.211 1 94.12 250 ALA B N 1
ATOM 5566 C CA . ALA B 1 250 ? -1.097 15.391 10.148 1 94.12 250 ALA B CA 1
ATOM 5567 C C . ALA B 1 250 ? -1.419 16.281 11.344 1 94.12 250 ALA B C 1
ATOM 5569 O O . ALA B 1 250 ? -2.557 16.297 11.82 1 94.12 250 ALA B O 1
ATOM 5570 N N . ILE B 1 251 ? -0.44 16.984 11.82 1 94.56 251 ILE B N 1
ATOM 5571 C CA . ILE B 1 251 ? -0.617 17.875 12.953 1 94.56 251 ILE B CA 1
ATOM 5572 C C . ILE B 1 251 ? -1.497 19.062 12.547 1 94.56 251 ILE B C 1
ATOM 5574 O O . ILE B 1 251 ? -2.475 19.375 13.234 1 94.56 251 ILE B O 1
ATOM 5578 N N . LYS B 1 252 ? -1.15 19.656 11.469 1 94 252 LYS B N 1
ATOM 5579 C CA . LYS B 1 252 ? -1.89 20.797 10.953 1 94 252 LYS B CA 1
ATOM 5580 C C . LYS B 1 252 ? -3.371 20.469 10.789 1 94 252 LYS B C 1
ATOM 5582 O O . LYS B 1 252 ? -4.234 21.297 11.086 1 94 252 LYS B O 1
ATOM 5587 N N . ASN B 1 253 ? -3.615 19.281 10.359 1 92.56 253 ASN B N 1
ATOM 5588 C CA . ASN B 1 253 ? -4.977 18.891 10 1 92.56 253 ASN B CA 1
ATOM 5589 C C . ASN B 1 253 ? -5.738 18.344 11.195 1 92.56 253 ASN B C 1
ATOM 5591 O O . ASN B 1 253 ? -6.93 18.031 11.094 1 92.56 253 ASN B O 1
ATOM 5595 N N . GLY B 1 254 ? -5.102 18.188 12.328 1 91.94 254 GLY B N 1
ATOM 5596 C CA . GLY B 1 254 ? -5.758 17.688 13.523 1 91.94 254 GLY B CA 1
ATOM 5597 C C . GLY B 1 254 ? -5.977 16.188 13.508 1 91.94 254 GLY B C 1
ATOM 5598 O O . GLY B 1 254 ? -6.984 15.695 14.016 1 91.94 254 GLY B O 1
ATOM 5599 N N . GLU B 1 255 ? -5.008 15.5 12.922 1 92 255 GLU B N 1
ATOM 5600 C CA . GLU B 1 255 ? -5.133 14.055 12.758 1 92 255 GLU B CA 1
ATOM 5601 C C . GLU B 1 255 ? -4.117 13.312 13.617 1 92 255 GLU B C 1
ATOM 5603 O O . GLU B 1 255 ? -4.004 12.086 13.539 1 92 255 GLU B O 1
ATOM 5608 N N . SER B 1 256 ? -3.381 14.016 14.383 1 93.81 256 SER B N 1
ATOM 5609 C CA . SER B 1 256 ? -2.289 13.375 15.109 1 93.81 256 SER B CA 1
ATOM 5610 C C . SER B 1 256 ? -2.459 13.531 16.625 1 93.81 256 SER B C 1
ATOM 5612 O O . SER B 1 256 ? -2.805 14.609 17.109 1 93.81 256 SER B O 1
ATOM 5614 N N . ILE B 1 257 ? -2.135 12.492 17.281 1 91.62 257 ILE B N 1
ATOM 5615 C CA . ILE B 1 257 ? -2.182 12.484 18.734 1 91.62 257 ILE B CA 1
ATOM 5616 C C . ILE B 1 257 ? -1.104 13.414 19.297 1 91.62 257 ILE B C 1
ATOM 5618 O O . ILE B 1 257 ? -1.115 13.742 20.484 1 91.62 257 ILE B O 1
ATOM 5622 N N . LEU B 1 258 ? -0.217 13.891 18.453 1 94.12 258 LEU B N 1
ATOM 5623 C CA . LEU B 1 258 ? 0.898 14.719 18.906 1 94.12 258 LEU B CA 1
ATOM 5624 C C . LEU B 1 258 ? 0.538 16.203 18.844 1 94.12 258 LEU B C 1
ATOM 5626 O O . LEU B 1 258 ? 1.338 17.047 19.234 1 94.12 258 LEU B O 1
ATOM 5630 N N . GLU B 1 259 ? -0.625 16.438 18.391 1 92.38 259 GLU B N 1
ATOM 5631 C CA . GLU B 1 259 ? -1.067 17.828 18.297 1 92.38 259 GLU B CA 1
ATOM 5632 C C . GLU B 1 259 ? -0.941 18.531 19.641 1 92.38 259 GLU B C 1
ATOM 5634 O O . GLU B 1 259 ? -1.409 18.016 20.672 1 92.38 259 GLU B O 1
ATOM 5639 N N . GLY B 1 260 ? -0.265 19.672 19.656 1 91.56 260 GLY B N 1
ATOM 5640 C CA . GLY B 1 260 ? -0.154 20.5 20.844 1 91.56 260 GLY B CA 1
ATOM 5641 C C . GLY B 1 260 ? 0.898 20 21.828 1 91.56 260 GLY B C 1
ATOM 5642 O O . GLY B 1 260 ? 1.023 20.516 22.938 1 91.56 260 GLY B O 1
ATOM 5643 N N . LYS B 1 261 ? 1.688 19.109 21.438 1 94.56 261 LYS B N 1
ATOM 5644 C CA . LYS B 1 261 ? 2.598 18.5 22.391 1 94.56 261 LYS B CA 1
ATOM 5645 C C . LYS B 1 261 ? 4.039 18.922 22.125 1 94.56 261 LYS B C 1
ATOM 5647 O O . LYS B 1 261 ? 4.961 18.453 22.812 1 94.56 261 LYS B O 1
ATOM 5652 N N . LEU B 1 262 ? 4.223 19.766 21.156 1 96.25 262 LEU B N 1
ATOM 5653 C CA . LEU B 1 262 ? 5.574 20.266 20.891 1 96.25 262 LEU B CA 1
ATOM 5654 C C . LEU B 1 262 ? 6.191 20.859 22.156 1 96.25 262 LEU B C 1
ATOM 5656 O O . LEU B 1 262 ? 5.562 21.672 22.828 1 96.25 262 LEU B O 1
ATOM 5660 N N . GLY B 1 263 ? 7.352 20.422 22.5 1 97.38 263 GLY B N 1
ATOM 5661 C CA . GLY B 1 263 ? 8.047 20.922 23.672 1 97.38 263 GLY B CA 1
ATOM 5662 C C . GLY B 1 263 ? 7.719 20.141 24.938 1 97.38 263 GLY B C 1
ATOM 5663 O O . GLY B 1 263 ? 8.32 20.391 25.984 1 97.38 263 GLY B O 1
ATOM 5664 N N . GLN B 1 264 ? 6.871 19.203 24.828 1 97.38 264 GLN B N 1
ATOM 5665 C CA . GLN B 1 264 ? 6.48 18.406 26 1 97.38 264 GLN B CA 1
ATOM 5666 C C . GLN B 1 264 ? 7.258 17.094 26.047 1 97.38 264 GLN B C 1
ATOM 5668 O O . GLN B 1 264 ? 7.691 16.578 25.016 1 97.38 264 GLN B O 1
ATOM 5673 N N . ASN B 1 265 ? 7.406 16.609 27.281 1 97.81 265 ASN B N 1
ATOM 5674 C CA . ASN B 1 265 ? 7.969 15.281 27.484 1 97.81 265 ASN B CA 1
ATOM 5675 C C . ASN B 1 265 ? 6.953 14.188 27.156 1 97.81 265 ASN B C 1
ATOM 5677 O O . ASN B 1 265 ? 5.969 14.023 27.891 1 97.81 265 ASN B O 1
ATOM 5681 N N . ILE B 1 266 ? 7.195 13.469 26.078 1 96.12 266 ILE B N 1
ATOM 5682 C CA . ILE B 1 266 ? 6.203 12.484 25.672 1 96.12 266 ILE B CA 1
ATOM 5683 C C . ILE B 1 266 ? 6.801 11.078 25.75 1 96.12 266 ILE B C 1
ATOM 5685 O O . ILE B 1 266 ? 6.137 10.094 25.422 1 96.12 266 ILE B O 1
ATOM 5689 N N . ALA B 1 267 ? 8.047 10.906 26.078 1 97.25 267 ALA B N 1
ATOM 5690 C CA . ALA B 1 267 ? 8.766 9.641 26.125 1 97.25 267 ALA B CA 1
ATOM 5691 C C . ALA B 1 267 ? 9.773 9.633 27.281 1 97.25 267 ALA B C 1
ATOM 5693 O O . ALA B 1 267 ? 9.867 10.602 28.031 1 97.25 267 ALA B O 1
ATOM 5694 N N . VAL B 1 268 ? 10.461 8.516 27.453 1 97.81 268 VAL B N 1
ATOM 5695 C CA . VAL B 1 268 ? 11.523 8.445 28.453 1 97.81 268 VAL B CA 1
ATOM 5696 C C . VAL B 1 268 ? 12.648 9.414 28.078 1 97.81 268 VAL B C 1
ATOM 5698 O O . VAL B 1 268 ? 12.891 9.664 26.906 1 97.81 268 VAL B O 1
ATOM 5701 N N . ASP B 1 269 ? 13.391 9.812 29.062 1 97.56 269 ASP B N 1
ATOM 5702 C CA . ASP B 1 269 ? 14.391 10.859 28.891 1 97.56 269 ASP B CA 1
ATOM 5703 C C . ASP B 1 269 ? 15.516 10.383 27.969 1 97.56 269 ASP B C 1
ATOM 5705 O O . ASP B 1 269 ? 16.141 11.195 27.281 1 97.56 269 ASP B O 1
ATOM 5709 N N . GLU B 1 270 ? 15.773 9.188 27.891 1 97.44 270 GLU B N 1
ATOM 5710 C CA . GLU B 1 270 ? 16.906 8.641 27.141 1 97.44 270 GLU B CA 1
ATOM 5711 C C . GLU B 1 270 ? 16.594 8.555 25.656 1 97.44 270 GLU B C 1
ATOM 5713 O O . GLU B 1 270 ? 17.5 8.375 24.828 1 97.44 270 GLU B O 1
ATOM 5718 N N . LEU B 1 271 ? 15.414 8.742 25.281 1 98.31 271 LEU B N 1
ATOM 5719 C CA . LEU B 1 271 ? 15 8.438 23.922 1 98.31 271 LEU B CA 1
ATOM 5720 C C . LEU B 1 271 ? 15.234 9.633 23 1 98.31 271 LEU B C 1
ATOM 5722 O O . LEU B 1 271 ? 14.742 10.734 23.281 1 98.31 271 LEU B O 1
ATOM 5726 N N . THR B 1 272 ? 15.945 9.453 21.984 1 98.69 272 THR B N 1
ATOM 5727 C CA . THR B 1 272 ? 16.078 10.383 20.859 1 98.69 272 THR B CA 1
ATOM 5728 C C . THR B 1 272 ? 15.719 9.695 19.547 1 98.69 272 THR B C 1
ATOM 5730 O O . THR B 1 272 ? 16.281 8.648 19.219 1 98.69 272 THR B O 1
ATOM 5733 N N . VAL B 1 273 ? 14.773 10.242 18.859 1 98.69 273 VAL B N 1
ATOM 5734 C CA . VAL B 1 273 ? 14.336 9.727 17.562 1 98.69 273 VAL B CA 1
ATOM 5735 C C . VAL B 1 273 ? 14.633 10.75 16.469 1 98.69 273 VAL B C 1
ATOM 5737 O O . VAL B 1 273 ? 14.297 11.93 16.609 1 98.69 273 VAL B O 1
ATOM 5740 N N . VAL B 1 274 ? 15.18 10.227 15.383 1 98.5 274 VAL B N 1
ATOM 5741 C CA . VAL B 1 274 ? 15.648 11.109 14.32 1 98.5 274 VAL B CA 1
ATOM 5742 C C . VAL B 1 274 ? 15.086 10.648 12.977 1 98.5 274 VAL B C 1
ATOM 5744 O O . VAL B 1 274 ? 14.836 9.453 12.781 1 98.5 274 VAL B O 1
ATOM 5747 N N . ASP B 1 275 ? 14.812 11.617 12.117 1 98.75 275 ASP B N 1
ATOM 5748 C CA . ASP B 1 275 ? 14.656 11.406 10.68 1 98.75 275 ASP B CA 1
ATOM 5749 C C . ASP B 1 275 ? 15.734 12.156 9.898 1 98.75 275 ASP B C 1
ATOM 5751 O O . ASP B 1 275 ? 15.828 13.383 9.984 1 98.75 275 ASP B O 1
ATOM 5755 N N . ASP B 1 276 ? 16.531 11.391 9.125 1 98.69 276 ASP B N 1
ATOM 5756 C CA . ASP B 1 276 ? 17.703 12.031 8.523 1 98.69 276 ASP B CA 1
ATOM 5757 C C . ASP B 1 276 ? 17.828 11.641 7.047 1 98.69 276 ASP B C 1
ATOM 5759 O O . ASP B 1 276 ? 18.469 10.641 6.719 1 98.69 276 ASP B O 1
ATOM 5763 N N . PRO B 1 277 ? 17.375 12.508 6.148 1 98.38 277 PRO B N 1
ATOM 5764 C CA . PRO B 1 277 ? 17.5 12.234 4.715 1 98.38 277 PRO B CA 1
ATOM 5765 C C . PRO B 1 277 ? 18.938 12.328 4.219 1 98.38 277 PRO B C 1
ATOM 5767 O O . PRO B 1 277 ? 19.234 11.938 3.084 1 98.38 277 PRO B O 1
ATOM 5770 N N . THR B 1 278 ? 19.844 12.758 4.988 1 98 278 THR B N 1
ATOM 5771 C CA . THR B 1 278 ? 21.203 13.023 4.531 1 98 278 THR B CA 1
ATOM 5772 C C . THR B 1 278 ? 22.109 11.828 4.801 1 98 278 THR B C 1
ATOM 5774 O O . THR B 1 278 ? 23.281 11.82 4.41 1 98 278 THR B O 1
ATOM 5777 N N . LEU B 1 279 ? 21.578 10.82 5.477 1 97.81 279 LEU B N 1
ATOM 5778 C CA . LEU B 1 279 ? 22.391 9.633 5.707 1 97.81 279 LEU B CA 1
ATOM 5779 C C . LEU B 1 279 ? 22.875 9.039 4.387 1 97.81 279 LEU B C 1
ATOM 5781 O O . LEU B 1 279 ? 22.078 8.852 3.459 1 97.81 279 LEU B O 1
ATOM 5785 N N . LYS B 1 280 ? 24.094 8.766 4.336 1 96.5 280 LYS B N 1
ATOM 5786 C CA . LYS B 1 280 ? 24.672 8.258 3.092 1 96.5 280 LYS B CA 1
ATOM 5787 C C . LYS B 1 280 ? 24.203 6.832 2.809 1 96.5 280 LYS B C 1
ATOM 5789 O O . LYS B 1 280 ? 24.094 6.016 3.725 1 96.5 280 LYS B O 1
ATOM 5794 N N . LYS B 1 281 ? 23.828 6.598 1.595 1 97.19 281 LYS B N 1
ATOM 5795 C CA . LYS B 1 281 ? 23.609 5.273 1.019 1 97.19 281 LYS B CA 1
ATOM 5796 C C . LYS B 1 281 ? 22.281 4.684 1.492 1 97.19 281 LYS B C 1
ATOM 5798 O O . LYS B 1 281 ? 21.953 3.549 1.151 1 97.19 281 LYS B O 1
ATOM 5803 N N . LYS B 1 282 ? 21.516 5.383 2.299 1 98.38 282 LYS B N 1
ATOM 5804 C CA . LYS B 1 282 ? 20.266 4.828 2.805 1 98.38 282 LYS B CA 1
ATOM 5805 C C . LYS B 1 282 ? 19.141 4.996 1.786 1 98.38 282 LYS B C 1
ATOM 5807 O O . LYS B 1 282 ? 19.125 5.961 1.018 1 98.38 282 LYS B O 1
ATOM 5812 N N . PHE B 1 283 ? 18.234 4.145 1.811 1 98.38 283 PHE B N 1
ATOM 5813 C CA . PHE B 1 283 ? 17.219 4.031 0.78 1 98.38 283 PHE B CA 1
ATOM 5814 C C . PHE B 1 283 ? 16.297 5.246 0.799 1 98.38 283 PHE B C 1
ATOM 5816 O O . PHE B 1 283 ? 15.719 5.609 -0.229 1 98.38 283 PHE B O 1
ATOM 5823 N N . GLY B 1 284 ? 16.172 5.883 1.944 1 98.25 284 GLY B N 1
ATOM 5824 C CA . GLY B 1 284 ? 15.312 7.055 2.07 1 98.25 284 GLY B CA 1
ATOM 5825 C C . GLY B 1 284 ? 16.062 8.359 1.885 1 98.25 284 GLY B C 1
ATOM 5826 O O . GLY B 1 284 ? 15.508 9.438 2.105 1 98.25 284 GLY B O 1
ATOM 5827 N N . SER B 1 285 ? 17.281 8.32 1.44 1 98.5 285 SER B N 1
ATOM 5828 C CA . SER B 1 285 ? 18.125 9.516 1.392 1 98.5 285 SER B CA 1
ATOM 5829 C C . SER B 1 285 ? 17.891 10.305 0.11 1 98.5 285 SER B C 1
ATOM 5831 O O . SER B 1 285 ? 17.578 9.727 -0.937 1 98.5 285 SER B O 1
ATOM 5833 N N . TYR B 1 286 ? 18.016 11.586 0.168 1 98.12 286 TYR B N 1
ATOM 5834 C CA . TYR B 1 286 ? 17.953 12.539 -0.935 1 98.12 286 TYR B CA 1
ATOM 5835 C C . TYR B 1 286 ? 18.656 13.844 -0.573 1 98.12 286 TYR B C 1
ATOM 5837 O O . TYR B 1 286 ? 19 14.07 0.591 1 98.12 286 TYR B O 1
ATOM 5845 N N . ILE B 1 287 ? 18.906 14.688 -1.574 1 97.94 287 ILE B N 1
ATOM 5846 C CA . ILE B 1 287 ? 19.641 15.922 -1.365 1 97.94 287 ILE B CA 1
ATOM 5847 C C . ILE B 1 287 ? 18.656 17.078 -1.16 1 97.94 287 ILE B C 1
ATOM 5849 O O . ILE B 1 287 ? 18.844 17.906 -0.266 1 97.94 287 ILE B O 1
ATOM 5853 N N . TYR B 1 288 ? 17.688 17.188 -1.984 1 98.19 288 TYR B N 1
ATOM 5854 C CA . TYR B 1 288 ? 16.578 18.125 -1.901 1 98.19 288 TYR B CA 1
ATOM 5855 C C . TYR B 1 288 ? 15.234 17.406 -1.892 1 98.19 288 TYR B C 1
ATOM 5857 O O . TYR B 1 288 ? 15.07 16.375 -2.553 1 98.19 288 TYR B O 1
ATOM 5865 N N . ASP B 1 289 ? 14.375 17.906 -1.095 1 98 289 ASP B N 1
ATOM 5866 C CA . ASP B 1 289 ? 13.039 17.328 -1.208 1 98 289 ASP B CA 1
ATOM 5867 C C . ASP B 1 289 ? 12.359 17.781 -2.5 1 98 289 ASP B C 1
ATOM 5869 O O . ASP B 1 289 ? 12.969 18.453 -3.328 1 98 289 ASP B O 1
ATOM 5873 N N . ASP B 1 290 ? 11.18 17.406 -2.736 1 98 290 ASP B N 1
ATOM 5874 C CA . ASP B 1 290 ? 10.516 17.625 -4.016 1 98 290 ASP B CA 1
ATOM 5875 C C . ASP B 1 290 ? 9.914 19.031 -4.082 1 98 290 ASP B C 1
ATOM 5877 O O . ASP B 1 290 ? 9.227 19.375 -5.047 1 98 290 ASP B O 1
ATOM 5881 N N . GLU B 1 291 ? 10.234 19.844 -3.051 1 97.75 291 GLU B N 1
ATOM 5882 C CA . GLU B 1 291 ? 9.859 21.25 -3.068 1 97.75 291 GLU B CA 1
ATOM 5883 C C . GLU B 1 291 ? 11.094 22.141 -3.197 1 97.75 291 GLU B C 1
ATOM 5885 O O . GLU B 1 291 ? 11 23.359 -3.053 1 97.75 291 GLU B O 1
ATOM 5890 N N . GLY B 1 292 ? 12.195 21.484 -3.408 1 97.19 292 GLY B N 1
ATOM 5891 C CA . GLY B 1 292 ? 13.422 22.234 -3.646 1 97.19 292 GLY B CA 1
ATOM 5892 C C . GLY B 1 292 ? 14.086 22.719 -2.371 1 97.19 292 GLY B C 1
ATOM 5893 O O . GLY B 1 292 ? 14.883 23.656 -2.395 1 97.19 292 GLY B O 1
ATOM 5894 N N . ILE B 1 293 ? 13.734 22.172 -1.313 1 98 293 ILE B N 1
ATOM 5895 C CA . ILE B 1 293 ? 14.352 22.516 -0.038 1 98 293 ILE B CA 1
ATOM 5896 C C . ILE B 1 293 ? 15.477 21.547 0.275 1 98 293 ILE B C 1
ATOM 5898 O O . ILE B 1 293 ? 15.312 20.328 0.147 1 98 293 ILE B O 1
ATOM 5902 N N . LYS B 1 294 ? 16.609 22.062 0.662 1 97.5 294 LYS B N 1
ATOM 5903 C CA . LYS B 1 294 ? 17.734 21.203 1.024 1 97.5 294 LYS B CA 1
ATOM 5904 C C . LYS B 1 294 ? 17.391 20.344 2.232 1 97.5 294 LYS B C 1
ATOM 5906 O O . LYS B 1 294 ? 16.891 20.844 3.238 1 97.5 294 LYS B O 1
ATOM 5911 N N . ALA B 1 295 ? 17.703 19.078 2.096 1 95.69 295 ALA B N 1
ATOM 5912 C CA . ALA B 1 295 ? 17.375 18.125 3.156 1 95.69 295 ALA B CA 1
ATOM 5913 C C . ALA B 1 295 ? 18.234 18.375 4.395 1 95.69 295 ALA B C 1
ATOM 5915 O O . ALA B 1 295 ? 19.391 18.781 4.285 1 95.69 295 ALA B O 1
ATOM 5916 N N . ARG B 1 296 ? 17.641 18.078 5.539 1 96.94 296 ARG B N 1
ATOM 5917 C CA . ARG B 1 296 ? 18.406 18.172 6.777 1 96.94 296 ARG B CA 1
ATOM 5918 C C . ARG B 1 296 ? 17.891 17.188 7.816 1 96.94 296 ARG B C 1
ATOM 5920 O O . ARG B 1 296 ? 16.734 16.766 7.758 1 96.94 296 ARG B O 1
ATOM 5927 N N . LYS B 1 297 ? 18.812 16.922 8.742 1 98.31 297 LYS B N 1
ATOM 5928 C CA . LYS B 1 297 ? 18.469 16.062 9.867 1 98.31 297 LYS B CA 1
ATOM 5929 C C . LYS B 1 297 ? 17.438 16.734 10.781 1 98.31 297 LYS B C 1
ATOM 5931 O O . LYS B 1 297 ? 17.547 17.922 11.062 1 98.31 297 LYS B O 1
ATOM 5936 N N . VAL B 1 298 ? 16.406 15.938 11.164 1 98.56 298 VAL B N 1
ATOM 5937 C CA . VAL B 1 298 ? 15.383 16.406 12.094 1 98.56 298 VAL B CA 1
ATOM 5938 C C . VAL B 1 298 ? 15.367 15.516 13.328 1 98.56 298 VAL B C 1
ATOM 5940 O O . VAL B 1 298 ? 15.273 14.289 13.219 1 98.56 298 VAL B O 1
ATOM 5943 N N . GLU B 1 299 ? 15.5 16.125 14.492 1 98.62 299 GLU B N 1
ATOM 5944 C CA . GLU B 1 299 ? 15.297 15.406 15.75 1 98.62 299 GLU B CA 1
ATOM 5945 C C . GLU B 1 299 ? 13.852 15.508 16.219 1 98.62 299 GLU B C 1
ATOM 5947 O O . GLU B 1 299 ? 13.492 16.438 16.938 1 98.62 299 GLU B O 1
ATOM 5952 N N . ILE B 1 300 ? 13.109 14.516 15.867 1 98.56 300 ILE B N 1
ATOM 5953 C CA . ILE B 1 300 ? 11.688 14.516 16.219 1 98.56 300 ILE B CA 1
ATOM 5954 C C . ILE B 1 300 ? 11.531 14.516 17.734 1 98.56 300 ILE B C 1
ATOM 5956 O O . ILE B 1 300 ? 10.836 15.367 18.297 1 98.56 300 ILE B O 1
ATOM 5960 N N . ILE B 1 301 ? 12.102 13.531 18.359 1 98.69 301 ILE B N 1
ATOM 5961 C CA . ILE B 1 301 ? 12.227 13.5 19.812 1 98.69 301 ILE B CA 1
ATOM 5962 C C . ILE B 1 301 ? 13.68 13.727 20.203 1 98.69 301 ILE B C 1
ATOM 5964 O O . ILE B 1 301 ? 14.586 13.094 19.672 1 98.69 301 ILE B O 1
ATOM 5968 N N . LYS B 1 302 ? 13.914 14.641 21.062 1 98.62 302 LYS B N 1
ATOM 5969 C CA . LYS B 1 302 ? 15.219 14.867 21.672 1 98.62 302 LYS B CA 1
ATOM 5970 C C . LYS B 1 302 ? 15.156 14.711 23.203 1 98.62 302 LYS B C 1
ATOM 5972 O O . LYS B 1 302 ? 14.531 15.516 23.891 1 98.62 302 LYS B O 1
ATOM 5977 N N . ASP B 1 303 ? 15.812 13.68 23.703 1 98.12 303 ASP B N 1
ATOM 5978 C CA . ASP B 1 303 ? 15.875 13.414 25.125 1 98.12 303 ASP B CA 1
ATOM 5979 C C . ASP B 1 303 ? 14.477 13.391 25.75 1 98.12 303 ASP B C 1
ATOM 5981 O O . ASP B 1 303 ? 14.219 14.07 26.75 1 98.12 303 ASP B O 1
ATOM 5985 N N . GLY B 1 304 ? 13.633 12.703 25.062 1 98.19 304 GLY B N 1
ATOM 5986 C CA . GLY B 1 304 ? 12.305 12.438 25.578 1 98.19 304 GLY B CA 1
ATOM 5987 C C . GLY B 1 304 ? 11.305 13.531 25.234 1 98.19 304 GLY B C 1
ATOM 5988 O O . GLY B 1 304 ? 10.102 13.359 25.422 1 98.19 304 GLY B O 1
ATOM 5989 N N . VAL B 1 305 ? 11.734 14.609 24.703 1 98.5 305 VAL B N 1
ATOM 5990 C CA . VAL B 1 305 ? 10.883 15.766 24.422 1 98.5 305 VAL B CA 1
ATOM 5991 C C . VAL B 1 305 ? 10.555 15.828 22.938 1 98.5 305 VAL B C 1
ATOM 5993 O O . VAL B 1 305 ? 11.445 15.688 22.094 1 98.5 305 VAL B O 1
ATOM 5996 N N . LEU B 1 306 ? 9.281 15.969 22.656 1 98.25 306 LEU B N 1
ATOM 5997 C CA . LEU B 1 306 ? 8.922 16.234 21.266 1 98.25 306 LEU B CA 1
ATOM 5998 C C . LEU B 1 306 ? 9.508 17.562 20.797 1 98.25 306 LEU B C 1
ATOM 6000 O O . LEU B 1 306 ? 9.117 18.625 21.297 1 98.25 306 LEU B O 1
ATOM 6004 N N . ASN B 1 307 ? 10.344 17.5 19.828 1 98.25 307 ASN B N 1
ATOM 6005 C CA . ASN B 1 307 ? 11.219 18.641 19.531 1 98.25 307 ASN B CA 1
ATOM 6006 C C . ASN B 1 307 ? 10.875 19.281 18.188 1 98.25 307 ASN B C 1
ATOM 6008 O O . ASN B 1 307 ? 10.93 20.5 18.047 1 98.25 307 ASN B O 1
ATOM 6012 N N . GLU B 1 308 ? 10.664 18.5 17.188 1 98 308 GLU B N 1
ATOM 6013 C CA . GLU B 1 308 ? 10.43 19.016 15.852 1 98 308 GLU B CA 1
ATOM 6014 C C . GLU B 1 308 ? 9.516 18.094 15.047 1 98 308 GLU B C 1
ATOM 6016 O O . GLU B 1 308 ? 9.531 16.875 15.25 1 98 308 GLU B O 1
ATOM 6021 N N . TYR B 1 309 ? 8.719 18.688 14.148 1 98.19 309 TYR B N 1
ATOM 6022 C CA . TYR B 1 309 ? 7.914 17.938 13.18 1 98.19 309 TYR B CA 1
ATOM 6023 C C . TYR B 1 309 ? 8.625 17.859 11.836 1 98.19 309 TYR B C 1
ATOM 6025 O O . TYR B 1 309 ? 9.57 18.594 11.57 1 98.19 309 TYR B O 1
ATOM 6033 N N . LEU B 1 310 ? 8.281 16.953 11.062 1 98.62 310 LEU B N 1
ATOM 6034 C CA . LEU B 1 310 ? 8.672 16.953 9.656 1 98.62 310 LEU B CA 1
ATOM 6035 C C . LEU B 1 310 ? 7.809 17.922 8.859 1 98.62 310 LEU B C 1
ATOM 6037 O O . LEU B 1 310 ? 6.578 17.906 8.969 1 98.62 310 LEU B O 1
ATOM 6041 N N . LEU B 1 311 ? 8.422 18.734 8.055 1 98.44 311 LEU B N 1
ATOM 6042 C CA . LEU B 1 311 ? 7.656 19.844 7.5 1 98.44 311 LEU B CA 1
ATOM 6043 C C . LEU B 1 311 ? 7.934 20 6.008 1 98.44 311 LEU B C 1
ATOM 6045 O O . LEU B 1 311 ? 9.062 19.797 5.555 1 98.44 311 LEU B O 1
ATOM 6049 N N . ASP B 1 312 ? 6.93 20.375 5.305 1 97.69 312 ASP B N 1
ATOM 6050 C CA . ASP B 1 312 ? 7.059 20.922 3.959 1 97.69 312 ASP B CA 1
ATOM 6051 C C . ASP B 1 312 ? 6.832 22.438 3.965 1 97.69 312 ASP B C 1
ATOM 6053 O O . ASP B 1 312 ? 6.781 23.062 5.031 1 97.69 312 ASP B O 1
ATOM 6057 N N . ARG B 1 313 ? 6.738 23.078 2.814 1 97.38 313 ARG B N 1
ATOM 6058 C CA . ARG B 1 313 ? 6.617 24.531 2.73 1 97.38 313 ARG B CA 1
ATOM 6059 C C . ARG B 1 313 ? 5.34 25 3.414 1 97.38 313 ARG B C 1
ATOM 6061 O O . ARG B 1 313 ? 5.355 26.016 4.121 1 97.38 313 ARG B O 1
ATOM 6068 N N . GLU B 1 314 ? 4.277 24.312 3.188 1 95.88 314 GLU B N 1
ATOM 6069 C CA . GLU B 1 314 ? 2.992 24.75 3.727 1 95.88 314 GLU B CA 1
ATOM 6070 C C . GLU B 1 314 ? 2.953 24.594 5.246 1 95.88 314 GLU B C 1
ATOM 6072 O O . GLU B 1 314 ? 2.527 25.516 5.953 1 95.88 314 GLU B O 1
ATOM 6077 N N . THR B 1 315 ? 3.395 23.422 5.727 1 96.94 315 THR B N 1
ATOM 6078 C CA . THR B 1 315 ? 3.342 23.188 7.168 1 96.94 315 THR B CA 1
ATOM 6079 C C . THR B 1 315 ? 4.375 24.047 7.891 1 96.94 315 THR B C 1
ATOM 6081 O O . THR B 1 315 ? 4.145 24.5 9.016 1 96.94 315 THR B O 1
ATOM 6084 N N . ALA B 1 316 ? 5.465 24.312 7.277 1 97.81 316 ALA B N 1
ATOM 6085 C CA . ALA B 1 316 ? 6.434 25.234 7.855 1 97.81 316 ALA B CA 1
ATOM 6086 C C . ALA B 1 316 ? 5.809 26.609 8.094 1 97.81 316 ALA B C 1
ATOM 6088 O O . ALA B 1 316 ? 5.953 27.172 9.172 1 97.81 316 ALA B O 1
ATOM 6089 N N . ALA B 1 317 ? 5.133 27.125 7.125 1 97.31 317 ALA B N 1
ATOM 6090 C CA . ALA B 1 317 ? 4.457 28.422 7.258 1 97.31 317 ALA B CA 1
ATOM 6091 C C . ALA B 1 317 ? 3.393 28.359 8.352 1 97.31 317 ALA B C 1
ATOM 6093 O O . ALA B 1 317 ? 3.242 29.312 9.125 1 97.31 317 ALA B O 1
ATOM 6094 N N . PHE B 1 318 ? 2.67 27.297 8.383 1 95.31 318 PHE B N 1
ATOM 6095 C CA . PHE B 1 318 ? 1.615 27.109 9.375 1 95.31 318 PHE B CA 1
ATOM 6096 C C . PHE B 1 318 ? 2.178 27.203 10.789 1 95.31 318 PHE B C 1
ATOM 6098 O O . PHE B 1 318 ? 1.573 27.828 11.664 1 95.31 318 PHE B O 1
ATOM 6105 N N . PHE B 1 319 ? 3.33 26.594 10.977 1 96.19 319 PHE B N 1
ATOM 6106 C CA . PHE B 1 319 ? 3.93 26.562 12.305 1 96.19 319 PHE B CA 1
ATOM 6107 C C . PHE B 1 319 ? 4.848 27.766 12.516 1 96.19 319 PHE B C 1
ATOM 6109 O O . PHE B 1 319 ? 5.457 27.906 13.578 1 96.19 319 PHE B O 1
ATOM 6116 N N . GLY B 1 320 ? 4.996 28.562 11.523 1 96.31 320 GLY B N 1
ATOM 6117 C CA . GLY B 1 320 ? 5.816 29.766 11.633 1 96.31 320 GLY B CA 1
ATOM 6118 C C . GLY B 1 320 ? 7.305 29.469 11.68 1 96.31 320 GLY B C 1
ATOM 6119 O O . GLY B 1 320 ? 8.055 30.125 12.406 1 96.31 320 GLY B O 1
ATOM 6120 N N . THR B 1 321 ? 7.668 28.422 10.977 1 96.25 321 THR B N 1
ATOM 6121 C CA . THR B 1 321 ? 9.07 28.016 10.938 1 96.25 321 THR B CA 1
ATOM 6122 C C . THR B 1 321 ? 9.547 27.859 9.5 1 96.25 321 THR B C 1
ATOM 6124 O O . THR B 1 321 ? 8.812 28.172 8.562 1 96.25 321 THR B O 1
ATOM 6127 N N . GLU B 1 322 ? 10.773 27.484 9.367 1 96.69 322 GLU B N 1
ATOM 6128 C CA . GLU B 1 322 ? 11.32 27.141 8.055 1 96.69 322 GLU B CA 1
ATOM 6129 C C . GLU B 1 322 ? 11 25.688 7.695 1 96.69 322 GLU B C 1
ATOM 6131 O O . GLU B 1 322 ? 10.82 24.844 8.578 1 96.69 322 GLU B O 1
ATOM 6136 N N . SER B 1 323 ? 10.883 25.484 6.402 1 97.31 323 SER B N 1
ATOM 6137 C CA . SER B 1 323 ? 10.75 24.094 5.961 1 97.31 323 SER B CA 1
ATOM 6138 C C . SER B 1 323 ? 12.023 23.312 6.238 1 97.31 323 SER B C 1
ATOM 6140 O O . SER B 1 323 ? 13.125 23.859 6.164 1 97.31 323 SER B O 1
ATOM 6142 N N . ASN B 1 324 ? 11.82 22.031 6.605 1 97.56 324 ASN B N 1
ATOM 6143 C CA . ASN B 1 324 ? 13.008 21.25 6.926 1 97.56 324 ASN B CA 1
ATOM 6144 C C . ASN B 1 324 ? 13.266 20.156 5.887 1 97.56 324 ASN B C 1
ATOM 6146 O O . ASN B 1 324 ? 13.945 19.172 6.168 1 97.56 324 ASN B O 1
ATOM 6150 N N . GLY B 1 325 ? 12.633 20.25 4.691 1 97.81 325 GLY B N 1
ATOM 6151 C CA . GLY B 1 325 ? 12.992 19.453 3.527 1 97.81 325 GLY B CA 1
ATOM 6152 C C . GLY B 1 325 ? 12.359 18.078 3.521 1 97.81 325 GLY B C 1
ATOM 6153 O O . GLY B 1 325 ? 12.992 17.094 3.117 1 97.81 325 GLY B O 1
ATOM 6154 N N . HIS B 1 326 ? 11.125 18 3.938 1 98.62 326 HIS B N 1
ATOM 6155 C CA . HIS B 1 326 ? 10.477 16.688 3.986 1 98.62 326 HIS B CA 1
ATOM 6156 C C . HIS B 1 326 ? 9.219 16.656 3.123 1 98.62 326 HIS B C 1
ATOM 6158 O O . HIS B 1 326 ? 8.305 15.867 3.373 1 98.62 326 HIS B O 1
ATOM 6164 N N . GLY B 1 327 ? 9.086 17.562 2.139 1 98.06 327 GLY B N 1
ATOM 6165 C CA . GLY B 1 327 ? 8.062 17.453 1.112 1 98.06 327 GLY B CA 1
ATOM 6166 C C . GLY B 1 327 ? 8.445 16.516 -0.023 1 98.06 327 GLY B C 1
ATOM 6167 O O . GLY B 1 327 ? 9.281 16.875 -0.863 1 98.06 327 GLY B O 1
ATOM 6168 N N . ARG B 1 328 ? 7.84 15.367 -0.09 1 98.19 328 ARG B N 1
ATOM 6169 C CA . ARG B 1 328 ? 8.25 14.359 -1.06 1 98.19 328 ARG B CA 1
ATOM 6170 C C . ARG B 1 328 ? 7.066 13.891 -1.901 1 98.19 328 ARG B C 1
ATOM 6172 O O . ARG B 1 328 ? 5.93 13.891 -1.433 1 98.19 328 ARG B O 1
ATOM 6179 N N . ALA B 1 329 ? 7.324 13.5 -3.131 1 96.88 329 ALA B N 1
ATOM 6180 C CA . ALA B 1 329 ? 6.336 12.953 -4.055 1 96.88 329 ALA B CA 1
ATOM 6181 C C . ALA B 1 329 ? 6.816 11.633 -4.652 1 96.88 329 ALA B C 1
ATOM 6183 O O . ALA B 1 329 ? 8.016 11.445 -4.883 1 96.88 329 ALA B O 1
ATOM 6184 N N . GLN B 1 330 ? 5.875 10.75 -4.898 1 94.38 330 GLN B N 1
ATOM 6185 C CA . GLN B 1 330 ? 6.199 9.461 -5.5 1 94.38 330 GLN B CA 1
ATOM 6186 C C . GLN B 1 330 ? 6.824 9.641 -6.879 1 94.38 330 GLN B C 1
ATOM 6188 O O . GLN B 1 330 ? 7.758 8.922 -7.242 1 94.38 330 GLN B O 1
ATOM 6193 N N . SER B 1 331 ? 6.297 10.5 -7.668 1 94.31 331 SER B N 1
ATOM 6194 C CA . SER B 1 331 ? 6.707 10.766 -9.039 1 94.31 331 SER B CA 1
ATOM 6195 C C . SER B 1 331 ? 6.227 12.133 -9.508 1 94.31 331 SER B C 1
ATOM 6197 O O . SER B 1 331 ? 5.66 12.898 -8.719 1 94.31 331 SER B O 1
ATOM 6199 N N . TYR B 1 332 ? 6.465 12.43 -10.734 1 93 332 TYR B N 1
ATOM 6200 C CA . TYR B 1 332 ? 6.164 13.75 -11.273 1 93 332 TYR B CA 1
ATOM 6201 C C . TYR B 1 332 ? 4.672 14.039 -11.219 1 93 332 TYR B C 1
ATOM 6203 O O . TYR B 1 332 ? 4.258 15.195 -11.141 1 93 332 TYR B O 1
ATOM 6211 N N . ASN B 1 333 ? 3.887 13.039 -11.25 1 92.06 333 ASN B N 1
ATOM 6212 C CA . ASN B 1 333 ? 2.447 13.234 -11.391 1 92.06 333 ASN B CA 1
ATOM 6213 C C . ASN B 1 333 ? 1.742 13.203 -10.039 1 92.06 333 ASN B C 1
ATOM 6215 O O . ASN B 1 333 ? 0.522 13.039 -9.977 1 92.06 333 ASN B O 1
ATOM 6219 N N . TYR B 1 334 ? 2.545 13.32 -8.984 1 92.56 334 TYR B N 1
ATOM 6220 C CA . TYR B 1 334 ? 2.01 13.422 -7.629 1 92.56 334 TYR B CA 1
ATOM 6221 C C . TYR B 1 334 ? 2.42 14.734 -6.98 1 92.56 334 TYR B C 1
ATOM 6223 O O . TYR B 1 334 ? 3.525 15.234 -7.215 1 92.56 334 TYR B O 1
ATOM 6231 N N . GLN B 1 335 ? 1.54 15.203 -6.098 1 93.62 335 GLN B N 1
ATOM 6232 C CA . GLN B 1 335 ? 1.922 16.344 -5.273 1 93.62 335 GLN B CA 1
ATOM 6233 C C . GLN B 1 335 ? 2.807 15.906 -4.105 1 93.62 335 GLN B C 1
ATOM 6235 O O . GLN B 1 335 ? 2.582 14.844 -3.514 1 93.62 335 GLN B O 1
ATOM 6240 N N . PRO B 1 336 ? 3.785 16.781 -3.766 1 96.12 336 PRO B N 1
ATOM 6241 C CA . PRO B 1 336 ? 4.559 16.469 -2.561 1 96.12 336 PRO B CA 1
ATOM 6242 C C . PRO B 1 336 ? 3.707 16.5 -1.292 1 96.12 336 PRO B C 1
ATOM 6244 O O . PRO B 1 336 ? 2.818 17.344 -1.159 1 96.12 336 PRO B O 1
ATOM 6247 N N . LEU B 1 337 ? 4 15.609 -0.464 1 96.19 337 LEU B N 1
ATOM 6248 C CA . LEU B 1 337 ? 3.453 15.547 0.887 1 96.19 337 LEU B CA 1
ATOM 6249 C C . LEU B 1 337 ? 4.57 15.5 1.925 1 96.19 337 LEU B C 1
ATOM 6251 O O . LEU B 1 337 ? 5.723 15.227 1.589 1 96.19 337 LEU B O 1
ATOM 6255 N N . VAL B 1 338 ? 4.156 15.781 3.143 1 97.69 338 VAL B N 1
ATOM 6256 C CA . VAL B 1 338 ? 5.121 15.586 4.219 1 97.69 338 VAL B CA 1
ATOM 6257 C C . VAL B 1 338 ? 5.375 14.094 4.418 1 97.69 338 VAL B C 1
ATOM 6259 O O . VAL B 1 338 ? 4.445 13.328 4.691 1 97.69 338 VAL B O 1
ATOM 6262 N N . ARG B 1 339 ? 6.621 13.695 4.211 1 98 339 ARG B N 1
ATOM 6263 C CA . ARG B 1 339 ? 6.945 12.273 4.309 1 98 339 ARG B CA 1
ATOM 6264 C C . ARG B 1 339 ? 8.258 12.062 5.059 1 98 339 ARG B C 1
ATOM 6266 O O . ARG B 1 339 ? 9.148 12.914 5.016 1 98 339 ARG B O 1
ATOM 6273 N N . MET B 1 340 ? 8.375 10.875 5.59 1 98.25 340 MET B N 1
ATOM 6274 C CA . MET B 1 340 ? 9.609 10.461 6.262 1 98.25 340 MET B CA 1
ATOM 6275 C C . MET B 1 340 ? 10.688 10.102 5.246 1 98.25 340 MET B C 1
ATOM 6277 O O . MET B 1 340 ? 10.398 9.945 4.059 1 98.25 340 MET B O 1
ATOM 6281 N N . SER B 1 341 ? 11.938 10.031 5.75 1 98.5 341 SER B N 1
ATOM 6282 C CA . SER B 1 341 ? 13.109 9.578 5.008 1 98.5 341 SER B CA 1
ATOM 6283 C C . SER B 1 341 ? 13.75 8.367 5.68 1 98.5 341 SER B C 1
ATOM 6285 O O . SER B 1 341 ? 13.25 7.25 5.57 1 98.5 341 SER B O 1
ATOM 6287 N N . ASN B 1 342 ? 14.859 8.602 6.438 1 98.69 342 ASN B N 1
ATOM 6288 C CA . ASN B 1 342 ? 15.477 7.586 7.285 1 98.69 342 ASN B CA 1
ATOM 6289 C C . ASN B 1 342 ? 15.18 7.836 8.766 1 98.69 342 ASN B C 1
ATOM 6291 O O . ASN B 1 342 ? 15.797 8.711 9.383 1 98.69 342 ASN B O 1
ATOM 6295 N N . THR B 1 343 ? 14.289 7.07 9.328 1 98.69 343 THR B N 1
ATOM 6296 C CA . THR B 1 343 ? 13.828 7.258 10.695 1 98.69 343 THR B CA 1
ATOM 6297 C C . THR B 1 343 ? 14.445 6.211 11.625 1 98.69 343 THR B C 1
ATOM 6299 O O . THR B 1 343 ? 14.359 5.012 11.352 1 98.69 343 THR B O 1
ATOM 6302 N N . TYR B 1 344 ? 15.047 6.652 12.695 1 98.62 344 TYR B N 1
ATOM 6303 C CA . TYR B 1 344 ? 15.672 5.676 13.586 1 98.62 344 TYR B CA 1
ATOM 6304 C C . TYR B 1 344 ? 15.789 6.227 15 1 98.62 344 TYR B C 1
ATOM 6306 O O . TYR B 1 344 ? 15.641 7.43 15.219 1 98.62 344 TYR B O 1
ATOM 6314 N N . ILE B 1 345 ? 15.969 5.316 15.93 1 98.62 345 ILE B N 1
ATOM 6315 C CA . ILE B 1 345 ? 16.266 5.645 17.328 1 98.62 345 ILE B CA 1
ATOM 6316 C C . ILE B 1 345 ? 17.766 5.715 17.531 1 98.62 345 ILE B C 1
ATOM 6318 O O . ILE B 1 345 ? 18.5 4.824 17.094 1 98.62 345 ILE B O 1
ATOM 6322 N N . GLU B 1 346 ? 18.188 6.781 18.156 1 98.62 346 GLU B N 1
ATOM 6323 C CA . GLU B 1 346 ? 19.609 6.898 18.484 1 98.62 346 GLU B CA 1
ATOM 6324 C C . GLU B 1 346 ? 20.016 5.902 19.562 1 98.62 346 GLU B C 1
ATOM 6326 O O . GLU B 1 346 ? 19.234 5.625 20.484 1 98.62 346 GLU B O 1
ATOM 6331 N N . PRO B 1 347 ? 21.281 5.453 19.484 1 98.62 347 PRO B N 1
ATOM 6332 C CA . PRO B 1 347 ? 21.719 4.426 20.438 1 98.62 347 PRO B CA 1
ATOM 6333 C C . PRO B 1 347 ? 22.062 5 21.812 1 98.62 347 PRO B C 1
ATOM 6335 O O . PRO B 1 347 ? 22.219 6.215 21.953 1 98.62 347 PRO B O 1
ATOM 6338 N N . ARG B 1 348 ? 22.016 4.148 22.781 1 98.31 348 ARG B N 1
ATOM 6339 C CA . ARG B 1 348 ? 22.516 4.398 24.125 1 98.31 348 ARG B CA 1
ATOM 6340 C C . ARG B 1 348 ? 23.469 3.299 24.578 1 98.31 348 ARG B C 1
ATOM 6342 O O . ARG B 1 348 ? 24.344 2.891 23.812 1 98.31 348 ARG B O 1
ATOM 6349 N N . ASP B 1 349 ? 23.312 2.791 25.859 1 97.19 349 ASP B N 1
ATOM 6350 C CA . ASP B 1 349 ? 24.484 2.078 26.375 1 97.19 349 ASP B CA 1
ATOM 6351 C C . ASP B 1 349 ? 24.141 0.629 26.719 1 97.19 349 ASP B C 1
ATOM 6353 O O . ASP B 1 349 ? 25.016 -0.171 27.016 1 97.19 349 ASP B O 1
ATOM 6357 N N . TRP B 1 350 ? 22.922 0.158 26.547 1 97.25 350 TRP B N 1
ATOM 6358 C CA . TRP B 1 350 ? 22.578 -1.211 26.922 1 97.25 350 TRP B CA 1
ATOM 6359 C C . TRP B 1 350 ? 23.156 -2.207 25.922 1 97.25 350 TRP B C 1
ATOM 6361 O O . TRP B 1 350 ? 23.234 -1.919 24.719 1 97.25 350 TRP B O 1
ATOM 6371 N N . ASN B 1 351 ? 23.578 -3.326 26.484 1 96.38 351 ASN B N 1
ATOM 6372 C CA . ASN B 1 351 ? 23.875 -4.445 25.594 1 96.38 351 ASN B CA 1
ATOM 6373 C C . ASN B 1 351 ? 22.734 -5.457 25.578 1 96.38 351 ASN B C 1
ATOM 6375 O O . ASN B 1 351 ? 21.906 -5.477 26.484 1 96.38 351 ASN B O 1
ATOM 6379 N N . PHE B 1 352 ? 22.797 -6.266 24.547 1 97 352 PHE B N 1
ATOM 6380 C CA . PHE B 1 352 ? 21.719 -7.238 24.344 1 97 352 PHE B CA 1
ATOM 6381 C C . PHE B 1 352 ? 21.625 -8.195 25.516 1 97 352 PHE B C 1
ATOM 6383 O O . PHE B 1 352 ? 20.531 -8.5 25.984 1 97 352 PHE B O 1
ATOM 6390 N N . GLU B 1 353 ? 22.719 -8.617 26.031 1 96.44 353 GLU B N 1
ATOM 6391 C CA . GLU B 1 353 ? 22.75 -9.586 27.125 1 96.44 353 GLU B CA 1
ATOM 6392 C C . GLU B 1 353 ? 22.125 -8.992 28.391 1 96.44 353 GLU B C 1
ATOM 6394 O O . GLU B 1 353 ? 21.406 -9.68 29.109 1 96.44 353 GLU B O 1
ATOM 6399 N N . GLU B 1 354 ? 22.391 -7.785 28.641 1 96.12 354 GLU B N 1
ATOM 6400 C CA . GLU B 1 354 ? 21.828 -7.086 29.781 1 96.12 354 GLU B CA 1
ATOM 6401 C C . GLU B 1 354 ? 20.312 -6.996 29.672 1 96.12 354 GLU B C 1
ATOM 6403 O O . GLU B 1 354 ? 19.594 -7.129 30.672 1 96.12 354 GLU B O 1
ATOM 6408 N N . MET B 1 355 ? 19.812 -6.758 28.484 1 97 355 MET B N 1
ATOM 6409 C CA . MET B 1 355 ? 18.359 -6.66 28.266 1 97 355 MET B CA 1
ATOM 6410 C C . MET B 1 355 ? 17.672 -7.992 28.547 1 97 355 MET B C 1
ATOM 6412 O O . MET B 1 355 ? 16.641 -8.023 29.203 1 97 355 MET B O 1
ATOM 6416 N N . ILE B 1 356 ? 18.328 -9.031 28.047 1 97.38 356 ILE B N 1
ATOM 6417 C CA . ILE B 1 356 ? 17.75 -10.367 28.25 1 97.38 356 ILE B CA 1
ATOM 6418 C C . ILE B 1 356 ? 17.688 -10.68 29.75 1 97.38 356 ILE B C 1
ATOM 6420 O O . ILE B 1 356 ? 16.672 -11.172 30.234 1 97.38 356 ILE B O 1
ATOM 6424 N N . GLU B 1 357 ? 18.703 -10.352 30.453 1 96.44 357 GLU B N 1
ATOM 6425 C CA . GLU B 1 357 ? 18.781 -10.648 31.875 1 96.44 357 GLU B CA 1
ATOM 6426 C C . GLU B 1 357 ? 17.719 -9.875 32.656 1 96.44 357 GLU B C 1
ATOM 6428 O O . GLU B 1 357 ? 17.25 -10.344 33.688 1 96.44 357 GLU B O 1
ATOM 6433 N N . GLU B 1 358 ? 17.375 -8.805 32.125 1 95.44 358 GLU B N 1
ATOM 6434 C CA . GLU B 1 358 ? 16.406 -7.934 32.812 1 95.44 358 GLU B CA 1
ATOM 6435 C C . GLU B 1 358 ? 14.984 -8.461 32.656 1 95.44 358 GLU B C 1
ATOM 6437 O O . GLU B 1 358 ? 14.117 -8.164 33.469 1 95.44 358 GLU B O 1
ATOM 6442 N N . VAL B 1 359 ? 14.727 -9.305 31.672 1 96.62 359 VAL B N 1
ATOM 6443 C CA . VAL B 1 359 ? 13.375 -9.75 31.344 1 96.62 359 VAL B CA 1
ATOM 6444 C C . VAL B 1 359 ? 13.047 -11.023 32.125 1 96.62 359 VAL B C 1
ATOM 6446 O O . VAL B 1 359 ? 13.719 -12.039 31.953 1 96.62 359 VAL B O 1
ATOM 6449 N N . LYS B 1 360 ? 12.055 -11.008 33 1 93.94 360 LYS B N 1
ATOM 6450 C CA . LYS B 1 360 ? 11.594 -12.18 33.719 1 93.94 360 LYS B CA 1
ATOM 6451 C C . LYS B 1 360 ? 10.648 -13.031 32.875 1 93.94 360 LYS B C 1
ATOM 6453 O O . LYS B 1 360 ? 10.781 -14.25 32.844 1 93.94 360 LYS B O 1
ATOM 6458 N N . ASN B 1 361 ? 9.719 -12.406 32.375 1 93.56 361 ASN B N 1
ATOM 6459 C CA . ASN B 1 361 ? 8.75 -12.992 31.453 1 93.56 361 ASN B CA 1
ATOM 6460 C C . ASN B 1 361 ? 8.484 -12.078 30.266 1 93.56 361 ASN B C 1
ATOM 6462 O O . ASN B 1 361 ? 7.871 -11.023 30.422 1 93.56 361 ASN B O 1
ATOM 6466 N N . GLY B 1 362 ? 9.023 -12.516 29.109 1 96.12 362 GLY B N 1
ATOM 6467 C CA . GLY B 1 362 ? 8.867 -11.648 27.953 1 96.12 362 GLY B CA 1
ATOM 6468 C C . GLY B 1 362 ? 9.258 -12.312 26.656 1 96.12 362 GLY B C 1
ATOM 6469 O O . GLY B 1 362 ? 9.273 -13.539 26.562 1 96.12 362 GLY B O 1
ATOM 6470 N N . LEU B 1 363 ? 9.367 -11.477 25.656 1 96.62 363 LEU B N 1
ATOM 6471 C CA . LEU B 1 363 ? 9.641 -11.977 24.312 1 96.62 363 LEU B CA 1
ATOM 6472 C C . LEU B 1 363 ? 10.773 -11.18 23.672 1 96.62 363 LEU B C 1
ATOM 6474 O O . LEU B 1 363 ? 10.906 -9.977 23.906 1 96.62 363 LEU B O 1
ATOM 6478 N N . TYR B 1 364 ? 11.633 -11.891 22.953 1 97.62 364 TYR B N 1
ATOM 6479 C CA . TYR B 1 364 ? 12.555 -11.281 22 1 97.62 364 TYR B CA 1
ATOM 6480 C C . TYR B 1 364 ? 12.023 -11.383 20.578 1 97.62 364 TYR B C 1
ATOM 6482 O O . TYR B 1 364 ? 11.852 -12.484 20.047 1 97.62 364 TYR B O 1
ATOM 6490 N N . LEU B 1 365 ? 11.758 -10.211 19.969 1 96.62 365 LEU B N 1
ATOM 6491 C CA . LEU B 1 365 ? 11.109 -10.188 18.656 1 96.62 365 LEU B CA 1
ATOM 6492 C C . LEU B 1 365 ? 12.062 -9.648 17.594 1 96.62 365 LEU B C 1
ATOM 6494 O O . LEU B 1 365 ? 12.781 -8.68 17.828 1 96.62 365 LEU B O 1
ATOM 6498 N N . ILE B 1 366 ? 11.953 -10.359 16.438 1 96.81 366 ILE B N 1
ATOM 6499 C CA . ILE B 1 366 ? 12.93 -10.086 15.391 1 96.81 366 ILE B CA 1
ATOM 6500 C C . ILE B 1 366 ? 12.211 -9.844 14.07 1 96.81 366 ILE B C 1
ATOM 6502 O O . ILE B 1 366 ? 11.328 -10.617 13.688 1 96.81 366 ILE B O 1
ATOM 6506 N N . GLY B 1 367 ? 12.672 -8.766 13.398 1 95 367 GLY B N 1
ATOM 6507 C CA . GLY B 1 367 ? 12.164 -8.5 12.062 1 95 367 GLY B CA 1
ATOM 6508 C C . GLY B 1 367 ? 10.734 -7.988 12.062 1 95 367 GLY B C 1
ATOM 6509 O O . GLY B 1 367 ? 10.109 -7.875 13.125 1 95 367 GLY B O 1
ATOM 6510 N N . ASP B 1 368 ? 10.289 -7.676 10.773 1 89.88 368 ASP B N 1
ATOM 6511 C CA . ASP B 1 368 ? 8.945 -7.113 10.672 1 89.88 368 ASP B CA 1
ATOM 6512 C C . ASP B 1 368 ? 8.164 -7.777 9.539 1 89.88 368 ASP B C 1
ATOM 6514 O O . ASP B 1 368 ? 8.734 -8.133 8.508 1 89.88 368 ASP B O 1
ATOM 6518 N N . LYS B 1 369 ? 6.902 -7.984 9.781 1 85.5 369 LYS B N 1
ATOM 6519 C CA . LYS B 1 369 ? 5.992 -8.477 8.758 1 85.5 369 LYS B CA 1
ATOM 6520 C C . LYS B 1 369 ? 5.062 -7.367 8.273 1 85.5 369 LYS B C 1
ATOM 6522 O O . LYS B 1 369 ? 4.012 -7.641 7.688 1 85.5 369 LYS B O 1
ATOM 6527 N N . GLY B 1 370 ? 5.398 -6.172 8.555 1 77.19 370 GLY B N 1
ATOM 6528 C CA . GLY B 1 370 ? 4.535 -5.059 8.203 1 77.19 370 GLY B CA 1
ATOM 6529 C C . GLY B 1 370 ? 3.672 -4.586 9.359 1 77.19 370 GLY B C 1
ATOM 6530 O O . GLY B 1 370 ? 3.631 -5.227 10.414 1 77.19 370 GLY B O 1
ATOM 6531 N N . GLY B 1 371 ? 3.037 -3.449 9.227 1 76.81 371 GLY B N 1
ATOM 6532 C CA . GLY B 1 371 ? 2.232 -2.881 10.297 1 76.81 371 GLY B CA 1
ATOM 6533 C C . GLY B 1 371 ? 1.277 -1.805 9.812 1 76.81 371 GLY B C 1
ATOM 6534 O O . GLY B 1 371 ? 1.172 -1.551 8.617 1 76.81 371 GLY B O 1
ATOM 6535 N N . GLN B 1 372 ? 0.438 -1.477 10.68 1 77.94 372 GLN B N 1
ATOM 6536 C CA . GLN B 1 372 ? -0.515 -0.392 10.469 1 77.94 372 GLN B CA 1
ATOM 6537 C C . GLN B 1 372 ? -0.625 0.491 11.711 1 77.94 372 GLN B C 1
ATOM 6539 O O . GLN B 1 372 ? -0.411 0.025 12.836 1 77.94 372 GLN B O 1
ATOM 6544 N N . VAL B 1 373 ? -0.938 1.803 11.453 1 84.19 373 VAL B N 1
ATOM 6545 C CA . VAL B 1 373 ? -1.055 2.764 12.547 1 84.19 373 VAL B CA 1
ATOM 6546 C C . VAL B 1 373 ? -2.316 3.604 12.359 1 84.19 373 VAL B C 1
ATOM 6548 O O . VAL B 1 373 ? -2.773 3.812 11.234 1 84.19 373 VAL B O 1
ATOM 6551 N N . ASP B 1 374 ? -2.914 3.92 13.43 1 86.88 374 ASP B N 1
ATOM 6552 C CA . ASP B 1 374 ? -3.908 4.984 13.531 1 86.88 374 ASP B CA 1
ATOM 6553 C C . ASP B 1 374 ? -3.344 6.195 14.273 1 86.88 374 ASP B C 1
ATOM 6555 O O . ASP B 1 374 ? -3.332 6.223 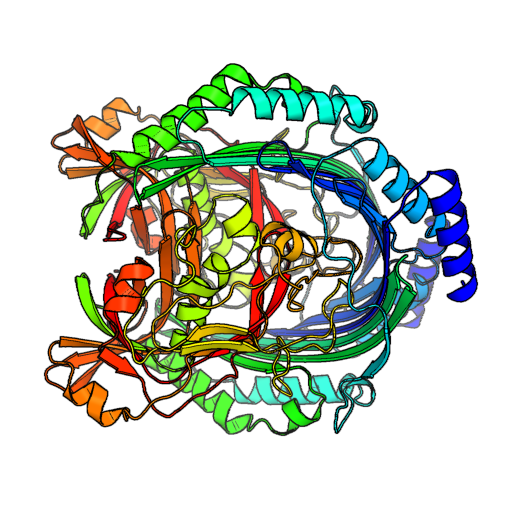15.508 1 86.88 374 ASP B O 1
ATOM 6559 N N . ILE B 1 375 ? -3.014 7.191 13.516 1 89.12 375 ILE B N 1
ATOM 6560 C CA . ILE B 1 375 ? -2.256 8.297 14.094 1 89.12 375 ILE B CA 1
ATOM 6561 C C . ILE B 1 375 ? -3.188 9.188 14.906 1 89.12 375 ILE B C 1
ATOM 6563 O O . ILE B 1 375 ? -2.73 10 15.719 1 89.12 375 ILE B O 1
ATOM 6567 N N . ALA B 1 376 ? -4.457 9.086 14.609 1 86.75 376 ALA B N 1
ATOM 6568 C CA . ALA B 1 376 ? -5.41 9.891 15.367 1 86.75 376 ALA B CA 1
ATOM 6569 C C . ALA B 1 376 ? -5.586 9.352 16.781 1 86.75 376 ALA B C 1
ATOM 6571 O O . ALA B 1 376 ? -5.473 10.094 17.75 1 86.75 376 ALA B O 1
ATOM 6572 N N . ASN B 1 377 ? -5.793 8.102 16.859 1 85.69 377 ASN B N 1
ATOM 6573 C CA . ASN B 1 377 ? -5.988 7.539 18.188 1 85.69 377 ASN B CA 1
ATOM 6574 C C . ASN B 1 377 ? -4.676 7.051 18.797 1 85.69 377 ASN B C 1
ATOM 6576 O O . ASN B 1 377 ? -4.605 6.766 19.984 1 85.69 377 ASN B O 1
ATOM 6580 N N . GLY B 1 378 ? -3.693 6.996 17.969 1 86.69 378 GLY B N 1
ATOM 6581 C CA . GLY B 1 378 ? -2.359 6.676 18.438 1 86.69 378 GLY B CA 1
ATOM 6582 C C . GLY B 1 378 ? -2.16 5.195 18.703 1 86.69 378 GLY B C 1
ATOM 6583 O O . GLY B 1 378 ? -1.465 4.816 19.656 1 86.69 378 GLY B O 1
ATOM 6584 N N . THR B 1 379 ? -2.811 4.395 17.938 1 84.88 379 THR B N 1
ATOM 6585 C CA . THR B 1 379 ? -2.648 2.953 18.078 1 84.88 379 THR B CA 1
ATOM 6586 C C . THR B 1 379 ? -1.888 2.367 16.891 1 84.88 379 THR B C 1
ATOM 6588 O O . THR B 1 379 ? -1.912 2.93 15.797 1 84.88 379 THR B O 1
ATOM 6591 N N . PHE B 1 380 ? -1.166 1.302 17.156 1 82.69 380 PHE B N 1
ATOM 6592 C CA . PHE B 1 380 ? -0.434 0.617 16.094 1 82.69 380 PHE B CA 1
ATOM 6593 C C . PHE B 1 380 ? -0.59 -0.894 16.219 1 82.69 380 PHE B C 1
ATOM 6595 O O . PHE B 1 380 ? -0.939 -1.402 17.281 1 82.69 380 PHE B O 1
ATOM 6602 N N . MET B 1 381 ? -0.382 -1.601 15.102 1 81.31 381 MET B N 1
ATOM 6603 C CA . MET B 1 381 ? -0.293 -3.057 15.023 1 81.31 381 MET B CA 1
ATOM 6604 C C . MET B 1 381 ? 0.759 -3.486 14.008 1 81.31 381 MET B C 1
ATOM 6606 O O . MET B 1 381 ? 0.823 -2.939 12.906 1 81.31 381 MET B O 1
ATOM 6610 N N . PHE B 1 382 ? 1.688 -4.309 14.43 1 83.06 382 PHE B N 1
ATOM 6611 C CA . PHE B 1 382 ? 2.621 -4.863 13.453 1 83.06 382 PHE B CA 1
ATOM 6612 C C . PHE B 1 382 ? 3 -6.293 13.82 1 83.06 382 PHE B C 1
ATOM 6614 O O . PHE B 1 382 ? 2.709 -6.754 14.922 1 83.06 382 PHE B O 1
ATOM 6621 N N . GLY B 1 383 ? 3.518 -7.016 12.945 1 84.81 383 GLY B N 1
ATOM 6622 C CA . GLY B 1 383 ? 3.969 -8.383 13.148 1 84.81 383 GLY B CA 1
ATOM 6623 C C . GLY B 1 383 ? 5.477 -8.523 13.117 1 84.81 383 GLY B C 1
ATOM 6624 O O . GLY B 1 383 ? 6.172 -7.707 12.516 1 84.81 383 GLY B O 1
ATOM 6625 N N . ALA B 1 384 ? 5.918 -9.547 13.828 1 91.69 384 ALA B N 1
ATOM 6626 C CA . ALA B 1 384 ? 7.34 -9.883 13.789 1 91.69 384 ALA B CA 1
ATOM 6627 C C . ALA B 1 384 ? 7.594 -11.094 12.898 1 91.69 384 ALA B C 1
ATOM 6629 O O . ALA B 1 384 ? 6.766 -12.008 12.828 1 91.69 384 ALA B O 1
ATOM 6630 N N . LYS B 1 385 ? 8.758 -11.156 12.273 1 93.25 385 LYS B N 1
ATOM 6631 C CA . LYS B 1 385 ? 9.141 -12.297 11.453 1 93.25 385 LYS B CA 1
ATOM 6632 C C . LYS B 1 385 ? 9.305 -13.555 12.297 1 93.25 385 LYS B C 1
ATOM 6634 O O . LYS B 1 385 ? 8.969 -14.656 11.859 1 93.25 385 LYS B O 1
ATOM 6639 N N . GLU B 1 386 ? 9.93 -13.367 13.414 1 95.69 386 GLU B N 1
ATOM 6640 C CA . GLU B 1 386 ? 10.172 -14.43 14.383 1 95.69 386 GLU B CA 1
ATOM 6641 C C . GLU B 1 386 ? 10.375 -13.867 15.789 1 95.69 386 GLU B C 1
ATOM 6643 O O . GLU B 1 386 ? 10.422 -12.648 15.969 1 95.69 386 GLU B O 1
ATOM 6648 N N . GLY B 1 387 ? 10.414 -14.812 16.719 1 96.31 387 GLY B N 1
ATOM 6649 C CA . GLY B 1 387 ? 10.703 -14.383 18.078 1 96.31 387 GLY B CA 1
ATOM 6650 C C . GLY B 1 387 ? 11.117 -15.531 18.984 1 96.31 387 GLY B C 1
ATOM 6651 O O . GLY B 1 387 ? 11.234 -16.672 18.531 1 96.31 387 GLY B O 1
ATOM 6652 N N . TYR B 1 388 ? 11.398 -15.133 20.188 1 97.44 388 TYR B N 1
ATOM 6653 C CA . TYR B 1 388 ? 11.758 -16.094 21.234 1 97.44 388 TYR B CA 1
ATOM 6654 C C . TYR B 1 388 ? 11.102 -15.734 22.562 1 97.44 388 TYR B C 1
ATOM 6656 O O . TYR B 1 388 ? 11 -14.555 22.906 1 97.44 388 TYR B O 1
ATOM 6664 N N . LEU B 1 389 ? 10.758 -16.781 23.219 1 96.44 389 LEU B N 1
ATOM 6665 C CA . LEU B 1 389 ? 10.281 -16.594 24.578 1 96.44 389 LEU B CA 1
ATOM 6666 C C . LEU B 1 389 ? 11.453 -16.438 25.547 1 96.44 389 LEU B C 1
ATOM 6668 O O . LEU B 1 389 ? 12.453 -17.156 25.438 1 96.44 389 LEU B O 1
ATOM 6672 N N . ILE B 1 390 ? 11.305 -15.484 26.406 1 97.31 390 ILE B N 1
ATOM 6673 C CA . ILE B 1 390 ? 12.297 -15.273 27.453 1 97.31 390 ILE B CA 1
ATOM 6674 C C . ILE B 1 390 ? 11.688 -15.609 28.812 1 97.31 390 ILE B C 1
ATOM 6676 O O . ILE B 1 390 ? 10.625 -15.086 29.172 1 97.31 390 ILE B O 1
ATOM 6680 N N . GLU B 1 391 ? 12.297 -16.453 29.547 1 96.19 391 GLU B N 1
ATOM 6681 C CA . GLU B 1 391 ? 11.914 -16.781 30.906 1 96.19 391 GLU B CA 1
ATOM 6682 C C . GLU B 1 391 ? 13.102 -16.641 31.859 1 96.19 391 GLU B C 1
ATOM 6684 O O . GLU B 1 391 ? 14.117 -17.328 31.688 1 96.19 391 GLU B O 1
ATOM 6689 N N . ASN B 1 392 ? 12.938 -15.844 32.812 1 95.94 392 ASN B N 1
ATOM 6690 C CA . ASN B 1 392 ? 13.938 -15.625 33.844 1 95.94 392 ASN B CA 1
ATOM 6691 C C . ASN B 1 392 ? 15.305 -15.312 33.25 1 95.94 392 ASN B C 1
ATOM 6693 O O . ASN B 1 392 ? 16.297 -15.953 33.625 1 95.94 392 ASN B O 1
ATOM 6697 N N . GLY B 1 393 ? 15.297 -14.484 32.312 1 95.62 393 GLY B N 1
ATOM 6698 C CA . GLY B 1 393 ? 16.531 -13.953 31.734 1 95.62 393 GLY B CA 1
ATOM 6699 C C . GLY B 1 393 ? 17.188 -14.891 30.734 1 95.62 393 GLY B C 1
ATOM 6700 O O . GLY B 1 393 ? 18.359 -14.734 30.406 1 95.62 393 GLY B O 1
ATOM 6701 N N . LYS B 1 394 ? 16.438 -15.875 30.344 1 96.75 394 LYS B N 1
ATOM 6702 C CA . LYS B 1 394 ? 16.984 -16.828 29.391 1 96.75 394 LYS B CA 1
ATOM 6703 C C . LYS B 1 394 ? 16.031 -17.047 28.219 1 96.75 394 LYS B C 1
ATOM 6705 O O . LYS B 1 394 ? 14.812 -17.094 28.406 1 96.75 394 LYS B O 1
ATOM 6710 N N . ILE B 1 395 ? 16.641 -17.141 27.047 1 96.5 395 ILE B N 1
ATOM 6711 C CA . ILE B 1 395 ? 15.852 -17.484 25.875 1 96.5 395 ILE B CA 1
ATOM 6712 C C . ILE B 1 395 ? 15.422 -18.953 25.953 1 96.5 395 ILE B C 1
ATOM 6714 O O . ILE B 1 395 ? 16.266 -19.828 26.141 1 96.5 395 ILE B O 1
ATOM 6718 N N . LYS B 1 396 ? 14.18 -19.25 25.781 1 93.69 396 LYS B N 1
ATOM 6719 C CA . LYS B 1 396 ? 13.672 -20.594 25.969 1 93.69 396 LYS B CA 1
ATOM 6720 C C . LYS B 1 396 ? 13.266 -21.219 24.641 1 93.69 396 LYS B C 1
ATOM 6722 O O . LYS B 1 396 ? 13.867 -22.203 24.203 1 93.69 396 LYS B O 1
ATOM 6727 N N . TYR B 1 397 ? 12.203 -20.688 24.016 1 93.88 397 TYR B N 1
ATOM 6728 C CA . TYR B 1 397 ? 11.758 -21.359 22.812 1 93.88 397 TYR B CA 1
ATOM 6729 C C . TYR B 1 397 ? 11.492 -20.344 21.688 1 93.88 397 TYR B C 1
ATOM 6731 O O . TYR B 1 397 ? 11.156 -19.188 21.953 1 93.88 397 TYR B O 1
ATOM 6739 N N . HIS B 1 398 ? 11.688 -20.891 20.484 1 96.75 398 HIS B N 1
ATOM 6740 C CA . HIS B 1 398 ? 11.414 -20.188 19.234 1 96.75 398 HIS B CA 1
ATOM 6741 C C . HIS B 1 398 ? 9.914 -20.062 18.984 1 96.75 398 HIS B C 1
ATOM 6743 O O . HIS B 1 398 ? 9.172 -21.031 19.156 1 96.75 398 HIS B O 1
ATOM 6749 N N . ILE B 1 399 ? 9.5 -18.781 18.672 1 94.56 399 ILE B N 1
ATOM 6750 C CA . ILE B 1 399 ? 8.078 -18.578 18.422 1 94.56 399 ILE B CA 1
ATOM 6751 C C . ILE B 1 399 ? 7.883 -17.906 17.078 1 94.56 399 ILE B C 1
ATOM 6753 O O . ILE B 1 399 ? 8.797 -17.266 16.547 1 94.56 399 ILE B O 1
ATOM 6757 N N . ARG B 1 400 ? 6.711 -18.094 16.484 1 91.56 400 ARG B N 1
ATOM 6758 C CA . ARG B 1 400 ? 6.34 -17.531 15.195 1 91.56 400 ARG B CA 1
ATOM 6759 C C . ARG B 1 400 ? 4.953 -16.891 15.25 1 91.56 400 ARG B C 1
ATOM 6761 O O . ARG B 1 400 ? 4.242 -17.031 16.25 1 91.56 400 ARG B O 1
ATOM 6768 N N . ASP B 1 401 ? 4.652 -16.125 14.234 1 83.94 401 ASP B N 1
ATOM 6769 C CA . ASP B 1 401 ? 3.311 -15.578 14.062 1 83.94 401 ASP B CA 1
ATOM 6770 C C . ASP B 1 401 ? 2.939 -14.672 15.234 1 83.94 401 ASP B C 1
ATOM 6772 O O . ASP B 1 401 ? 1.871 -14.82 15.828 1 83.94 401 ASP B O 1
ATOM 6776 N N . VAL B 1 402 ? 3.865 -13.742 15.516 1 85.94 402 VAL B N 1
ATOM 6777 C CA . VAL B 1 402 ? 3.654 -12.828 16.641 1 85.94 402 VAL B CA 1
ATOM 6778 C C . VAL B 1 402 ? 3.055 -11.523 16.125 1 85.94 402 VAL B C 1
ATOM 6780 O O . VAL B 1 402 ? 3.58 -10.914 15.195 1 85.94 402 VAL B O 1
ATOM 6783 N N . ALA B 1 403 ? 1.953 -11.148 16.672 1 82.38 403 ALA B N 1
ATOM 6784 C CA . ALA B 1 403 ? 1.342 -9.844 16.438 1 82.38 403 ALA B CA 1
ATOM 6785 C C . ALA B 1 403 ? 1.488 -8.938 17.656 1 82.38 403 ALA B C 1
ATOM 6787 O O . ALA B 1 403 ? 1.274 -9.375 18.781 1 82.38 403 ALA B O 1
ATOM 6788 N N . LEU B 1 404 ? 1.95 -7.691 17.391 1 84 404 LEU B N 1
ATOM 6789 C CA . LEU B 1 404 ? 2.107 -6.688 18.438 1 84 404 LEU B CA 1
ATOM 6790 C C . LEU B 1 404 ? 1.142 -5.527 18.219 1 84 404 LEU B C 1
ATOM 6792 O O . LEU B 1 404 ? 0.928 -5.086 17.094 1 84 404 LEU B O 1
ATOM 6796 N N . SER B 1 405 ? 0.554 -5.098 19.281 1 83.75 405 SER B N 1
ATOM 6797 C CA . SER B 1 405 ? -0.293 -3.912 19.234 1 83.75 405 SER B CA 1
ATOM 6798 C C . SER B 1 405 ? -0.124 -3.062 20.484 1 83.75 405 SER B C 1
ATOM 6800 O O . SER B 1 405 ? 0.406 -3.535 21.5 1 83.75 405 SER B O 1
ATOM 6802 N N . GLY B 1 406 ? -0.489 -1.785 20.406 1 82.12 406 GLY B N 1
ATOM 6803 C CA . GLY B 1 406 ? -0.395 -0.901 21.562 1 82.12 406 GLY B CA 1
ATOM 6804 C C . GLY B 1 406 ? -0.666 0.552 21.219 1 82.12 406 GLY B C 1
ATOM 6805 O O . GLY B 1 406 ? -1.131 0.862 20.125 1 82.12 406 GLY B O 1
ATOM 6806 N N . LYS B 1 407 ? -0.491 1.339 22.266 1 86.81 407 LYS B N 1
ATOM 6807 C CA . LYS B 1 407 ? -0.604 2.787 22.125 1 86.81 407 LYS B CA 1
ATOM 6808 C C . LYS B 1 407 ? 0.771 3.441 22.031 1 86.81 407 LYS B C 1
ATOM 6810 O O . LYS B 1 407 ? 1.673 3.117 22.812 1 86.81 407 LYS B O 1
ATOM 6815 N N . ILE B 1 408 ? 0.852 4.379 21.172 1 87.81 408 ILE B N 1
ATOM 6816 C CA . ILE B 1 408 ? 2.121 5.012 20.828 1 87.81 408 ILE B CA 1
ATOM 6817 C C . ILE B 1 408 ? 2.738 5.637 22.078 1 87.81 408 ILE B C 1
ATOM 6819 O O . ILE B 1 408 ? 3.873 5.32 22.453 1 87.81 408 ILE B O 1
ATOM 6823 N N . LEU B 1 409 ? 1.989 6.457 22.766 1 90.62 409 LEU B N 1
ATOM 6824 C CA . LEU B 1 409 ? 2.541 7.207 23.891 1 90.62 409 LEU B CA 1
ATOM 6825 C C . LEU B 1 409 ? 2.869 6.277 25.047 1 90.62 409 LEU B C 1
ATOM 6827 O O . LEU B 1 409 ? 3.857 6.488 25.75 1 90.62 409 LEU B O 1
ATOM 6831 N N . ASP B 1 410 ? 2.131 5.227 25.234 1 89.56 410 ASP B N 1
ATOM 6832 C CA . ASP B 1 410 ? 2.389 4.266 26.297 1 89.56 410 ASP B CA 1
ATOM 6833 C C . ASP B 1 410 ? 3.691 3.504 26.047 1 89.56 410 ASP B C 1
ATOM 6835 O O . ASP B 1 410 ? 4.496 3.324 26.969 1 89.56 410 ASP B O 1
ATOM 6839 N N . ILE B 1 411 ? 3.861 3.117 24.906 1 90.56 411 ILE B N 1
ATOM 6840 C CA . ILE B 1 411 ? 5.035 2.316 24.578 1 90.56 411 ILE B CA 1
ATOM 6841 C C . ILE B 1 411 ? 6.297 3.164 24.734 1 90.56 411 ILE B C 1
ATOM 6843 O O . ILE B 1 411 ? 7.328 2.676 25.203 1 90.56 411 ILE B O 1
ATOM 6847 N N . LEU B 1 412 ? 6.238 4.434 24.281 1 94.88 412 LEU B N 1
ATOM 6848 C CA . LEU B 1 412 ? 7.387 5.328 24.375 1 94.88 412 LEU B CA 1
ATOM 6849 C C . LEU B 1 412 ? 7.75 5.578 25.844 1 94.88 412 LEU B C 1
ATOM 6851 O O . LEU B 1 412 ? 8.93 5.652 26.188 1 94.88 412 LEU B O 1
ATOM 6855 N N . LYS B 1 413 ? 6.777 5.574 26.656 1 94.94 413 LYS B N 1
ATOM 6856 C CA . LYS B 1 413 ? 6.992 5.852 28.078 1 94.94 413 LYS B CA 1
ATOM 6857 C C . LYS B 1 413 ? 7.43 4.594 28.828 1 94.94 413 LYS B C 1
ATOM 6859 O O . LYS B 1 413 ? 7.949 4.676 29.938 1 94.94 413 LYS B O 1
ATOM 6864 N N . ASN B 1 414 ? 7.211 3.482 28.219 1 94.56 414 ASN B N 1
ATOM 6865 C CA . ASN B 1 414 ? 7.523 2.219 28.875 1 94.56 414 ASN B CA 1
ATOM 6866 C C . ASN B 1 414 ? 8.898 1.7 28.469 1 94.56 414 ASN B C 1
ATOM 6868 O O . ASN B 1 414 ? 9.328 0.638 28.922 1 94.56 414 ASN B O 1
ATOM 6872 N N . ILE B 1 415 ? 9.57 2.441 27.625 1 96.81 415 ILE B N 1
ATOM 6873 C CA . ILE B 1 415 ? 10.906 2.012 27.234 1 96.81 415 ILE B CA 1
ATOM 6874 C C . ILE B 1 415 ? 11.82 1.998 28.469 1 96.81 415 ILE B C 1
ATOM 6876 O O . ILE B 1 415 ? 11.938 3.004 29.172 1 96.81 415 ILE B O 1
ATOM 6880 N N . ARG B 1 416 ? 12.484 0.829 28.656 1 95.88 416 ARG B N 1
ATOM 6881 C CA . ARG B 1 416 ? 13.328 0.673 29.844 1 95.88 416 ARG B CA 1
ATOM 6882 C C . ARG B 1 416 ? 14.789 0.487 29.453 1 95.88 416 ARG B C 1
ATOM 6884 O O . ARG B 1 416 ? 15.68 0.631 30.281 1 95.88 416 ARG B O 1
ATOM 6891 N N . GLY B 1 417 ? 15.031 0.133 28.234 1 97.44 417 GLY B N 1
ATOM 6892 C CA . GLY B 1 417 ? 16.391 -0.087 27.766 1 97.44 417 GLY B CA 1
ATOM 6893 C C . GLY B 1 417 ? 16.578 0.265 26.297 1 97.44 417 GLY B C 1
ATOM 6894 O O . GLY B 1 417 ? 15.742 -0.077 25.453 1 97.44 417 GLY B O 1
ATOM 6895 N N . ILE B 1 418 ? 17.609 0.949 26.016 1 98.56 418 ILE B N 1
ATOM 6896 C CA . ILE B 1 418 ? 18.016 1.281 24.641 1 98.56 418 ILE B CA 1
ATOM 6897 C C . ILE B 1 418 ? 19.438 0.793 24.406 1 98.56 418 ILE B C 1
ATOM 6899 O O . ILE B 1 418 ? 20.375 1.169 25.125 1 98.56 418 ILE B O 1
ATOM 6903 N N . GLY B 1 419 ? 19.594 0.043 23.391 1 98.56 419 GLY B N 1
ATOM 6904 C CA . GLY B 1 419 ? 20.875 -0.6 23.109 1 98.56 419 GLY B CA 1
ATOM 6905 C C . GLY B 1 419 ? 21.891 0.326 22.469 1 98.56 419 GLY B C 1
ATOM 6906 O O . GLY B 1 419 ? 21.578 1.479 22.156 1 98.56 419 GLY B O 1
ATOM 6907 N N . LYS B 1 420 ? 23.156 -0.22 22.219 1 98.06 420 LYS B N 1
ATOM 6908 C CA . LYS B 1 420 ? 24.234 0.54 21.594 1 98.06 420 LYS B CA 1
ATOM 6909 C C . LYS B 1 420 ? 24.422 0.126 20.141 1 98.06 420 LYS B C 1
ATOM 6911 O O . LYS B 1 420 ? 25.188 0.746 19.406 1 98.06 420 LYS B O 1
ATOM 6916 N N . ASP B 1 421 ? 23.781 -0.798 19.641 1 97.94 421 ASP B N 1
ATOM 6917 C CA . ASP B 1 421 ? 24 -1.463 18.359 1 97.94 421 ASP B CA 1
ATOM 6918 C C . ASP B 1 421 ? 23.094 -0.895 17.281 1 97.94 421 ASP B C 1
ATOM 6920 O O . ASP B 1 421 ? 22.375 -1.64 16.625 1 97.94 421 ASP B O 1
ATOM 6924 N N . LEU B 1 422 ? 23.234 0.311 16.922 1 97.81 422 LEU B N 1
ATOM 6925 C CA . LEU B 1 422 ? 22.406 0.993 15.938 1 97.81 422 LEU B CA 1
ATOM 6926 C C . LEU B 1 422 ? 22.609 0.398 14.547 1 97.81 422 LEU B C 1
ATOM 6928 O O . LEU B 1 422 ? 23.75 0.252 14.094 1 97.81 422 LEU B O 1
ATOM 6932 N N . LYS B 1 423 ? 21.609 0.024 13.93 1 97.44 423 LYS B N 1
ATOM 6933 C CA . LYS B 1 423 ? 21.562 -0.339 12.516 1 97.44 423 LYS B CA 1
ATOM 6934 C C . LYS B 1 423 ? 20.438 0.385 11.789 1 97.44 423 LYS B C 1
ATOM 6936 O O . LYS B 1 423 ? 19.297 0.405 12.273 1 97.44 423 LYS B O 1
ATOM 6941 N N . VAL B 1 424 ? 20.797 1.036 10.672 1 96.88 424 VAL B N 1
ATOM 6942 C CA . VAL B 1 424 ? 19.812 1.667 9.797 1 96.88 424 VAL B CA 1
ATOM 6943 C C . VAL B 1 424 ? 19.938 1.107 8.383 1 96.88 424 VAL B C 1
ATOM 6945 O O . VAL B 1 424 ? 20.562 1.726 7.523 1 96.88 424 VAL B O 1
ATOM 6948 N N . ASN B 1 425 ? 19.5 -0.064 8.133 1 94.5 425 ASN B N 1
ATOM 6949 C CA . ASN B 1 425 ? 19.641 -0.714 6.836 1 94.5 425 ASN B CA 1
ATOM 6950 C C . ASN B 1 425 ? 18.484 -1.646 6.535 1 94.5 425 ASN B C 1
ATOM 6952 O O . ASN B 1 425 ? 18.672 -2.824 6.242 1 94.5 425 ASN B O 1
ATOM 6956 N N . PHE B 1 426 ? 17.422 -1.063 6.652 1 95.25 426 PHE B N 1
ATOM 6957 C CA . PHE B 1 426 ? 16.188 -1.809 6.387 1 95.25 426 PHE B CA 1
ATOM 6958 C C . PHE B 1 426 ? 15.312 -1.066 5.387 1 95.25 426 PHE B C 1
ATOM 6960 O O . PHE B 1 426 ? 14.25 -0.558 5.746 1 95.25 426 PHE B O 1
ATOM 6967 N N . PRO B 1 427 ? 15.781 -1.128 4.102 1 96.94 427 PRO B N 1
ATOM 6968 C CA . PRO B 1 427 ? 15.109 -0.36 3.049 1 96.94 427 PRO B CA 1
ATOM 6969 C C . PRO B 1 427 ? 13.68 -0.822 2.801 1 96.94 427 PRO B C 1
ATOM 6971 O O . PRO B 1 427 ? 13.406 -2.025 2.779 1 96.94 427 PRO B O 1
ATOM 6974 N N . GLY B 1 428 ? 12.789 0.15 2.689 1 94.62 428 GLY B N 1
ATOM 6975 C CA . GLY B 1 428 ? 11.391 -0.131 2.387 1 94.62 428 GLY B CA 1
ATOM 6976 C C . GLY B 1 428 ? 10.664 1.051 1.776 1 94.62 428 GLY B C 1
ATOM 6977 O O . GLY B 1 428 ? 11.289 2.033 1.375 1 94.62 428 GLY B O 1
ATOM 6978 N N . TYR B 1 429 ? 9.383 0.85 1.595 1 93.25 429 TYR B N 1
ATOM 6979 C CA . TYR B 1 429 ? 8.523 1.904 1.074 1 93.25 429 TYR B CA 1
ATOM 6980 C C . TYR B 1 429 ? 7.426 2.254 2.072 1 93.25 429 TYR B C 1
ATOM 6982 O O . TYR B 1 429 ? 6.938 1.385 2.801 1 93.25 429 TYR B O 1
ATOM 6990 N N . CYS B 1 430 ? 7.117 3.469 2.086 1 91.94 430 CYS B N 1
ATOM 6991 C CA . CYS B 1 430 ? 6.043 3.963 2.941 1 91.94 430 CYS B CA 1
ATOM 6992 C C . CYS B 1 430 ? 4.895 4.516 2.109 1 91.94 430 CYS B C 1
ATOM 6994 O O . CYS B 1 430 ? 5.117 5.273 1.161 1 91.94 430 CYS B O 1
ATOM 6996 N N . GLY B 1 431 ? 3.717 4.145 2.518 1 87 431 GLY B N 1
ATOM 6997 C CA . GLY B 1 431 ? 2.549 4.559 1.759 1 87 431 GLY B CA 1
ATOM 6998 C C . GLY B 1 431 ? 1.698 5.586 2.482 1 87 431 GLY B C 1
ATOM 6999 O O . GLY B 1 431 ? 1.512 5.496 3.699 1 87 431 GLY B O 1
ATOM 7000 N N . LYS B 1 432 ? 1.192 6.617 1.831 1 85.88 432 LYS B N 1
ATOM 7001 C CA . LYS B 1 432 ? 0.221 7.633 2.23 1 85.88 432 LYS B CA 1
ATOM 7002 C C . LYS B 1 432 ? -0.601 8.109 1.036 1 85.88 432 LYS B C 1
ATOM 7004 O O . LYS B 1 432 ? -0.7 9.312 0.783 1 85.88 432 LYS B O 1
ATOM 7009 N N . GLY B 1 433 ? -1.214 7.203 0.318 1 76.56 433 GLY B N 1
ATOM 7010 C CA . GLY B 1 433 ? -1.826 7.492 -0.969 1 76.56 433 GLY B CA 1
ATOM 7011 C C . GLY B 1 433 ? -0.835 7.48 -2.117 1 76.56 433 GLY B C 1
ATOM 7012 O O . GLY B 1 433 ? -1.226 7.355 -3.279 1 76.56 433 GLY B O 1
ATOM 7013 N N . GLN B 1 434 ? 0.362 7.633 -1.837 1 87.88 434 GLN B N 1
ATOM 7014 C CA . GLN B 1 434 ? 1.514 7.496 -2.723 1 87.88 434 GLN B CA 1
ATOM 7015 C C . GLN B 1 434 ? 2.688 6.84 -2.002 1 87.88 434 GLN B C 1
ATOM 7017 O O . GLN B 1 434 ? 2.691 6.742 -0.772 1 87.88 434 GLN B O 1
ATOM 7022 N N . TRP B 1 435 ? 3.645 6.332 -2.748 1 91.81 435 TRP B N 1
ATOM 7023 C CA . TRP B 1 435 ? 4.77 5.594 -2.184 1 91.81 435 TRP B CA 1
ATOM 7024 C C . TRP B 1 435 ? 6.055 6.406 -2.271 1 91.81 435 TRP B C 1
ATOM 7026 O O . TRP B 1 435 ? 6.312 7.066 -3.283 1 91.81 435 TRP B O 1
ATOM 7036 N N . VAL B 1 436 ? 6.809 6.336 -1.18 1 96.12 436 VAL B N 1
ATOM 7037 C CA . VAL B 1 436 ? 8.156 6.891 -1.219 1 96.12 436 VAL B CA 1
ATOM 7038 C C . VAL B 1 436 ? 9.133 5.926 -0.553 1 96.12 436 VAL B C 1
ATOM 7040 O O . VAL B 1 436 ? 8.75 5.145 0.322 1 96.12 436 VAL B O 1
ATOM 7043 N N . SER B 1 437 ? 10.383 5.953 -0.963 1 97.69 437 SER B N 1
ATOM 7044 C CA . SER B 1 437 ? 11.422 5.125 -0.364 1 97.69 437 SER B CA 1
ATOM 7045 C C . SER B 1 437 ? 11.805 5.633 1.021 1 97.69 437 SER B C 1
ATOM 7047 O O . SER B 1 437 ? 11.984 6.84 1.219 1 97.69 437 SER B O 1
ATOM 7049 N N . VAL B 1 438 ? 11.898 4.781 1.906 1 98.19 438 VAL B N 1
ATOM 7050 C CA . VAL B 1 438 ? 12.32 5.105 3.266 1 98.19 438 VAL B CA 1
ATOM 7051 C C . VAL B 1 438 ? 13.297 4.047 3.771 1 98.19 438 VAL B C 1
ATOM 7053 O O . VAL B 1 438 ? 13.422 2.975 3.178 1 98.19 438 VAL B O 1
ATOM 7056 N N . ASP B 1 439 ? 14.008 4.395 4.77 1 98.19 439 ASP B N 1
ATOM 7057 C CA . ASP B 1 439 ? 14.781 3.473 5.598 1 98.19 439 ASP B CA 1
ATOM 7058 C C . ASP B 1 439 ? 14.5 3.705 7.082 1 98.19 439 ASP B C 1
ATOM 7060 O O . ASP B 1 439 ? 13.945 4.738 7.461 1 98.19 439 ASP B O 1
ATOM 7064 N N . ASP B 1 440 ? 14.656 2.676 7.828 1 97.56 440 ASP B N 1
ATOM 7065 C CA . ASP B 1 440 ? 14.438 2.818 9.266 1 97.56 440 ASP B CA 1
ATOM 7066 C C . ASP B 1 440 ? 15.383 1.92 10.055 1 97.56 440 ASP B C 1
ATOM 7068 O O . ASP B 1 440 ? 16.219 1.223 9.477 1 97.56 440 ASP B O 1
ATOM 7072 N N . GLY B 1 441 ? 15.422 2.129 11.367 1 97.75 441 GLY B N 1
ATOM 7073 C CA . GLY B 1 441 ? 16.281 1.313 12.211 1 97.75 441 GLY B CA 1
ATOM 7074 C C . GLY B 1 441 ? 16.375 1.821 13.641 1 97.75 441 GLY B C 1
ATOM 7075 O O . GLY B 1 441 ? 15.531 2.598 14.086 1 97.75 441 GLY B O 1
ATOM 7076 N N . GLY B 1 442 ? 17.234 1.262 14.297 1 98.25 442 GLY B N 1
ATOM 7077 C CA . GLY B 1 442 ? 17.516 1.547 15.688 1 98.25 442 GLY B CA 1
ATOM 7078 C C . GLY B 1 442 ? 18.375 0.477 16.344 1 98.25 442 GLY B C 1
ATOM 7079 O O . GLY B 1 442 ? 18.844 -0.45 15.688 1 98.25 442 GLY B O 1
ATOM 7080 N N . PRO B 1 443 ? 18.672 0.721 17.641 1 98.56 443 PRO B N 1
ATOM 7081 C CA . PRO B 1 443 ? 19.25 -0.356 18.453 1 98.56 443 PRO B CA 1
ATOM 7082 C C . PRO B 1 443 ? 18.188 -1.318 18.984 1 98.56 443 PRO B C 1
ATOM 7084 O O . PRO B 1 443 ? 17 -1.148 18.719 1 98.56 443 PRO B O 1
ATOM 7087 N N . HIS B 1 444 ? 18.719 -2.354 19.656 1 98.5 444 HIS B N 1
ATOM 7088 C CA . HIS B 1 444 ? 17.781 -3.129 20.438 1 98.5 444 HIS B CA 1
ATOM 7089 C C . HIS B 1 444 ? 17.078 -2.256 21.469 1 98.5 444 HIS B C 1
ATOM 7091 O O . HIS B 1 444 ? 17.703 -1.394 22.094 1 98.5 444 HIS B O 1
ATOM 7097 N N . ILE B 1 445 ? 15.789 -2.496 21.625 1 97.88 445 ILE B N 1
ATOM 7098 C CA . ILE B 1 445 ? 15 -1.736 22.578 1 97.88 445 ILE B CA 1
ATOM 7099 C C . ILE B 1 445 ? 14.219 -2.693 23.484 1 97.88 445 ILE B C 1
ATOM 7101 O O . ILE B 1 445 ? 13.672 -3.693 23.016 1 97.88 445 ILE B O 1
ATOM 7105 N N . LEU B 1 446 ? 14.242 -2.412 24.781 1 98 446 LEU B N 1
ATOM 7106 C CA . LEU B 1 446 ? 13.414 -3.113 25.766 1 98 446 LEU B CA 1
ATOM 7107 C C . LEU B 1 446 ? 12.234 -2.254 26.188 1 98 446 LEU B C 1
ATOM 7109 O O . LEU B 1 446 ? 12.414 -1.146 26.703 1 98 446 LEU B O 1
ATOM 7113 N N . THR B 1 447 ? 11.055 -2.756 25.938 1 95.69 447 THR B N 1
ATOM 7114 C CA . THR B 1 447 ? 9.828 -2.053 26.281 1 95.69 447 THR B CA 1
ATOM 7115 C C . THR B 1 447 ? 8.734 -3.041 26.672 1 95.69 447 THR B C 1
ATOM 7117 O O . THR B 1 447 ? 9.023 -4.172 27.078 1 95.69 447 THR B O 1
ATOM 7120 N N . ARG B 1 448 ? 7.512 -2.551 26.797 1 92.44 448 ARG B N 1
ATOM 7121 C CA . ARG B 1 448 ? 6.336 -3.363 27.094 1 92.44 448 ARG B CA 1
ATOM 7122 C C . ARG B 1 448 ? 5.242 -3.148 26.047 1 92.44 448 ARG B C 1
ATOM 7124 O O . ARG B 1 448 ? 5.016 -2.021 25.609 1 92.44 448 ARG B O 1
ATOM 7131 N N . ALA B 1 449 ? 4.648 -4.234 25.594 1 86.44 449 ALA B N 1
ATOM 7132 C CA . ALA B 1 449 ? 3.574 -4.137 24.609 1 86.44 449 ALA B CA 1
ATOM 7133 C C . ALA B 1 449 ? 2.607 -5.309 24.734 1 86.44 449 ALA B C 1
ATOM 7135 O O . ALA B 1 449 ? 2.863 -6.258 25.469 1 86.44 449 ALA B O 1
ATOM 7136 N N . LEU B 1 450 ? 1.505 -5.141 24.062 1 83.81 450 LEU B N 1
ATOM 7137 C CA . LEU B 1 450 ? 0.515 -6.207 23.984 1 83.81 450 LEU B CA 1
ATOM 7138 C C . LEU B 1 450 ? 0.833 -7.16 22.844 1 83.81 450 LEU B C 1
ATOM 7140 O O . LEU B 1 450 ? 1.13 -6.719 21.734 1 83.81 450 LEU B O 1
ATOM 7144 N N . VAL B 1 451 ? 0.78 -8.414 23.234 1 78.38 451 VAL B N 1
ATOM 7145 C CA . VAL B 1 451 ? 1.066 -9.461 22.266 1 78.38 451 VAL B CA 1
ATOM 7146 C C . VAL B 1 451 ? -0.176 -10.32 22.047 1 78.38 451 VAL B C 1
ATOM 7148 O O . VAL B 1 451 ? -0.88 -10.656 23 1 78.38 451 VAL B O 1
ATOM 7151 N N . GLY B 1 452 ? -0.695 -10.484 20.859 1 70.06 452 GLY B N 1
ATOM 7152 C CA . GLY B 1 452 ? -1.681 -11.492 20.516 1 70.06 452 GLY B CA 1
ATOM 7153 C C . GLY B 1 452 ? -1.109 -12.617 19.656 1 70.06 452 GLY B C 1
ATOM 7154 O O . GLY B 1 452 ? -0.148 -12.406 18.922 1 70.06 452 GLY B O 1
ATOM 7155 N N . GLY B 1 453 ? -1.229 -14 20.219 1 55.03 453 GLY B N 1
ATOM 7156 C CA . GLY B 1 453 ? -0.902 -15.117 19.344 1 55.03 453 GLY B CA 1
ATOM 7157 C C . GLY B 1 453 ? -1.711 -15.133 18.062 1 55.03 453 GLY B C 1
ATOM 7158 O O . GLY B 1 453 ? -2.834 -14.625 18.031 1 55.03 453 GLY B O 1
ATOM 7159 N N . LEU B 1 454 ? -1.173 -14.977 16.812 1 46.5 454 LEU B N 1
ATOM 7160 C CA . LEU B 1 454 ? -1.957 -15.531 15.711 1 46.5 454 LEU B CA 1
ATOM 7161 C C . LEU B 1 454 ? -2.344 -16.984 16 1 46.5 454 LEU B C 1
ATOM 7163 O O . LEU B 1 454 ? -1.475 -17.828 16.172 1 46.5 454 LEU B O 1
ATOM 7167 N N . LEU B 1 455 ? -3.213 -17.359 17.109 1 37.16 455 LEU B N 1
ATOM 7168 C CA . LEU B 1 455 ? -3.459 -18.734 17.5 1 37.16 455 LEU B CA 1
ATOM 7169 C C . LEU B 1 455 ? -3.588 -19.641 16.281 1 37.16 455 LEU B C 1
ATOM 7171 O O . LEU B 1 455 ? -4.148 -19.219 15.258 1 37.16 455 LEU B O 1
#

Radius of gyration: 26.55 Å; Cα contacts (8 Å, |Δi|>4): 2602; chains: 2; bounding box: 63×68×72 Å

Organism: NCBI:txid2866384

pLDDT: mean 93.67, std 6.51, range [36.94, 98.81]

Sequence (910 aa):
MEIETLVRKAEKLATKYKVKYYEVRIARVNATHIEIQNSHFEDISSNMEIGIGVRVFDGSWGFSSANDLRRAEKALEAAMKIAKTSKGNSKIYLGDPLTDEAEIKVKKSFLDVDLEEKIELLKTLDSLLKGDHIPNRKITYGDGIKEQFYFNSLGSEIKTIVPKIRLSFSVTAKENDDMQTYWKVFGGTTGWESIEDIDLEYWASFVKNKATSLLQAKLPPSGEFDIIMDPELTGVFIHEALGHAAEGDAIKNGESILEGKLGQNIAVDELTVVDDPTLKKKFGSYIYDDEGIKARKVEIIKDGVLNEYLLDRETAAFFGTESNGHGRAQSYNYQPLVRMSNTYIEPRDWNFEEMIEEVKNGLYLIGDKGGQVDIANGTFMFGAKEGYLIENGKIKYHIRDVALSGKILDILKNIRGIGKDLKVNFPGYCGKGQWVSVDDGGPHILTRALVGGLLMEIETLVRKAEKLATKYKVKYYEVRIARVNATHIEIQNSHFEDISSNMEIGIGVRVFDGSWGFSSANDLRRAEKALEAAMKIAKTSKGNSKIYLGDPLTDEAEIKVKKSFLDVDLEEKIELLKTLDSLLKGDHIPNRKITYGDGIKEQFYFNSLGSEIKTIVPKIRLSFSVTAKENDDMQTYWKVFGGTTGWESIEDIDLEYWASFVKNKATSLLQAKLPPSGEFDIIMDPELTGVFIHEALGHAAEGDAIKNGESILEGKLGQNIAVDELTVVDDPTLKKKFGSYIYDDEGIKARKVEIIKDGVLNEYLLDRETAAFFGTESNGHGRAQSYNYQPLVRMSNTYIEPRDWNFEEMIEEVKNGLYLIGDKGGQVDIANGTFMFGAKEGYLIENGKIKYHIRDVALSGKILDILKNIRGIGKDLKVNFPGYCGKGQWVSVDDGGPHILTRALVGGLL

Secondary structure (DSSP, 8-state):
--HHHHHHHHHHHHHHHT-SEEEEEEEEEEEEEEEEETTEEEEEEEEEEEEEEEEEESSSEEEEEES-GGGHHHHHHHHHHH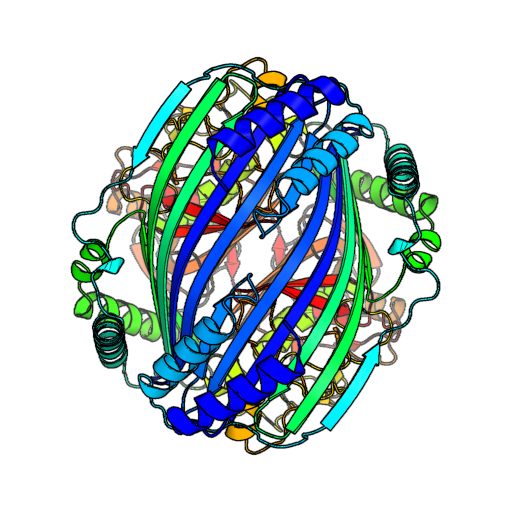HHHT------------EEEEE---SS-GGGS-HHHHHHHHHHHHHHH--TT--EEEEEEEEEEEEEEEEETTS-EEEEEEEEEEEEEEEEEEETTEEEEEEEEEEES--THHHHTS-HHHHHHHHHHHHHHHTTPBPPP-EEEEEEEPHHHHHHHHIIIIIGGGBHHHHHTT--TTTT-TTSB-S-TT--EEE-TT-TT-TT--SB-TTSPBP--EEEEETTEE---B--HHHHHHHTS---S-EE-SSTTS--EE---EEEEPP-SB-HHHHHHH-SEEEEEES---EEEETTTTEEEEEESEEEEEETTEEEEEE--EEEEEEHHHHHHT--EEBS--B----EEEESSSEEEEEEEB--EEEEEEEEE--/--HHHHHHHHHHHHHHHT-SEEEEEEEEEEEEEEEEETTEEEEEEEEEEEEEEEEEESSSEEEEEES-GGGHHHHHHHHHHHHHHT------------EEEEE---SS-GGGS-HHHHHHHHHHHHHHH--TT--EEEEEEEEEEEEEEEEETTS-EEEEEEEEEEEEEEEEEEETTEEEEEEEEEEES--THHHHTS-HHHHHHHHHHHHHHHTTPBPPP-EEEEEEEPHHHHHHHHIIIIIGGGBHHHHHTT--TTTT-TTSB-S-TT--EEE-TT-TT-TT--SB-TTSPBP--EEEEETTEE---B--HHHHHHHTS---S-EE-SSTTS--EE---EEEEPP-SB-HHHHHHH-SEEEEEES---EEEETTTTEEEEEESEEEEEETTEEEEEE--EEEEEEHHHHHHT--EEBS--B----EEEESSSEEEEEEEB--EEEEEEEEE--

Nearest PDB structures (foldseek):
  5njb-assembly2_C  TM=9.091E-01  e=1.295E-50  Escherichia coli K-12
  5njc-assembly1_A  TM=9.063E-01  e=1.295E-50  Escherichia coli str. K-12 substr. MG1655
  5njf-assembly1_A  TM=9.114E-01  e=7.445E-50  Escherichia coli K-12
  5njf-assembly2_C  TM=9.076E-01  e=7.892E-50  Escherichia coli K-12
  6j6a-assembly1_B  TM=8.025E-01  e=1.098E-36  Thermococcus kodakarensis KOD1

Solvent-accessible surface area (backbone atoms only — not comparable to full-atom values): 42795 Å² total; per-residue (Å²): 133,58,67,69,57,52,53,51,49,50,51,52,50,27,59,72,69,70,50,78,40,39,38,38,38,37,32,38,38,45,37,40,38,37,30,35,42,72,90,36,49,70,37,37,37,52,39,52,45,50,28,34,18,26,40,18,46,43,30,16,44,4,30,14,24,27,45,38,79,92,40,44,64,58,21,47,51,47,6,47,53,42,8,66,72,45,62,44,87,54,60,61,44,83,72,74,59,46,73,46,78,48,67,63,78,54,93,34,61,54,86,78,50,52,67,66,57,56,49,51,52,53,49,51,52,52,60,56,56,58,57,87,53,40,66,18,38,40,38,41,38,38,38,35,40,41,37,35,42,34,36,36,66,78,60,25,39,37,36,38,38,46,39,34,32,37,41,34,39,35,32,27,20,47,57,92,93,43,32,27,69,29,66,53,62,47,52,12,38,38,29,42,54,65,62,70,67,50,60,59,69,59,51,32,49,48,34,51,51,50,10,50,52,50,69,72,32,37,70,40,71,68,46,76,33,39,34,34,28,31,25,57,23,32,6,53,46,45,41,50,50,42,47,59,30,35,20,25,58,35,35,75,47,49,41,17,63,52,53,88,38,73,74,34,76,58,35,33,59,82,42,29,31,35,34,30,21,64,47,80,49,29,34,16,39,49,66,50,23,72,77,62,32,64,39,40,75,40,50,33,26,50,56,10,19,30,63,46,64,42,16,21,40,45,40,8,35,72,71,71,46,72,51,46,25,19,15,40,43,60,47,41,78,43,74,59,39,53,47,79,24,26,28,31,39,60,55,48,79,38,48,73,68,60,54,42,55,67,32,52,60,25,36,41,35,32,38,63,67,53,68,52,60,38,40,36,63,28,35,39,37,35,30,30,62,31,33,30,36,26,50,71,33,34,81,72,47,52,24,30,54,38,36,38,32,29,35,33,59,60,34,40,53,42,46,76,42,45,11,51,63,58,41,71,75,47,48,46,74,46,80,79,99,48,51,42,50,17,21,24,6,8,15,38,34,32,29,46,42,36,32,36,32,46,102,132,59,68,68,57,52,52,52,49,52,51,52,49,28,60,74,71,69,51,79,40,39,38,38,37,37,35,38,38,44,35,41,38,38,30,35,43,72,91,35,50,68,36,38,36,49,41,51,45,51,28,35,18,25,39,19,46,43,31,16,42,4,31,15,23,27,44,40,77,91,40,45,64,58,21,48,50,49,5,46,52,40,7,64,71,45,61,44,84,56,60,59,42,83,72,75,60,46,73,47,78,48,68,64,77,53,93,32,59,55,85,78,50,52,68,67,59,57,49,52,53,52,49,51,51,51,60,57,56,60,54,88,51,40,68,19,38,39,38,41,37,37,38,34,40,40,38,35,43,34,36,37,66,76,61,24,38,36,36,40,38,47,40,34,32,37,42,34,37,36,32,27,21,50,57,92,93,44,34,27,68,28,65,52,63,45,52,13,37,36,29,42,54,66,63,69,69,49,59,57,69,58,51,32,48,48,33,50,50,49,10,50,51,48,69,73,32,39,71,40,72,69,46,79,32,38,33,36,28,31,25,58,23,32,6,54,47,45,42,52,52,43,47,59,29,35,19,26,58,35,36,74,46,47,42,19,63,52,53,89,36,73,73,33,76,57,36,33,59,82,41,29,32,35,34,29,20,65,49,78,48,31,34,16,39,49,66,50,24,71,75,61,31,64,39,41,75,40,50,32,25,49,54,10,19,30,64,46,62,42,16,19,38,46,38,8,34,72,71,70,45,72,51,46,25,20,17,39,43,62,47,40,79,44,75,60,38,51,48,80,24,27,29,31,39,59,57,48,80,39,49,72,68,59,54,42,55,67,33,54,59,26,34,41,36,32,38,62,67,54,69,51,60,39,39,36,62,27,34,38,37,35,29,30,61,32,32,28,35,26,50,71,33,35,81,72,45,52,22,29,52,37,36,39,32,29,34,34,58,59,35,42,52,42,48,77,42,44,12,51,64,58,40,72,74,47,49,46,73,46,79,77,97,47,50,43,50,17,21,22,6,7,14,37,35,32,30,46,42,35,32,35,31,44,99